Protein AF-A0A177HLF7-F1 (afdb_monomer_lite)

Foldseek 3Di:
DDDPPDDQDQLLVVCVVVLVVLLVCLVVVDDDFPQDLDPDCVPLNDCLLVVLVVLLLVQQLEELDDPPFQADDKAFQDAFFLLGGGSNYIYGAHALVRLQVLLQVLLPVLQVCALSSLLSLLVQLLVVLSSSLNNQLVLLCRQQLAFSSCSSRLRHRLLSSLLSNLSNVLSVVSVVDDQWDWDWAADPDDGIDIDIDGDGQGAQFAAEEEADRNRRRNQRSNRCNNRRSSRHQYEYEYDLSRQSSVSVSLRSSLVSCVSNVTHSSSYHYNHHDPVPPCSVVNLQDLRHAEYRDEDAPVVLVVSVVHSVSHDYHYHYAAAQEEQAAEDADPPVVLLVLLLLLLAQQQQDSARHAEYEAAQQAHQYNVGGAGLLNSLLSSLVSNCVQLVDLASSCSRHGAHNDVVLVVLLVVLVVPPFWNHHWDFGQHPVRRSNTGIGAIEGEEECPPQVVPSLDDSRGRHHYSYYANHSVRVVVSVVVSCVVGNGDDYHYDDHDDDDDDDDDDDDDDDDDDDDDDDDDDDDDDDDDDDDDDDDDYDDDDDDDDDDDDDDDDDDDDDDDDDDDDDDPDDPDQFWKFFFAWAKAFKAFQVGDCLQPAQLRQLLQGLLVQCVVQQHDLQQAQEEEFEAAQCPFSNPDFSRLSSCVNNVRDNPHYYGYAHQWLQRQLVQVQVVVVCVSVVNHFKYKTFYWFDLNRQDKDWADPPDPPDDTHDIDGRSDFDDPHDVVLVVVQVVDDDPDALVDFHFRAGPLLLLQRLCRVQVPDLLLLLVLLVQLLVLQVVCQVVCLCQVNHDWDDDPVGTDRHHPQRDPPRDSVVSVPFDADRDDVTRFGLSFFFGRIGMIMITMMGTPVSCVVSVTDGFWIWQHKFKDFDRLSNLLLQQQVRVVVQCVSNVHALVLFQAEEEARRGSSSVVSNCVNSVHDPCRYNSNHHRSRRHRRRRRRNNVSVNSQSSCCVVVVNFKYKYKYGGHSTMIMITIIGTD

Secondary structure (DSSP, 8-state):
-PPPPPPPP-HHHHHHHHHHHHHHHHHH-----SS-----HHHH-SSHHHHHHHHHHTTTTSB---TT-S--SEE----EETTTEE---BEEB--HHHHHHHHHHHHHHHHHTHHHHHHHHHHHHHHHHHHTHHHHHHHHHHHH---HHHHHHTTTHHHHHHHHHHHHHHHHHHHSS-SEEEEEE--SSS--EEEEEE------SEEEEE--SSSTTTTHHHHHHHHHHTT--EEEE--TTS-HHHHHHHHHHHHHHHHTTS-GGGEEE-B--TTT-THHHHHT-TTEEEEEEEE-HHHHHHHHHH-TTSEEEEEE----EEE-SB-S-HHHHHHHHHHHHHGGGG-STT---EEEEETT-EEETTEEE-HHHHHHHHHHHHHHHHSSHHHHHHHH-----HHHHHHHHHHHTTS-EEE---EE--TT-TT--EEPPEEEEEETTTTHHHHTS---SSEEEEEEESSHHHHHHHHHHHHHHH--S---BPPPPPPPPPPPPPPP------------------------------------------------------------PPPPPSPPEEEEEEEE---EETTSTTTTS-HHHHHHHHHHHHHHHHT--GGG--EEEEE-S--SSTTTTTHHHHHHHHTT--TTS-EEEE--GGGHHHHHHHHHHHHHHTTS-SEEEEEEEEESTTPPEEEPPPSSTTPPP--EEE-SSS--S--HHHHHHHTTSPTT--TTS--SS--HHHHHHHHHHHHT--HHHHHHHHHHHHHHHHHHHHTTTTTTTB-PEEETTEEE-S-S---TT--HHHHHTPPPSSSTT----TTSBPPPEEEEEEEEEEEHHHHHHHT----EEEEEEEEEE--GGGGGGTHHHHHHHHHHHHT--GGG-SEEEE--SBHHHHHHHHHHHT--TTTBTTT--HHHH---HHHHHHHHHHHHHHHHHHT---EEEEEEEETTTEEEEEEEEE-

Structure (mmCIF, N/CA/C/O backbone):
data_AF-A0A177HLF7-F1
#
_entry.id   AF-A0A177HLF7-F1
#
loop_
_atom_site.group_PDB
_atom_site.id
_atom_site.type_symbol
_atom_site.label_atom_id
_atom_site.label_alt_id
_atom_site.label_comp_id
_atom_site.label_asym_id
_atom_site.label_entity_id
_atom_site.label_seq_id
_atom_site.pdbx_PDB_ins_code
_atom_site.Cartn_x
_atom_site.Cartn_y
_atom_site.Cartn_z
_atom_site.occupancy
_atom_site.B_iso_or_equiv
_atom_site.auth_seq_id
_atom_site.auth_comp_id
_atom_site.auth_asym_id
_atom_site.auth_atom_id
_atom_site.pdbx_PDB_model_num
ATOM 1 N N . MET A 1 1 ? -29.132 41.145 41.437 1.00 33.78 1 MET A N 1
ATOM 2 C CA . MET A 1 1 ? -29.687 40.250 40.397 1.00 33.78 1 MET A CA 1
ATOM 3 C C . MET A 1 1 ? -28.675 39.138 40.173 1.00 33.78 1 MET A C 1
ATOM 5 O O . MET A 1 1 ? -27.491 39.462 40.224 1.00 33.78 1 MET A O 1
ATOM 9 N N . PRO A 1 2 ? -29.082 37.873 39.971 1.00 35.38 2 PRO A N 1
ATOM 10 C CA . PRO A 1 2 ? -28.165 36.875 39.429 1.00 35.38 2 PRO A CA 1
ATOM 11 C C . PRO A 1 2 ? -27.705 37.332 38.037 1.00 35.38 2 PRO A C 1
ATOM 13 O O . PRO A 1 2 ? -28.469 37.973 37.315 1.00 35.38 2 PRO A O 1
ATOM 16 N N . GLN A 1 3 ? -26.456 37.045 37.679 1.00 33.69 3 GLN A N 1
ATOM 17 C CA . GLN A 1 3 ? -25.995 37.228 36.302 1.00 33.69 3 GLN A CA 1
ATOM 18 C C . GLN A 1 3 ? -26.711 36.205 35.409 1.00 33.69 3 GLN A C 1
ATOM 20 O O . GLN A 1 3 ? -27.018 35.104 35.873 1.00 33.69 3 GLN A O 1
ATOM 25 N N . ASN A 1 4 ? -26.979 36.552 34.144 1.00 34.09 4 ASN A N 1
ATOM 26 C CA . ASN A 1 4 ? -27.454 35.558 33.179 1.00 34.09 4 ASN A CA 1
ATOM 27 C C . ASN A 1 4 ? -26.466 34.380 33.149 1.00 34.09 4 ASN A C 1
ATOM 29 O O . ASN A 1 4 ? -25.254 34.632 33.133 1.00 34.09 4 ASN A O 1
ATOM 33 N N . PRO A 1 5 ? -26.939 33.120 33.088 1.00 44.66 5 PRO A N 1
ATOM 34 C CA . PRO A 1 5 ? -26.063 32.035 32.681 1.00 44.66 5 PRO A CA 1
ATOM 35 C C . PRO A 1 5 ? -25.514 32.397 31.299 1.00 44.66 5 PRO A C 1
ATOM 37 O O . PRO A 1 5 ? -26.282 32.681 30.378 1.00 44.66 5 PRO A O 1
ATOM 40 N N . ARG A 1 6 ? -24.185 32.448 31.162 1.00 51.88 6 ARG A N 1
ATOM 41 C CA . ARG A 1 6 ? -23.570 32.514 29.836 1.00 51.88 6 ARG A CA 1
ATOM 42 C C . ARG A 1 6 ? -23.948 31.224 29.121 1.00 51.88 6 ARG A C 1
ATOM 44 O O . ARG A 1 6 ? -23.743 30.148 29.679 1.00 51.88 6 ARG A O 1
ATOM 51 N N . GLU A 1 7 ? -24.515 31.335 27.926 1.00 63.22 7 GLU A N 1
ATOM 52 C CA . GLU A 1 7 ? -24.725 30.167 27.076 1.00 63.22 7 GLU A CA 1
ATOM 53 C C . GLU A 1 7 ? -23.355 29.538 26.800 1.00 63.22 7 GLU A C 1
ATOM 55 O O . GLU A 1 7 ? -22.411 30.232 26.413 1.00 63.22 7 GLU A O 1
ATOM 60 N N . CYS A 1 8 ? -23.226 28.245 27.096 1.00 73.38 8 CYS A N 1
ATOM 61 C CA . CYS A 1 8 ? -21.976 27.523 26.905 1.00 73.38 8 CYS A CA 1
ATOM 62 C C . CYS A 1 8 ? -21.685 27.428 25.394 1.00 73.38 8 CYS A C 1
ATOM 64 O O . CYS A 1 8 ? -22.605 27.073 24.651 1.00 73.38 8 CYS A O 1
ATOM 66 N N . PRO A 1 9 ? -20.470 27.752 24.908 1.00 85.06 9 PRO A N 1
ATOM 67 C CA . PRO A 1 9 ? -20.198 27.758 23.475 1.00 85.06 9 PRO A CA 1
ATOM 68 C C . PRO A 1 9 ? -20.362 26.368 22.847 1.00 85.06 9 PRO A C 1
ATOM 70 O O . PRO A 1 9 ? -19.686 25.416 23.239 1.00 85.06 9 PRO A O 1
ATOM 73 N N . ASP A 1 10 ? -21.203 26.255 21.816 1.00 92.50 10 ASP A N 1
ATOM 74 C CA . ASP A 1 10 ? -21.287 25.034 21.010 1.00 92.50 10 ASP A CA 1
ATOM 75 C C . ASP A 1 10 ? -20.091 24.947 20.047 1.00 92.50 10 ASP A C 1
ATOM 77 O O . ASP A 1 10 ? -20.148 25.300 18.863 1.00 92.50 10 ASP A O 1
ATOM 81 N N . PHE A 1 11 ? -18.965 24.480 20.588 1.00 97.50 11 PHE A N 1
ATOM 82 C CA . PHE A 1 11 ? -17.757 24.221 19.814 1.00 97.50 11 PHE A CA 1
ATOM 83 C C . PHE A 1 11 ? -17.941 23.086 18.790 1.00 97.50 11 PHE A C 1
ATOM 85 O O . PHE A 1 11 ? -17.192 23.040 17.816 1.00 97.50 11 PHE A O 1
ATOM 92 N N . PHE A 1 12 ? -18.934 22.197 18.940 1.00 97.00 12 PHE A N 1
ATOM 93 C CA . PHE A 1 12 ? -19.202 21.177 17.924 1.00 97.00 12 PHE A CA 1
ATOM 94 C C . PHE A 1 12 ? -19.878 21.790 16.696 1.00 97.00 12 PHE A C 1
ATOM 96 O O . PHE A 1 12 ? -19.356 21.644 15.595 1.00 97.00 12 PHE A O 1
ATOM 103 N N . ALA A 1 13 ? -20.956 22.561 16.864 1.00 96.62 13 ALA A N 1
ATOM 104 C CA . ALA A 1 13 ? -21.598 23.267 15.753 1.00 96.62 13 ALA A CA 1
ATOM 105 C C . ALA A 1 13 ? -20.641 24.249 15.049 1.00 96.62 13 ALA A C 1
ATOM 107 O O . ALA A 1 13 ? -20.718 24.420 13.831 1.00 96.62 13 ALA A O 1
ATOM 108 N N . ARG A 1 14 ? -19.696 24.853 15.790 1.00 97.38 14 ARG A N 1
ATOM 109 C CA . ARG A 1 14 ? -18.627 25.695 15.225 1.00 97.38 14 ARG A CA 1
ATOM 110 C C . ARG A 1 14 ? -17.673 24.917 14.311 1.00 97.38 14 ARG A C 1
ATOM 112 O O . ARG A 1 14 ? -17.310 25.426 13.253 1.00 97.38 14 ARG A O 1
ATOM 119 N N . HIS A 1 15 ? -17.247 23.721 14.725 1.00 98.31 15 HIS A N 1
ATOM 120 C CA . HIS A 1 15 ? -16.162 22.971 14.074 1.00 98.31 15 HIS A CA 1
ATOM 121 C C . HIS A 1 15 ? -16.615 21.752 13.265 1.00 98.31 15 HIS A C 1
ATOM 123 O O . HIS A 1 15 ? -15.782 21.128 12.611 1.00 98.31 15 HIS A O 1
ATOM 129 N N . GLN A 1 16 ? -17.910 21.425 13.227 1.00 98.00 16 GLN A N 1
ATOM 130 C CA . GLN A 1 16 ? -18.426 20.289 12.458 1.00 98.00 16 GLN A CA 1
ATOM 131 C C . GLN A 1 16 ? -17.922 20.260 10.994 1.00 98.00 16 GLN A C 1
ATOM 133 O O . GLN A 1 16 ? -17.438 19.207 10.584 1.00 98.00 16 GLN A O 1
ATOM 138 N N . PRO A 1 17 ? -17.914 21.363 10.210 1.00 98.25 17 PRO A N 1
ATOM 139 C CA . PRO A 1 17 ? -17.413 21.324 8.830 1.00 98.25 17 PRO A CA 1
ATOM 140 C C . PRO A 1 17 ? -15.918 20.981 8.714 1.00 98.25 17 PRO A C 1
ATOM 142 O O . PRO A 1 17 ? -15.490 20.419 7.706 1.00 98.25 17 PRO A O 1
ATOM 145 N N . LEU A 1 18 ? -15.122 21.308 9.739 1.00 98.19 18 LEU A N 1
ATOM 146 C CA . LEU A 1 18 ? -13.706 20.945 9.835 1.00 98.19 18 LEU A CA 1
ATOM 147 C C . LEU A 1 18 ? -13.549 19.454 10.170 1.00 98.19 18 LEU A C 1
ATOM 149 O O . LEU A 1 18 ? -12.749 18.769 9.536 1.00 98.19 18 LEU A O 1
ATOM 153 N N . LEU A 1 19 ? -14.344 18.952 11.120 1.00 98.38 19 LEU A N 1
ATOM 154 C CA . LEU A 1 19 ? -14.365 17.545 11.531 1.00 98.38 19 LEU A CA 1
ATOM 155 C C . LEU A 1 19 ? -14.832 16.623 10.391 1.00 98.38 19 LEU A C 1
ATOM 157 O O . LEU A 1 19 ? -14.138 15.662 10.061 1.00 98.38 19 LEU A O 1
ATOM 161 N N . ASP A 1 20 ? -15.946 16.953 9.731 1.00 97.94 20 ASP A N 1
ATOM 162 C CA . ASP A 1 20 ? -16.470 16.220 8.570 1.00 97.94 20 ASP A CA 1
ATOM 163 C C . ASP A 1 20 ? -15.439 16.184 7.424 1.00 97.94 20 ASP A C 1
ATOM 165 O O . ASP A 1 20 ? -15.225 15.144 6.793 1.00 97.94 20 ASP A O 1
ATOM 169 N N . ARG A 1 21 ? -14.730 17.299 7.178 1.00 98.12 21 ARG A N 1
ATOM 170 C CA . ARG A 1 21 ? -13.663 17.350 6.166 1.00 98.12 21 ARG A CA 1
ATOM 171 C C . ARG A 1 21 ? -12.431 16.533 6.565 1.00 98.12 21 ARG A C 1
ATOM 173 O O . ARG A 1 21 ? -11.848 15.895 5.689 1.00 98.12 21 ARG A O 1
ATOM 180 N N . ALA A 1 22 ? -12.056 16.514 7.843 1.00 97.94 22 ALA A N 1
ATOM 181 C CA . ALA A 1 22 ? -10.940 15.711 8.336 1.00 97.94 22 ALA A CA 1
ATOM 182 C C . ALA A 1 22 ? -11.222 14.204 8.219 1.00 97.94 22 ALA A C 1
ATOM 184 O O . ALA A 1 22 ? -10.370 13.463 7.733 1.00 97.94 22 ALA A O 1
ATOM 185 N N . VAL A 1 23 ? -12.440 13.757 8.551 1.00 97.94 23 VAL A N 1
ATOM 186 C CA . VAL A 1 23 ? -12.875 12.359 8.354 1.00 97.94 23 VAL A CA 1
ATOM 187 C C . VAL A 1 23 ? -12.902 11.975 6.868 1.00 97.94 23 VAL A C 1
ATOM 189 O O . VAL A 1 23 ? -12.535 10.857 6.508 1.00 97.94 23 VAL A O 1
ATOM 192 N N . ALA A 1 24 ? -13.271 12.898 5.974 1.00 97.12 24 ALA A N 1
ATOM 193 C CA . ALA A 1 24 ? -13.163 12.660 4.534 1.00 97.12 24 ALA A CA 1
ATOM 194 C C . ALA A 1 24 ? -11.697 12.544 4.060 1.00 97.12 24 ALA A C 1
ATOM 196 O O . ALA A 1 24 ? -11.398 11.718 3.198 1.00 97.12 24 ALA A O 1
ATOM 197 N N . ALA A 1 25 ? -10.783 13.339 4.627 1.00 95.31 25 ALA A N 1
ATOM 198 C CA . ALA A 1 25 ? -9.366 13.334 4.266 1.00 95.31 25 ALA A CA 1
ATOM 199 C C . ALA A 1 25 ? -8.619 12.082 4.763 1.00 95.31 25 ALA A C 1
ATOM 201 O O . ALA A 1 25 ? -7.817 11.526 4.015 1.00 95.31 25 ALA A O 1
ATOM 202 N N . THR A 1 26 ? -8.909 11.575 5.969 1.00 94.00 26 THR A N 1
ATOM 203 C CA . THR A 1 26 ? -8.313 10.311 6.451 1.00 94.00 26 THR A CA 1
ATOM 204 C C . THR A 1 26 ? -8.730 9.109 5.598 1.00 94.00 26 THR A C 1
ATOM 206 O O . THR A 1 26 ? -7.936 8.180 5.414 1.00 94.00 26 THR A O 1
ATOM 209 N N . ALA A 1 27 ? -9.938 9.155 5.023 1.00 90.75 27 ALA A N 1
ATOM 210 C CA . ALA A 1 27 ? -10.453 8.150 4.098 1.00 90.75 27 ALA A CA 1
ATOM 211 C C . ALA A 1 27 ? -9.881 8.265 2.670 1.00 90.75 27 ALA A C 1
ATOM 213 O O . ALA A 1 27 ? -9.541 7.237 2.085 1.00 90.75 27 ALA A O 1
ATOM 214 N N . SER A 1 28 ? -9.768 9.471 2.091 1.00 93.38 28 SER A N 1
ATOM 215 C CA . SER A 1 28 ? -9.264 9.633 0.711 1.00 93.38 28 SER A CA 1
ATOM 216 C C . SER A 1 28 ? -7.737 9.633 0.605 1.00 93.38 28 SER A C 1
ATOM 218 O O . SER A 1 28 ? -7.195 9.203 -0.411 1.00 93.38 28 SER A O 1
ATOM 220 N N . ARG A 1 29 ? -7.044 10.071 1.667 1.00 92.56 29 ARG A N 1
ATOM 221 C CA . ARG A 1 29 ? -5.577 10.197 1.767 1.00 92.56 29 ARG A CA 1
ATOM 222 C C . ARG A 1 29 ? -4.947 11.172 0.760 1.00 92.56 29 ARG A C 1
ATOM 224 O O . ARG A 1 29 ? -3.738 11.133 0.540 1.00 92.56 29 ARG A O 1
ATOM 231 N N . ASP A 1 30 ? -5.752 12.069 0.187 1.00 85.31 30 ASP A N 1
ATOM 232 C CA . ASP A 1 30 ? -5.270 13.217 -0.586 1.00 85.31 30 ASP A CA 1
ATOM 233 C C . ASP A 1 30 ? -4.474 14.189 0.303 1.00 85.31 30 ASP A C 1
ATOM 235 O O . ASP A 1 30 ? -4.696 14.272 1.513 1.00 85.31 30 ASP A O 1
ATOM 239 N N . HIS A 1 31 ? -3.607 15.011 -0.298 1.00 92.69 31 HIS A N 1
ATOM 240 C CA . HIS A 1 31 ? -3.006 16.133 0.424 1.00 92.69 31 HIS A CA 1
ATOM 241 C C . HIS A 1 31 ? -4.084 17.153 0.833 1.00 92.69 31 HIS A C 1
ATOM 243 O O . HIS A 1 31 ? -4.713 17.797 -0.012 1.00 92.69 31 HIS A O 1
ATOM 249 N N . TRP A 1 32 ? -4.264 17.321 2.141 1.00 96.44 32 TRP A N 1
ATOM 250 C CA . TRP A 1 32 ? -5.113 18.339 2.744 1.00 96.44 32 TRP A CA 1
ATOM 251 C C . TRP A 1 32 ? -4.554 18.731 4.113 1.00 96.44 32 TRP A C 1
ATOM 253 O O . TRP A 1 32 ? -4.201 17.863 4.907 1.00 96.44 32 TRP A O 1
ATOM 263 N N . THR A 1 33 ? -4.525 20.032 4.390 1.00 96.31 33 THR A N 1
ATOM 264 C CA . THR A 1 33 ? -4.300 20.601 5.723 1.00 96.31 33 THR A CA 1
ATOM 265 C C . THR A 1 33 ? -5.232 21.808 5.909 1.00 96.31 33 THR A C 1
ATOM 267 O O . THR A 1 33 ? -5.409 22.592 4.968 1.00 96.31 33 THR A O 1
ATOM 270 N N . PRO A 1 34 ? -5.878 21.967 7.077 1.00 96.50 34 PRO A N 1
ATOM 271 C CA . PRO A 1 34 ? -6.572 23.190 7.470 1.00 96.50 34 PRO A CA 1
ATOM 272 C C . PRO A 1 34 ? -5.660 24.217 8.164 1.00 96.50 34 PRO A C 1
ATOM 274 O O . PRO A 1 34 ? -6.101 25.344 8.387 1.00 96.50 34 PRO A O 1
ATOM 277 N N . TYR A 1 35 ? -4.418 23.858 8.508 1.00 97.12 35 TYR A N 1
ATOM 278 C CA . TYR A 1 35 ? -3.475 24.689 9.258 1.00 97.12 35 TYR A CA 1
ATOM 279 C C . TYR A 1 35 ? -2.291 25.077 8.353 1.00 97.12 35 TYR A C 1
ATOM 281 O O . TYR A 1 35 ? -1.422 24.251 8.089 1.00 97.12 35 TYR A O 1
ATOM 289 N N . PRO A 1 36 ? -2.215 26.316 7.828 1.00 94.69 36 PRO A N 1
ATOM 290 C CA . PRO A 1 36 ? -1.223 26.621 6.800 1.00 94.69 36 PRO A CA 1
ATOM 291 C C . PRO A 1 36 ? 0.215 26.612 7.340 1.00 94.69 36 PRO A C 1
ATOM 293 O O . PRO A 1 36 ? 0.614 27.457 8.134 1.00 94.69 36 PRO A O 1
ATOM 296 N N . GLU A 1 37 ? 1.032 25.694 6.829 1.00 94.19 37 GLU A N 1
ATOM 297 C CA . GLU A 1 37 ? 2.423 25.457 7.250 1.00 94.19 37 GLU A CA 1
ATOM 298 C C . GLU A 1 37 ? 3.414 26.611 6.994 1.00 94.19 37 GLU A C 1
ATOM 300 O O . GLU A 1 37 ? 4.578 26.534 7.386 1.00 94.19 37 GLU A O 1
ATOM 305 N N . SER A 1 38 ? 3.001 27.678 6.308 1.00 93.69 38 SER A N 1
ATOM 306 C CA . SER A 1 38 ? 3.869 28.818 6.011 1.00 93.69 38 SER A CA 1
ATOM 307 C C . SER A 1 38 ? 3.709 29.906 7.080 1.00 93.69 38 SER A C 1
ATOM 309 O O . SER A 1 38 ? 2.598 30.427 7.212 1.00 93.69 38 SER A O 1
ATOM 311 N N . PRO A 1 39 ? 4.784 30.357 7.767 1.00 92.19 39 PRO A N 1
ATOM 312 C CA . PRO A 1 39 ? 4.754 31.484 8.715 1.00 92.19 39 PRO A CA 1
ATOM 313 C C . PRO A 1 39 ? 4.606 32.852 8.009 1.00 92.19 39 PRO A C 1
ATOM 315 O O . PRO A 1 39 ? 5.213 33.855 8.376 1.00 92.19 39 PRO A O 1
ATOM 318 N N . SER A 1 40 ? 3.822 32.894 6.933 1.00 89.25 40 SER A N 1
ATOM 319 C CA . SER A 1 40 ? 3.625 34.051 6.074 1.00 89.25 40 SER A CA 1
ATOM 320 C C . SER A 1 40 ? 2.649 35.043 6.697 1.00 89.25 40 SER A C 1
ATOM 322 O O . SER A 1 40 ? 1.522 34.690 7.056 1.00 89.25 40 SER A O 1
ATOM 324 N N . LYS A 1 41 ? 3.028 36.326 6.703 1.00 89.31 41 LYS A N 1
ATOM 325 C CA . LYS A 1 41 ? 2.142 37.426 7.113 1.00 89.31 41 LYS A CA 1
ATOM 326 C C . LYS A 1 41 ? 0.852 37.538 6.291 1.00 89.31 41 LYS A C 1
ATOM 328 O O . LYS A 1 41 ? -0.120 38.116 6.761 1.00 89.31 41 LYS A O 1
ATOM 333 N N . PHE A 1 42 ? 0.819 36.969 5.081 1.00 88.69 42 PHE A N 1
ATOM 334 C CA . PHE A 1 42 ? -0.395 36.899 4.258 1.00 88.69 42 PHE A CA 1
ATOM 335 C C . PHE A 1 42 ? -1.424 35.881 4.775 1.00 88.69 42 PHE A C 1
ATOM 337 O O . PHE A 1 42 ? -2.582 35.950 4.376 1.00 88.69 42 PHE A O 1
ATOM 344 N N . VAL A 1 43 ? -1.011 34.948 5.641 1.00 87.88 43 VAL A N 1
ATOM 345 C CA . VAL A 1 43 ? -1.897 33.993 6.320 1.00 87.88 43 VAL A CA 1
ATOM 346 C C . VAL A 1 43 ? -2.246 34.502 7.715 1.00 87.88 43 VAL A C 1
ATOM 348 O O . VAL A 1 43 ? -3.416 34.669 8.040 1.00 87.88 43 VAL A O 1
ATOM 351 N N . TYR A 1 44 ? -1.224 34.751 8.535 1.00 90.81 44 TYR A N 1
ATOM 352 C CA . TYR A 1 44 ? -1.392 34.975 9.972 1.00 90.81 44 TYR A CA 1
ATOM 353 C C . TYR A 1 44 ? -1.565 36.455 10.364 1.00 90.81 44 TYR A C 1
ATOM 355 O O . TYR A 1 44 ? -1.913 36.747 11.504 1.00 90.81 44 TYR A O 1
ATOM 363 N N . GLY A 1 45 ? -1.366 37.392 9.431 1.00 91.44 45 GLY A N 1
ATOM 364 C CA . GLY A 1 45 ? -1.362 38.838 9.684 1.00 91.44 45 GLY A CA 1
ATOM 365 C C . GLY A 1 45 ? 0.047 39.406 9.893 1.00 91.44 45 GLY A C 1
ATOM 366 O O . GLY A 1 45 ? 1.006 38.670 10.123 1.00 91.44 45 GLY A O 1
ATOM 367 N N . GLU A 1 46 ? 0.191 40.732 9.787 1.00 92.75 46 GLU A N 1
ATOM 368 C CA . GLU A 1 46 ? 1.512 41.386 9.769 1.00 92.75 46 GLU A CA 1
ATOM 369 C C . GLU A 1 46 ? 2.236 41.362 11.122 1.00 92.75 46 GLU A C 1
ATOM 371 O O . GLU A 1 46 ? 3.446 41.150 11.151 1.00 92.75 46 GLU A O 1
ATOM 376 N N . ASP A 1 47 ? 1.511 41.501 12.234 1.00 94.75 47 ASP A N 1
ATOM 377 C CA . ASP A 1 47 ? 2.093 41.508 13.584 1.00 94.75 47 ASP A CA 1
ATOM 378 C C . ASP A 1 47 ? 2.242 40.110 14.216 1.00 94.75 47 ASP A C 1
ATOM 380 O O . ASP A 1 47 ? 2.828 39.990 15.290 1.00 94.75 47 ASP A O 1
ATOM 384 N N . ALA A 1 48 ? 1.729 39.039 13.598 1.00 94.06 48 ALA A N 1
ATOM 385 C CA . ALA A 1 48 ? 1.603 37.729 14.254 1.00 94.06 48 ALA A CA 1
ATOM 386 C C . ALA A 1 48 ? 2.939 37.123 14.715 1.00 94.06 48 ALA A C 1
ATOM 388 O O . ALA A 1 48 ? 3.015 36.594 15.824 1.00 94.06 48 ALA A O 1
ATOM 389 N N . ALA A 1 49 ? 3.996 37.259 13.907 1.00 94.62 49 ALA A N 1
ATOM 390 C CA . ALA A 1 49 ? 5.334 36.795 14.270 1.00 94.62 49 ALA A CA 1
ATOM 391 C C . ALA A 1 49 ? 5.875 37.534 15.502 1.00 94.62 49 ALA A C 1
ATOM 393 O O . ALA A 1 49 ? 6.184 36.914 16.515 1.00 94.62 49 ALA A O 1
ATOM 394 N N . LYS A 1 50 ? 5.871 38.869 15.448 1.00 96.00 50 LYS A N 1
ATOM 395 C CA . LYS A 1 50 ? 6.298 39.759 16.536 1.00 96.00 50 LYS A CA 1
ATOM 396 C C . LYS A 1 50 ? 5.490 39.547 17.822 1.00 96.00 50 LYS A C 1
ATOM 398 O O . LYS A 1 50 ? 6.045 39.592 18.914 1.00 96.00 50 LYS A O 1
ATOM 403 N N . ASN A 1 51 ? 4.182 39.319 17.706 1.00 96.81 51 ASN A N 1
ATOM 404 C CA . ASN A 1 51 ? 3.311 39.091 18.858 1.00 96.81 51 ASN A CA 1
ATOM 405 C C . ASN A 1 51 ? 3.571 37.725 19.510 1.00 96.81 51 ASN A C 1
ATOM 407 O O . ASN A 1 51 ? 3.513 37.626 20.732 1.00 96.81 51 ASN A O 1
ATOM 411 N N . GLY A 1 52 ? 3.879 36.684 18.729 1.00 97.31 52 GLY A N 1
ATOM 412 C CA . GLY A 1 52 ? 4.262 35.378 19.271 1.00 97.31 52 GLY A CA 1
ATOM 413 C C . GLY A 1 52 ? 5.677 35.348 19.853 1.00 97.31 52 GLY A C 1
ATOM 414 O O . GLY A 1 52 ? 5.883 34.723 20.889 1.00 97.31 52 GLY A O 1
ATOM 415 N N . GLU A 1 53 ? 6.621 36.074 19.250 1.00 97.69 53 GLU A N 1
ATOM 416 C CA . GLU A 1 53 ? 7.953 36.320 19.816 1.00 97.69 53 GLU A CA 1
ATOM 417 C C . GLU A 1 53 ? 7.842 37.030 21.173 1.00 97.69 53 GLU A C 1
ATOM 419 O O . GLU A 1 53 ? 8.371 36.541 22.170 1.00 97.69 53 GLU A O 1
ATOM 424 N N . ALA A 1 54 ? 7.071 38.121 21.250 1.00 97.94 54 ALA A N 1
ATOM 425 C CA . ALA A 1 54 ? 6.799 38.820 22.506 1.00 97.94 54 ALA A CA 1
ATOM 426 C C . ALA A 1 54 ? 6.115 37.909 23.543 1.00 97.94 54 ALA A C 1
ATOM 428 O O . ALA A 1 54 ? 6.557 37.852 24.685 1.00 97.94 54 ALA A O 1
ATOM 429 N N . ALA A 1 55 ? 5.102 37.131 23.143 1.00 97.62 55 ALA A N 1
ATOM 430 C CA . ALA A 1 55 ? 4.411 36.198 24.036 1.00 97.62 55 ALA A CA 1
ATOM 431 C C . ALA A 1 55 ? 5.308 35.056 24.552 1.00 97.62 55 ALA A C 1
ATOM 433 O O . ALA A 1 55 ? 5.056 34.538 25.640 1.00 97.62 55 ALA A O 1
ATOM 434 N N . PHE A 1 56 ? 6.348 34.667 23.803 1.00 98.25 56 PHE A N 1
ATOM 435 C CA . PHE A 1 56 ? 7.401 33.763 24.271 1.00 98.25 56 PHE A CA 1
ATOM 436 C C . PHE A 1 56 ? 8.361 34.471 25.239 1.00 98.25 56 PHE A C 1
ATOM 438 O O . PHE A 1 56 ? 8.634 33.942 26.317 1.00 98.25 56 PHE A O 1
ATOM 445 N N . LEU A 1 57 ? 8.838 35.672 24.895 1.00 97.56 57 LEU A N 1
ATOM 446 C CA . LEU A 1 57 ? 9.753 36.455 25.735 1.00 97.56 57 LEU A CA 1
ATOM 447 C C . LEU A 1 57 ? 9.127 36.818 27.092 1.00 97.56 57 LEU A C 1
ATOM 449 O O . LEU A 1 57 ? 9.811 36.726 28.107 1.00 97.56 57 LEU A O 1
ATOM 453 N N . ASP A 1 58 ? 7.821 37.097 27.140 1.00 97.00 58 ASP A N 1
ATOM 454 C CA . ASP A 1 58 ? 7.046 37.315 28.373 1.00 97.00 58 ASP A CA 1
ATOM 455 C C . ASP A 1 58 ? 6.995 36.077 29.303 1.00 97.00 58 ASP A C 1
ATOM 457 O O . ASP A 1 58 ? 6.573 36.185 30.457 1.00 97.00 58 ASP A O 1
ATOM 461 N N . ARG A 1 59 ? 7.418 34.887 28.840 1.00 95.75 59 ARG A N 1
ATOM 462 C CA . ARG A 1 59 ? 7.597 33.693 29.692 1.00 95.75 59 ARG A CA 1
ATOM 463 C C . ARG A 1 59 ? 8.995 33.599 30.297 1.00 95.75 59 ARG A C 1
ATOM 465 O O . ARG A 1 59 ? 9.137 33.004 31.364 1.00 95.75 59 ARG A O 1
ATOM 472 N N . VAL A 1 60 ? 10.014 34.128 29.619 1.00 96.56 60 VAL A N 1
ATOM 473 C CA . VAL A 1 60 ? 11.432 33.943 29.967 1.00 96.56 60 VAL A CA 1
ATOM 474 C C . VAL A 1 60 ? 11.726 34.561 31.339 1.00 96.56 60 VAL A C 1
ATOM 476 O O . VAL A 1 60 ? 11.427 35.722 31.599 1.00 96.56 60 VAL A O 1
ATOM 479 N N . GLY A 1 61 ? 12.294 33.763 32.245 1.00 96.06 61 GLY A N 1
ATOM 480 C CA . GLY A 1 61 ? 12.529 34.135 33.647 1.00 96.06 61 GLY A CA 1
ATOM 481 C C . GLY A 1 61 ? 11.279 34.172 34.543 1.00 96.06 61 GLY A C 1
ATOM 482 O O . GLY A 1 61 ? 11.385 34.572 35.702 1.00 96.06 61 GLY A O 1
ATOM 483 N N . GLY A 1 62 ? 10.104 33.792 34.029 1.00 95.81 62 GLY A N 1
ATOM 484 C CA . GLY A 1 62 ? 8.822 33.883 34.730 1.00 95.81 62 GLY A CA 1
ATOM 485 C C . GLY A 1 62 ? 8.362 32.605 35.446 1.00 95.81 62 GLY A C 1
ATOM 486 O O . GLY A 1 62 ? 9.000 31.548 35.414 1.00 95.81 62 GLY A O 1
ATOM 487 N N . HIS A 1 63 ? 7.186 32.698 36.073 1.00 96.94 63 HIS A N 1
ATOM 488 C CA . HIS A 1 63 ? 6.402 31.532 36.485 1.00 96.94 63 HIS A CA 1
ATOM 489 C C . HIS A 1 63 ? 5.307 31.252 35.452 1.00 96.94 63 HIS A C 1
ATOM 491 O O . HIS A 1 63 ? 4.609 32.166 35.010 1.00 96.94 63 HIS A O 1
ATOM 497 N N . PHE A 1 64 ? 5.156 29.991 35.051 1.00 97.31 64 PHE A N 1
ATOM 498 C CA . PHE A 1 64 ? 4.140 29.583 34.092 1.00 97.31 64 PHE A CA 1
ATOM 499 C C . PHE A 1 64 ? 2.813 29.299 34.808 1.00 97.31 64 PHE A C 1
ATOM 501 O O . PHE A 1 64 ? 2.535 28.177 35.233 1.00 97.31 64 PHE A O 1
ATOM 508 N N . GLU A 1 65 ? 1.994 30.340 34.940 1.00 94.25 65 GLU A N 1
ATOM 509 C CA . GLU A 1 65 ? 0.681 30.279 35.587 1.00 94.25 65 GLU A CA 1
ATOM 510 C C . GLU A 1 65 ? -0.269 29.259 34.930 1.00 94.25 65 GLU A C 1
ATOM 512 O O . GLU A 1 65 ? -0.576 29.341 33.738 1.00 94.25 65 GLU A O 1
ATOM 517 N N . LEU A 1 66 ? -0.808 28.338 35.737 1.00 96.44 66 LEU A N 1
ATOM 518 C CA . LEU A 1 66 ? -1.923 27.457 35.372 1.00 96.44 66 LEU A CA 1
ATOM 519 C C . LEU A 1 66 ? -3.026 27.550 36.441 1.00 96.44 66 LEU A C 1
ATOM 521 O O . LEU A 1 66 ? -2.993 26.811 37.429 1.00 96.44 66 LEU A O 1
ATOM 525 N N . PRO A 1 67 ? -4.033 28.424 36.260 1.00 94.06 67 PRO A N 1
ATOM 526 C CA . PRO A 1 67 ? -5.132 28.568 37.208 1.00 94.06 67 PRO A CA 1
ATOM 527 C C . PRO A 1 67 ? -5.834 27.236 37.520 1.00 94.06 67 PRO A C 1
ATOM 529 O O . PRO A 1 67 ? -6.151 26.440 36.627 1.00 94.06 67 PRO A O 1
ATOM 532 N N . GLY A 1 68 ? -6.059 26.983 38.812 1.00 93.88 68 GLY A N 1
ATOM 533 C CA . GLY A 1 68 ? -6.710 25.766 39.308 1.00 93.88 68 GLY A CA 1
ATOM 534 C C . GLY A 1 68 ? -5.946 24.464 39.038 1.00 93.88 68 GLY A C 1
ATOM 535 O O . GLY A 1 68 ? -6.576 23.409 38.974 1.00 93.88 68 GLY A O 1
ATOM 536 N N . HIS A 1 69 ? -4.630 24.518 38.792 1.00 97.12 69 HIS A N 1
ATOM 537 C CA . HIS A 1 69 ? -3.778 23.323 38.729 1.00 97.12 69 HIS A CA 1
ATOM 538 C C . HIS A 1 69 ? -3.760 22.625 40.105 1.00 97.12 69 HIS A C 1
ATOM 540 O O . HIS A 1 69 ? -3.789 23.319 41.122 1.00 97.12 69 HIS A O 1
ATOM 546 N N . PRO A 1 70 ? -3.763 21.279 40.171 1.00 95.12 70 PRO A N 1
ATOM 547 C CA . PRO A 1 70 ? -3.925 20.552 41.433 1.00 95.12 70 PRO A CA 1
ATOM 548 C C . PRO A 1 70 ? -2.640 20.474 42.270 1.00 95.12 70 PRO A C 1
ATOM 550 O O . PRO A 1 70 ? -2.683 20.013 43.407 1.00 95.12 70 PRO A O 1
ATOM 553 N N . GLY A 1 71 ? -1.501 20.870 41.699 1.00 88.31 71 GLY A N 1
ATOM 554 C CA . GLY A 1 71 ? -0.190 20.785 42.323 1.00 88.31 71 GLY A CA 1
ATOM 555 C C . GLY A 1 71 ? 0.075 21.837 43.400 1.00 88.31 71 GLY A C 1
ATOM 556 O O . GLY A 1 71 ? -0.552 22.896 43.436 1.00 88.31 71 GLY A O 1
ATOM 557 N N . SER A 1 72 ? 1.060 21.563 44.258 1.00 83.00 72 SER A N 1
ATOM 558 C CA . SER A 1 72 ? 1.553 22.518 45.251 1.00 83.00 72 SER A CA 1
ATOM 559 C C . SER A 1 72 ? 3.069 22.719 45.150 1.00 83.00 72 SER A C 1
ATOM 561 O O . SER A 1 72 ? 3.858 21.782 45.015 1.00 83.00 72 SER A O 1
ATOM 563 N N . GLY A 1 73 ? 3.490 23.984 45.222 1.00 88.88 73 GLY A N 1
ATOM 564 C CA . GLY A 1 73 ? 4.884 24.375 45.027 1.00 88.88 73 GLY A CA 1
ATOM 565 C C . GLY A 1 73 ? 5.300 24.442 43.554 1.00 88.88 73 GLY A C 1
ATOM 566 O O . GLY A 1 73 ? 4.473 24.500 42.644 1.00 88.88 73 GLY A O 1
ATOM 567 N N . VAL A 1 74 ? 6.614 24.478 43.328 1.00 93.75 74 VAL A N 1
ATOM 568 C CA . VAL A 1 74 ? 7.216 24.882 42.049 1.00 93.75 74 VAL A CA 1
ATOM 569 C C . VAL A 1 74 ? 8.283 23.878 41.595 1.00 93.75 74 VAL A C 1
ATOM 571 O O . VAL A 1 74 ? 9.005 23.295 42.410 1.00 93.75 74 VAL A O 1
ATOM 574 N N . VAL A 1 75 ? 8.383 23.671 40.283 1.00 94.50 75 VAL A N 1
ATOM 575 C CA . VAL A 1 75 ? 9.501 23.006 39.606 1.00 94.50 75 VAL A CA 1
ATOM 576 C C . VAL A 1 75 ? 10.547 24.075 39.257 1.00 94.50 75 VAL A C 1
ATOM 578 O O . VAL A 1 75 ? 10.206 25.028 38.548 1.00 94.50 75 VAL A O 1
ATOM 581 N N . PRO A 1 76 ? 11.796 23.962 39.754 1.00 91.38 76 PRO A N 1
ATOM 582 C CA . PRO A 1 76 ? 12.883 24.877 39.409 1.00 91.38 76 PRO A CA 1
ATOM 583 C C . PRO A 1 76 ? 13.136 24.981 37.901 1.00 91.38 76 PRO A C 1
ATOM 585 O O . PRO A 1 76 ? 12.932 24.021 37.154 1.00 91.38 76 PRO A O 1
ATOM 588 N N . ALA A 1 77 ? 13.643 26.135 37.468 1.00 92.50 77 ALA A N 1
ATOM 589 C CA . ALA A 1 77 ? 13.980 26.375 36.072 1.00 92.50 77 ALA A CA 1
ATOM 590 C C . ALA A 1 77 ? 15.158 25.495 35.636 1.00 92.50 77 ALA A C 1
ATOM 592 O O . ALA A 1 77 ? 16.280 25.663 36.112 1.00 92.50 77 ALA A O 1
ATOM 593 N N . THR A 1 78 ? 14.881 24.547 34.741 1.00 90.00 78 THR A N 1
ATOM 594 C CA . THR A 1 78 ? 15.843 23.539 34.255 1.00 90.00 78 THR A CA 1
ATOM 595 C C . THR A 1 78 ? 15.983 23.520 32.730 1.00 90.00 78 THR A C 1
ATOM 597 O O . THR A 1 78 ? 16.886 22.870 32.206 1.00 90.00 78 THR A O 1
ATOM 600 N N . GLU A 1 79 ? 15.149 24.274 32.007 1.00 94.88 79 GLU A N 1
ATOM 601 C CA . GLU A 1 79 ? 15.242 24.421 30.554 1.00 94.88 79 GLU A CA 1
ATOM 602 C C . GLU A 1 79 ? 16.328 25.432 30.157 1.00 94.88 79 GLU A C 1
ATOM 604 O O . GLU A 1 79 ? 16.293 26.610 30.532 1.00 94.88 79 GLU A O 1
ATOM 609 N N . THR A 1 80 ? 17.264 24.970 29.329 1.00 94.50 80 THR A N 1
ATOM 610 C CA . THR A 1 80 ? 18.283 25.792 28.670 1.00 94.50 80 THR A CA 1
ATOM 611 C C . THR A 1 80 ? 18.073 25.706 27.167 1.00 94.50 80 THR A C 1
ATOM 613 O O . THR A 1 80 ? 18.008 24.613 26.610 1.00 94.50 80 THR A O 1
ATOM 616 N N . SER A 1 81 ? 18.005 26.860 26.511 1.00 96.62 81 SER A N 1
ATOM 617 C CA . SER A 1 81 ? 17.939 26.981 25.060 1.00 96.62 81 SER A CA 1
ATOM 618 C C . SER A 1 81 ? 19.204 26.405 24.422 1.00 96.62 81 SER A C 1
ATOM 620 O O . SER A 1 81 ? 20.299 26.881 24.737 1.00 96.62 81 SER A O 1
ATOM 622 N N . PRO A 1 82 ? 19.097 25.462 23.462 1.00 96.44 82 PRO A N 1
ATOM 623 C CA . PRO A 1 82 ? 20.235 24.997 22.659 1.00 96.44 82 PRO A CA 1
ATOM 624 C C . PRO A 1 82 ? 20.947 26.110 21.865 1.00 96.44 82 PRO A C 1
ATOM 626 O O . PRO A 1 82 ? 22.040 25.900 21.338 1.00 96.44 82 PRO A O 1
ATOM 629 N N . TYR A 1 83 ? 20.343 27.304 21.815 1.00 95.69 83 TYR A N 1
ATOM 630 C CA . TYR A 1 83 ? 20.914 28.534 21.273 1.00 95.69 83 TYR A CA 1
ATOM 631 C C . TYR A 1 83 ? 21.717 29.375 22.291 1.00 95.69 83 TYR A C 1
ATOM 633 O O . TYR A 1 83 ? 22.131 30.484 21.967 1.00 95.69 83 TYR A O 1
ATOM 641 N N . GLY A 1 84 ? 21.975 28.852 23.497 1.00 93.88 84 GLY A N 1
ATOM 642 C CA . GLY A 1 84 ? 22.969 29.403 24.427 1.00 93.88 84 GLY A CA 1
ATOM 643 C C . GLY A 1 84 ? 22.438 30.337 25.518 1.00 93.88 84 GLY A C 1
ATOM 644 O O . GLY A 1 84 ? 23.146 31.245 25.934 1.00 93.88 84 GLY A O 1
ATOM 645 N N . PHE A 1 85 ? 21.205 30.149 26.000 1.00 94.50 85 PHE A N 1
ATOM 646 C CA . PHE A 1 85 ? 20.691 30.908 27.152 1.00 94.50 85 PHE A CA 1
ATOM 647 C C . PHE A 1 85 ? 19.741 30.079 28.024 1.00 94.50 85 PHE A C 1
ATOM 649 O O . PHE A 1 85 ? 18.989 29.247 27.522 1.00 94.50 85 PHE A O 1
ATOM 656 N N . ALA A 1 86 ? 19.747 30.299 29.339 1.00 95.69 86 ALA A N 1
ATOM 657 C CA . ALA A 1 86 ? 18.770 29.680 30.237 1.00 95.69 86 ALA A CA 1
ATOM 658 C C . ALA A 1 86 ? 17.383 30.308 30.020 1.00 95.69 86 ALA A C 1
ATOM 660 O O . ALA A 1 86 ? 17.275 31.534 29.985 1.00 95.69 86 ALA A O 1
ATOM 661 N N . LEU A 1 87 ? 16.318 29.503 29.918 1.00 96.81 87 LEU A N 1
ATOM 662 C CA . LEU A 1 87 ? 14.964 30.056 29.773 1.00 96.81 87 LEU A CA 1
ATOM 663 C C . LEU A 1 87 ? 14.444 30.659 31.086 1.00 96.81 87 LEU A C 1
ATOM 665 O O . LEU A 1 87 ? 13.579 31.528 31.066 1.00 96.81 87 LEU A O 1
ATOM 669 N N . GLY A 1 88 ? 14.938 30.190 32.236 1.00 97.12 88 GLY A N 1
ATOM 670 C CA . GLY A 1 88 ? 14.561 30.708 33.559 1.00 97.12 88 GLY A CA 1
ATOM 671 C C . GLY A 1 88 ? 13.105 30.447 33.976 1.00 97.12 88 GLY A C 1
ATOM 672 O O . GLY A 1 88 ? 12.681 30.951 35.011 1.00 97.12 88 GLY A O 1
ATOM 673 N N . ILE A 1 89 ? 12.346 29.674 33.194 1.00 98.12 89 ILE A N 1
ATOM 674 C CA . ILE A 1 89 ? 10.911 29.435 33.396 1.00 98.12 89 ILE A CA 1
ATOM 675 C C . ILE A 1 89 ? 10.700 28.395 34.491 1.00 98.12 89 ILE A C 1
ATOM 677 O O . ILE A 1 89 ? 11.337 27.343 34.495 1.00 98.12 89 ILE A O 1
ATOM 681 N N . THR A 1 90 ? 9.778 28.676 35.406 1.00 98.06 90 THR A N 1
ATOM 682 C CA . THR A 1 90 ? 9.367 27.750 36.469 1.00 98.06 90 THR A CA 1
ATOM 683 C C . THR A 1 90 ? 7.918 27.305 36.286 1.00 98.06 90 THR A C 1
ATOM 685 O O . THR A 1 90 ? 7.092 28.070 35.793 1.00 98.06 90 THR A O 1
ATOM 688 N N . TYR A 1 91 ? 7.589 26.085 36.713 1.00 97.88 91 TYR A N 1
ATOM 689 C CA . TYR A 1 91 ? 6.273 25.462 36.489 1.00 97.88 91 TYR A CA 1
ATOM 690 C C . TYR A 1 91 ? 5.607 25.045 37.807 1.00 97.88 91 TYR A C 1
ATOM 692 O O . TYR A 1 91 ? 6.322 24.790 38.779 1.00 97.88 91 TYR A O 1
ATOM 700 N N . PRO A 1 92 ? 4.269 24.938 37.881 1.00 96.56 92 PRO A N 1
ATOM 701 C CA . PRO A 1 92 ? 3.598 24.362 39.042 1.00 96.56 92 PRO A CA 1
ATOM 702 C C . PRO A 1 92 ? 3.950 22.873 39.185 1.00 96.56 92 PRO A C 1
ATOM 704 O O . PRO A 1 92 ? 3.949 22.115 38.213 1.00 96.56 92 PRO A O 1
ATOM 707 N N . ARG A 1 93 ? 4.272 22.457 40.412 1.00 95.12 93 ARG A N 1
ATOM 708 C CA . ARG A 1 93 ? 4.712 21.097 40.761 1.00 95.12 93 ARG A CA 1
ATOM 709 C C . ARG A 1 93 ? 3.535 20.246 41.221 1.00 95.12 93 ARG A C 1
ATOM 711 O O . ARG A 1 93 ? 2.810 20.663 42.113 1.00 95.12 93 ARG A O 1
ATOM 718 N N . VAL A 1 94 ? 3.391 19.035 40.685 1.00 96.50 94 VAL A N 1
ATOM 719 C CA . VAL A 1 94 ? 2.377 18.058 41.121 1.00 96.50 94 VAL A CA 1
ATOM 720 C C . VAL A 1 94 ? 2.968 16.651 41.190 1.00 96.50 94 VAL A C 1
ATOM 722 O O . VAL A 1 94 ? 3.720 16.245 40.300 1.00 96.50 94 VAL A O 1
ATOM 725 N N . PHE A 1 95 ? 2.642 15.904 42.245 1.00 94.38 95 PHE A N 1
ATOM 726 C CA . PHE A 1 95 ? 3.102 14.525 42.416 1.00 94.38 95 PHE A CA 1
ATOM 727 C C . PHE A 1 95 ? 2.148 13.508 41.751 1.00 94.38 95 PHE A C 1
ATOM 729 O O . PHE A 1 95 ? 0.974 13.820 41.539 1.00 94.38 95 PHE A O 1
ATOM 736 N N . PRO A 1 96 ? 2.610 12.278 41.426 1.00 96.12 96 PRO A N 1
ATOM 737 C CA . PRO A 1 96 ? 1.827 11.331 40.626 1.00 96.12 96 PRO A CA 1
ATOM 738 C C . PRO A 1 96 ? 0.423 11.015 41.155 1.00 96.12 96 PRO A C 1
ATOM 740 O O . PRO A 1 96 ? -0.531 11.034 40.381 1.00 96.12 96 PRO A O 1
ATOM 743 N N . GLU A 1 97 ? 0.286 10.790 42.463 1.00 96.69 97 GLU A N 1
ATOM 744 C CA . GLU A 1 97 ? -1.006 10.538 43.118 1.00 96.69 97 GLU A CA 1
ATOM 745 C C . GLU A 1 97 ? -1.970 11.727 42.935 1.00 96.69 97 GLU A C 1
ATOM 747 O O . GLU A 1 97 ? -3.110 11.552 42.514 1.00 96.69 97 GLU A O 1
ATOM 752 N N . GLU A 1 98 ? -1.496 12.952 43.185 1.00 97.31 98 GLU A N 1
ATOM 753 C CA . GLU A 1 98 ? -2.288 14.189 43.119 1.00 97.31 98 GLU A CA 1
ATOM 754 C C . GLU A 1 98 ? -2.786 14.466 41.692 1.00 97.31 98 GLU A C 1
ATOM 756 O O . GLU A 1 98 ? -3.968 14.743 41.476 1.00 97.31 98 GLU A O 1
ATOM 761 N N . ALA A 1 99 ? -1.892 14.348 40.705 1.00 97.94 99 ALA A N 1
ATOM 762 C CA . ALA A 1 99 ? -2.204 14.579 39.298 1.00 97.94 99 ALA A CA 1
ATOM 763 C C . ALA A 1 99 ? -3.203 13.551 38.751 1.00 97.94 99 ALA A C 1
ATOM 765 O O . ALA A 1 99 ? -4.166 13.928 38.077 1.00 97.94 99 ALA A O 1
ATOM 766 N N . VAL A 1 100 ? -3.005 12.261 39.048 1.00 98.50 100 VAL A N 1
ATOM 767 C CA . VAL A 1 100 ? -3.897 11.202 38.559 1.00 98.50 100 VAL A CA 1
ATOM 768 C C . VAL A 1 100 ? -5.242 11.231 39.294 1.00 98.50 100 VAL A C 1
ATOM 770 O O . VAL A 1 100 ? -6.279 11.048 38.654 1.00 98.50 100 VAL A O 1
ATOM 773 N N . ALA A 1 101 ? -5.270 11.547 40.594 1.00 98.19 101 ALA A N 1
ATOM 774 C CA . ALA A 1 101 ? -6.511 11.737 41.344 1.00 98.19 101 ALA A CA 1
ATOM 775 C C . ALA A 1 101 ? -7.338 12.922 40.811 1.00 98.19 101 ALA A C 1
ATOM 777 O O . ALA A 1 101 ? -8.545 12.775 40.606 1.00 98.19 101 ALA A O 1
ATOM 778 N N . ALA A 1 102 ? -6.704 14.066 40.524 1.00 98.19 102 ALA A N 1
ATOM 779 C CA . ALA A 1 102 ? -7.374 15.233 39.945 1.00 98.19 102 ALA A CA 1
ATOM 780 C C . ALA A 1 102 ? -7.938 14.939 38.542 1.00 98.19 102 ALA A C 1
ATOM 782 O O . ALA A 1 102 ? -9.116 15.193 38.282 1.00 98.19 102 ALA A O 1
ATOM 783 N N . ALA A 1 103 ? -7.138 14.316 37.670 1.00 98.31 103 ALA A N 1
ATOM 784 C CA . ALA A 1 103 ? -7.570 13.879 36.342 1.00 98.31 103 ALA A CA 1
ATOM 785 C C . ALA A 1 103 ? -8.780 12.926 36.410 1.00 98.31 103 ALA A C 1
ATOM 787 O O . ALA A 1 103 ? -9.796 13.111 35.731 1.00 98.31 103 ALA A O 1
ATOM 788 N N . LYS A 1 104 ? -8.713 11.923 37.292 1.00 98.00 104 LYS A N 1
ATOM 789 C CA . LYS A 1 104 ? -9.793 10.958 37.524 1.00 98.00 104 LYS A CA 1
ATOM 790 C C . LYS A 1 104 ? -11.066 11.618 38.066 1.00 98.00 104 LYS A C 1
ATOM 792 O O . LYS A 1 104 ? -12.156 11.266 37.615 1.00 98.00 104 LYS A O 1
ATOM 797 N N . ALA A 1 105 ? -10.956 12.591 38.973 1.00 97.81 105 ALA A N 1
ATOM 798 C CA . ALA A 1 105 ? -12.104 13.337 39.495 1.00 97.81 105 ALA A CA 1
ATOM 799 C C . ALA A 1 105 ? -12.827 14.138 38.394 1.00 97.81 105 ALA A C 1
ATOM 801 O O . ALA A 1 105 ? -14.053 14.071 38.284 1.00 97.81 105 ALA A O 1
ATOM 802 N N . ALA A 1 106 ? -12.068 14.801 37.518 1.00 97.12 106 ALA A N 1
ATOM 803 C CA . ALA A 1 106 ? -12.584 15.605 36.409 1.00 97.12 106 ALA A CA 1
ATOM 804 C C . ALA A 1 106 ? -13.376 14.796 35.351 1.00 97.12 106 ALA A C 1
ATOM 806 O O . ALA A 1 106 ? -14.201 15.342 34.616 1.00 97.12 106 ALA A O 1
ATOM 807 N N . THR A 1 107 ? -13.170 13.473 35.283 1.00 95.25 107 THR A N 1
ATOM 808 C CA . THR A 1 107 ? -13.681 12.590 34.212 1.00 95.25 107 THR A CA 1
ATOM 809 C C . THR A 1 107 ? -15.214 12.539 34.106 1.00 95.25 107 THR A C 1
ATOM 811 O O . THR A 1 107 ? -15.743 12.279 33.024 1.00 95.25 107 THR A O 1
ATOM 814 N N . GLY A 1 108 ? -15.949 12.761 35.204 1.00 93.44 108 GLY A N 1
ATOM 815 C CA . GLY A 1 108 ? -17.387 12.467 35.298 1.00 93.44 108 GLY A CA 1
ATOM 816 C C . GLY A 1 108 ? -18.245 13.120 34.207 1.00 93.44 108 GLY A C 1
ATOM 817 O O . GLY A 1 108 ? -18.865 12.421 33.406 1.00 93.44 108 GLY A O 1
ATOM 818 N N . ALA A 1 109 ? -18.245 14.454 34.146 1.00 94.25 109 ALA A N 1
ATOM 819 C CA . ALA A 1 109 ? -19.014 15.204 33.150 1.00 94.25 109 ALA A CA 1
ATOM 820 C C . ALA A 1 109 ? -18.486 14.993 31.717 1.00 94.25 109 ALA A C 1
ATOM 822 O O . ALA A 1 109 ? -19.265 14.940 30.769 1.00 94.25 109 ALA A O 1
ATOM 823 N N . TRP A 1 110 ? -17.172 14.812 31.559 1.00 96.19 110 TRP A N 1
ATOM 824 C CA . TRP A 1 110 ? -16.516 14.634 30.259 1.00 96.19 110 TRP A CA 1
ATOM 825 C C . TRP A 1 110 ? -16.867 13.312 29.572 1.00 96.19 110 TRP A C 1
ATOM 827 O O . TRP A 1 110 ? -17.113 13.267 28.364 1.00 96.19 110 TRP A O 1
ATOM 837 N N . ARG A 1 111 ? -16.953 12.225 30.350 1.00 92.12 111 ARG A N 1
ATOM 838 C CA . ARG A 1 111 ? -17.465 10.928 29.890 1.00 92.12 111 ARG A CA 1
ATOM 839 C C . ARG A 1 111 ? -18.891 11.066 29.352 1.00 92.12 111 ARG A C 1
ATOM 841 O O . ARG A 1 111 ? -19.192 10.542 28.278 1.00 92.12 111 ARG A O 1
ATOM 848 N N . ASP A 1 112 ? -19.736 11.792 30.078 1.00 91.69 112 ASP A N 1
ATOM 849 C CA . ASP A 1 112 ? -21.173 11.894 29.805 1.00 91.69 112 ASP A CA 1
ATOM 850 C C . ASP A 1 112 ? -21.525 12.934 28.722 1.00 91.69 112 ASP A C 1
ATOM 852 O O . ASP A 1 112 ? -22.609 12.860 28.145 1.00 91.69 112 ASP A O 1
ATOM 856 N N . ALA A 1 113 ? -20.593 13.829 28.370 1.00 92.50 113 ALA A N 1
ATOM 857 C CA . ALA A 1 113 ? -20.733 14.837 27.311 1.00 92.50 113 ALA A CA 1
ATOM 858 C C . ALA A 1 113 ? -20.934 14.270 25.889 1.00 92.50 113 ALA A C 1
ATOM 860 O O . ALA A 1 113 ? -21.450 14.965 25.014 1.00 92.50 113 ALA A O 1
ATOM 861 N N . GLY A 1 114 ? -20.534 13.017 25.649 1.00 92.00 114 GLY A N 1
ATOM 862 C CA . GLY A 1 114 ? -20.658 12.333 24.356 1.00 92.00 114 GLY A CA 1
ATOM 863 C C . GLY A 1 114 ? -19.615 12.739 23.294 1.00 92.00 114 GLY A C 1
ATOM 864 O O . GLY A 1 114 ? -18.907 13.732 23.463 1.00 92.00 114 GLY A O 1
ATOM 865 N N . PRO A 1 115 ? -19.480 11.967 22.194 1.00 94.75 115 PRO A N 1
ATOM 866 C CA . PRO A 1 115 ? -18.364 12.121 21.252 1.00 94.75 115 PRO A CA 1
ATOM 867 C C . PRO A 1 115 ? -18.318 13.468 20.526 1.00 94.75 115 PRO A C 1
ATOM 869 O O . PRO A 1 115 ? -17.232 13.994 20.304 1.00 94.75 115 PRO A O 1
ATOM 872 N N . ASP A 1 116 ? -19.479 14.025 20.174 1.00 95.94 116 ASP A N 1
ATOM 873 C CA . ASP A 1 116 ? -19.589 15.268 19.398 1.00 95.94 116 ASP A CA 1
ATOM 874 C C . ASP A 1 116 ? -19.057 16.466 20.193 1.00 95.94 116 ASP A C 1
ATOM 876 O O . ASP A 1 116 ? -18.142 17.155 19.748 1.00 95.94 116 ASP A O 1
ATOM 880 N N . THR A 1 117 ? -19.531 16.638 21.430 1.00 96.25 117 THR A N 1
ATOM 881 C CA . THR A 1 117 ? -19.052 17.664 22.370 1.00 96.25 117 THR A CA 1
ATOM 882 C C . THR A 1 117 ? -17.541 17.570 22.593 1.00 96.25 117 THR A C 1
ATOM 884 O O . THR A 1 117 ? -16.844 18.586 22.584 1.00 96.25 117 THR A O 1
ATOM 887 N N . ARG A 1 118 ? -17.012 16.344 22.743 1.00 97.69 118 ARG A N 1
ATOM 888 C CA . ARG A 1 118 ? -15.573 16.113 22.939 1.00 97.69 118 ARG A CA 1
ATOM 889 C C . ARG A 1 118 ? -14.745 16.456 21.698 1.00 97.69 118 ARG A C 1
ATOM 891 O O . ARG A 1 118 ? -13.700 17.088 21.831 1.00 97.69 118 ARG A O 1
ATOM 898 N N . ALA A 1 119 ? -15.213 16.086 20.505 1.00 98.25 119 ALA A N 1
ATOM 899 C CA . ALA A 1 119 ? -14.554 16.417 19.241 1.00 98.25 119 ALA A CA 1
ATOM 900 C C . ALA A 1 119 ? -14.597 17.926 18.940 1.00 98.25 119 ALA A C 1
ATOM 902 O O . ALA A 1 119 ? -13.589 18.492 18.522 1.00 98.25 119 ALA A O 1
ATOM 903 N N . GLY A 1 120 ? -15.722 18.594 19.220 1.00 98.50 120 GLY A N 1
ATOM 904 C CA . GLY A 1 120 ? -15.866 20.045 19.082 1.00 98.50 120 GLY A CA 1
ATOM 905 C C . GLY A 1 120 ? -14.903 20.823 19.980 1.00 98.50 120 GLY A C 1
ATOM 906 O O . GLY A 1 120 ? -14.183 21.698 19.504 1.00 98.50 120 GLY A O 1
ATOM 907 N N . ALA A 1 121 ? -14.825 20.462 21.265 1.00 98.56 121 ALA A N 1
ATOM 908 C CA . ALA A 1 121 ? -13.868 21.065 22.192 1.00 98.56 121 ALA A CA 1
ATOM 909 C C . ALA A 1 121 ? -12.406 20.787 21.783 1.00 98.56 121 ALA A C 1
ATOM 911 O O . ALA A 1 121 ? -11.583 21.697 21.815 1.00 98.56 121 ALA A O 1
ATOM 912 N N . ALA A 1 122 ? -12.077 19.573 21.327 1.00 98.75 122 ALA A N 1
ATOM 913 C CA . ALA A 1 122 ? -10.739 19.261 20.817 1.00 98.75 122 ALA A CA 1
ATOM 914 C C . ALA A 1 122 ? -10.363 20.095 19.573 1.00 98.75 122 ALA A C 1
ATOM 916 O O . ALA A 1 122 ? -9.243 20.599 19.489 1.00 98.75 122 ALA A O 1
ATOM 917 N N . ALA A 1 123 ? -11.302 20.304 18.645 1.00 98.75 123 ALA A N 1
ATOM 918 C CA . ALA A 1 123 ? -11.106 21.166 17.480 1.00 98.75 123 ALA A CA 1
ATOM 919 C C . ALA A 1 123 ? -10.945 22.654 17.856 1.00 98.75 123 ALA A C 1
ATOM 921 O O . ALA A 1 123 ? -10.123 23.346 17.259 1.00 98.75 123 ALA A O 1
ATOM 922 N N . GLU A 1 124 ? -11.652 23.140 18.883 1.00 98.81 124 GLU A N 1
ATOM 923 C CA . GLU A 1 124 ? -11.451 24.490 19.431 1.00 98.81 124 GLU A CA 1
ATOM 924 C C . GLU A 1 124 ? -10.054 24.656 20.046 1.00 98.81 124 GLU A C 1
ATOM 926 O O . GLU A 1 124 ? -9.398 25.667 19.789 1.00 98.81 124 GLU A O 1
ATOM 931 N N . ILE A 1 125 ? -9.566 23.663 20.800 1.00 98.88 125 ILE A N 1
ATOM 932 C CA . ILE A 1 125 ? -8.192 23.664 21.326 1.00 98.88 125 ILE A CA 1
ATOM 933 C C . ILE A 1 125 ? -7.201 23.758 20.161 1.00 98.88 125 ILE A C 1
ATOM 935 O O . ILE A 1 125 ? -6.359 24.652 20.155 1.00 98.88 125 ILE A O 1
ATOM 939 N N . LEU A 1 126 ? -7.331 22.908 19.137 1.00 98.88 126 LEU A N 1
ATOM 940 C CA . LEU A 1 126 ? -6.459 22.928 17.956 1.00 98.88 126 LEU A CA 1
ATOM 941 C C . LEU A 1 126 ? -6.514 24.265 17.194 1.00 98.88 126 LEU A C 1
ATOM 943 O O . LEU A 1 126 ? -5.472 24.779 16.788 1.00 98.88 126 LEU A O 1
ATOM 947 N N . ALA A 1 127 ? -7.692 24.883 17.064 1.00 98.50 127 ALA A N 1
ATOM 948 C CA . ALA A 1 127 ? -7.840 26.206 16.456 1.00 98.50 127 ALA A CA 1
ATOM 949 C C . ALA A 1 127 ? -7.131 27.315 17.261 1.00 98.50 127 ALA A C 1
ATOM 951 O O . ALA A 1 127 ? -6.505 28.202 16.675 1.00 98.50 127 ALA A O 1
ATOM 952 N N . ARG A 1 128 ? -7.168 27.261 18.600 1.00 98.50 128 ARG A N 1
ATOM 953 C CA . ARG A 1 128 ? -6.436 28.208 19.462 1.00 98.50 128 ARG A CA 1
ATOM 954 C C . ARG A 1 128 ? -4.932 27.943 19.486 1.00 98.50 128 ARG A C 1
ATOM 956 O O . ARG A 1 128 ? -4.160 28.898 19.495 1.00 98.50 128 ARG A O 1
ATOM 963 N N . LEU A 1 129 ? -4.504 26.682 19.407 1.00 98.69 129 LEU A N 1
ATOM 964 C CA . LEU A 1 129 ? -3.096 26.327 19.202 1.00 98.69 129 LEU A CA 1
ATOM 965 C C . LEU A 1 129 ? -2.584 26.859 17.855 1.00 98.69 129 LEU A C 1
ATOM 967 O O . LEU A 1 129 ? -1.472 27.376 17.800 1.00 98.69 129 LEU A O 1
ATOM 971 N N . ASN A 1 130 ? -3.403 26.827 16.795 1.00 98.38 130 ASN A N 1
ATOM 972 C CA . ASN A 1 130 ? -3.042 27.432 15.512 1.00 98.38 130 ASN A CA 1
ATOM 973 C C . ASN A 1 130 ? -2.876 28.957 15.612 1.00 98.38 130 ASN A C 1
ATOM 975 O O . ASN A 1 130 ? -1.887 29.491 15.106 1.00 98.38 130 ASN A O 1
ATOM 979 N N . ALA A 1 131 ? -3.761 29.650 16.334 1.00 96.44 131 ALA A N 1
ATOM 980 C CA . ALA A 1 131 ? -3.600 31.077 16.623 1.00 96.44 131 ALA A CA 1
ATOM 981 C C . ALA A 1 131 ? -2.335 31.383 17.458 1.00 96.44 131 ALA A C 1
ATOM 983 O O . ALA A 1 131 ? -1.706 32.421 17.263 1.00 96.44 131 ALA A O 1
ATOM 984 N N . ALA A 1 132 ? -1.922 30.463 18.337 1.00 97.75 132 ALA A N 1
ATOM 985 C CA . ALA A 1 132 ? -0.708 30.559 19.150 1.00 97.75 132 ALA A CA 1
ATOM 986 C C . ALA A 1 132 ? 0.571 30.022 18.465 1.00 97.75 132 ALA A C 1
ATOM 988 O O . ALA A 1 132 ? 1.615 29.943 19.115 1.00 97.75 132 ALA A O 1
ATOM 989 N N . SER A 1 133 ? 0.533 29.674 17.168 1.00 98.38 133 SER A N 1
ATOM 990 C CA . SER A 1 133 ? 1.638 28.966 16.486 1.00 98.38 133 SER A CA 1
ATOM 991 C C . SER A 1 133 ? 2.999 29.661 16.588 1.00 98.38 133 SER A C 1
ATOM 993 O O . SER A 1 133 ? 4.020 28.986 16.596 1.00 98.38 133 SER A O 1
ATOM 995 N N . PHE A 1 134 ? 3.045 30.993 16.699 1.00 98.50 134 PHE A N 1
ATOM 996 C CA . PHE A 1 134 ? 4.300 31.730 16.882 1.00 98.50 134 PHE A CA 1
ATOM 997 C C . PHE A 1 134 ? 4.841 31.674 18.331 1.00 98.50 134 PHE A C 1
ATOM 999 O O . PHE A 1 134 ? 6.044 31.493 18.496 1.00 98.50 134 PHE A O 1
ATOM 1006 N N . GLU A 1 135 ? 3.989 31.729 19.371 1.00 98.50 135 GLU A N 1
ATOM 1007 C CA . GLU A 1 135 ? 4.404 31.497 20.780 1.00 98.50 135 GLU A CA 1
ATOM 1008 C C . GLU A 1 135 ? 4.981 30.074 20.919 1.00 98.50 135 GLU A C 1
ATOM 1010 O O . GLU A 1 135 ? 6.052 29.868 21.492 1.00 98.50 135 GLU A O 1
ATOM 1015 N N . ILE A 1 136 ? 4.301 29.093 20.311 1.00 98.69 136 ILE A N 1
ATOM 1016 C CA . ILE A 1 136 ? 4.722 27.687 20.302 1.00 98.69 136 ILE A CA 1
ATOM 1017 C C . ILE A 1 136 ? 5.994 27.486 19.458 1.00 98.69 136 ILE A C 1
ATOM 1019 O O . ILE A 1 136 ? 6.870 26.734 19.877 1.00 98.69 136 ILE A O 1
ATOM 1023 N N . ALA A 1 137 ? 6.150 28.165 18.315 1.00 98.56 137 ALA A N 1
ATOM 1024 C CA . ALA A 1 137 ? 7.348 28.058 17.476 1.00 98.56 137 ALA A CA 1
ATOM 1025 C C . ALA A 1 137 ? 8.622 28.481 18.217 1.00 98.56 137 ALA A C 1
ATOM 1027 O O . ALA A 1 137 ? 9.596 27.731 18.225 1.00 98.56 137 ALA A O 1
ATOM 1028 N N . HIS A 1 138 ? 8.615 29.636 18.892 1.00 98.56 138 HIS A N 1
ATOM 1029 C CA . HIS A 1 138 ? 9.767 30.066 19.689 1.00 98.56 138 HIS A CA 1
ATOM 1030 C C . HIS A 1 138 ? 9.992 29.155 20.904 1.00 98.56 138 HIS A C 1
ATOM 1032 O O . HIS A 1 138 ? 11.135 28.799 21.197 1.00 98.56 138 HIS A O 1
ATOM 1038 N N . ALA A 1 139 ? 8.921 28.682 21.554 1.00 98.56 139 ALA A N 1
ATOM 1039 C CA . ALA A 1 139 ? 9.033 27.693 22.622 1.00 98.56 139 ALA A CA 1
ATOM 1040 C C . ALA A 1 139 ? 9.683 26.380 22.149 1.00 98.56 139 ALA A C 1
ATOM 1042 O O . ALA A 1 139 ? 10.513 25.818 22.862 1.00 98.56 139 ALA A O 1
ATOM 1043 N N . VAL A 1 140 ? 9.350 25.892 20.949 1.00 98.62 140 VAL A N 1
ATOM 1044 C CA . VAL A 1 140 ? 9.958 24.693 20.350 1.00 98.62 140 VAL A CA 1
ATOM 1045 C C . VAL A 1 140 ? 11.400 24.974 19.927 1.00 98.62 140 VAL A C 1
ATOM 1047 O O . VAL A 1 140 ? 12.282 24.192 20.276 1.00 98.62 140 VAL A O 1
ATOM 1050 N N . GLN A 1 141 ? 11.686 26.096 19.260 1.00 98.00 141 GLN A N 1
ATOM 1051 C CA . GLN A 1 141 ? 13.045 26.499 18.871 1.00 98.00 141 GLN A CA 1
ATOM 1052 C C . GLN A 1 141 ? 13.987 26.523 20.083 1.00 98.00 141 GLN A C 1
ATOM 1054 O O . GLN A 1 141 ? 15.046 25.895 20.070 1.00 98.00 141 GLN A O 1
ATOM 1059 N N . HIS A 1 142 ? 13.580 27.198 21.158 1.00 97.94 142 HIS A N 1
ATOM 1060 C CA . HIS A 1 142 ? 14.409 27.432 22.340 1.00 97.94 142 HIS A CA 1
ATOM 1061 C C . HIS A 1 142 ? 14.280 26.353 23.431 1.00 97.94 142 HIS A C 1
ATOM 1063 O O . HIS A 1 142 ? 14.753 26.555 24.543 1.00 97.94 142 HIS A O 1
ATOM 1069 N N . THR A 1 143 ? 13.709 25.187 23.111 1.00 97.56 143 THR A N 1
ATOM 1070 C CA . THR A 1 143 ? 13.811 23.964 23.937 1.00 97.56 143 THR A CA 1
ATOM 1071 C C . THR A 1 143 ? 14.428 22.799 23.162 1.00 97.56 143 THR A C 1
ATOM 1073 O O . THR A 1 143 ? 15.331 22.127 23.650 1.00 97.56 143 THR A O 1
ATOM 1076 N N . THR A 1 144 ? 14.000 22.592 21.915 1.00 97.62 144 THR A N 1
ATOM 1077 C CA . THR A 1 144 ? 14.464 21.487 21.058 1.00 97.62 144 THR A CA 1
ATOM 1078 C C . THR A 1 144 ? 15.741 21.822 20.278 1.00 97.62 144 THR A C 1
ATOM 1080 O O . THR A 1 144 ? 16.513 20.929 19.937 1.00 97.62 144 THR A O 1
ATOM 1083 N N . GLY A 1 145 ? 15.979 23.096 19.951 1.00 97.44 145 GLY A N 1
ATOM 1084 C CA . GLY A 1 145 ? 17.035 23.504 19.020 1.00 97.44 145 GLY A CA 1
ATOM 1085 C C . GLY A 1 145 ? 16.650 23.412 17.538 1.00 97.44 145 GLY A C 1
ATOM 1086 O O . GLY A 1 145 ? 17.507 23.630 16.685 1.00 97.44 145 GLY A O 1
ATOM 1087 N N . GLN A 1 146 ? 15.397 23.101 17.189 1.00 97.94 146 GLN A N 1
ATOM 1088 C CA . GLN A 1 146 ? 14.925 23.219 15.804 1.00 97.94 146 GLN A CA 1
ATOM 1089 C C . GLN A 1 146 ? 15.077 24.663 15.297 1.00 97.94 146 GLN A C 1
ATOM 1091 O O . GLN A 1 146 ? 14.690 25.606 15.985 1.00 97.94 146 GLN A O 1
ATOM 1096 N N . ALA A 1 147 ? 15.570 24.846 14.067 1.00 96.31 147 ALA A N 1
ATOM 1097 C CA . ALA A 1 147 ? 15.572 26.160 13.421 1.00 96.31 147 ALA A CA 1
ATOM 1098 C C . ALA A 1 147 ? 14.134 26.681 13.241 1.00 96.31 147 ALA A C 1
ATOM 1100 O O . ALA A 1 147 ? 13.235 25.897 12.931 1.00 96.31 147 ALA A O 1
ATOM 1101 N N . PHE A 1 148 ? 13.922 27.995 13.397 1.00 96.19 148 PHE A N 1
ATOM 1102 C CA . PHE A 1 148 ? 12.591 28.608 13.546 1.00 96.19 148 PHE A CA 1
ATOM 1103 C C . PHE A 1 148 ? 11.531 28.130 12.535 1.00 96.19 148 PHE A C 1
ATOM 1105 O O . PHE A 1 148 ? 10.403 27.850 12.925 1.00 96.19 148 PHE A O 1
ATOM 1112 N N . VAL A 1 149 ? 11.870 27.985 11.247 1.00 95.62 149 VAL A N 1
ATOM 1113 C CA . VAL A 1 149 ? 10.903 27.537 10.223 1.00 95.62 149 VAL A CA 1
ATOM 1114 C C . VAL A 1 149 ? 10.411 26.110 10.490 1.00 95.62 149 VAL A C 1
ATOM 1116 O O . VAL A 1 149 ? 9.216 25.853 10.363 1.00 95.62 149 VAL A O 1
ATOM 1119 N N . MET A 1 150 ? 11.290 25.201 10.927 1.00 96.81 150 MET A N 1
ATOM 1120 C CA . MET A 1 150 ? 10.883 23.860 11.358 1.00 96.81 150 MET A CA 1
ATOM 1121 C C . MET A 1 150 ? 10.139 23.914 12.696 1.00 96.81 150 MET A C 1
ATOM 1123 O O . MET A 1 150 ? 9.095 23.283 12.822 1.00 96.81 150 MET A O 1
ATOM 1127 N N . ALA A 1 151 ? 10.623 24.706 13.657 1.00 98.06 151 ALA A N 1
ATOM 1128 C CA . ALA A 1 151 ? 9.970 24.868 14.956 1.00 98.06 151 ALA A CA 1
ATOM 1129 C C . ALA A 1 151 ? 8.534 25.407 14.823 1.00 98.06 151 ALA A C 1
ATOM 1131 O O . ALA A 1 151 ? 7.644 25.003 15.568 1.00 98.06 151 ALA A O 1
ATOM 1132 N N . PHE A 1 152 ? 8.284 26.256 13.824 1.00 98.38 152 PHE A N 1
ATOM 1133 C CA . PHE A 1 152 ? 6.947 26.647 13.400 1.00 98.38 152 PHE A CA 1
ATOM 1134 C C . PHE A 1 152 ? 6.202 25.469 12.769 1.00 98.38 152 PHE A C 1
ATOM 1136 O O . PHE A 1 152 ? 5.181 25.053 13.301 1.00 98.38 152 PHE A O 1
ATOM 1143 N N . GLN A 1 153 ? 6.711 24.895 11.677 1.00 97.69 153 GLN A N 1
ATOM 1144 C CA . GLN A 1 153 ? 6.036 23.833 10.921 1.00 97.69 153 GLN A CA 1
ATOM 1145 C C . GLN A 1 153 ? 5.736 22.583 11.758 1.00 97.69 153 GLN A C 1
ATOM 1147 O O . GLN A 1 153 ? 4.573 22.269 12.013 1.00 97.69 153 GLN A O 1
ATOM 1152 N N . ALA A 1 154 ? 6.781 21.901 12.222 1.00 96.81 154 ALA A N 1
ATOM 1153 C CA . ALA A 1 154 ? 6.682 20.676 13.001 1.00 96.81 154 ALA A CA 1
ATOM 1154 C C . ALA A 1 154 ? 6.136 20.932 14.409 1.00 96.81 154 ALA A C 1
ATOM 1156 O O . ALA A 1 154 ? 5.373 20.117 14.919 1.00 96.81 154 ALA A O 1
ATOM 1157 N N . GLY A 1 155 ? 6.495 22.058 15.033 1.00 97.44 155 GLY A N 1
ATOM 1158 C CA . GLY A 1 155 ? 6.021 22.399 16.373 1.00 97.44 155 GLY A CA 1
ATOM 1159 C C . GLY A 1 155 ? 4.556 22.843 16.427 1.00 97.44 155 GLY A C 1
ATOM 1160 O O . GLY A 1 155 ? 3.907 22.620 17.451 1.00 97.44 155 GLY A O 1
ATOM 1161 N N . SER A 1 156 ? 4.037 23.439 15.346 1.00 97.44 156 SER A N 1
ATOM 1162 C CA . SER A 1 156 ? 2.696 24.034 15.276 1.00 97.44 156 SER A CA 1
ATOM 1163 C C . SER A 1 156 ? 1.817 23.437 14.154 1.00 97.44 156 SER A C 1
ATOM 1165 O O . SER A 1 156 ? 1.230 22.397 14.458 1.00 97.44 156 SER A O 1
ATOM 1167 N N . PRO A 1 157 ? 1.656 23.969 12.914 1.00 98.19 157 PRO A N 1
ATOM 1168 C CA . PRO A 1 157 ? 0.699 23.411 11.945 1.00 98.19 157 PRO A CA 1
ATOM 1169 C C . PRO A 1 157 ? 0.746 21.896 11.719 1.00 98.19 157 PRO A C 1
ATOM 1171 O O . PRO A 1 157 ? -0.297 21.256 11.789 1.00 98.19 157 PRO A O 1
ATOM 1174 N N . HIS A 1 158 ? 1.920 21.280 11.543 1.00 98.44 158 HIS A N 1
ATOM 1175 C CA . HIS A 1 158 ? 2.000 19.829 11.316 1.00 98.44 158 HIS A CA 1
ATOM 1176 C C . HIS A 1 158 ? 1.678 19.014 12.576 1.00 98.44 158 HIS A C 1
ATOM 1178 O O . HIS A 1 158 ? 1.141 17.913 12.470 1.00 98.44 158 HIS A O 1
ATOM 1184 N N . ALA A 1 159 ? 1.963 19.538 13.774 1.00 98.56 159 ALA A N 1
ATOM 1185 C CA . ALA A 1 159 ? 1.495 18.930 15.022 1.00 98.56 159 ALA A CA 1
ATOM 1186 C C . ALA A 1 159 ? -0.031 19.051 15.152 1.00 98.56 159 ALA A C 1
ATOM 1188 O O . ALA A 1 159 ? -0.699 18.104 15.561 1.00 98.56 159 ALA A O 1
ATOM 1189 N N . GLN A 1 160 ? -0.592 20.202 14.773 1.00 98.75 160 GLN A N 1
ATOM 1190 C CA . GLN A 1 160 ? -2.030 20.477 14.797 1.00 98.75 160 GLN A CA 1
ATOM 1191 C C . GLN A 1 160 ? -2.782 19.603 13.777 1.00 98.75 160 GLN A C 1
ATOM 1193 O O . GLN A 1 160 ? -3.834 19.063 14.114 1.00 98.75 160 GLN A O 1
ATOM 1198 N N . ASP A 1 161 ? -2.210 19.367 12.591 1.00 98.62 161 ASP A N 1
ATOM 1199 C CA . ASP A 1 161 ? -2.704 18.405 11.596 1.00 98.62 161 ASP A CA 1
ATOM 1200 C C . ASP A 1 161 ? -2.766 16.986 12.178 1.00 98.62 161 ASP A C 1
ATOM 1202 O O . ASP A 1 161 ? -3.804 16.331 12.101 1.00 98.62 161 ASP A O 1
ATOM 1206 N N . ARG A 1 162 ? -1.685 16.523 12.824 1.00 98.44 162 ARG A N 1
ATOM 1207 C CA . ARG A 1 162 ? -1.632 15.204 13.484 1.00 98.44 162 ARG A CA 1
ATOM 1208 C C . ARG A 1 162 ? -2.588 15.092 14.675 1.00 98.44 162 ARG A C 1
ATOM 1210 O O . ARG A 1 162 ? -3.190 14.040 14.884 1.00 98.44 162 ARG A O 1
ATOM 1217 N N . GLY A 1 163 ? -2.779 16.179 15.420 1.00 98.62 163 GLY A N 1
ATOM 1218 C CA . GLY A 1 163 ? -3.810 16.278 16.450 1.00 98.62 163 GLY A CA 1
ATOM 1219 C C . GLY A 1 163 ? -5.218 16.145 15.864 1.00 98.62 163 GLY A C 1
ATOM 1220 O O . GLY A 1 163 ? -6.006 15.343 16.357 1.00 98.62 163 GLY A O 1
ATOM 1221 N N . LEU A 1 164 ? -5.529 16.863 14.780 1.00 98.81 164 LEU A N 1
ATOM 1222 C CA . LEU A 1 164 ? -6.838 16.801 14.122 1.00 98.81 164 LEU A CA 1
ATOM 1223 C C . LEU A 1 164 ? -7.093 15.451 13.439 1.00 98.81 164 LEU A C 1
ATOM 1225 O O . LEU A 1 164 ? -8.218 14.960 13.475 1.00 98.81 164 LEU A O 1
ATOM 1229 N N . GLU A 1 165 ? -6.069 14.823 12.863 1.00 98.69 165 GLU A N 1
ATOM 1230 C CA . GLU A 1 165 ? -6.133 13.453 12.346 1.00 98.69 165 GLU A CA 1
ATOM 1231 C C . GLU A 1 165 ? -6.548 12.472 13.457 1.00 98.69 165 GLU A C 1
ATOM 1233 O O . GLU A 1 165 ? -7.485 11.688 13.278 1.00 98.69 165 GLU A O 1
ATOM 1238 N N . ALA A 1 166 ? -5.930 12.575 14.639 1.00 98.62 166 ALA A N 1
ATOM 1239 C CA . ALA A 1 166 ? -6.301 11.784 15.810 1.00 98.62 166 ALA A CA 1
ATOM 1240 C C . ALA A 1 166 ? -7.734 12.079 16.300 1.00 98.62 166 ALA A C 1
ATOM 1242 O O . ALA A 1 166 ? -8.479 11.137 16.583 1.00 98.62 166 ALA A O 1
ATOM 1243 N N . VAL A 1 167 ? -8.162 13.352 16.330 1.00 98.75 167 VAL A N 1
ATOM 1244 C CA . VAL A 1 167 ? -9.567 13.733 16.599 1.00 98.75 167 VAL A CA 1
ATOM 1245 C C . VAL A 1 167 ? -10.512 13.073 15.590 1.00 98.75 167 VAL A C 1
ATOM 1247 O O . VAL A 1 167 ? -11.529 12.511 15.993 1.00 98.75 167 VAL A O 1
ATOM 1250 N N . ALA A 1 168 ? -10.185 13.107 14.296 1.00 98.38 168 ALA A N 1
ATOM 1251 C CA . ALA A 1 168 ? -11.036 12.604 13.222 1.00 98.38 168 ALA A CA 1
ATOM 1252 C C . ALA A 1 168 ? -11.235 11.084 13.297 1.00 98.38 168 ALA A C 1
ATOM 1254 O O . ALA A 1 168 ? -12.380 10.630 13.275 1.00 98.38 168 ALA A O 1
ATOM 1255 N N . TYR A 1 169 ? -10.164 10.293 13.457 1.00 98.44 169 TYR A N 1
ATOM 1256 C CA . TYR A 1 169 ? -10.295 8.843 13.663 1.00 98.44 169 TYR A CA 1
ATOM 1257 C C . TYR A 1 169 ? -11.064 8.525 14.959 1.00 98.44 169 TYR A C 1
ATOM 1259 O O . TYR A 1 169 ? -12.004 7.728 14.939 1.00 98.44 169 TYR A O 1
ATOM 1267 N N . ALA A 1 170 ? -10.719 9.174 16.079 1.00 97.25 170 ALA A N 1
ATOM 1268 C CA . ALA A 1 170 ? -11.348 8.929 17.380 1.00 97.25 170 ALA A CA 1
ATOM 1269 C C . ALA A 1 170 ? -12.839 9.308 17.421 1.00 97.25 170 ALA A C 1
ATOM 1271 O O . ALA A 1 170 ? -13.629 8.660 18.115 1.00 97.25 170 ALA A O 1
ATOM 1272 N N . TRP A 1 171 ? -13.239 10.355 16.697 1.00 96.94 171 TRP A N 1
ATOM 1273 C CA . TRP A 1 171 ? -14.633 10.764 16.559 1.00 96.94 171 TRP A CA 1
ATOM 1274 C C . TRP A 1 171 ? -15.394 9.830 15.613 1.00 96.94 171 TRP A C 1
ATOM 1276 O O . TRP A 1 171 ? -16.435 9.299 16.003 1.00 96.94 171 TRP A O 1
ATOM 1286 N N . ALA A 1 172 ? -14.852 9.547 14.422 1.00 96.62 172 ALA A N 1
ATOM 1287 C CA . ALA A 1 172 ? -15.483 8.662 13.444 1.00 96.62 172 ALA A CA 1
ATOM 1288 C C . ALA A 1 172 ? -15.761 7.262 14.017 1.00 96.62 172 ALA A C 1
ATOM 1290 O O . ALA A 1 172 ? -16.871 6.754 13.861 1.00 96.62 172 ALA A O 1
ATOM 1291 N N . GLU A 1 173 ? -14.806 6.665 14.741 1.00 95.38 173 GLU A N 1
ATOM 1292 C CA . GLU A 1 173 ? -14.989 5.344 15.356 1.00 95.38 173 GLU A CA 1
ATOM 1293 C C . GLU A 1 173 ? -16.118 5.352 16.398 1.00 95.38 173 GLU A C 1
ATOM 1295 O O . GLU A 1 173 ? -17.028 4.525 16.345 1.00 95.38 173 GLU A O 1
ATOM 1300 N N . GLN A 1 174 ? -16.141 6.347 17.294 1.00 93.44 174 GLN A N 1
ATOM 1301 C CA . GLN A 1 174 ? -17.218 6.497 18.284 1.00 93.44 174 GLN A CA 1
ATOM 1302 C C . GLN A 1 174 ? -18.601 6.719 17.644 1.00 93.44 174 GLN A C 1
ATOM 1304 O O . GLN A 1 174 ? -19.615 6.432 18.282 1.00 93.44 174 GLN A O 1
ATOM 1309 N N . LYS A 1 175 ? -18.658 7.215 16.401 1.00 90.69 175 LYS A N 1
ATOM 1310 C CA . LYS A 1 175 ? -19.894 7.481 15.647 1.00 90.69 175 LYS A CA 1
ATOM 1311 C C . LYS A 1 175 ? -20.363 6.299 14.786 1.00 90.69 175 LYS A C 1
ATOM 1313 O O . LYS A 1 175 ? -21.506 6.322 14.335 1.00 90.69 175 LYS A O 1
ATOM 1318 N N . ARG A 1 176 ? -19.556 5.240 14.614 1.00 91.31 176 ARG A N 1
ATOM 1319 C CA . ARG A 1 176 ? -19.975 3.982 13.950 1.00 91.31 176 ARG A CA 1
ATOM 1320 C C . ARG A 1 176 ? -21.029 3.201 14.739 1.00 91.31 176 ARG A C 1
ATOM 1322 O O . ARG A 1 176 ? -21.725 2.361 14.170 1.00 91.31 176 ARG A O 1
ATOM 1329 N N . HIS A 1 177 ? -21.157 3.448 16.042 1.00 85.44 177 HIS A N 1
ATOM 1330 C CA . HIS A 1 177 ? -22.131 2.776 16.900 1.00 85.44 177 HIS A CA 1
ATOM 1331 C C . HIS A 1 177 ? -23.320 3.694 17.234 1.00 85.44 177 HIS A C 1
ATOM 1333 O O . HIS A 1 177 ? -23.120 4.850 17.613 1.00 85.44 177 HIS A O 1
ATOM 1339 N N . PRO A 1 178 ? -24.574 3.209 17.138 1.00 86.44 178 PRO A N 1
ATOM 1340 C CA . PRO A 1 178 ? -25.745 4.027 17.430 1.00 86.44 178 PRO A CA 1
ATOM 1341 C C . PRO A 1 178 ? -25.878 4.277 18.937 1.00 86.44 178 PRO A C 1
ATOM 1343 O O . PRO A 1 178 ? -25.855 3.339 19.729 1.00 86.44 178 PRO A O 1
ATOM 1346 N N . VAL A 1 179 ? -26.109 5.531 19.341 1.00 86.56 179 VAL A N 1
ATOM 1347 C CA . VAL A 1 179 ? -26.298 5.920 20.759 1.00 86.56 179 VAL A CA 1
ATOM 1348 C C . VAL A 1 179 ? -27.472 5.171 21.413 1.00 86.56 179 VAL A C 1
ATOM 1350 O O . VAL A 1 179 ? -27.438 4.859 22.605 1.00 86.56 179 VAL A O 1
ATOM 1353 N N . ALA A 1 180 ? -28.505 4.837 20.636 1.00 91.25 180 ALA A N 1
ATOM 1354 C CA . ALA A 1 180 ? -29.587 3.958 21.061 1.00 91.25 180 ALA A CA 1
ATOM 1355 C C . ALA A 1 180 ? -30.110 3.102 19.897 1.00 91.25 180 ALA A C 1
ATOM 1357 O O . ALA A 1 180 ? -30.104 3.540 18.748 1.00 91.25 180 ALA A O 1
ATOM 1358 N N . ALA A 1 181 ? -30.599 1.896 20.197 1.00 94.06 181 ALA A N 1
ATOM 1359 C CA . ALA A 1 181 ? -31.229 1.011 19.219 1.00 94.06 181 ALA A CA 1
ATOM 1360 C C . ALA A 1 181 ? -32.381 0.205 19.839 1.00 94.06 181 ALA A C 1
ATOM 1362 O O . ALA A 1 181 ? -32.210 -0.472 20.856 1.00 94.06 181 ALA A O 1
ATOM 1363 N N . ARG A 1 182 ? -33.549 0.222 19.189 1.00 95.19 182 ARG A N 1
ATOM 1364 C CA . ARG A 1 182 ? -34.712 -0.592 19.566 1.00 95.19 182 ARG A CA 1
ATOM 1365 C C . ARG A 1 182 ? -34.580 -1.986 18.960 1.00 95.19 182 ARG A C 1
ATOM 1367 O O . ARG A 1 182 ? -34.779 -2.179 17.765 1.00 95.19 182 ARG A O 1
ATOM 1374 N N . TRP A 1 183 ? -34.230 -2.966 19.784 1.00 95.69 183 TRP A N 1
ATOM 1375 C CA . TRP A 1 183 ? -34.080 -4.359 19.371 1.00 95.69 183 TRP A CA 1
ATOM 1376 C C . TRP A 1 183 ? -35.395 -5.116 19.556 1.00 95.69 183 TRP A C 1
ATOM 1378 O O . TRP A 1 183 ? -35.998 -5.056 20.626 1.00 95.69 183 TRP A O 1
ATOM 1388 N N . SER A 1 184 ? -35.825 -5.845 18.526 1.00 95.25 184 SER A N 1
ATOM 1389 C CA . SER A 1 184 ? -37.049 -6.648 18.534 1.00 95.25 184 SER A CA 1
ATOM 1390 C C . SER A 1 184 ? -36.734 -8.085 18.124 1.00 95.25 184 SER A C 1
ATOM 1392 O O . SER A 1 184 ? -36.123 -8.306 17.079 1.00 95.25 184 SER A O 1
ATOM 1394 N N . LYS A 1 185 ? -37.154 -9.065 18.930 1.00 95.38 185 LYS A N 1
ATOM 1395 C CA . LYS A 1 185 ? -37.040 -10.498 18.623 1.00 95.38 185 LYS A CA 1
ATOM 1396 C C . LYS A 1 185 ? -38.426 -11.151 18.638 1.00 95.38 185 LYS A C 1
ATOM 1398 O O . LYS A 1 185 ? -39.008 -11.279 19.719 1.00 95.38 185 LYS A O 1
ATOM 1403 N N . PRO A 1 186 ? -38.955 -11.596 17.482 1.00 91.81 186 PRO A N 1
ATOM 1404 C CA . PRO A 1 186 ? -40.199 -12.360 17.418 1.00 91.81 186 PRO A CA 1
ATOM 1405 C C . PRO A 1 186 ? -40.161 -13.607 18.311 1.00 91.81 186 PRO A C 1
ATOM 1407 O O . PRO A 1 186 ? -39.125 -14.261 18.431 1.00 91.81 186 PRO A O 1
ATOM 1410 N N . GLN A 1 187 ? -41.302 -13.955 18.910 1.00 93.88 187 GLN A N 1
ATOM 1411 C CA . GLN A 1 187 ? -41.467 -15.171 19.710 1.00 93.88 187 GLN A CA 1
ATOM 1412 C C . GLN A 1 187 ? -42.610 -16.029 19.179 1.00 93.88 187 GLN A C 1
ATOM 1414 O O . GLN A 1 187 ? -43.607 -15.525 18.664 1.00 93.88 187 GLN A O 1
ATOM 1419 N N . ARG A 1 188 ? -42.482 -17.349 19.355 1.00 77.12 188 ARG A N 1
ATOM 1420 C CA . ARG A 1 188 ? -43.441 -18.345 18.842 1.00 77.12 188 ARG A CA 1
ATOM 1421 C C . ARG A 1 188 ? -44.820 -18.274 19.523 1.00 77.12 188 ARG A C 1
ATOM 1423 O O . ARG A 1 188 ? -45.792 -18.777 18.969 1.00 77.12 188 ARG A O 1
ATOM 1430 N N . LYS A 1 189 ? -44.895 -17.660 20.711 1.00 76.81 189 LYS A N 1
ATOM 1431 C CA . LYS A 1 189 ? -46.103 -17.224 21.438 1.00 76.81 189 LYS A CA 1
ATOM 1432 C C . LYS A 1 189 ? -45.741 -15.989 22.280 1.00 76.81 189 LYS A C 1
ATOM 1434 O O . LYS A 1 189 ? -44.593 -15.873 22.694 1.00 76.81 189 LYS A O 1
ATOM 1439 N N . GLY A 1 190 ? -46.709 -15.114 22.567 1.00 75.75 190 GLY A N 1
ATOM 1440 C CA . GLY A 1 190 ? -46.550 -14.002 23.526 1.00 75.75 190 GLY A CA 1
ATOM 1441 C C . GLY A 1 190 ? -46.154 -12.631 22.955 1.00 75.75 190 GLY A C 1
ATOM 1442 O O . GLY A 1 190 ? -46.012 -11.692 23.728 1.00 75.75 190 GLY A O 1
ATOM 1443 N N . GLY A 1 191 ? -46.019 -12.488 21.631 1.00 89.44 191 GLY A N 1
ATOM 1444 C CA . GLY A 1 191 ? -45.559 -11.243 20.995 1.00 89.44 191 GLY A CA 1
ATOM 1445 C C . GLY A 1 191 ? -44.026 -11.105 20.975 1.00 89.44 191 GLY A C 1
ATOM 1446 O O . GLY A 1 191 ? -43.324 -11.944 21.539 1.00 89.44 191 GLY A O 1
ATOM 1447 N N . PRO A 1 192 ? -43.467 -10.103 20.275 1.00 91.94 192 PRO A N 1
ATOM 1448 C CA . PRO A 1 192 ? -42.021 -9.915 20.209 1.00 91.94 192 PRO A CA 1
ATOM 1449 C C . PRO A 1 192 ? -41.451 -9.444 21.554 1.00 91.94 192 PRO A C 1
ATOM 1451 O O . PRO A 1 192 ? -42.032 -8.585 22.216 1.00 91.94 192 PRO A O 1
ATOM 1454 N N . LEU A 1 193 ? -40.264 -9.937 21.921 1.00 95.00 193 LEU A N 1
ATOM 1455 C CA . LEU A 1 193 ? -39.453 -9.282 22.948 1.00 95.00 193 LEU A CA 1
ATOM 1456 C C . LEU A 1 193 ? -38.919 -7.975 22.368 1.00 95.00 193 LEU A C 1
ATOM 1458 O O . LEU A 1 193 ? -38.241 -8.002 21.342 1.00 95.00 193 LEU A O 1
ATOM 1462 N N . VAL A 1 194 ? -39.191 -6.856 23.033 1.00 95.00 194 VAL A N 1
ATOM 1463 C CA . VAL A 1 194 ? -38.694 -5.533 22.642 1.00 95.00 194 VAL A CA 1
ATOM 1464 C C . VAL A 1 194 ? -37.793 -4.995 23.747 1.00 95.00 194 VAL A C 1
ATOM 1466 O O . VAL A 1 194 ? -38.164 -5.020 24.917 1.00 95.00 194 VAL A O 1
ATOM 1469 N N . MET A 1 195 ? -36.605 -4.526 23.373 1.00 96.69 195 MET A N 1
ATOM 1470 C CA . MET A 1 195 ? -35.626 -3.924 24.276 1.00 96.69 195 MET A CA 1
ATOM 1471 C C . MET A 1 195 ? -35.083 -2.640 23.658 1.00 96.69 195 MET A C 1
ATOM 1473 O O . MET A 1 195 ? -34.456 -2.680 22.598 1.00 96.69 195 MET A O 1
ATOM 1477 N N . ASP A 1 196 ? -35.264 -1.515 24.341 1.00 96.12 196 ASP A N 1
ATOM 1478 C CA . ASP A 1 196 ? -34.581 -0.270 24.002 1.00 96.12 196 ASP A CA 1
ATOM 1479 C C . ASP A 1 196 ? -33.172 -0.298 24.610 1.00 96.12 196 ASP A C 1
ATOM 1481 O O . ASP A 1 196 ? -33.001 -0.325 25.828 1.00 96.12 196 ASP A O 1
ATOM 1485 N N . LYS A 1 197 ? -32.152 -0.367 23.750 1.00 95.31 197 LYS A N 1
ATOM 1486 C CA . LYS A 1 197 ? -30.737 -0.418 24.140 1.00 95.31 197 LYS A CA 1
ATOM 1487 C C . LYS A 1 197 ? -30.138 0.982 24.051 1.00 95.31 197 LYS A C 1
ATOM 1489 O O . LYS A 1 197 ? -30.382 1.674 23.066 1.00 95.31 197 LYS A O 1
ATOM 1494 N N . LYS A 1 198 ? -29.313 1.363 25.029 1.00 90.62 198 LYS A N 1
ATOM 1495 C CA . LYS A 1 198 ? -28.453 2.556 24.984 1.00 90.62 198 LYS A CA 1
ATOM 1496 C C . LYS A 1 198 ? -26.991 2.115 24.958 1.00 90.62 198 LYS A C 1
ATOM 1498 O O . LYS A 1 198 ? -26.617 1.223 25.716 1.00 90.62 198 LYS A O 1
ATOM 1503 N N . PHE A 1 199 ? -26.185 2.760 24.125 1.00 89.81 199 PHE A N 1
ATOM 1504 C CA . PHE A 1 199 ? -24.744 2.557 24.036 1.00 89.81 199 PHE A CA 1
ATOM 1505 C C . PHE A 1 199 ? -24.051 3.881 24.370 1.00 89.81 199 PHE A C 1
ATOM 1507 O O . PHE A 1 199 ? -24.383 4.923 23.808 1.00 89.81 199 PHE A O 1
ATOM 1514 N N . THR A 1 200 ? -23.104 3.845 25.306 1.00 86.12 200 THR A N 1
ATOM 1515 C CA . THR A 1 200 ? -22.345 5.022 25.750 1.00 86.12 200 THR A CA 1
ATOM 1516 C C . THR A 1 200 ? -20.856 4.731 25.560 1.00 86.12 200 THR A C 1
ATOM 1518 O O . THR A 1 200 ? -20.364 3.797 26.193 1.00 86.12 200 THR A O 1
ATOM 1521 N N . PRO A 1 201 ? -20.122 5.496 24.734 1.00 88.56 201 PRO A N 1
ATOM 1522 C CA . PRO A 1 201 ? -18.663 5.428 24.690 1.00 88.56 201 PRO A CA 1
ATOM 1523 C C . PRO A 1 201 ? -18.062 5.921 26.013 1.00 88.56 201 PRO A C 1
ATOM 1525 O O . PRO A 1 201 ? -18.303 7.060 26.420 1.00 88.56 201 PRO A O 1
ATOM 1528 N N . VAL A 1 202 ? -17.295 5.061 26.685 1.00 91.56 202 VAL A N 1
ATOM 1529 C CA . VAL A 1 202 ? -16.674 5.320 27.994 1.00 91.56 202 VAL A CA 1
ATOM 1530 C C . VAL A 1 202 ? -15.155 5.196 27.863 1.00 91.56 202 VAL A C 1
ATOM 1532 O O . VAL A 1 202 ? -14.666 4.192 27.346 1.00 91.56 202 VAL A O 1
ATOM 1535 N N . GLY A 1 203 ? -14.423 6.207 28.342 1.00 93.38 203 GLY A N 1
ATOM 1536 C CA . GLY A 1 203 ? -12.958 6.199 28.392 1.00 93.38 203 GLY A CA 1
ATOM 1537 C C . GLY A 1 203 ? -12.406 5.062 29.262 1.00 93.38 203 GLY A C 1
ATOM 1538 O O . GLY A 1 203 ? -13.068 4.582 30.184 1.00 93.38 203 GLY A O 1
ATOM 1539 N N . ARG A 1 204 ? -11.179 4.622 28.976 1.00 96.12 204 ARG A N 1
ATOM 1540 C CA . ARG A 1 204 ? -10.512 3.515 29.683 1.00 96.12 204 ARG A CA 1
ATOM 1541 C C . ARG A 1 204 ? -10.076 3.887 31.101 1.00 96.12 204 ARG A C 1
ATOM 1543 O O . ARG A 1 204 ? -10.004 2.994 31.943 1.00 96.12 204 ARG A O 1
ATOM 1550 N N . GLY A 1 205 ? -9.775 5.162 31.352 1.00 95.62 205 GLY A N 1
ATOM 1551 C CA . GLY A 1 205 ? -9.317 5.711 32.633 1.00 95.62 205 GLY A CA 1
ATOM 1552 C C . GLY A 1 205 ? -8.472 6.960 32.404 1.00 95.62 205 GLY A C 1
ATOM 1553 O O . GLY A 1 205 ? -8.735 7.683 31.450 1.00 95.62 205 GLY A O 1
ATOM 1554 N N . VAL A 1 206 ? -7.460 7.214 33.237 1.00 98.75 206 VAL A N 1
ATOM 1555 C CA . VAL A 1 206 ? -6.529 8.330 33.002 1.00 98.75 206 VAL A CA 1
ATOM 1556 C C . VAL A 1 206 ? -5.518 7.944 31.921 1.00 98.75 206 VAL A C 1
ATOM 1558 O O . VAL A 1 206 ? -4.979 6.835 31.936 1.00 98.75 206 VAL A O 1
ATOM 1561 N N . ALA A 1 207 ? -5.268 8.849 30.979 1.00 98.81 207 ALA A N 1
ATOM 1562 C CA . ALA A 1 207 ? -4.200 8.728 29.996 1.00 98.81 207 ALA A CA 1
ATOM 1563 C C . ALA A 1 207 ? -2.941 9.468 30.467 1.00 98.81 207 ALA A C 1
ATOM 1565 O O . ALA A 1 207 ? -3.028 10.506 31.127 1.00 98.81 207 ALA A O 1
ATOM 1566 N N . LEU A 1 208 ? -1.773 8.944 30.109 1.00 98.88 208 LEU A N 1
ATOM 1567 C CA . LEU A 1 208 ? -0.470 9.519 30.419 1.00 98.88 208 LEU A CA 1
ATOM 1568 C C . LEU A 1 208 ? 0.313 9.736 29.122 1.00 98.88 208 LEU A C 1
ATOM 1570 O O . LEU A 1 208 ? 0.739 8.772 28.491 1.00 98.88 208 LEU A O 1
ATOM 1574 N N . LEU A 1 209 ? 0.544 10.994 28.758 1.00 98.75 209 LEU A N 1
ATOM 1575 C CA . LEU A 1 209 ? 1.441 11.355 27.662 1.00 98.75 209 LEU A CA 1
ATOM 1576 C C . LEU A 1 209 ? 2.853 11.579 28.218 1.00 98.75 209 LEU A C 1
ATOM 1578 O O . LEU A 1 209 ? 3.047 12.480 29.030 1.00 98.75 209 LEU A O 1
ATOM 1582 N N . ILE A 1 210 ? 3.833 10.803 27.756 1.00 98.50 210 ILE A N 1
ATOM 1583 C CA . ILE A 1 210 ? 5.260 10.933 28.078 1.00 98.50 210 ILE A CA 1
ATOM 1584 C C . ILE A 1 210 ? 6.001 11.406 26.817 1.00 98.50 210 ILE A C 1
ATOM 1586 O O . ILE A 1 210 ? 6.373 10.601 25.960 1.00 98.50 210 ILE A O 1
ATOM 1590 N N . ALA A 1 211 ? 6.200 12.718 26.689 1.00 96.75 211 ALA A N 1
ATOM 1591 C CA . ALA A 1 211 ? 6.733 13.330 25.468 1.00 96.75 211 ALA A CA 1
ATOM 1592 C C . ALA A 1 211 ? 8.275 13.401 25.419 1.00 96.75 211 ALA A C 1
ATOM 1594 O O . ALA A 1 211 ? 8.950 13.480 26.448 1.00 96.75 211 ALA A O 1
ATOM 1595 N N . CYS A 1 212 ? 8.822 13.433 24.199 1.00 94.00 212 CYS A N 1
ATOM 1596 C CA . CYS A 1 212 ? 10.252 13.589 23.923 1.00 94.00 212 CYS A CA 1
ATOM 1597 C C . CYS A 1 212 ? 10.723 15.058 23.996 1.00 94.00 212 CYS A C 1
ATOM 1599 O O . CYS A 1 212 ? 9.928 15.981 24.170 1.00 94.00 212 CYS A O 1
ATOM 1601 N N . ASN A 1 213 ? 12.033 15.285 23.845 1.00 93.44 213 ASN A N 1
ATOM 1602 C CA . ASN A 1 213 ? 12.659 16.616 23.872 1.00 93.44 213 ASN A CA 1
ATOM 1603 C C . ASN A 1 213 ? 12.925 17.242 22.497 1.00 93.44 213 ASN A C 1
ATOM 1605 O O . ASN A 1 213 ? 13.474 18.337 22.435 1.00 93.44 213 ASN A O 1
ATOM 1609 N N . THR A 1 214 ? 12.604 16.550 21.406 1.00 94.88 214 THR A N 1
ATOM 1610 C CA . THR A 1 214 ? 12.956 16.974 20.039 1.00 94.88 214 THR A CA 1
ATOM 1611 C C . THR A 1 214 ? 11.735 17.346 19.211 1.00 94.88 214 THR A C 1
ATOM 1613 O O . THR A 1 214 ? 11.827 18.243 18.383 1.00 94.88 214 THR A O 1
ATOM 1616 N N . PHE A 1 215 ? 10.586 16.714 19.469 1.00 97.69 215 PHE A N 1
ATOM 1617 C CA . PHE A 1 215 ? 9.303 16.942 18.790 1.00 97.69 215 PHE A CA 1
ATOM 1618 C C . PHE A 1 215 ? 8.120 16.887 19.792 1.00 97.69 215 PHE A C 1
ATOM 1620 O O . PHE A 1 215 ? 7.174 16.119 19.600 1.00 97.69 215 PHE A O 1
ATOM 1627 N N . PRO A 1 216 ? 8.153 17.679 20.889 1.00 97.81 216 PRO A N 1
ATOM 1628 C CA . PRO A 1 216 ? 7.258 17.517 22.043 1.00 97.81 216 PRO A CA 1
ATOM 1629 C C . PRO A 1 216 ? 5.766 17.656 21.698 1.00 97.81 216 PRO A C 1
ATOM 1631 O O . PRO A 1 216 ? 4.937 16.940 22.256 1.00 97.81 216 PRO A O 1
ATOM 1634 N N . THR A 1 217 ? 5.417 18.547 20.767 1.00 98.62 217 THR A N 1
ATOM 1635 C CA . THR A 1 217 ? 4.042 18.737 20.284 1.00 98.62 217 THR A CA 1
ATOM 1636 C C . THR A 1 217 ? 3.685 17.740 19.181 1.00 98.62 217 THR A C 1
ATOM 1638 O O . THR A 1 217 ? 2.680 17.050 19.307 1.00 98.62 217 THR A O 1
ATOM 1641 N N . TRP A 1 218 ? 4.516 17.591 18.141 1.00 98.25 218 TRP A N 1
ATOM 1642 C CA . TRP A 1 218 ? 4.235 16.714 16.990 1.00 98.25 218 TRP A CA 1
ATOM 1643 C C . TRP A 1 218 ? 3.985 15.255 17.384 1.00 98.25 218 TRP A C 1
ATOM 1645 O O . TRP A 1 218 ? 3.003 14.661 16.944 1.00 98.25 218 TRP A O 1
ATOM 1655 N N . ASN A 1 219 ? 4.830 14.692 18.254 1.00 97.12 219 ASN A N 1
ATOM 1656 C CA . ASN A 1 219 ? 4.640 13.338 18.769 1.00 97.12 219 ASN A CA 1
ATOM 1657 C C . ASN A 1 219 ? 3.585 13.262 19.886 1.00 97.12 219 ASN A C 1
ATOM 1659 O O . ASN A 1 219 ? 2.942 12.229 20.046 1.00 97.12 219 ASN A O 1
ATOM 1663 N N . GLY A 1 220 ? 3.396 14.333 20.666 1.00 97.81 220 GLY A N 1
ATOM 1664 C CA . GLY A 1 220 ? 2.482 14.323 21.812 1.00 97.81 220 GLY A CA 1
ATOM 1665 C C . GL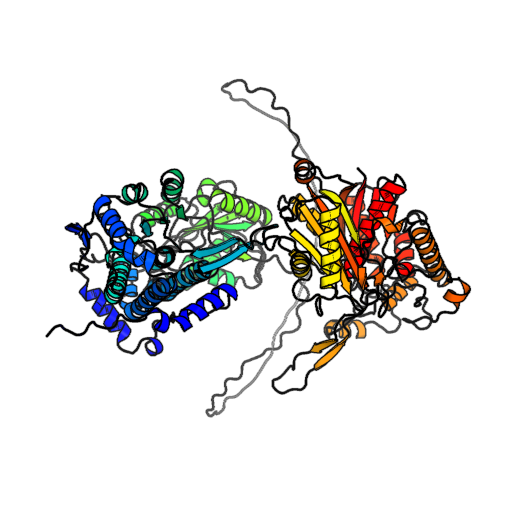Y A 1 220 ? 1.010 14.557 21.466 1.00 97.81 220 GLY A C 1
ATOM 1666 O O . GLY A 1 220 ? 0.124 14.015 22.129 1.00 97.81 220 GLY A O 1
ATOM 1667 N N . TYR A 1 221 ? 0.724 15.346 20.430 1.00 98.75 221 TYR A N 1
ATOM 1668 C CA . TYR A 1 221 ? -0.642 15.726 20.060 1.00 98.75 221 TYR A CA 1
ATOM 1669 C C . TYR A 1 221 ? -1.522 14.526 19.658 1.00 98.75 221 TYR A C 1
ATOM 1671 O O . TYR A 1 221 ? -2.660 14.493 20.128 1.00 98.75 221 TYR A O 1
ATOM 1679 N N . PRO A 1 222 ? -1.057 13.515 18.891 1.00 98.69 222 PRO A N 1
ATOM 1680 C CA . PRO A 1 222 ? -1.851 12.319 18.600 1.00 98.69 222 PRO A CA 1
ATOM 1681 C C . PRO A 1 222 ? -2.422 11.641 19.852 1.00 98.69 222 PRO A C 1
ATOM 1683 O O . PRO A 1 222 ? -3.638 11.489 19.958 1.00 98.69 222 PRO A O 1
ATOM 1686 N N . GLY A 1 223 ? -1.568 11.311 20.828 1.00 98.00 223 GLY A N 1
ATOM 1687 C CA . GLY A 1 223 ? -1.976 10.658 22.078 1.00 98.00 223 GLY A CA 1
ATOM 1688 C C . GLY A 1 223 ? -2.882 11.534 22.946 1.00 98.00 223 GLY A C 1
ATOM 1689 O O . GLY A 1 223 ? -3.941 11.092 23.397 1.00 98.00 223 GLY A O 1
ATOM 1690 N N . LEU A 1 224 ? -2.521 12.817 23.104 1.00 98.75 224 LEU A N 1
ATOM 1691 C CA . LEU A 1 224 ? -3.319 13.816 23.826 1.00 98.75 224 LEU A CA 1
ATOM 1692 C C . LEU A 1 224 ? -4.744 13.923 23.262 1.00 98.75 224 LEU A C 1
ATOM 1694 O O . LEU A 1 224 ? -5.715 13.790 24.009 1.00 98.75 224 LEU A O 1
ATOM 1698 N N . PHE A 1 225 ? -4.885 14.147 21.954 1.00 98.81 225 PHE A N 1
ATOM 1699 C CA . PHE A 1 225 ? -6.188 14.388 21.339 1.00 98.81 225 PHE A CA 1
ATOM 1700 C C . PHE A 1 225 ? -7.006 13.104 21.147 1.00 98.81 225 PHE A C 1
ATOM 1702 O O . PHE A 1 225 ? -8.215 13.135 21.391 1.00 98.81 225 PHE A O 1
ATOM 1709 N N . ALA A 1 226 ? -6.382 11.965 20.822 1.00 98.62 226 ALA A N 1
ATOM 1710 C CA . ALA A 1 226 ? -7.072 10.672 20.797 1.00 98.62 226 ALA A CA 1
ATOM 1711 C C . ALA A 1 226 ? -7.641 10.313 22.180 1.00 98.62 226 ALA A C 1
ATOM 1713 O O . ALA A 1 226 ? -8.824 9.970 22.299 1.00 98.62 226 ALA A O 1
ATOM 1714 N N . SER A 1 227 ? -6.834 10.448 23.238 1.00 98.56 227 SER A N 1
ATOM 1715 C CA . SER A 1 227 ? -7.253 10.185 24.618 1.00 98.56 227 SER A CA 1
ATOM 1716 C C . SER A 1 227 ? -8.389 11.112 25.055 1.00 98.56 227 SER A C 1
ATOM 1718 O O . SER A 1 227 ? -9.416 10.631 25.547 1.00 98.56 227 SER A O 1
ATOM 1720 N N . LEU A 1 228 ? -8.252 12.419 24.805 1.00 98.19 228 LEU A N 1
ATOM 1721 C CA . LEU A 1 228 ? -9.241 13.430 25.175 1.00 98.19 228 LEU A CA 1
ATOM 1722 C C . LEU A 1 228 ? -10.591 13.189 24.470 1.00 98.19 228 LEU A C 1
ATOM 1724 O O . LEU A 1 228 ? -11.626 13.114 25.137 1.00 98.19 228 LEU A O 1
ATOM 1728 N N . VAL A 1 229 ? -10.597 12.963 23.149 1.00 97.81 229 VAL A N 1
ATOM 1729 C CA . VAL A 1 229 ? -11.825 12.733 22.355 1.00 97.81 229 VAL A CA 1
ATOM 1730 C C . VAL A 1 229 ? -12.509 11.404 22.686 1.00 97.81 229 VAL A C 1
ATOM 1732 O O . VAL A 1 229 ? -13.743 11.329 22.688 1.00 97.81 229 VAL A O 1
ATOM 1735 N N . THR A 1 230 ? -11.749 10.365 23.043 1.00 97.56 230 THR A N 1
ATOM 1736 C CA . THR A 1 230 ? -12.305 9.084 23.529 1.00 97.56 230 THR A CA 1
ATOM 1737 C C . THR A 1 230 ? -12.788 9.127 24.988 1.00 97.56 230 THR A C 1
ATOM 1739 O O . THR A 1 230 ? -13.301 8.130 25.496 1.00 97.56 230 THR A O 1
ATOM 1742 N N . GLY A 1 231 ? -12.729 10.291 25.648 1.00 97.00 231 GLY A N 1
ATOM 1743 C CA . GLY A 1 231 ? -13.333 10.517 26.965 1.00 97.00 231 GLY A CA 1
ATOM 1744 C C . GLY A 1 231 ? -12.417 10.235 28.154 1.00 97.00 231 GLY A C 1
ATOM 1745 O O . GLY A 1 231 ? -12.921 10.032 29.258 1.00 97.00 231 GLY A O 1
ATOM 1746 N N . ASN A 1 232 ? -11.100 10.218 27.944 1.00 98.56 232 ASN A N 1
ATOM 1747 C CA . ASN A 1 232 ? -10.090 10.076 28.992 1.00 98.56 232 ASN A CA 1
ATOM 1748 C C . ASN A 1 232 ? -9.540 11.467 29.366 1.00 98.56 232 ASN A C 1
ATOM 1750 O O . ASN A 1 232 ? -9.282 12.264 28.461 1.00 98.56 232 ASN A O 1
ATOM 1754 N N . PRO A 1 233 ? -9.321 11.781 30.653 1.00 98.56 233 PRO A N 1
ATOM 1755 C CA . PRO A 1 233 ? -8.463 12.895 31.041 1.00 98.56 233 PRO A CA 1
ATOM 1756 C C . PRO A 1 233 ? -6.994 12.543 30.747 1.00 98.56 233 PRO A C 1
ATOM 1758 O O . PRO A 1 233 ? -6.628 11.364 30.730 1.00 98.56 233 PRO A O 1
ATOM 1761 N N . VAL A 1 234 ? -6.139 13.548 30.560 1.00 98.88 234 VAL A N 1
ATOM 1762 C CA . VAL A 1 234 ? -4.731 13.361 30.183 1.00 98.88 234 VAL A CA 1
ATOM 1763 C C . VAL A 1 234 ? -3.796 14.057 31.169 1.00 98.88 234 VAL A C 1
ATOM 1765 O O . VAL A 1 234 ? -3.828 15.277 31.338 1.00 98.88 234 VAL A O 1
ATOM 1768 N N . VAL A 1 235 ? -2.905 13.281 31.783 1.00 98.88 235 VAL A N 1
ATOM 1769 C CA . VAL A 1 235 ? -1.712 13.806 32.449 1.00 98.88 235 VAL A CA 1
ATOM 1770 C C . VAL A 1 235 ? -0.625 13.951 31.386 1.00 98.88 235 VAL A C 1
ATOM 1772 O O . VAL A 1 235 ? -0.141 12.967 30.828 1.00 98.88 235 VAL A O 1
ATOM 1775 N N . VAL A 1 236 ? -0.258 15.192 31.082 1.00 98.81 236 VAL A N 1
ATOM 1776 C CA . VAL A 1 236 ? 0.791 15.539 30.122 1.00 98.81 236 VAL A CA 1
ATOM 1777 C C . VAL A 1 236 ? 2.102 15.673 30.882 1.00 98.81 236 VAL A C 1
ATOM 1779 O O . VAL A 1 236 ? 2.275 16.615 31.653 1.00 98.81 236 VAL A O 1
ATOM 1782 N N . LYS A 1 237 ? 3.024 14.737 30.659 1.00 98.44 237 LYS A N 1
ATOM 1783 C CA . LYS A 1 237 ? 4.352 14.664 31.272 1.00 98.44 237 LYS A CA 1
ATOM 1784 C C . LYS A 1 237 ? 5.410 14.954 30.189 1.00 98.44 237 LYS A C 1
ATOM 1786 O O . LYS A 1 237 ? 5.767 14.056 29.422 1.00 98.44 237 LYS A O 1
ATOM 1791 N N . PRO A 1 238 ? 5.935 16.190 30.087 1.00 97.75 238 PRO A N 1
ATOM 1792 C CA . PRO A 1 238 ? 6.967 16.525 29.105 1.00 97.75 238 PRO A CA 1
ATOM 1793 C C . PRO A 1 238 ? 8.340 15.940 29.456 1.00 97.75 238 PRO A C 1
ATOM 1795 O O . PRO A 1 238 ? 8.595 15.512 30.590 1.00 97.75 238 PRO A O 1
ATOM 1798 N N . HIS A 1 239 ? 9.280 15.999 28.513 1.00 96.06 239 HIS A N 1
ATOM 1799 C CA . HIS A 1 239 ? 10.693 15.901 28.864 1.00 96.06 239 HIS A CA 1
ATOM 1800 C C . HIS A 1 239 ? 11.123 17.167 29.640 1.00 96.06 239 HIS A C 1
ATOM 1802 O O . HIS A 1 239 ? 10.752 18.260 29.216 1.00 96.06 239 HIS A O 1
ATOM 1808 N N . PRO A 1 240 ? 11.934 17.082 30.716 1.00 95.31 240 PRO A N 1
ATOM 1809 C CA . PRO A 1 240 ? 12.311 18.251 31.534 1.00 95.31 240 PRO A CA 1
ATOM 1810 C C . PRO A 1 240 ? 13.040 19.383 30.788 1.00 95.31 240 PRO A C 1
ATOM 1812 O O . PRO A 1 240 ? 13.066 20.512 31.254 1.00 95.31 240 PRO A O 1
ATOM 1815 N N . GLY A 1 241 ? 13.625 19.085 29.624 1.00 94.94 241 GLY A N 1
ATOM 1816 C CA . GLY A 1 241 ? 14.242 20.074 28.725 1.00 94.94 241 GLY A CA 1
ATOM 1817 C C . GLY A 1 241 ? 13.328 20.628 27.620 1.00 94.94 241 GLY A C 1
ATOM 1818 O O . GLY A 1 241 ? 13.822 21.345 26.760 1.00 94.94 241 GLY A O 1
ATOM 1819 N N . ALA A 1 242 ? 12.047 20.247 27.583 1.00 97.00 242 ALA A N 1
ATOM 1820 C CA . ALA A 1 242 ? 11.066 20.699 26.589 1.00 97.00 242 ALA A CA 1
ATOM 1821 C C . ALA A 1 242 ? 9.641 20.722 27.175 1.00 97.00 242 ALA A C 1
ATOM 1823 O O . ALA A 1 242 ? 8.702 20.117 26.650 1.00 97.00 242 ALA A O 1
ATOM 1824 N N . VAL A 1 243 ? 9.500 21.409 28.306 1.00 98.25 243 VAL A N 1
ATOM 1825 C CA . VAL A 1 243 ? 8.250 21.610 29.042 1.00 98.25 243 VAL A CA 1
ATOM 1826 C C . VAL A 1 243 ? 7.417 22.714 28.392 1.00 98.25 243 VAL A C 1
ATOM 1828 O O . VAL A 1 243 ? 6.214 22.518 28.208 1.00 98.25 243 VAL A O 1
ATOM 1831 N N . LEU A 1 244 ? 8.030 23.838 27.993 1.00 98.56 244 LEU A N 1
ATOM 1832 C CA . LEU A 1 244 ? 7.302 25.044 27.571 1.00 98.56 244 LEU A CA 1
ATOM 1833 C C . LEU A 1 244 ? 6.261 24.821 26.449 1.00 98.56 244 LEU A C 1
ATOM 1835 O O . LEU A 1 244 ? 5.127 25.281 26.619 1.00 98.56 244 LEU A O 1
ATOM 1839 N N . PRO A 1 245 ? 6.549 24.101 25.340 1.00 98.69 245 PRO A N 1
ATOM 1840 C CA . PRO A 1 245 ? 5.567 23.897 24.268 1.00 98.69 245 PRO A CA 1
ATOM 1841 C C . PRO A 1 245 ? 4.305 23.171 24.754 1.00 98.69 245 PRO A C 1
ATOM 1843 O O . PRO A 1 245 ? 3.179 23.520 24.389 1.00 98.69 245 PRO A O 1
ATOM 1846 N N . LEU A 1 246 ? 4.479 22.185 25.638 1.00 98.75 246 LEU A N 1
ATOM 1847 C CA . LEU A 1 246 ? 3.371 21.442 26.228 1.00 98.75 246 LEU A CA 1
ATOM 1848 C C . LEU A 1 246 ? 2.718 22.198 27.392 1.00 98.75 246 LEU A C 1
ATOM 1850 O O . LEU A 1 246 ? 1.518 22.053 27.583 1.00 98.75 246 LEU A O 1
ATOM 1854 N N . ALA A 1 247 ? 3.429 23.075 28.103 1.00 98.69 247 ALA A N 1
ATOM 1855 C CA . ALA A 1 247 ? 2.820 23.983 29.075 1.00 98.69 247 ALA A CA 1
ATOM 1856 C C . ALA A 1 247 ? 1.853 24.975 28.398 1.00 98.69 247 ALA A C 1
ATOM 1858 O O . ALA A 1 247 ? 0.719 25.132 28.855 1.00 98.69 247 ALA A O 1
ATOM 1859 N N . ILE A 1 248 ? 2.245 25.561 27.257 1.00 98.81 248 ILE A N 1
ATOM 1860 C CA . ILE A 1 248 ? 1.367 26.380 26.395 1.00 98.81 248 ILE A CA 1
ATOM 1861 C C . ILE A 1 248 ? 0.171 25.553 25.900 1.00 98.81 248 ILE A C 1
ATOM 1863 O O . ILE A 1 248 ? -0.970 26.016 25.958 1.00 98.81 248 ILE A O 1
ATOM 1867 N N . THR A 1 249 ? 0.411 24.302 25.494 1.00 98.88 249 THR A N 1
ATOM 1868 C CA . THR A 1 249 ? -0.652 23.377 25.067 1.00 98.88 249 THR A CA 1
ATOM 1869 C C . THR A 1 249 ? -1.670 23.122 26.183 1.00 98.88 249 THR A C 1
ATOM 1871 O O . THR A 1 249 ? -2.875 23.257 25.970 1.00 98.88 249 THR A O 1
ATOM 1874 N N . VAL A 1 250 ? -1.199 22.797 27.392 1.00 98.88 250 VAL A N 1
ATOM 1875 C CA . VAL A 1 250 ? -2.049 22.531 28.560 1.00 98.88 250 VAL A CA 1
ATOM 1876 C C . VAL A 1 250 ? -2.798 23.792 28.999 1.00 98.88 250 VAL A C 1
ATOM 1878 O O . VAL A 1 250 ? -3.975 23.690 29.336 1.00 98.88 250 VAL A O 1
ATOM 1881 N N . ARG A 1 251 ? -2.177 24.979 28.942 1.00 98.69 251 ARG A N 1
ATOM 1882 C CA . ARG A 1 251 ? -2.842 26.267 29.211 1.00 98.69 251 ARG A CA 1
ATOM 1883 C C . ARG A 1 251 ? -4.084 26.439 28.331 1.00 98.69 251 ARG A C 1
ATOM 1885 O O . ARG A 1 251 ? -5.191 26.557 28.849 1.00 98.69 251 ARG A O 1
ATOM 1892 N N . ILE A 1 252 ? -3.901 26.357 27.013 1.00 98.81 252 ILE A N 1
ATOM 1893 C CA . ILE A 1 252 ? -4.968 26.549 26.019 1.00 98.81 252 ILE A CA 1
ATOM 1894 C C . ILE A 1 252 ? -6.035 25.446 26.123 1.00 98.81 252 ILE A C 1
ATOM 1896 O O . ILE A 1 252 ? -7.229 25.729 26.024 1.00 98.81 252 ILE A O 1
ATOM 1900 N N . ALA A 1 253 ? -5.636 24.198 26.388 1.00 98.81 253 ALA A N 1
ATOM 1901 C CA . ALA A 1 253 ? -6.580 23.108 26.629 1.00 98.81 253 ALA A CA 1
ATOM 1902 C C . ALA A 1 253 ? -7.482 23.383 27.846 1.00 98.81 253 ALA A C 1
ATOM 1904 O O . ALA A 1 253 ? -8.702 23.247 27.761 1.00 98.81 253 ALA A O 1
ATOM 1905 N N . ARG A 1 254 ? -6.892 23.821 28.964 1.00 98.69 254 ARG A N 1
ATOM 1906 C CA . ARG A 1 254 ? -7.607 24.144 30.209 1.00 98.69 254 ARG A CA 1
ATOM 1907 C C . ARG A 1 254 ? -8.553 25.334 30.051 1.00 98.69 254 ARG A C 1
ATOM 1909 O O . ARG A 1 254 ? -9.659 25.282 30.579 1.00 98.69 254 ARG A O 1
ATOM 1916 N N . GLU A 1 255 ? -8.147 26.363 29.307 1.00 98.56 255 GLU A N 1
ATOM 1917 C CA . GLU A 1 255 ? -8.988 27.521 28.966 1.00 98.56 255 GLU A CA 1
ATOM 1918 C C . GLU A 1 255 ? -10.261 27.087 28.217 1.00 98.56 255 GLU A C 1
ATOM 1920 O O . GLU A 1 255 ? -11.369 27.378 28.668 1.00 98.56 255 GLU A O 1
ATOM 1925 N N . VAL A 1 256 ? -10.123 26.314 27.131 1.00 98.56 256 VAL A N 1
ATOM 1926 C CA . VAL A 1 256 ? -11.272 25.823 26.341 1.00 98.56 256 VAL A CA 1
ATOM 1927 C C . VAL A 1 256 ? -12.183 24.910 27.158 1.00 98.56 256 VAL A C 1
ATOM 1929 O O . VAL A 1 256 ? -13.404 25.022 27.067 1.00 98.56 256 VAL A O 1
ATOM 1932 N N . LEU A 1 257 ? -11.615 24.011 27.965 1.00 98.38 257 LEU A N 1
ATOM 1933 C CA . LEU A 1 257 ? -12.395 23.081 28.784 1.00 98.38 257 LEU A CA 1
ATOM 1934 C C . LEU A 1 257 ? -13.196 23.812 29.871 1.00 98.38 257 LEU A C 1
ATOM 1936 O O . LEU A 1 257 ? -14.368 23.494 30.067 1.00 98.38 257 LEU A O 1
ATOM 1940 N N . ALA A 1 258 ? -12.613 24.834 30.506 1.00 97.50 258 ALA A N 1
ATOM 1941 C CA . ALA A 1 258 ? -13.314 25.680 31.470 1.00 97.50 258 ALA A CA 1
ATOM 1942 C C . ALA A 1 258 ? -14.406 26.546 30.810 1.00 97.50 258 ALA A C 1
ATOM 1944 O O . ALA A 1 258 ? -15.494 26.688 31.370 1.00 97.50 258 ALA A O 1
ATOM 1945 N N . GLU A 1 259 ? -14.166 27.085 29.608 1.00 97.19 259 GLU A N 1
ATOM 1946 C CA . GLU A 1 259 ? -15.193 27.787 28.819 1.00 97.19 259 GLU A CA 1
ATOM 1947 C C . GLU A 1 259 ? -16.343 26.865 28.391 1.00 97.19 259 GLU A C 1
ATOM 1949 O O . GLU A 1 259 ? -17.497 27.290 28.400 1.00 97.19 259 GLU A O 1
ATOM 1954 N N . ALA A 1 260 ? -16.042 25.599 28.087 1.00 95.81 260 ALA A N 1
ATOM 1955 C CA . ALA A 1 260 ? -17.018 24.546 27.806 1.00 95.81 260 ALA A CA 1
ATOM 1956 C C . ALA A 1 260 ? -17.742 24.011 29.067 1.00 95.81 260 ALA A C 1
ATOM 1958 O O . ALA A 1 260 ? -18.568 23.102 28.969 1.00 95.81 260 ALA A O 1
ATOM 1959 N N . GLY A 1 261 ? -17.456 24.558 30.256 1.00 96.00 261 GLY A N 1
ATOM 1960 C CA . GLY A 1 261 ? -18.100 24.176 31.516 1.00 96.00 261 GLY A CA 1
ATOM 1961 C C . GLY A 1 261 ? -17.599 22.864 32.133 1.00 96.00 261 GLY A C 1
ATOM 1962 O O . GLY A 1 261 ? -18.255 22.329 33.029 1.00 96.00 261 GLY A O 1
ATOM 1963 N N . PHE A 1 262 ? -16.457 22.343 31.680 1.00 97.81 262 PHE A N 1
ATOM 1964 C CA . PHE A 1 262 ? -15.802 21.165 32.249 1.00 97.81 262 PHE A CA 1
ATOM 1965 C C . PHE A 1 262 ? -14.702 21.547 33.250 1.00 97.81 262 PHE A C 1
ATOM 1967 O O . PHE A 1 262 ? -14.198 22.669 33.264 1.00 97.81 262 PHE A O 1
ATOM 1974 N N . ASP A 1 263 ? -14.307 20.591 34.093 1.00 98.12 263 ASP A N 1
ATOM 1975 C CA . ASP A 1 263 ? -13.158 20.759 34.985 1.00 98.12 263 ASP A CA 1
ATOM 1976 C C . ASP A 1 263 ? -11.862 20.813 34.145 1.00 98.12 263 ASP A C 1
ATOM 1978 O O . ASP A 1 263 ? -11.571 19.856 33.417 1.00 98.12 263 ASP A O 1
ATOM 1982 N N . PRO A 1 264 ? -11.056 21.891 34.220 1.00 98.31 264 PRO A N 1
ATOM 1983 C CA . PRO A 1 264 ? -9.812 21.992 33.458 1.00 98.31 264 PRO A CA 1
ATOM 1984 C C . PRO A 1 264 ? -8.803 20.890 33.818 1.00 98.31 264 PRO A C 1
ATOM 1986 O O . PRO A 1 264 ? -7.916 20.593 33.023 1.00 98.31 264 PRO A O 1
ATOM 1989 N N . ASN A 1 265 ? -8.938 20.223 34.968 1.00 98.50 265 ASN A N 1
ATOM 1990 C CA . ASN A 1 265 ? -8.084 19.099 35.363 1.00 98.50 265 ASN A CA 1
ATOM 1991 C C . ASN A 1 265 ? -8.316 17.816 34.549 1.00 98.50 265 ASN A C 1
ATOM 1993 O O . ASN A 1 265 ? -7.596 16.842 34.738 1.00 98.50 265 ASN A O 1
ATOM 1997 N N . LEU A 1 266 ? -9.215 17.837 33.560 1.00 98.62 266 LEU A N 1
ATOM 1998 C CA . LEU A 1 266 ? -9.164 16.910 32.425 1.00 98.62 266 LEU A CA 1
ATOM 1999 C C . LEU A 1 266 ? -7.823 16.955 31.671 1.00 98.62 266 LEU A C 1
ATOM 2001 O O . LEU A 1 266 ? -7.482 15.972 31.019 1.00 98.62 266 LEU A O 1
ATOM 2005 N N . VAL A 1 267 ? -7.061 18.054 31.757 1.00 98.81 267 VAL A N 1
ATOM 2006 C CA . VAL A 1 267 ? -5.673 18.126 31.280 1.00 98.81 267 VAL A CA 1
ATOM 2007 C C . VAL A 1 267 ? -4.770 18.716 32.372 1.00 98.81 267 VAL A C 1
ATOM 2009 O O . VAL A 1 267 ? -4.945 19.859 32.811 1.00 98.81 267 VAL A O 1
ATOM 2012 N N . VAL A 1 268 ? -3.783 17.932 32.816 1.00 98.75 268 VAL A N 1
ATOM 2013 C CA . VAL A 1 268 ? -2.849 18.282 33.905 1.00 98.75 268 VAL A CA 1
ATOM 2014 C C . VAL A 1 268 ? -1.415 18.301 33.381 1.00 98.75 268 VAL A C 1
ATOM 2016 O O . VAL A 1 268 ? -0.983 17.344 32.747 1.00 98.75 268 VAL A O 1
ATOM 2019 N N . LEU A 1 269 ? -0.658 19.364 33.676 1.00 98.62 269 LEU A N 1
ATOM 2020 C CA . LEU A 1 269 ? 0.780 19.428 33.393 1.00 98.62 269 LEU A CA 1
ATOM 2021 C C . LEU A 1 269 ? 1.568 18.772 34.536 1.00 98.62 269 LEU A C 1
ATOM 2023 O O . LEU A 1 269 ? 1.566 19.290 35.651 1.00 98.62 269 LEU A O 1
ATOM 2027 N N . ALA A 1 270 ? 2.266 17.679 34.245 1.00 97.88 270 ALA A N 1
ATOM 2028 C CA . ALA A 1 270 ? 3.214 17.006 35.129 1.00 97.88 270 ALA A CA 1
ATOM 2029 C C . ALA A 1 270 ? 4.656 17.389 34.749 1.00 97.88 270 ALA A C 1
ATOM 2031 O O . ALA A 1 270 ? 5.392 16.613 34.136 1.00 97.88 270 ALA A O 1
ATOM 2032 N N . ALA A 1 271 ? 5.047 18.622 35.081 1.00 96.81 271 ALA A N 1
ATOM 2033 C CA . ALA A 1 271 ? 6.442 19.050 35.009 1.00 96.81 271 ALA A CA 1
ATOM 2034 C C . ALA A 1 271 ? 7.258 18.425 36.161 1.00 96.81 271 ALA A C 1
ATOM 2036 O O . ALA A 1 271 ? 6.739 18.233 37.260 1.00 96.81 271 ALA A O 1
ATOM 2037 N N . GLU A 1 272 ? 8.536 18.134 35.916 1.00 94.19 272 GLU A N 1
ATOM 2038 C CA . GLU A 1 272 ? 9.482 17.578 36.897 1.00 94.19 272 GLU A CA 1
ATOM 2039 C C . GLU A 1 272 ? 10.886 18.154 36.668 1.00 94.19 272 GLU A C 1
ATOM 2041 O O . GLU A 1 272 ? 11.187 18.641 35.575 1.00 94.19 272 GLU A O 1
ATOM 2046 N N . SER A 1 273 ? 11.766 18.036 37.661 1.00 91.62 273 SER A N 1
ATOM 2047 C CA . SER A 1 273 ? 13.210 18.238 37.480 1.00 91.62 273 SER A CA 1
ATOM 2048 C C . SER A 1 273 ? 13.900 16.949 36.972 1.00 91.62 273 SER A C 1
ATOM 2050 O O . SER A 1 273 ? 13.424 15.847 37.268 1.00 91.62 273 SER A O 1
ATOM 2052 N N . PRO A 1 274 ? 15.019 17.034 36.215 1.00 87.50 274 PRO A N 1
ATOM 2053 C CA . PRO A 1 274 ? 15.707 15.877 35.608 1.00 87.50 274 PRO A CA 1
ATOM 2054 C C . PRO A 1 274 ? 16.103 14.739 36.568 1.00 87.50 274 PRO A C 1
ATOM 2056 O O . PRO A 1 274 ? 16.288 13.588 36.154 1.00 87.50 274 PRO A O 1
ATOM 2059 N N . GLU A 1 275 ? 16.252 15.053 37.851 1.00 88.00 275 GLU A N 1
ATOM 2060 C CA . GLU A 1 275 ? 16.631 14.136 38.924 1.00 88.00 275 GLU A CA 1
ATOM 2061 C C . GLU A 1 275 ? 15.465 13.238 39.369 1.00 88.00 275 GLU A C 1
ATOM 2063 O O . GLU A 1 275 ? 15.697 12.146 39.886 1.00 88.00 275 GLU A O 1
ATOM 2068 N N . GLU A 1 276 ? 14.220 13.681 39.168 1.00 88.31 276 GLU A N 1
ATOM 2069 C CA . GLU A 1 276 ? 13.026 13.119 39.817 1.00 88.31 276 GLU A CA 1
ATOM 2070 C C . GLU A 1 276 ? 12.470 11.888 39.090 1.00 88.31 276 GLU A C 1
ATOM 2072 O O . GLU A 1 276 ? 11.995 10.952 39.734 1.00 88.31 276 GLU A O 1
ATOM 2077 N N . ARG A 1 277 ? 12.585 11.861 37.752 1.00 87.56 277 ARG A N 1
ATOM 2078 C CA . ARG A 1 277 ? 12.329 10.694 36.881 1.00 87.56 277 ARG A CA 1
ATOM 2079 C C . ARG A 1 277 ? 10.981 10.001 37.134 1.00 87.56 277 ARG A C 1
ATOM 2081 O O . ARG A 1 277 ? 10.858 8.781 37.025 1.00 87.56 277 ARG A O 1
ATOM 2088 N N . THR A 1 278 ? 9.951 10.785 37.434 1.00 93.94 278 THR A N 1
ATOM 2089 C CA . THR A 1 278 ? 8.623 10.339 37.881 1.00 93.94 278 THR A CA 1
ATOM 2090 C C . THR A 1 278 ? 7.836 9.567 36.821 1.00 93.94 278 THR A C 1
ATOM 2092 O O . THR A 1 278 ? 6.856 8.905 37.157 1.00 93.94 278 THR A O 1
ATOM 2095 N N . ALA A 1 279 ? 8.256 9.607 35.551 1.00 95.38 279 ALA A N 1
ATOM 2096 C CA . ALA A 1 279 ? 7.570 8.976 34.421 1.00 95.38 279 ALA A CA 1
ATOM 2097 C C . ALA A 1 279 ? 7.243 7.484 34.646 1.00 95.38 279 ALA A C 1
ATOM 2099 O O . ALA A 1 279 ? 6.164 7.031 34.274 1.00 95.38 279 ALA A O 1
ATOM 2100 N N . SER A 1 280 ? 8.133 6.728 35.299 1.00 96.25 280 SER A N 1
ATOM 2101 C CA . SER A 1 280 ? 7.899 5.319 35.655 1.00 96.25 280 SER A CA 1
ATOM 2102 C C . SER A 1 280 ? 6.888 5.139 36.796 1.00 96.25 280 SER A C 1
ATOM 2104 O O . SER A 1 280 ? 6.149 4.159 36.806 1.00 96.25 280 SER A O 1
ATOM 2106 N N . VAL A 1 281 ? 6.816 6.091 37.731 1.00 97.31 281 VAL A N 1
ATOM 2107 C CA . VAL A 1 281 ? 5.844 6.101 38.838 1.00 97.31 281 VAL A CA 1
ATOM 2108 C C . VAL A 1 281 ? 4.446 6.418 38.307 1.00 97.31 281 VAL A C 1
ATOM 2110 O O . VAL A 1 281 ? 3.496 5.707 38.624 1.00 97.31 281 VAL A O 1
ATOM 2113 N N . TYR A 1 282 ? 4.333 7.420 37.428 1.00 98.00 282 TYR A N 1
ATOM 2114 C CA . TYR A 1 282 ? 3.108 7.700 36.676 1.00 98.00 282 TYR A CA 1
ATOM 2115 C C . TYR A 1 282 ? 2.655 6.475 35.860 1.00 98.00 282 TYR A C 1
ATOM 2117 O O . TYR A 1 282 ? 1.498 6.072 35.947 1.00 98.00 282 TYR A O 1
ATOM 2125 N N . ALA A 1 283 ? 3.564 5.844 35.109 1.00 98.00 283 ALA A N 1
ATOM 2126 C CA . ALA A 1 283 ? 3.251 4.706 34.240 1.00 98.00 283 ALA A CA 1
ATOM 2127 C C . ALA A 1 283 ? 2.771 3.442 34.978 1.00 98.00 283 ALA A C 1
ATOM 2129 O O . ALA A 1 283 ? 2.069 2.622 34.388 1.00 98.00 283 ALA A O 1
ATOM 2130 N N . LEU A 1 284 ? 3.125 3.266 36.255 1.00 98.06 284 LEU A N 1
ATOM 2131 C CA . LEU A 1 284 ? 2.692 2.127 37.077 1.00 98.06 284 LEU A CA 1
ATOM 2132 C C . LEU A 1 284 ? 1.483 2.438 37.975 1.00 98.06 284 LEU A C 1
ATOM 2134 O O . LEU A 1 284 ? 1.026 1.562 38.712 1.00 98.06 284 LEU A O 1
ATOM 2138 N N . HIS A 1 285 ? 0.940 3.658 37.923 1.00 98.44 285 HIS A N 1
ATOM 2139 C CA . HIS A 1 285 ? -0.227 4.026 38.719 1.00 98.44 285 HIS A CA 1
ATOM 2140 C C . HIS A 1 285 ? -1.480 3.241 38.257 1.00 98.44 285 HIS A C 1
ATOM 2142 O O . HIS A 1 285 ? -1.763 3.191 37.055 1.00 98.44 285 HIS A O 1
ATOM 2148 N N . PRO A 1 286 ? -2.278 2.643 39.168 1.00 97.44 286 PRO A N 1
ATOM 2149 C CA . PRO A 1 286 ? -3.358 1.714 38.804 1.00 97.44 286 PRO A CA 1
ATOM 2150 C C . PRO A 1 286 ? -4.483 2.343 37.964 1.00 97.44 286 PRO A C 1
ATOM 2152 O O . PRO A 1 286 ? -5.104 1.653 37.152 1.00 97.44 286 PRO A O 1
ATOM 2155 N N . ASP A 1 287 ? -4.729 3.645 38.144 1.00 98.00 287 ASP A N 1
ATOM 2156 C CA . ASP A 1 287 ? -5.716 4.424 37.379 1.00 98.00 287 ASP A CA 1
ATOM 2157 C C . ASP A 1 287 ? -5.199 4.998 36.049 1.00 98.00 287 ASP A C 1
ATOM 2159 O O . ASP A 1 287 ? -5.992 5.571 35.299 1.00 98.00 287 ASP A O 1
ATOM 2163 N N . VAL A 1 288 ? -3.908 4.838 35.729 1.00 98.69 288 VAL A N 1
ATOM 2164 C CA . VAL A 1 288 ? -3.390 5.109 34.380 1.00 98.69 288 VAL A CA 1
ATOM 2165 C C . VAL A 1 288 ? -3.693 3.892 33.508 1.00 98.69 288 VAL A C 1
ATOM 2167 O O . VAL A 1 288 ? -3.332 2.767 33.843 1.00 98.69 288 VAL A O 1
ATOM 2170 N N . ARG A 1 289 ? -4.434 4.111 32.418 1.00 98.62 289 ARG A N 1
ATOM 2171 C CA . ARG A 1 289 ? -5.051 3.063 31.579 1.00 98.62 289 ARG A CA 1
ATOM 2172 C C . ARG A 1 289 ? -4.727 3.213 30.089 1.00 98.62 289 ARG A C 1
ATOM 2174 O O . ARG A 1 289 ? -5.008 2.302 29.308 1.00 98.62 289 ARG A O 1
ATOM 2181 N N . ILE A 1 290 ? -4.121 4.336 29.714 1.00 98.75 290 ILE A N 1
ATOM 2182 C CA . ILE A 1 290 ? -3.519 4.616 28.407 1.00 98.75 290 ILE A CA 1
ATOM 2183 C C . ILE A 1 290 ? -2.161 5.274 28.675 1.00 98.75 290 ILE A C 1
ATOM 2185 O O . ILE A 1 290 ? -2.069 6.129 29.556 1.00 98.75 290 ILE A O 1
ATOM 2189 N N . ILE A 1 291 ? -1.124 4.874 27.945 1.00 98.81 291 ILE A N 1
ATOM 2190 C CA . ILE A 1 291 ? 0.192 5.517 27.950 1.00 98.81 291 ILE A CA 1
ATOM 2191 C C . ILE A 1 291 ? 0.600 5.760 26.502 1.00 98.81 291 ILE A C 1
ATOM 2193 O O . ILE A 1 291 ? 0.737 4.805 25.742 1.00 98.81 291 ILE A O 1
ATOM 2197 N N . ASP A 1 292 ? 0.841 7.018 26.154 1.00 98.69 292 ASP A N 1
ATOM 2198 C CA . ASP A 1 292 ? 1.423 7.435 24.882 1.00 98.69 292 ASP A CA 1
ATOM 2199 C C . ASP A 1 292 ? 2.861 7.895 25.153 1.00 98.69 292 ASP A C 1
ATOM 2201 O O . ASP A 1 292 ? 3.078 8.841 25.913 1.00 98.69 292 ASP A O 1
ATOM 2205 N N . PHE A 1 293 ? 3.858 7.214 24.588 1.00 98.19 293 PHE A N 1
ATOM 2206 C CA . PHE A 1 293 ? 5.276 7.480 24.844 1.00 98.19 293 PHE A CA 1
ATOM 2207 C C . PHE A 1 293 ? 6.057 7.754 23.558 1.00 98.19 293 PHE A C 1
ATOM 2209 O O . PHE A 1 293 ? 5.878 7.080 22.545 1.00 98.19 293 PHE A O 1
ATOM 2216 N N . THR A 1 294 ? 7.000 8.694 23.625 1.00 95.50 294 THR A N 1
ATOM 2217 C CA . THR A 1 294 ? 8.030 8.877 22.595 1.00 95.50 294 THR A CA 1
ATOM 2218 C C . THR A 1 294 ? 9.408 9.026 23.223 1.00 95.50 294 THR A C 1
ATOM 2220 O O . THR A 1 294 ? 9.626 9.912 24.053 1.00 95.50 294 THR A O 1
ATOM 2223 N N . GLY A 1 295 ? 10.368 8.206 22.793 1.00 90.62 295 GLY A N 1
ATOM 2224 C CA . GLY A 1 295 ? 11.745 8.289 23.272 1.00 90.62 295 GLY A CA 1
ATOM 2225 C C . GLY A 1 295 ? 12.563 7.027 23.016 1.00 90.62 295 GLY A C 1
ATOM 2226 O O . GLY A 1 295 ? 12.405 6.350 22.004 1.00 90.62 295 GLY A O 1
ATOM 2227 N N . SER A 1 296 ? 13.478 6.716 23.936 1.00 87.25 296 SER A N 1
ATOM 2228 C CA . SER A 1 296 ? 14.402 5.593 23.775 1.00 87.25 296 SER A CA 1
ATOM 2229 C C . SER A 1 296 ? 13.697 4.235 23.832 1.00 87.25 296 SER A C 1
ATOM 2231 O O . SER A 1 296 ? 12.869 3.974 24.710 1.00 87.25 296 SER A O 1
ATOM 2233 N N . THR A 1 297 ? 14.108 3.331 22.939 1.00 85.50 297 THR A N 1
ATOM 2234 C CA . THR A 1 297 ? 13.593 1.956 22.829 1.00 85.50 297 THR A CA 1
ATOM 2235 C C . THR A 1 297 ? 13.604 1.242 24.181 1.00 85.50 297 THR A C 1
ATOM 2237 O O . THR A 1 297 ? 12.577 0.740 24.615 1.00 85.50 297 THR A O 1
ATOM 2240 N N . ALA A 1 298 ? 14.706 1.347 24.933 1.00 88.19 298 ALA A N 1
ATOM 2241 C CA . ALA A 1 298 ? 14.858 0.717 26.246 1.00 88.19 298 ALA A CA 1
ATOM 2242 C C . ALA A 1 298 ? 13.844 1.173 27.321 1.00 88.19 298 ALA A C 1
ATOM 2244 O O . ALA A 1 298 ? 13.588 0.414 28.254 1.00 88.19 298 ALA A O 1
ATOM 2245 N N . PHE A 1 299 ? 13.274 2.386 27.230 1.00 92.94 299 PHE A N 1
ATOM 2246 C CA . PHE A 1 299 ? 12.190 2.800 28.133 1.00 92.94 299 PHE A CA 1
ATOM 2247 C C . PHE A 1 299 ? 10.807 2.447 27.572 1.00 92.94 299 PHE A C 1
ATOM 2249 O O . PHE A 1 299 ? 9.933 2.071 28.346 1.00 92.94 299 PHE A O 1
ATOM 2256 N N . GLY A 1 300 ? 10.623 2.467 26.248 1.00 94.12 300 GLY A N 1
ATOM 2257 C CA . GLY A 1 300 ? 9.404 1.962 25.605 1.00 94.12 300 GLY A CA 1
ATOM 2258 C C . GLY A 1 300 ? 9.179 0.472 25.885 1.00 94.12 300 GLY A C 1
ATOM 2259 O O . GLY A 1 300 ? 8.143 0.100 26.429 1.00 94.12 300 GLY A O 1
ATOM 2260 N N . ASP A 1 301 ? 10.203 -0.357 25.666 1.00 93.31 301 ASP A N 1
ATOM 2261 C CA . ASP A 1 301 ? 10.195 -1.790 25.990 1.00 93.31 301 ASP A CA 1
ATOM 2262 C C . ASP A 1 301 ? 9.930 -2.032 27.490 1.00 93.31 301 ASP A C 1
ATOM 2264 O O . ASP A 1 301 ? 9.253 -2.987 27.876 1.00 93.31 301 ASP A O 1
ATOM 2268 N N . TRP A 1 302 ? 10.437 -1.150 28.364 1.00 97.38 302 TRP A N 1
ATOM 2269 C CA . TRP A 1 302 ? 10.159 -1.212 29.800 1.00 97.38 302 TRP A CA 1
ATOM 2270 C C . TRP A 1 302 ? 8.692 -0.887 30.114 1.00 97.38 302 TRP A C 1
ATOM 2272 O O . TRP A 1 302 ? 8.083 -1.603 30.912 1.00 97.38 302 TRP A O 1
ATOM 2282 N N . LEU A 1 303 ? 8.105 0.137 29.486 1.00 97.69 303 LEU A N 1
ATOM 2283 C CA . LEU A 1 303 ? 6.683 0.464 29.631 1.00 97.69 303 LEU A CA 1
ATOM 2284 C C . LEU A 1 303 ? 5.811 -0.708 29.160 1.00 97.69 303 LEU A C 1
ATOM 2286 O O . LEU A 1 303 ? 4.973 -1.182 29.924 1.00 97.69 303 LEU A O 1
ATOM 2290 N N . GLU A 1 304 ? 6.071 -1.238 27.964 1.00 96.00 304 GLU A N 1
ATOM 2291 C CA . GLU A 1 304 ? 5.385 -2.404 27.385 1.00 96.00 304 GLU A CA 1
ATOM 2292 C C . GLU A 1 304 ? 5.451 -3.638 28.305 1.00 96.00 304 GLU A C 1
ATOM 2294 O O . GLU A 1 304 ? 4.452 -4.329 28.514 1.00 96.00 304 GLU A O 1
ATOM 2299 N N . ALA A 1 305 ? 6.613 -3.903 28.912 1.00 96.88 305 ALA A N 1
ATOM 2300 C CA . ALA A 1 305 ? 6.808 -5.063 29.776 1.00 96.88 305 ALA A CA 1
ATOM 2301 C C . ALA A 1 305 ? 6.206 -4.919 31.189 1.00 96.88 305 ALA A C 1
ATOM 2303 O O . ALA A 1 305 ? 5.904 -5.946 31.816 1.00 96.88 305 ALA A O 1
ATOM 2304 N N . ASN A 1 306 ? 6.050 -3.692 31.711 1.00 97.81 306 ASN A N 1
ATOM 2305 C CA . ASN A 1 306 ? 5.724 -3.435 33.124 1.00 97.81 306 ASN A CA 1
ATOM 2306 C C . ASN A 1 306 ? 4.366 -2.746 33.354 1.00 97.81 306 ASN A C 1
ATOM 2308 O O . ASN A 1 306 ? 3.663 -3.136 34.286 1.00 97.81 306 ASN A O 1
ATOM 2312 N N . ALA A 1 307 ? 3.949 -1.793 32.514 1.00 97.44 307 ALA A N 1
ATOM 2313 C CA . ALA A 1 307 ? 2.709 -1.016 32.674 1.00 97.44 307 ALA A CA 1
ATOM 2314 C C . ALA A 1 307 ? 1.450 -1.772 32.190 1.00 97.44 307 ALA A C 1
ATOM 2316 O O . ALA A 1 307 ? 0.597 -1.246 31.475 1.00 97.44 307 ALA A O 1
ATOM 2317 N N . ARG A 1 308 ? 1.328 -3.044 32.590 1.00 97.00 308 ARG A N 1
ATOM 2318 C CA . ARG A 1 308 ? 0.339 -4.025 32.091 1.00 97.00 308 ARG A CA 1
ATOM 2319 C C . ARG A 1 308 ? -1.120 -3.698 32.426 1.00 97.00 308 ARG A C 1
ATOM 2321 O O . ARG A 1 308 ? -2.023 -4.396 31.972 1.00 97.00 308 ARG A O 1
ATOM 2328 N N . GLN A 1 309 ? -1.361 -2.686 33.256 1.00 97.81 309 GLN A N 1
ATOM 2329 C CA . GLN A 1 309 ? -2.690 -2.167 33.573 1.00 97.81 309 GLN A CA 1
ATOM 2330 C C . GLN A 1 309 ? -3.194 -1.137 32.544 1.00 97.81 309 GLN A C 1
ATOM 2332 O O . GLN A 1 309 ? -4.384 -0.812 32.552 1.00 97.81 309 GLN A O 1
ATOM 2337 N N . ALA A 1 310 ? -2.312 -0.651 31.665 1.00 98.06 310 ALA A N 1
ATOM 2338 C CA . ALA A 1 310 ? -2.602 0.304 30.605 1.00 98.06 310 ALA A CA 1
ATOM 2339 C C . ALA A 1 310 ? -2.458 -0.317 29.206 1.00 98.06 310 ALA A C 1
ATOM 2341 O O . ALA A 1 310 ? -1.779 -1.324 29.014 1.00 98.06 310 ALA A O 1
ATOM 2342 N N . ALA A 1 311 ? -3.080 0.315 28.210 1.00 98.19 311 ALA A N 1
ATOM 2343 C CA . ALA A 1 311 ? -2.652 0.161 26.823 1.00 98.19 311 ALA A CA 1
ATOM 2344 C C . ALA A 1 311 ? -1.483 1.117 26.564 1.00 98.19 311 ALA A C 1
ATOM 2346 O O . ALA A 1 311 ? -1.618 2.312 26.824 1.00 98.19 311 ALA A O 1
ATOM 2347 N N . VAL A 1 312 ? -0.358 0.588 26.087 1.00 98.19 312 VAL A N 1
ATOM 2348 C CA . VAL A 1 312 ? 0.876 1.348 25.860 1.00 98.19 312 VAL A CA 1
ATOM 2349 C C . VAL A 1 312 ? 1.099 1.497 24.356 1.00 98.19 312 VAL A C 1
ATOM 2351 O O . VAL A 1 312 ? 1.096 0.503 23.632 1.00 98.19 312 VAL A O 1
ATOM 2354 N N . TYR A 1 313 ? 1.299 2.732 23.909 1.00 97.81 313 TYR A N 1
ATOM 2355 C CA . TYR A 1 313 ? 1.643 3.114 22.544 1.00 97.81 313 TYR A CA 1
ATOM 2356 C C . TYR A 1 313 ? 3.037 3.749 22.572 1.00 97.81 313 TYR A C 1
ATOM 2358 O O . TYR A 1 313 ? 3.276 4.674 23.353 1.00 97.81 313 TYR A O 1
ATOM 2366 N N . THR A 1 314 ? 3.981 3.223 21.785 1.00 94.69 314 THR A N 1
ATOM 2367 C CA . THR A 1 314 ? 5.404 3.581 21.889 1.00 94.69 314 THR A CA 1
ATOM 2368 C C . THR A 1 314 ? 6.030 3.957 20.543 1.00 94.69 314 THR A C 1
ATOM 2370 O O . THR A 1 314 ? 6.248 3.125 19.667 1.00 94.69 314 THR A O 1
ATOM 2373 N N . GLU A 1 315 ? 6.412 5.226 20.415 1.00 91.00 315 GLU A N 1
ATOM 2374 C CA . GLU A 1 315 ? 7.297 5.719 19.359 1.00 91.00 315 GLU A CA 1
ATOM 2375 C C . GLU A 1 315 ? 8.752 5.574 19.835 1.00 91.00 315 GLU A C 1
ATOM 2377 O O . GLU A 1 315 ? 9.220 6.311 20.713 1.00 91.00 315 GLU A O 1
ATOM 2382 N N . LYS A 1 316 ? 9.449 4.566 19.299 1.00 87.19 316 LYS A N 1
ATOM 2383 C CA . LYS A 1 316 ? 10.794 4.130 19.718 1.00 87.19 316 LYS A CA 1
ATOM 2384 C C . LYS A 1 316 ? 11.842 4.453 18.645 1.00 87.19 316 LYS A C 1
ATOM 2386 O O . LYS A 1 316 ? 11.514 4.584 17.469 1.00 87.19 316 LYS A O 1
ATOM 2391 N N . SER A 1 317 ? 13.115 4.545 19.035 1.00 81.44 317 SER A N 1
ATOM 2392 C CA . SER A 1 317 ? 14.233 4.646 18.082 1.00 81.44 317 SER A CA 1
ATOM 2393 C C . SER A 1 317 ? 14.290 3.430 17.143 1.00 81.44 317 SER A C 1
ATOM 2395 O O . SER A 1 317 ? 14.123 2.300 17.604 1.00 81.44 317 SER A O 1
ATOM 2397 N N . GLY A 1 318 ? 14.597 3.663 15.860 1.00 82.81 318 GLY A N 1
ATOM 2398 C CA . GLY A 1 318 ? 14.727 2.634 14.819 1.00 82.81 318 GLY A CA 1
ATOM 2399 C C . GLY A 1 318 ? 15.762 2.994 13.742 1.00 82.81 318 GLY A C 1
ATOM 2400 O O . GLY A 1 318 ? 16.280 4.110 13.702 1.00 82.81 318 GLY A O 1
ATOM 2401 N N . LEU A 1 319 ? 16.082 2.041 12.865 1.00 89.38 319 LEU A N 1
ATOM 2402 C CA . LEU A 1 319 ? 17.201 2.096 11.917 1.00 89.38 319 LEU A CA 1
ATOM 2403 C C . LEU A 1 319 ? 16.761 2.475 10.496 1.00 89.38 319 LEU A C 1
ATOM 2405 O O . LEU A 1 319 ? 16.731 1.643 9.586 1.00 89.38 319 LEU A O 1
ATOM 2409 N N . ASN A 1 320 ? 16.462 3.757 10.284 1.00 93.50 320 ASN A N 1
ATOM 2410 C CA . ASN A 1 320 ? 16.143 4.285 8.953 1.00 93.50 320 ASN A CA 1
ATOM 2411 C C . ASN A 1 320 ? 17.297 4.022 7.973 1.00 93.50 320 ASN A C 1
ATOM 2413 O O . ASN A 1 320 ? 18.445 4.420 8.212 1.00 93.50 320 ASN A O 1
ATOM 2417 N N . THR A 1 321 ? 16.983 3.343 6.872 1.00 94.75 321 THR A N 1
ATOM 2418 C CA . THR A 1 321 ? 17.973 2.731 5.982 1.00 94.75 321 THR A CA 1
ATOM 2419 C C . THR A 1 321 ? 17.630 3.014 4.519 1.00 94.75 321 THR A C 1
ATOM 2421 O O . THR A 1 321 ? 16.473 2.915 4.121 1.00 94.75 321 THR A O 1
ATOM 2424 N N . VAL A 1 322 ? 18.641 3.353 3.716 1.00 96.12 322 VAL A N 1
ATOM 2425 C CA . VAL A 1 322 ? 18.540 3.600 2.268 1.00 96.12 322 VAL A CA 1
ATOM 2426 C C . VAL A 1 322 ? 19.267 2.485 1.525 1.00 96.12 322 VAL A C 1
ATOM 2428 O O . VAL A 1 322 ? 20.412 2.169 1.856 1.00 96.12 322 VAL A O 1
ATOM 2431 N N . VAL A 1 323 ? 18.636 1.925 0.491 1.00 96.25 323 VAL A N 1
ATOM 2432 C CA . VAL A 1 323 ? 19.248 0.911 -0.385 1.00 96.25 323 VAL A CA 1
ATOM 2433 C C . VAL A 1 323 ? 19.549 1.517 -1.757 1.00 96.25 323 VAL A C 1
ATOM 2435 O O . VAL A 1 323 ? 18.647 1.992 -2.458 1.00 96.25 323 VAL A O 1
ATOM 2438 N N . LEU A 1 324 ? 20.830 1.502 -2.136 1.00 95.50 324 LEU A N 1
ATOM 2439 C CA . LEU A 1 324 ? 21.358 2.135 -3.346 1.00 95.50 324 LEU A CA 1
ATOM 2440 C C . LEU A 1 324 ? 21.756 1.072 -4.387 1.00 95.50 324 LEU A C 1
ATOM 2442 O O . LEU A 1 324 ? 22.838 0.494 -4.314 1.00 95.50 324 LEU A O 1
ATOM 2446 N N . ASP A 1 325 ? 20.861 0.818 -5.349 1.00 94.12 325 ASP A N 1
ATOM 2447 C CA . ASP A 1 325 ? 21.048 -0.104 -6.485 1.00 94.12 325 ASP A CA 1
ATOM 2448 C C . ASP A 1 325 ? 21.363 0.643 -7.789 1.00 94.12 325 ASP A C 1
ATOM 2450 O O . ASP A 1 325 ? 22.318 0.318 -8.502 1.00 94.12 325 ASP A O 1
ATOM 2454 N N . SER A 1 326 ? 20.573 1.678 -8.104 1.00 94.19 326 SER A N 1
ATOM 2455 C CA . SER A 1 326 ? 20.794 2.500 -9.293 1.00 94.19 326 SER A CA 1
ATOM 2456 C C . SER A 1 326 ? 20.154 3.890 -9.205 1.00 94.19 326 SER A C 1
ATOM 2458 O O . SER A 1 326 ? 19.274 4.128 -8.384 1.00 94.19 326 SER A O 1
ATOM 2460 N N . THR A 1 327 ? 20.571 4.829 -10.056 1.00 94.25 327 THR A N 1
ATOM 2461 C CA . THR A 1 327 ? 19.890 6.124 -10.234 1.00 94.25 327 THR A CA 1
ATOM 2462 C C . THR A 1 327 ? 20.085 6.680 -11.648 1.00 94.25 327 THR A C 1
ATOM 2464 O O . THR A 1 327 ? 21.151 6.518 -12.241 1.00 94.25 327 THR A O 1
ATOM 2467 N N . ASP A 1 328 ? 19.065 7.354 -12.192 1.00 94.44 328 ASP A N 1
ATOM 2468 C CA . ASP A 1 328 ? 19.152 8.153 -13.424 1.00 94.44 328 ASP A CA 1
ATOM 2469 C C . ASP A 1 328 ? 19.372 9.667 -13.172 1.00 94.44 328 ASP A C 1
ATOM 2471 O O . ASP A 1 328 ? 19.523 10.425 -14.132 1.00 94.44 328 ASP A O 1
ATOM 2475 N N . ASP A 1 329 ? 19.492 10.094 -11.904 1.00 95.94 329 ASP A N 1
ATOM 2476 C CA . ASP A 1 329 ? 20.041 11.399 -11.491 1.00 95.94 329 ASP A CA 1
ATOM 2477 C C . ASP A 1 329 ? 20.854 11.279 -10.183 1.00 95.94 329 ASP A C 1
ATOM 2479 O O . ASP A 1 329 ? 20.352 11.432 -9.064 1.00 95.94 329 ASP A O 1
ATOM 2483 N N . TYR A 1 330 ? 22.152 11.009 -10.316 1.00 97.31 330 TYR A N 1
ATOM 2484 C CA . TYR A 1 330 ? 23.101 10.933 -9.204 1.00 97.31 330 TYR A CA 1
ATOM 2485 C C . TYR A 1 330 ? 23.269 12.269 -8.477 1.00 97.31 330 TYR A C 1
ATOM 2487 O O . TYR A 1 330 ? 23.463 12.306 -7.261 1.00 97.31 330 TYR A O 1
ATOM 2495 N N . ARG A 1 331 ? 23.153 13.393 -9.194 1.00 96.81 331 ARG A N 1
ATOM 2496 C CA . ARG A 1 331 ? 23.284 14.726 -8.596 1.00 96.81 331 ARG A CA 1
ATOM 2497 C C . ARG A 1 331 ? 22.058 15.077 -7.751 1.00 96.81 331 ARG A C 1
ATOM 2499 O O . ARG A 1 331 ? 22.221 15.661 -6.679 1.00 96.81 331 ARG A O 1
ATOM 2506 N N . GLY A 1 332 ? 20.865 14.714 -8.215 1.00 96.75 332 GLY A N 1
ATOM 2507 C CA . GLY A 1 332 ? 19.610 14.814 -7.475 1.00 96.75 332 GLY A CA 1
ATOM 2508 C C . GLY A 1 332 ? 19.617 13.938 -6.224 1.00 96.75 332 GLY A C 1
ATOM 2509 O O . GLY A 1 332 ? 19.328 14.441 -5.140 1.00 96.75 332 GLY A O 1
ATOM 2510 N N . LEU A 1 333 ? 20.049 12.676 -6.345 1.00 96.81 333 LEU A N 1
ATOM 2511 C CA . LEU A 1 333 ? 20.230 11.751 -5.218 1.00 96.81 333 LEU A CA 1
ATOM 2512 C C . LEU A 1 333 ? 21.153 12.333 -4.133 1.00 96.81 333 LEU A C 1
ATOM 2514 O O . LEU A 1 333 ? 20.768 12.406 -2.967 1.00 96.81 333 LEU A O 1
ATOM 2518 N N . LEU A 1 334 ? 22.350 12.791 -4.513 1.00 98.00 334 LEU A N 1
ATOM 2519 C CA . LEU A 1 334 ? 23.305 13.399 -3.581 1.00 98.00 334 LEU A CA 1
ATOM 2520 C C . LEU A 1 334 ? 22.759 14.680 -2.937 1.00 98.00 334 LEU A C 1
ATOM 2522 O O . LEU A 1 334 ? 22.993 14.914 -1.755 1.00 98.00 334 LEU A O 1
ATOM 2526 N N . GLY A 1 335 ? 22.029 15.508 -3.692 1.00 97.25 335 GLY A N 1
ATOM 2527 C CA . GLY A 1 335 ? 21.392 16.719 -3.170 1.00 97.25 335 GLY A CA 1
ATOM 2528 C C . GLY A 1 335 ? 20.267 16.422 -2.175 1.00 97.25 335 GLY A C 1
ATOM 2529 O O . GLY A 1 335 ? 20.184 17.075 -1.136 1.00 97.25 335 GLY A O 1
ATOM 2530 N N . ASN A 1 336 ? 19.438 15.416 -2.466 1.00 96.69 336 ASN A N 1
ATOM 2531 C CA . ASN A 1 336 ? 18.370 14.953 -1.585 1.00 96.69 336 ASN A CA 1
ATOM 2532 C C . ASN A 1 336 ? 18.936 14.389 -0.275 1.00 96.69 336 ASN A C 1
ATOM 2534 O O . ASN A 1 336 ? 18.570 14.873 0.792 1.00 96.69 336 ASN A O 1
ATOM 2538 N N . LEU A 1 337 ? 19.890 13.454 -0.348 1.00 97.00 337 LEU A N 1
ATOM 2539 C CA . LEU A 1 337 ? 20.510 12.870 0.843 1.00 97.00 337 LEU A CA 1
ATOM 2540 C C . LEU A 1 337 ? 21.284 13.914 1.658 1.00 97.00 337 LEU A C 1
ATOM 2542 O O . LEU A 1 337 ? 21.128 13.961 2.875 1.00 97.00 337 LEU A O 1
ATOM 2546 N N . ALA A 1 338 ? 22.049 14.808 1.021 1.00 97.56 338 ALA A N 1
ATOM 2547 C CA . ALA A 1 338 ? 22.726 15.890 1.738 1.00 97.56 338 ALA A CA 1
ATOM 2548 C C . ALA A 1 338 ? 21.735 16.781 2.511 1.00 97.56 338 ALA A C 1
ATOM 2550 O O . ALA A 1 338 ? 22.027 17.173 3.641 1.00 97.56 338 ALA A O 1
ATOM 2551 N N . PHE A 1 339 ? 20.552 17.060 1.950 1.00 97.06 339 PHE A N 1
ATOM 2552 C CA . PHE A 1 339 ? 19.493 17.782 2.656 1.00 97.06 339 PHE A CA 1
ATOM 2553 C C . PHE A 1 339 ? 18.893 16.952 3.801 1.00 97.06 339 PHE A C 1
ATOM 2555 O O . PHE A 1 339 ? 18.891 17.418 4.937 1.00 97.06 339 PHE A O 1
ATOM 2562 N N . SER A 1 340 ? 18.468 15.710 3.547 1.00 95.62 340 SER A N 1
ATOM 2563 C CA . SER A 1 340 ? 17.856 14.821 4.551 1.00 95.62 340 SER A CA 1
ATOM 2564 C C . SER A 1 340 ? 18.755 14.517 5.754 1.00 95.62 340 SER A C 1
ATOM 2566 O O . SER A 1 340 ? 18.243 14.350 6.858 1.00 95.62 340 SER A O 1
ATOM 2568 N N . LEU A 1 341 ? 20.077 14.464 5.563 1.00 96.62 341 LEU A N 1
ATOM 2569 C CA . LEU A 1 341 ? 21.049 14.282 6.649 1.00 96.62 341 LEU A CA 1
ATOM 2570 C C . LEU A 1 341 ? 21.379 15.590 7.389 1.00 96.62 341 LEU A C 1
ATOM 2572 O O . LEU A 1 341 ? 21.764 15.556 8.555 1.00 96.62 341 LEU A O 1
ATOM 2576 N N . SER A 1 342 ? 21.234 16.744 6.729 1.00 97.25 342 SER A N 1
ATOM 2577 C CA . SER A 1 342 ? 21.472 18.063 7.338 1.00 97.25 342 SER A CA 1
ATOM 2578 C C . SER A 1 342 ? 20.259 18.607 8.089 1.00 97.25 342 SER A C 1
ATOM 2580 O O . SER A 1 342 ? 20.416 19.429 8.988 1.00 97.25 342 SER A O 1
ATOM 2582 N N . LEU A 1 343 ? 19.052 18.186 7.721 1.00 96.44 343 LEU A N 1
ATOM 2583 C CA . LEU A 1 343 ? 17.807 18.710 8.267 1.00 96.44 343 LEU A CA 1
ATOM 2584 C C . LEU A 1 343 ? 17.747 18.478 9.791 1.00 96.44 343 LEU A C 1
ATOM 2586 O O . LEU A 1 343 ? 17.794 17.340 10.259 1.00 96.44 343 LEU A O 1
ATOM 2590 N N . TYR A 1 344 ? 17.729 19.572 10.564 1.00 97.38 344 TYR A N 1
ATOM 2591 C CA . TYR A 1 344 ? 17.827 19.578 12.035 1.00 97.38 344 TYR A CA 1
ATOM 2592 C C . TYR A 1 344 ? 19.025 18.768 12.586 1.00 97.38 344 TYR A C 1
ATOM 2594 O O . TYR A 1 344 ? 18.955 18.135 13.641 1.00 97.38 344 TYR A O 1
ATOM 2602 N N . SER A 1 345 ? 20.154 18.768 11.864 1.00 96.19 345 SER A N 1
ATOM 2603 C CA . SER A 1 345 ? 21.370 18.019 12.223 1.00 96.19 345 SER A CA 1
ATOM 2604 C C . SER A 1 345 ? 21.103 16.524 12.457 1.00 96.19 345 SER A C 1
ATOM 2606 O O . SER A 1 345 ? 21.680 15.922 13.359 1.00 96.19 345 SER A O 1
ATOM 2608 N N . GLY A 1 346 ? 20.175 15.925 11.707 1.00 93.00 346 GLY A N 1
ATOM 2609 C CA . GLY A 1 346 ? 19.817 14.513 11.847 1.00 93.00 346 GLY A CA 1
ATOM 2610 C C . GLY A 1 346 ? 19.122 14.142 13.164 1.00 93.00 346 GLY A C 1
ATOM 2611 O O . GLY A 1 346 ? 19.080 12.974 13.540 1.00 93.00 346 GLY A O 1
ATOM 2612 N N . GLN A 1 347 ? 18.581 15.121 13.894 1.00 95.56 347 GLN A N 1
ATOM 2613 C CA . GLN A 1 347 ? 17.873 14.914 15.166 1.00 95.56 347 GLN A CA 1
ATOM 2614 C C . GLN A 1 347 ? 16.378 14.583 14.963 1.00 95.56 347 GLN A C 1
ATOM 2616 O O . GLN A 1 347 ? 15.565 14.738 15.876 1.00 95.56 347 GLN A O 1
ATOM 2621 N N . MET A 1 348 ? 16.000 14.122 13.765 1.00 93.81 348 MET A N 1
ATOM 2622 C CA . MET A 1 348 ? 14.651 13.656 13.440 1.00 93.81 348 MET A CA 1
ATOM 2623 C C . MET A 1 348 ? 14.582 12.135 13.563 1.00 93.81 348 MET A C 1
ATOM 2625 O O . MET A 1 348 ? 15.475 11.430 13.097 1.00 93.81 348 MET A O 1
ATOM 2629 N N . CYS A 1 349 ? 13.483 11.607 14.107 1.00 88.50 349 CYS A N 1
ATOM 2630 C CA . CYS A 1 349 ? 13.252 10.159 14.184 1.00 88.50 349 CYS A CA 1
ATOM 2631 C C . CYS A 1 349 ? 13.200 9.471 12.804 1.00 88.50 349 CYS A C 1
ATOM 2633 O O . CYS A 1 349 ? 13.352 8.257 12.726 1.00 88.50 349 CYS A O 1
ATOM 2635 N N . THR A 1 350 ? 13.028 10.235 11.720 1.00 91.38 350 THR A N 1
ATOM 2636 C CA . THR A 1 350 ? 12.972 9.774 10.324 1.00 91.38 350 THR A CA 1
ATOM 2637 C C . THR A 1 350 ? 14.257 10.008 9.514 1.00 91.38 350 THR A C 1
ATOM 2639 O O . THR A 1 350 ? 14.294 9.635 8.338 1.00 91.38 350 THR A O 1
ATOM 2642 N N . THR A 1 351 ? 15.312 10.602 10.096 1.00 94.06 351 THR A N 1
ATOM 2643 C CA . THR A 1 351 ? 16.597 10.811 9.398 1.00 94.06 351 THR A CA 1
ATOM 2644 C C . THR A 1 351 ? 17.248 9.464 9.046 1.00 94.06 351 THR A C 1
ATOM 2646 O O . THR A 1 351 ? 17.367 8.612 9.929 1.00 94.06 351 THR A O 1
ATOM 2649 N N . PRO A 1 352 ? 17.716 9.255 7.797 1.00 94.06 352 PRO A N 1
ATOM 2650 C CA . PRO A 1 352 ? 18.490 8.072 7.423 1.00 94.06 352 PRO A CA 1
ATOM 2651 C C . PRO A 1 352 ? 19.818 7.949 8.181 1.00 94.06 352 PRO A C 1
ATOM 2653 O O . PRO A 1 352 ? 20.622 8.878 8.187 1.00 94.06 352 PRO A O 1
ATOM 2656 N N . GLN A 1 353 ? 20.090 6.774 8.749 1.00 94.69 353 GLN A N 1
ATOM 2657 C CA . GLN A 1 353 ? 21.383 6.459 9.366 1.00 94.69 353 GLN A CA 1
ATOM 2658 C C . GLN A 1 353 ? 22.245 5.594 8.439 1.00 94.69 353 GLN A C 1
ATOM 2660 O O . GLN A 1 353 ? 23.422 5.886 8.222 1.00 94.69 353 GLN A O 1
ATOM 2665 N N . ASN A 1 354 ? 21.661 4.528 7.890 1.00 96.56 354 ASN A N 1
ATOM 2666 C CA . ASN A 1 354 ? 22.387 3.475 7.182 1.00 96.56 354 ASN A CA 1
ATOM 2667 C C . ASN A 1 354 ? 22.187 3.612 5.664 1.00 96.56 354 ASN A C 1
ATOM 2669 O O . ASN A 1 354 ? 21.058 3.606 5.183 1.00 96.56 354 ASN A O 1
ATOM 2673 N N . LEU A 1 355 ? 23.273 3.712 4.897 1.00 97.44 355 LEU A N 1
ATOM 2674 C CA . LEU A 1 355 ? 23.264 3.823 3.435 1.00 97.44 355 LEU A CA 1
ATOM 2675 C C . LEU A 1 355 ? 23.964 2.582 2.853 1.00 97.44 355 LEU A C 1
ATOM 2677 O O . LEU A 1 355 ? 25.193 2.488 2.893 1.00 97.44 355 LEU A O 1
ATOM 2681 N N . LEU A 1 356 ? 23.190 1.603 2.376 1.00 97.31 356 LEU A N 1
ATOM 2682 C CA . LEU A 1 356 ? 23.691 0.289 1.951 1.00 97.31 356 LEU A CA 1
ATOM 2683 C C . LEU A 1 356 ? 24.050 0.287 0.458 1.00 97.31 356 LEU A C 1
ATOM 2685 O O . LEU A 1 356 ? 23.185 0.545 -0.383 1.00 97.31 356 LEU A O 1
ATOM 2689 N N . ILE A 1 357 ? 25.305 -0.043 0.133 1.00 96.56 357 ILE A N 1
ATOM 2690 C CA . ILE A 1 357 ? 25.862 0.017 -1.231 1.00 96.56 357 ILE A CA 1
ATOM 2691 C C . ILE A 1 357 ? 26.649 -1.265 -1.548 1.00 96.56 357 ILE A C 1
ATOM 2693 O O . ILE A 1 357 ? 27.490 -1.661 -0.736 1.00 96.56 357 ILE A O 1
ATOM 2697 N N . PRO A 1 358 ? 26.468 -1.888 -2.729 1.00 95.94 358 PRO A N 1
ATOM 2698 C CA . PRO A 1 358 ? 27.320 -2.988 -3.175 1.00 95.94 358 PRO A CA 1
ATOM 2699 C C . PRO A 1 358 ? 28.811 -2.607 -3.205 1.00 95.94 358 PRO A C 1
ATOM 2701 O O . PRO A 1 358 ? 29.175 -1.516 -3.647 1.00 95.94 358 PRO A O 1
ATOM 2704 N N . ARG A 1 359 ? 29.703 -3.522 -2.805 1.00 90.31 359 ARG A N 1
ATOM 2705 C CA . ARG A 1 359 ? 31.168 -3.335 -2.844 1.00 90.31 359 ARG A CA 1
ATOM 2706 C C . ARG A 1 359 ? 31.696 -3.166 -4.278 1.00 90.31 359 ARG A C 1
ATOM 2708 O O . ARG A 1 359 ? 32.660 -2.434 -4.474 1.00 90.31 359 ARG A O 1
ATOM 2715 N N . GLU A 1 360 ? 31.039 -3.766 -5.276 1.00 91.06 360 GLU A N 1
ATOM 2716 C CA . GLU A 1 360 ? 31.315 -3.538 -6.711 1.00 91.06 360 GLU A CA 1
ATOM 2717 C C . GLU A 1 360 ? 30.782 -2.184 -7.236 1.00 91.06 360 GLU A C 1
ATOM 2719 O O . GLU A 1 360 ? 31.076 -1.790 -8.365 1.00 91.06 360 GLU A O 1
ATOM 2724 N N . GLY A 1 361 ? 30.032 -1.452 -6.408 1.00 94.06 361 GLY A N 1
ATOM 2725 C CA . GLY A 1 361 ? 29.380 -0.191 -6.739 1.00 94.06 361 GLY A CA 1
ATOM 2726 C C . GLY A 1 361 ? 27.955 -0.332 -7.277 1.00 94.06 361 GLY A C 1
ATOM 2727 O O . GLY A 1 361 ? 27.454 -1.430 -7.509 1.00 94.06 361 GLY A O 1
ATOM 2728 N N . PHE A 1 362 ? 27.298 0.815 -7.451 1.00 95.69 362 PHE A N 1
ATOM 2729 C CA . PHE A 1 362 ? 25.917 0.930 -7.923 1.00 95.69 362 PHE A CA 1
ATOM 2730 C C . PHE A 1 362 ? 25.828 1.809 -9.183 1.00 95.69 362 PHE A C 1
ATOM 2732 O O . PHE A 1 362 ? 26.704 2.644 -9.437 1.00 95.69 362 PHE A O 1
ATOM 2739 N N . ALA A 1 363 ? 24.812 1.588 -10.023 1.00 95.12 363 ALA A N 1
ATOM 2740 C CA . ALA A 1 363 ? 24.786 2.127 -11.387 1.00 95.12 363 ALA A CA 1
ATOM 2741 C C . ALA A 1 363 ? 24.187 3.544 -11.461 1.00 95.12 363 ALA A C 1
ATOM 2743 O O . ALA A 1 363 ? 23.074 3.775 -10.996 1.00 95.12 363 ALA A O 1
ATOM 2744 N N . THR A 1 364 ? 24.884 4.492 -12.094 1.00 96.62 364 THR A N 1
ATOM 2745 C CA . THR A 1 364 ? 24.471 5.908 -12.153 1.00 96.62 364 THR A CA 1
ATOM 2746 C C . THR A 1 364 ? 24.540 6.497 -13.569 1.00 96.62 364 THR A C 1
ATOM 2748 O O . THR A 1 364 ? 25.208 5.946 -14.449 1.00 96.62 364 THR A O 1
ATOM 2751 N N . ASP A 1 365 ? 23.926 7.667 -13.789 1.00 95.19 365 ASP A N 1
ATOM 2752 C CA . ASP A 1 365 ? 24.076 8.469 -15.019 1.00 95.19 365 ASP A CA 1
ATOM 2753 C C . ASP A 1 365 ? 25.530 8.904 -15.299 1.00 95.19 365 ASP A C 1
ATOM 2755 O O . ASP A 1 365 ? 25.871 9.250 -16.431 1.00 95.19 365 ASP A O 1
ATOM 2759 N N . GLN A 1 366 ? 26.394 8.842 -14.281 1.00 95.88 366 GLN A N 1
ATOM 2760 C CA . GLN A 1 366 ? 27.815 9.198 -14.324 1.00 95.88 366 GLN A CA 1
ATOM 2761 C C . GLN A 1 366 ? 28.748 7.970 -14.307 1.00 95.88 366 GLN A C 1
ATOM 2763 O O . GLN A 1 366 ? 29.963 8.126 -14.184 1.00 95.88 366 GLN A O 1
ATOM 2768 N N . GLY A 1 367 ? 28.206 6.757 -14.479 1.00 94.50 367 GLY A N 1
ATOM 2769 C CA . GLY A 1 367 ? 28.948 5.491 -14.470 1.00 94.50 367 GLY A CA 1
ATOM 2770 C C . GLY A 1 367 ? 28.658 4.634 -13.234 1.00 94.50 367 GLY A C 1
ATOM 2771 O O . GLY A 1 367 ? 27.700 4.883 -12.505 1.00 94.50 367 GLY A O 1
ATOM 2772 N N . MET A 1 368 ? 29.469 3.603 -12.992 1.00 96.38 368 MET A N 1
ATOM 2773 C CA . MET A 1 368 ? 29.405 2.857 -11.730 1.00 96.38 368 MET A CA 1
ATOM 2774 C C . MET A 1 368 ? 30.013 3.705 -10.607 1.00 96.38 368 MET A C 1
ATOM 2776 O O . MET A 1 368 ? 31.023 4.369 -10.837 1.00 96.38 368 MET A O 1
ATOM 2780 N N . LYS A 1 369 ? 29.422 3.676 -9.410 1.00 97.25 369 LYS A N 1
ATOM 2781 C CA . LYS A 1 369 ? 29.930 4.380 -8.224 1.00 97.25 369 LYS A CA 1
ATOM 2782 C C . LYS A 1 369 ? 30.138 3.418 -7.066 1.00 97.25 369 LYS A C 1
ATOM 2784 O O . LYS A 1 369 ? 29.181 2.822 -6.577 1.00 97.25 369 LYS A O 1
ATOM 2789 N N . THR A 1 370 ? 31.384 3.263 -6.628 1.00 95.69 370 THR A N 1
ATOM 2790 C CA . THR A 1 370 ? 31.732 2.476 -5.436 1.00 95.69 370 THR A CA 1
ATOM 2791 C C . THR A 1 370 ? 31.269 3.164 -4.149 1.00 95.69 370 THR A C 1
ATOM 2793 O O . THR A 1 370 ? 31.008 4.369 -4.122 1.00 95.69 370 THR A O 1
ATOM 2796 N N . ALA A 1 371 ? 31.205 2.409 -3.048 1.00 94.81 371 ALA A N 1
ATOM 2797 C CA . ALA A 1 371 ? 30.853 2.949 -1.735 1.00 94.81 371 ALA A CA 1
ATOM 2798 C C . ALA A 1 371 ? 31.805 4.074 -1.267 1.00 94.81 371 ALA A C 1
ATOM 2800 O O . ALA A 1 371 ? 31.366 5.026 -0.622 1.00 94.81 371 ALA A O 1
ATOM 2801 N N . ASP A 1 372 ? 33.094 3.995 -1.612 1.00 94.75 372 ASP A N 1
ATOM 2802 C CA . ASP A 1 372 ? 34.100 5.001 -1.250 1.00 94.75 372 ASP A CA 1
ATOM 2803 C C . ASP A 1 372 ? 33.960 6.292 -2.073 1.00 94.75 372 ASP A C 1
ATOM 2805 O O . ASP A 1 372 ? 33.965 7.386 -1.506 1.00 94.75 372 ASP A O 1
ATOM 2809 N N . GLU A 1 373 ? 33.743 6.180 -3.389 1.00 96.81 373 GLU A N 1
ATOM 2810 C CA . GLU A 1 373 ? 33.435 7.334 -4.248 1.00 96.81 373 GLU A CA 1
ATOM 2811 C C . GLU A 1 373 ? 32.133 8.017 -3.826 1.00 96.81 373 GLU A C 1
ATOM 2813 O O . GLU A 1 373 ? 32.088 9.241 -3.724 1.00 96.81 373 GLU A O 1
ATOM 2818 N N . PHE A 1 374 ? 31.090 7.237 -3.525 1.00 97.62 374 PHE A N 1
ATOM 2819 C CA . PHE A 1 374 ? 29.816 7.772 -3.057 1.00 97.62 374 PHE A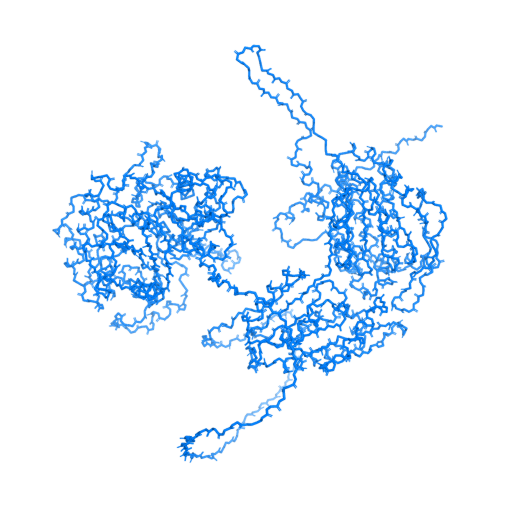 CA 1
ATOM 2820 C C . PHE A 1 374 ? 29.953 8.525 -1.731 1.00 97.62 374 PHE A C 1
ATOM 2822 O O . PHE A 1 374 ? 29.408 9.617 -1.589 1.00 97.62 374 PHE A O 1
ATOM 2829 N N . ALA A 1 375 ? 30.699 7.983 -0.762 1.00 97.31 375 ALA A N 1
ATOM 2830 C CA . ALA A 1 375 ? 30.916 8.658 0.515 1.00 97.31 375 ALA A CA 1
ATOM 2831 C C . ALA A 1 375 ? 31.671 9.991 0.345 1.00 97.31 375 ALA A C 1
ATOM 2833 O O . ALA A 1 375 ? 31.351 10.965 1.030 1.00 97.31 375 ALA A O 1
ATOM 2834 N N . ALA A 1 376 ? 32.629 10.059 -0.586 1.00 97.50 376 ALA A N 1
ATOM 2835 C CA . ALA A 1 376 ? 33.337 11.293 -0.922 1.00 97.50 376 ALA A CA 1
ATOM 2836 C C . ALA A 1 376 ? 32.434 12.306 -1.656 1.00 97.50 376 ALA A C 1
ATOM 2838 O O . ALA A 1 376 ? 32.398 13.482 -1.285 1.00 97.50 376 ALA A O 1
ATOM 2839 N N . ASP A 1 377 ? 31.657 11.856 -2.646 1.00 98.19 377 ASP A N 1
ATOM 2840 C CA . ASP A 1 377 ? 30.706 12.691 -3.390 1.00 98.19 377 ASP A CA 1
ATOM 2841 C C . ASP A 1 377 ? 29.591 13.247 -2.480 1.00 98.19 377 ASP A C 1
ATOM 2843 O O . ASP A 1 377 ? 29.222 14.420 -2.595 1.00 98.19 377 ASP A O 1
ATOM 2847 N N . LEU A 1 378 ? 29.085 12.438 -1.539 1.00 98.31 378 LEU A N 1
ATOM 2848 C CA . LEU A 1 378 ? 28.115 12.847 -0.517 1.00 98.31 378 LEU A CA 1
ATOM 2849 C C . LEU A 1 378 ? 28.734 13.837 0.475 1.00 98.31 378 LEU A C 1
ATOM 2851 O O . LEU A 1 378 ? 28.091 14.824 0.833 1.00 98.31 378 LEU A O 1
ATOM 2855 N N . GLY A 1 379 ? 29.999 13.634 0.858 1.00 97.81 379 GLY A N 1
ATOM 2856 C CA . GLY A 1 379 ? 30.756 14.597 1.654 1.00 97.81 379 GLY A CA 1
ATOM 2857 C C . GLY A 1 379 ? 30.829 15.970 0.977 1.00 97.81 379 GLY A C 1
ATOM 2858 O O . GLY A 1 379 ? 30.433 16.979 1.560 1.00 97.81 379 GLY A O 1
ATOM 2859 N N . ALA A 1 380 ? 31.213 15.994 -0.301 1.00 97.81 380 ALA A N 1
ATOM 2860 C CA . ALA A 1 380 ? 31.260 17.210 -1.111 1.00 97.81 380 ALA A CA 1
ATOM 2861 C C . ALA A 1 380 ? 29.869 17.819 -1.399 1.00 97.81 380 ALA A C 1
ATOM 2863 O O . ALA A 1 380 ? 29.758 19.023 -1.646 1.00 97.81 380 ALA A O 1
ATOM 2864 N N . ALA A 1 381 ? 28.795 17.022 -1.381 1.00 98.00 381 ALA A N 1
ATOM 2865 C CA . ALA A 1 381 ? 27.422 17.515 -1.482 1.00 98.00 381 ALA A CA 1
ATOM 2866 C C . ALA A 1 381 ? 26.966 18.214 -0.189 1.00 98.00 381 ALA A C 1
ATOM 2868 O O . ALA A 1 381 ? 26.395 19.303 -0.268 1.00 98.00 381 ALA A O 1
ATOM 2869 N N . LEU A 1 382 ? 27.286 17.643 0.979 1.00 97.81 382 LEU A N 1
ATOM 2870 C CA . LEU A 1 382 ? 27.071 18.260 2.293 1.00 97.81 382 LEU A CA 1
ATOM 2871 C C . LEU A 1 382 ? 27.849 19.576 2.426 1.00 97.81 382 LEU A C 1
ATOM 2873 O O . LEU A 1 382 ? 27.264 20.596 2.780 1.00 97.81 382 LEU A O 1
ATOM 2877 N N . ASP A 1 383 ? 29.133 19.593 2.062 1.00 96.38 383 ASP A N 1
ATOM 2878 C CA . ASP A 1 383 ? 29.962 20.807 2.123 1.00 96.38 383 ASP A CA 1
ATOM 2879 C C . ASP A 1 383 ? 29.464 21.908 1.172 1.00 96.38 383 ASP A C 1
ATOM 2881 O O . ASP A 1 383 ? 29.524 23.093 1.495 1.00 96.38 383 ASP A O 1
ATOM 2885 N N . ARG A 1 384 ? 28.901 21.536 0.014 1.00 96.56 384 ARG A N 1
ATOM 2886 C CA . ARG A 1 384 ? 28.274 22.487 -0.918 1.00 96.56 384 ARG A CA 1
ATOM 2887 C C . ARG A 1 384 ? 26.952 23.051 -0.388 1.00 96.56 384 ARG A C 1
ATOM 2889 O O . ARG A 1 384 ? 26.647 24.210 -0.660 1.00 96.56 384 ARG A O 1
ATOM 2896 N N . LEU A 1 385 ? 26.163 22.243 0.321 1.00 96.31 385 LEU A N 1
ATOM 2897 C CA . LEU A 1 385 ? 24.900 22.666 0.932 1.00 96.31 385 LEU A CA 1
ATOM 2898 C C . LEU A 1 385 ? 25.139 23.589 2.139 1.00 96.31 385 LEU A C 1
ATOM 2900 O O . LEU A 1 385 ? 24.438 24.584 2.299 1.00 96.31 385 LEU A O 1
ATOM 2904 N N . LEU A 1 386 ? 26.143 23.263 2.958 1.00 96.31 386 LEU A N 1
ATOM 2905 C CA . LEU A 1 386 ? 26.412 23.883 4.260 1.00 96.31 386 LEU A CA 1
ATOM 2906 C C . LEU A 1 386 ? 27.577 24.891 4.249 1.00 96.31 386 LEU A C 1
ATOM 2908 O O . LEU A 1 386 ? 27.926 25.433 5.293 1.00 96.31 386 LEU A O 1
ATOM 2912 N N . GLY A 1 387 ? 28.174 25.173 3.088 1.00 92.38 387 GLY A N 1
ATOM 2913 C CA . GLY A 1 387 ? 29.325 26.080 2.940 1.00 92.38 387 GLY A CA 1
ATOM 2914 C C . GLY A 1 387 ? 29.039 27.573 3.167 1.00 92.38 387 GLY A C 1
ATOM 2915 O O . GLY A 1 387 ? 29.927 28.398 2.976 1.00 92.38 387 GLY A O 1
ATOM 2916 N N . ASP A 1 388 ? 27.814 27.929 3.552 1.00 92.94 388 ASP A N 1
ATOM 2917 C CA . ASP A 1 388 ? 27.395 29.276 3.942 1.00 92.94 388 ASP A CA 1
ATOM 2918 C C . ASP A 1 388 ? 26.807 29.228 5.363 1.00 92.94 388 ASP A C 1
ATOM 2920 O O . ASP A 1 388 ? 25.729 28.650 5.531 1.00 92.94 388 ASP A O 1
ATOM 2924 N N . PRO A 1 389 ? 27.476 29.803 6.384 1.00 88.00 389 PRO A N 1
ATOM 2925 C CA . PRO A 1 389 ? 27.094 29.626 7.787 1.00 88.00 389 PRO A CA 1
ATOM 2926 C C . PRO A 1 389 ? 25.642 29.993 8.109 1.00 88.00 389 PRO A C 1
ATOM 2928 O O . PRO A 1 389 ? 24.998 29.281 8.873 1.00 88.00 389 PRO A O 1
ATOM 2931 N N . ALA A 1 390 ? 25.093 31.042 7.486 1.00 88.06 390 ALA A N 1
ATOM 2932 C CA . ALA A 1 390 ? 23.715 31.474 7.723 1.00 88.06 390 ALA A CA 1
ATOM 2933 C C . ALA A 1 390 ? 22.682 30.446 7.221 1.00 88.06 390 ALA A C 1
ATOM 2935 O O . ALA A 1 390 ? 21.802 30.027 7.975 1.00 88.06 390 ALA A O 1
ATOM 2936 N N . ARG A 1 391 ? 22.805 29.972 5.970 1.00 91.06 391 ARG A N 1
ATOM 2937 C CA . ARG A 1 391 ? 21.924 28.911 5.442 1.00 91.06 391 ARG A CA 1
ATOM 2938 C C . ARG A 1 391 ? 22.166 27.558 6.108 1.00 91.06 391 ARG A C 1
ATOM 2940 O O . ARG A 1 391 ? 21.212 26.801 6.291 1.00 91.06 391 ARG A O 1
ATOM 2947 N N . ALA A 1 392 ? 23.405 27.265 6.501 1.00 93.69 392 ALA A N 1
ATOM 2948 C CA . ALA A 1 392 ? 23.736 26.068 7.263 1.00 93.69 392 ALA A CA 1
ATOM 2949 C C . ALA A 1 392 ? 23.025 26.076 8.624 1.00 93.69 392 ALA A C 1
ATOM 2951 O O . ALA A 1 392 ? 22.283 25.145 8.914 1.00 93.69 392 ALA A O 1
ATOM 2952 N N . ALA A 1 393 ? 23.156 27.150 9.407 1.00 92.31 393 ALA A N 1
ATOM 2953 C CA . ALA A 1 393 ? 22.464 27.332 10.683 1.00 92.31 393 ALA A CA 1
ATOM 2954 C C . ALA A 1 393 ? 20.936 27.170 10.558 1.00 92.31 393 ALA A C 1
ATOM 2956 O O . ALA A 1 393 ? 20.333 26.397 11.304 1.00 92.31 393 ALA A O 1
ATOM 2957 N N . GLY A 1 394 ? 20.323 27.811 9.555 1.00 92.25 394 GLY A N 1
ATOM 2958 C CA . GLY A 1 394 ? 18.885 27.698 9.279 1.00 92.25 394 GLY A CA 1
ATOM 2959 C C . GLY A 1 394 ? 18.407 26.312 8.817 1.00 92.25 394 GLY A C 1
ATOM 2960 O O . GLY A 1 394 ? 17.211 26.039 8.877 1.00 92.25 394 GLY A O 1
ATOM 2961 N N . THR A 1 395 ? 19.314 25.429 8.381 1.00 94.38 395 THR A N 1
ATOM 2962 C CA . THR A 1 395 ? 19.006 24.038 7.982 1.00 94.38 395 THR A CA 1
ATOM 2963 C C . THR A 1 395 ? 19.281 23.044 9.117 1.00 94.38 395 THR A C 1
ATOM 2965 O O . THR A 1 395 ? 18.508 22.112 9.340 1.00 94.38 395 THR A O 1
ATOM 2968 N N . LEU A 1 396 ? 20.388 23.250 9.835 1.00 96.94 396 LEU A N 1
ATOM 2969 C CA . LEU A 1 396 ? 20.925 22.363 10.869 1.00 96.94 396 LEU A CA 1
ATOM 2970 C C . LEU A 1 396 ? 20.231 22.532 12.225 1.00 96.94 396 LEU A C 1
ATOM 2972 O O . LEU A 1 396 ? 20.157 21.568 12.987 1.00 96.94 396 LEU A O 1
ATOM 2976 N N . GLY A 1 397 ? 19.754 23.737 12.551 1.00 96.75 397 GLY A N 1
ATOM 2977 C CA . GLY A 1 397 ? 19.373 24.074 13.923 1.00 96.75 397 GLY A CA 1
ATOM 2978 C C . GLY A 1 397 ? 20.548 23.937 14.902 1.00 96.75 397 GLY A C 1
ATOM 2979 O O . GLY A 1 397 ? 21.712 23.880 14.505 1.00 96.75 397 GLY A O 1
ATOM 2980 N N . ALA A 1 398 ? 20.241 23.871 16.191 1.00 97.25 398 ALA A N 1
ATOM 2981 C CA . ALA A 1 398 ? 21.186 23.585 17.262 1.00 97.25 398 ALA A CA 1
ATOM 2982 C C . ALA A 1 398 ? 21.056 22.134 17.766 1.00 97.25 398 ALA A C 1
ATOM 2984 O O . ALA A 1 398 ? 20.029 21.469 17.602 1.00 97.25 398 ALA A O 1
ATOM 2985 N N . ILE A 1 399 ? 22.116 21.632 18.397 1.00 96.62 399 ILE A N 1
ATOM 2986 C CA . ILE A 1 399 ? 22.154 20.298 18.998 1.00 96.62 399 ILE A CA 1
ATOM 2987 C C . ILE A 1 399 ? 21.450 20.310 20.363 1.00 96.62 399 ILE A C 1
ATOM 2989 O O . ILE A 1 399 ? 21.872 21.028 21.266 1.00 96.62 399 ILE A O 1
ATOM 2993 N N . VAL A 1 400 ? 20.419 19.474 20.532 1.00 94.19 400 VAL A N 1
ATOM 2994 C CA . VAL A 1 400 ? 19.476 19.499 21.675 1.00 94.19 400 VAL A CA 1
ATOM 2995 C C . VAL A 1 400 ? 20.105 19.192 23.047 1.00 94.19 400 VAL A C 1
ATOM 2997 O O . VAL A 1 400 ? 19.498 19.448 24.082 1.00 94.19 400 VAL A O 1
ATOM 3000 N N . GLY A 1 401 ? 21.315 18.626 23.092 1.00 90.56 401 GLY A N 1
ATOM 3001 C CA . GLY A 1 401 ? 22.030 18.398 24.350 1.00 90.56 401 GLY A CA 1
ATOM 3002 C C . GLY A 1 401 ? 23.265 17.504 24.241 1.00 90.56 401 GLY A C 1
ATOM 3003 O O . GLY A 1 401 ? 23.548 16.899 23.202 1.00 90.56 401 GLY A O 1
ATOM 3004 N N . ASP A 1 402 ? 24.003 17.394 25.346 1.00 87.56 402 ASP A N 1
ATOM 3005 C CA . ASP A 1 402 ? 25.337 16.779 25.373 1.00 87.56 402 ASP A CA 1
ATOM 3006 C C . ASP A 1 402 ? 25.367 15.296 24.988 1.00 87.56 402 ASP A C 1
ATOM 3008 O O . ASP A 1 402 ? 26.307 14.866 24.325 1.00 87.56 402 ASP A O 1
ATOM 3012 N N . GLY A 1 403 ? 24.305 14.528 25.254 1.00 88.94 403 GLY A N 1
ATOM 3013 C CA . GLY A 1 403 ? 24.214 13.128 24.811 1.00 88.94 403 GLY A CA 1
ATOM 3014 C C . GLY A 1 403 ? 24.311 12.944 23.285 1.00 88.94 403 GLY A C 1
ATOM 3015 O O . GLY A 1 403 ? 24.751 11.893 22.814 1.00 88.94 403 GLY A O 1
ATOM 3016 N N . VAL A 1 404 ? 23.961 13.971 22.497 1.00 92.06 404 VAL A N 1
ATOM 3017 C CA . VAL A 1 404 ? 24.179 13.991 21.039 1.00 92.06 404 VAL A CA 1
ATOM 3018 C C . VAL A 1 404 ? 25.635 14.294 20.700 1.00 92.06 404 VAL A C 1
ATOM 3020 O O . VAL A 1 404 ? 26.220 13.620 19.852 1.00 92.06 404 VAL A O 1
ATOM 3023 N N . ARG A 1 405 ? 26.253 15.248 21.404 1.00 91.56 405 ARG A N 1
ATOM 3024 C CA . ARG A 1 405 ? 27.677 15.586 21.252 1.00 91.56 405 ARG A CA 1
ATOM 3025 C C . ARG A 1 405 ? 28.566 14.384 21.583 1.00 91.56 405 ARG A C 1
ATOM 3027 O O . ARG A 1 405 ? 29.457 14.060 20.806 1.00 91.56 405 ARG A O 1
ATOM 3034 N N . GLU A 1 406 ? 28.268 13.657 22.658 1.00 93.06 406 GLU A N 1
ATOM 3035 C CA . GLU A 1 406 ? 28.962 12.419 23.030 1.00 93.06 406 GLU A CA 1
ATOM 3036 C C . GLU A 1 406 ? 28.806 11.301 21.988 1.00 93.06 406 GLU A C 1
ATOM 3038 O O . GLU A 1 406 ? 29.760 10.571 21.713 1.00 93.06 406 GLU A O 1
ATOM 3043 N N . ARG A 1 407 ? 27.610 11.121 21.401 1.00 92.75 407 ARG A N 1
ATOM 3044 C CA . ARG A 1 407 ? 27.408 10.170 20.290 1.00 92.75 407 ARG A CA 1
ATOM 3045 C C . ARG A 1 407 ? 28.232 10.566 19.063 1.00 92.75 407 ARG A C 1
ATOM 3047 O O . ARG A 1 407 ? 28.905 9.705 18.502 1.00 92.75 407 ARG A O 1
ATOM 3054 N N . LEU A 1 408 ? 28.261 11.849 18.716 1.00 92.88 408 LEU A N 1
ATOM 3055 C CA . LEU A 1 408 ? 29.017 12.386 17.584 1.00 92.88 408 LEU A CA 1
ATOM 3056 C C . LEU A 1 408 ? 30.542 12.260 17.769 1.00 92.88 408 LEU A C 1
ATOM 3058 O O . LEU A 1 408 ? 31.244 11.809 16.864 1.00 92.88 408 LEU A O 1
ATOM 3062 N N . GLU A 1 409 ? 31.060 12.570 18.960 1.00 91.88 409 GLU A N 1
ATOM 3063 C CA . GLU A 1 409 ? 32.472 12.359 19.306 1.00 91.88 409 GLU A CA 1
ATOM 3064 C C . GLU A 1 409 ? 32.867 10.879 19.304 1.00 91.88 409 GLU A C 1
ATOM 3066 O O . GLU A 1 409 ? 33.969 10.530 18.883 1.00 91.88 409 GLU A O 1
ATOM 3071 N N . ARG A 1 410 ? 31.981 9.996 19.774 1.00 92.12 410 ARG A N 1
ATOM 3072 C CA . ARG A 1 410 ? 32.184 8.543 19.746 1.00 92.12 410 ARG A CA 1
ATOM 3073 C C . ARG A 1 410 ? 32.181 8.005 18.313 1.00 92.12 410 ARG A C 1
ATOM 3075 O O . ARG A 1 410 ? 33.024 7.169 18.003 1.00 92.12 410 ARG A O 1
ATOM 3082 N N . ALA A 1 411 ? 31.321 8.527 17.435 1.00 91.62 411 ALA A N 1
ATOM 3083 C CA . ALA A 1 411 ? 31.301 8.178 16.013 1.00 91.62 411 ALA A CA 1
ATOM 3084 C C . ALA A 1 411 ? 32.597 8.613 15.305 1.00 91.62 411 ALA A C 1
ATOM 3086 O O . ALA A 1 411 ? 33.200 7.832 14.573 1.00 91.62 411 ALA A O 1
ATOM 3087 N N . ALA A 1 412 ? 33.102 9.818 15.599 1.00 90.62 412 ALA A N 1
ATOM 3088 C CA . ALA A 1 412 ? 34.372 10.303 15.054 1.00 90.62 412 ALA A CA 1
ATOM 3089 C C . ALA A 1 412 ? 35.585 9.429 15.439 1.00 90.62 412 ALA A C 1
ATOM 3091 O O . ALA A 1 412 ? 36.557 9.359 14.685 1.00 90.62 412 ALA A O 1
ATOM 3092 N N . ARG A 1 413 ? 35.524 8.727 16.581 1.00 90.62 413 ARG A N 1
ATOM 3093 C CA . ARG A 1 413 ? 36.575 7.810 17.066 1.00 90.62 413 ARG A CA 1
ATOM 3094 C C . ARG A 1 413 ? 36.533 6.412 16.427 1.00 90.62 413 ARG A C 1
ATOM 3096 O O . ARG A 1 413 ? 37.431 5.622 16.696 1.00 90.62 413 ARG A O 1
ATOM 3103 N N . LEU A 1 414 ? 35.567 6.111 15.548 1.00 85.75 414 LEU A N 1
ATOM 3104 C CA . LEU A 1 414 ? 35.497 4.837 14.805 1.00 85.75 414 LEU A CA 1
ATOM 3105 C C . LEU A 1 414 ? 36.617 4.673 13.755 1.00 85.75 414 LEU A C 1
ATOM 3107 O O . LEU A 1 414 ? 36.788 3.592 13.199 1.00 85.75 414 LEU A O 1
ATOM 3111 N N . GLY A 1 415 ? 37.380 5.732 13.456 1.00 66.75 415 GLY A N 1
ATOM 3112 C CA . GLY A 1 415 ? 38.583 5.664 12.613 1.00 66.75 415 GLY A CA 1
ATOM 3113 C C . GLY A 1 415 ? 38.341 5.520 11.105 1.00 66.75 415 GLY A C 1
ATOM 3114 O O . GLY A 1 415 ? 39.305 5.463 10.349 1.00 66.75 415 GLY A O 1
ATOM 3115 N N . ARG A 1 416 ? 37.078 5.494 10.654 1.00 82.25 416 ARG A N 1
ATOM 3116 C CA . ARG A 1 416 ? 36.679 5.349 9.236 1.00 82.25 416 ARG A CA 1
ATOM 3117 C C . ARG A 1 416 ? 35.839 6.523 8.712 1.00 82.25 416 ARG A C 1
ATOM 3119 O O . ARG A 1 416 ? 35.005 6.376 7.821 1.00 82.25 416 ARG A O 1
ATOM 3126 N N . THR A 1 417 ? 36.022 7.691 9.315 1.00 91.88 417 THR A N 1
ATOM 3127 C CA . THR A 1 417 ? 35.320 8.934 8.977 1.00 91.88 417 THR A CA 1
ATOM 3128 C C . THR A 1 417 ? 35.757 9.442 7.600 1.00 91.88 417 THR A C 1
ATOM 3130 O O . THR A 1 417 ? 36.936 9.721 7.404 1.00 91.88 417 THR A O 1
ATOM 3133 N N . VAL A 1 418 ? 34.813 9.602 6.668 1.00 93.00 418 VAL A N 1
ATOM 3134 C CA . VAL A 1 418 ? 35.048 10.203 5.339 1.00 93.00 418 VAL A CA 1
ATOM 3135 C C . VAL A 1 418 ? 34.751 11.702 5.363 1.00 93.00 418 VAL A C 1
ATOM 3137 O O . VAL A 1 418 ? 35.546 12.491 4.861 1.00 93.00 418 VAL A O 1
ATOM 3140 N N . ARG A 1 419 ? 33.656 12.112 6.018 1.00 96.00 419 ARG A N 1
ATOM 3141 C CA . ARG A 1 419 ? 33.363 13.517 6.333 1.00 96.00 419 ARG A CA 1
ATOM 3142 C C . ARG A 1 419 ? 33.251 13.682 7.842 1.00 96.00 419 ARG A C 1
ATOM 3144 O O . ARG A 1 419 ? 32.376 13.083 8.462 1.00 96.00 419 ARG A O 1
ATOM 3151 N N . ALA A 1 420 ? 34.112 14.502 8.437 1.00 95.44 420 ALA A N 1
ATOM 3152 C CA . ALA A 1 420 ? 34.023 14.834 9.855 1.00 95.44 420 ALA A CA 1
ATOM 3153 C C . ALA A 1 420 ? 32.949 15.904 10.119 1.00 95.44 420 ALA A C 1
ATOM 3155 O O . ALA A 1 420 ? 32.752 16.815 9.317 1.00 95.44 420 ALA A O 1
ATOM 3156 N N . SER A 1 421 ? 32.300 15.835 11.285 1.00 96.19 421 SER A N 1
ATOM 3157 C CA . SER A 1 421 ? 31.448 16.922 11.780 1.00 96.19 421 SER A CA 1
ATOM 3158 C C . SER A 1 421 ? 32.295 18.161 12.099 1.00 96.19 421 SER A C 1
ATOM 3160 O O . SER A 1 421 ? 33.059 18.159 13.069 1.00 96.19 421 SER A O 1
ATOM 3162 N N . ALA A 1 422 ? 32.086 19.247 11.361 1.00 94.19 422 ALA A N 1
ATOM 3163 C CA . ALA A 1 422 ? 32.572 20.584 11.703 1.00 94.19 422 ALA A CA 1
ATOM 3164 C C . ALA A 1 422 ? 31.519 21.388 12.504 1.00 94.19 422 ALA A C 1
ATOM 3166 O O . ALA A 1 422 ? 30.318 21.177 12.285 1.00 94.19 422 ALA A O 1
ATOM 3167 N N . PRO A 1 423 ? 31.933 22.307 13.405 1.00 94.88 423 PRO A N 1
ATOM 3168 C CA . PRO A 1 423 ? 31.051 23.354 13.927 1.00 94.88 423 PRO A CA 1
ATOM 3169 C C . PRO A 1 423 ? 30.577 24.301 12.815 1.00 94.88 423 PRO A C 1
ATOM 3171 O O . PRO A 1 423 ? 31.266 24.468 11.810 1.00 94.88 423 PRO A O 1
ATOM 3174 N N . ILE A 1 424 ? 29.448 24.969 13.048 1.00 94.50 424 ILE A N 1
ATOM 3175 C CA . ILE A 1 424 ? 29.039 26.191 12.341 1.00 94.50 424 ILE A CA 1
ATOM 3176 C C . ILE A 1 424 ? 28.830 27.279 13.397 1.00 94.50 424 ILE A C 1
ATOM 3178 O O . ILE A 1 424 ? 28.306 27.000 14.472 1.00 94.50 424 ILE A O 1
ATOM 3182 N N . GLU A 1 425 ? 29.242 28.507 13.099 1.00 91.56 425 GLU A N 1
ATOM 3183 C CA . GLU A 1 425 ? 28.946 29.681 13.924 1.00 91.56 425 GLU A CA 1
ATOM 3184 C C . GLU A 1 425 ? 27.549 30.210 13.559 1.00 91.56 425 GLU A C 1
ATOM 3186 O O . GLU A 1 425 ? 27.273 30.479 12.387 1.00 91.56 425 GLU A O 1
ATOM 3191 N N . HIS A 1 426 ? 26.645 30.314 14.538 1.00 93.94 426 HIS A N 1
ATOM 3192 C CA . HIS A 1 426 ? 25.283 30.799 14.301 1.00 93.94 426 HIS A CA 1
ATOM 3193 C C . HIS A 1 426 ? 25.263 32.337 14.339 1.00 93.94 426 HIS A C 1
ATOM 3195 O O . HIS A 1 426 ? 25.572 32.907 15.388 1.00 93.94 426 HIS A O 1
ATOM 3201 N N . PRO A 1 427 ? 24.858 33.031 13.256 1.00 89.25 427 PRO A N 1
ATOM 3202 C CA . PRO A 1 427 ? 25.069 34.478 13.110 1.00 89.25 427 PRO A CA 1
ATOM 3203 C C . PRO A 1 427 ? 24.364 35.326 14.179 1.00 89.25 427 PRO A C 1
ATOM 3205 O O . PRO A 1 427 ? 24.844 36.398 14.530 1.00 89.25 427 PRO A O 1
ATOM 3208 N N . GLU A 1 428 ? 23.238 34.842 14.704 1.00 89.75 428 GLU A N 1
ATOM 3209 C CA . GLU A 1 428 ? 22.412 35.543 15.701 1.00 89.75 428 GLU A CA 1
ATOM 3210 C C . GLU A 1 428 ? 22.592 34.995 17.132 1.00 89.75 428 GLU A C 1
ATOM 3212 O O . GLU A 1 428 ? 22.103 35.587 18.091 1.00 89.75 428 GLU A O 1
ATOM 3217 N N . HIS A 1 429 ? 23.293 33.864 17.294 1.00 93.00 429 HIS A N 1
ATOM 3218 C CA . HIS A 1 429 ? 23.376 33.123 18.560 1.00 93.00 429 HIS A CA 1
ATOM 3219 C C . HIS A 1 429 ? 24.770 32.479 18.741 1.00 93.00 429 HIS A C 1
ATOM 3221 O O . HIS A 1 429 ? 24.897 31.263 18.598 1.00 93.00 429 HIS A O 1
ATOM 3227 N N . PRO A 1 430 ? 25.836 33.246 19.046 1.00 90.62 430 PRO A N 1
ATOM 3228 C CA . PRO A 1 430 ? 27.215 32.733 19.036 1.00 90.62 430 PRO A CA 1
ATOM 3229 C C . PRO A 1 430 ? 27.503 31.562 19.995 1.00 90.62 430 PRO A C 1
ATOM 3231 O O . PRO A 1 430 ? 28.455 30.816 19.781 1.00 90.62 430 PRO A O 1
ATOM 3234 N N . GLU A 1 431 ? 26.684 31.377 21.034 1.00 91.69 431 GLU A N 1
ATOM 3235 C CA . GLU A 1 431 ? 26.788 30.265 21.994 1.00 91.69 431 GLU A CA 1
ATOM 3236 C C . GLU A 1 431 ? 26.016 28.995 21.560 1.00 91.69 431 GLU A C 1
ATOM 3238 O O . GLU A 1 431 ? 26.087 27.962 22.228 1.00 91.69 431 GLU A O 1
ATOM 3243 N N . ALA A 1 432 ? 25.307 29.028 20.425 1.00 94.56 432 ALA A N 1
ATOM 3244 C CA . ALA A 1 432 ? 24.554 27.891 19.898 1.00 94.56 432 ALA A CA 1
ATOM 3245 C C . ALA A 1 432 ? 25.466 26.759 19.395 1.00 94.56 432 ALA A C 1
ATOM 3247 O O . ALA A 1 432 ? 26.341 26.960 18.549 1.00 94.56 432 ALA A O 1
ATOM 3248 N N . VAL A 1 433 ? 25.216 25.522 19.837 1.00 93.62 433 VAL A N 1
ATOM 3249 C CA . VAL A 1 433 ? 26.020 24.366 19.406 1.00 93.62 433 VAL A CA 1
ATOM 3250 C C . VAL A 1 433 ? 25.476 23.787 18.098 1.00 93.62 433 VAL A C 1
ATOM 3252 O O . VAL A 1 433 ? 24.715 22.824 18.109 1.00 93.62 433 VAL A O 1
ATOM 3255 N N . VAL A 1 434 ? 25.894 24.340 16.957 1.00 95.94 434 VAL A N 1
ATOM 3256 C CA . VAL A 1 434 ? 25.558 23.825 15.614 1.00 95.94 434 VAL A CA 1
ATOM 3257 C C . VAL A 1 434 ? 26.643 22.857 15.115 1.00 95.94 434 VAL A C 1
ATOM 3259 O O . VAL A 1 434 ? 27.840 23.131 15.252 1.00 95.94 434 VAL A O 1
ATOM 3262 N N . ARG A 1 435 ? 26.258 21.710 14.529 1.00 96.31 435 ARG A N 1
ATOM 3263 C CA . ARG A 1 435 ? 27.185 20.676 14.016 1.00 96.31 435 ARG A CA 1
ATOM 3264 C C . ARG A 1 435 ? 26.733 20.128 12.665 1.00 96.31 435 ARG A C 1
ATOM 3266 O O . ARG A 1 435 ? 25.575 19.781 12.494 1.00 96.31 435 ARG A O 1
ATOM 3273 N N . THR A 1 436 ? 27.663 20.006 11.721 1.00 96.75 436 THR A N 1
ATOM 3274 C CA . THR A 1 436 ? 27.394 19.433 10.386 1.00 96.75 436 THR A CA 1
ATOM 3275 C C . THR A 1 436 ? 27.451 17.889 10.384 1.00 96.75 436 THR A C 1
ATOM 3277 O O . THR A 1 436 ? 28.173 17.329 11.209 1.00 96.75 436 THR A O 1
ATOM 3280 N N . PRO A 1 437 ? 26.769 17.177 9.459 1.00 97.50 437 PRO A N 1
ATOM 3281 C CA . PRO A 1 437 ? 26.694 15.707 9.464 1.00 97.50 437 PRO A CA 1
ATOM 3282 C C . PRO A 1 437 ? 28.040 14.982 9.329 1.00 97.50 437 PRO A C 1
ATOM 3284 O O . PRO A 1 437 ? 28.832 15.274 8.429 1.00 97.50 437 PRO A O 1
ATOM 3287 N N . LEU A 1 438 ? 28.286 14.001 10.200 1.00 97.62 438 LEU A N 1
ATOM 3288 C CA . LEU A 1 438 ? 29.411 13.076 10.098 1.00 97.62 438 LEU A CA 1
ATOM 3289 C C . LEU A 1 438 ? 29.038 11.894 9.196 1.00 97.62 438 LEU A C 1
ATOM 3291 O O . LEU A 1 438 ? 28.028 11.234 9.424 1.00 97.62 438 LEU A O 1
ATOM 3295 N N . VAL A 1 439 ? 29.892 11.590 8.216 1.00 97.62 439 VAL A N 1
ATOM 3296 C CA . VAL A 1 439 ? 29.749 10.426 7.327 1.00 97.62 439 VAL A CA 1
ATOM 3297 C C . VAL A 1 439 ? 30.954 9.508 7.512 1.00 97.62 439 VAL A C 1
ATOM 3299 O O . VAL A 1 439 ? 32.095 9.938 7.324 1.00 97.62 439 VAL A O 1
ATOM 3302 N N . ALA A 1 440 ? 30.716 8.242 7.852 1.00 96.62 440 ALA A N 1
ATOM 3303 C CA . ALA A 1 440 ? 31.754 7.218 7.995 1.00 96.62 440 ALA A CA 1
ATOM 3304 C C . ALA A 1 440 ? 31.510 6.015 7.070 1.00 96.62 440 ALA A C 1
ATOM 3306 O O . ALA A 1 440 ? 30.372 5.702 6.723 1.00 96.62 440 ALA A O 1
ATOM 3307 N N . ARG A 1 441 ? 32.586 5.332 6.666 1.00 95.56 441 ARG A N 1
ATOM 3308 C CA . ARG A 1 441 ? 32.545 4.124 5.829 1.00 95.56 441 ARG A CA 1
ATOM 3309 C C . ARG A 1 441 ? 32.662 2.869 6.687 1.00 95.56 441 ARG A C 1
ATOM 3311 O O . ARG A 1 441 ? 33.656 2.685 7.382 1.00 95.56 441 ARG A O 1
ATOM 3318 N N . LEU A 1 442 ? 31.663 1.996 6.605 1.00 96.00 442 LEU A N 1
ATOM 3319 C CA . LEU A 1 442 ? 31.610 0.712 7.307 1.00 96.00 442 LEU A CA 1
ATOM 3320 C C . LEU A 1 442 ? 31.516 -0.455 6.312 1.00 96.00 442 LEU A C 1
ATOM 3322 O O . LEU A 1 442 ? 31.270 -0.267 5.118 1.00 96.00 442 LEU A O 1
ATOM 3326 N N . ASP A 1 443 ? 31.702 -1.668 6.810 1.00 94.12 443 ASP A N 1
ATOM 3327 C CA . ASP A 1 443 ? 31.496 -2.913 6.080 1.00 94.12 443 ASP A CA 1
ATOM 3328 C C . ASP A 1 443 ? 30.411 -3.764 6.760 1.00 94.12 443 ASP A C 1
ATOM 3330 O O . ASP A 1 443 ? 30.344 -3.838 7.989 1.00 94.12 443 ASP A O 1
ATOM 3334 N N . ALA A 1 444 ? 29.548 -4.389 5.955 1.00 94.69 444 ALA A N 1
ATOM 3335 C CA . ALA A 1 444 ? 28.400 -5.153 6.432 1.00 94.69 444 ALA A CA 1
ATOM 3336 C C . ALA A 1 444 ? 28.767 -6.291 7.396 1.00 94.69 444 ALA A C 1
ATOM 3338 O O . ALA A 1 444 ? 28.041 -6.509 8.369 1.00 94.69 444 ALA A O 1
ATOM 3339 N N . GLU A 1 445 ? 29.873 -6.996 7.143 1.00 91.38 445 GLU A N 1
ATOM 3340 C CA . GLU A 1 445 ? 30.297 -8.137 7.959 1.00 91.38 445 GLU A CA 1
ATOM 3341 C C . GLU A 1 445 ? 31.094 -7.680 9.182 1.00 91.38 445 GLU A C 1
ATOM 3343 O O . GLU A 1 445 ? 30.838 -8.124 10.301 1.00 91.38 445 GLU A O 1
ATOM 3348 N N . ALA A 1 446 ? 32.055 -6.773 8.979 1.00 92.31 446 ALA A N 1
ATOM 3349 C CA . ALA A 1 446 ? 32.996 -6.381 10.026 1.00 92.31 446 ALA A CA 1
ATOM 3350 C C . ALA A 1 446 ? 32.376 -5.476 11.105 1.00 92.31 446 ALA A C 1
ATOM 3352 O O . ALA A 1 446 ? 32.839 -5.489 12.245 1.00 92.31 446 ALA A O 1
ATOM 3353 N N . ASP A 1 447 ? 31.356 -4.683 10.757 1.00 94.31 447 ASP A N 1
ATOM 3354 C CA . ASP A 1 447 ? 30.857 -3.594 11.603 1.00 94.31 447 ASP A CA 1
ATOM 3355 C C . ASP A 1 447 ? 29.372 -3.728 11.990 1.00 94.31 447 ASP A C 1
ATOM 3357 O O . ASP A 1 447 ? 28.776 -2.725 12.392 1.00 94.31 447 ASP A O 1
ATOM 3361 N N . ARG A 1 448 ? 28.759 -4.927 11.907 1.00 93.88 448 ARG A N 1
ATOM 3362 C CA . ARG A 1 448 ? 27.320 -5.129 12.218 1.00 93.88 448 ARG A CA 1
ATOM 3363 C C . ARG A 1 448 ? 26.921 -4.506 13.552 1.00 93.88 448 ARG A C 1
ATOM 3365 O O . ARG A 1 448 ? 26.031 -3.665 13.583 1.00 93.88 448 ARG A O 1
ATOM 3372 N N . GLU A 1 449 ? 27.658 -4.804 14.623 1.00 91.69 449 GLU A N 1
ATOM 3373 C CA . GLU A 1 449 ? 27.432 -4.213 15.951 1.00 91.69 449 GLU A CA 1
ATOM 3374 C C . GLU A 1 449 ? 27.456 -2.674 15.995 1.00 91.69 449 GLU A C 1
ATOM 3376 O O . GLU A 1 449 ? 26.982 -2.100 16.972 1.00 91.69 449 GLU A O 1
ATOM 3381 N N . THR A 1 450 ? 28.025 -1.994 14.997 1.00 93.12 450 THR A N 1
ATOM 3382 C CA . THR A 1 450 ? 28.053 -0.527 14.916 1.00 93.12 450 THR A CA 1
ATOM 3383 C C . THR A 1 450 ? 26.791 0.014 14.253 1.00 93.12 450 THR A C 1
ATOM 3385 O O . THR A 1 450 ? 26.151 0.894 14.827 1.00 93.12 450 THR A O 1
ATOM 3388 N N . TYR A 1 451 ? 26.411 -0.503 13.076 1.00 92.69 451 TYR A N 1
ATOM 3389 C CA . TYR A 1 451 ? 25.280 0.033 12.303 1.00 92.69 451 TYR A CA 1
ATOM 3390 C C . TYR A 1 451 ? 23.909 -0.535 12.706 1.00 92.69 451 TYR A C 1
ATOM 3392 O O . TYR A 1 451 ? 22.887 0.036 12.321 1.00 92.69 451 TYR A O 1
ATOM 3400 N N . THR A 1 452 ? 23.860 -1.617 13.494 1.00 92.44 452 THR A N 1
ATOM 3401 C CA . THR A 1 452 ? 22.612 -2.110 14.110 1.00 92.44 452 THR A CA 1
ATOM 3402 C C . THR A 1 452 ? 22.253 -1.413 15.426 1.00 92.44 452 THR A C 1
ATOM 3404 O O . THR A 1 452 ? 21.242 -1.733 16.046 1.00 92.44 452 THR A O 1
ATOM 3407 N N . ARG A 1 453 ? 23.050 -0.431 15.860 1.00 89.94 453 ARG A N 1
ATOM 3408 C CA . ARG A 1 453 ? 22.698 0.487 16.952 1.00 89.94 453 ARG A CA 1
ATOM 3409 C C . ARG A 1 453 ? 22.189 1.799 16.368 1.00 89.94 453 ARG A C 1
ATOM 3411 O O . ARG A 1 453 ? 22.592 2.189 15.274 1.00 89.94 453 ARG A O 1
ATOM 3418 N N . GLU A 1 454 ? 21.334 2.484 17.117 1.00 88.31 454 GLU A N 1
ATOM 3419 C CA . GLU A 1 454 ? 20.933 3.855 16.804 1.00 88.31 454 GLU A CA 1
ATOM 3420 C C . GLU A 1 454 ? 22.014 4.858 17.258 1.00 88.31 454 GLU A C 1
ATOM 3422 O O . GLU A 1 454 ? 22.639 4.702 18.313 1.00 88.31 454 GLU A O 1
ATOM 3427 N N . TRP A 1 455 ? 22.244 5.871 16.423 1.00 91.69 455 TRP A N 1
ATOM 3428 C CA . TRP A 1 455 ? 23.200 6.960 16.608 1.00 91.69 455 TRP A CA 1
ATOM 3429 C C . TRP A 1 455 ? 22.520 8.319 16.405 1.00 91.69 455 TRP A C 1
ATOM 3431 O O . TRP A 1 455 ? 22.942 9.107 15.563 1.00 91.69 455 TRP A O 1
ATOM 3441 N N . PHE A 1 456 ? 21.473 8.602 17.185 1.00 90.38 456 PHE A N 1
ATOM 3442 C CA . PHE A 1 456 ? 20.643 9.806 17.064 1.00 90.38 456 PHE A CA 1
ATOM 3443 C C . PHE A 1 456 ? 21.456 11.099 16.856 1.00 90.38 456 PHE A C 1
ATOM 3445 O O . PHE A 1 456 ? 22.457 11.336 17.547 1.00 90.38 456 PHE A O 1
ATOM 3452 N N . GLY A 1 457 ? 20.995 11.967 15.952 1.00 91.50 457 GLY A N 1
ATOM 3453 C CA . GLY A 1 457 ? 21.697 13.188 15.560 1.00 91.50 457 GLY A CA 1
ATOM 3454 C C . GLY A 1 457 ? 22.588 13.010 14.317 1.00 91.50 457 GLY A C 1
ATOM 3455 O O . GLY A 1 457 ? 22.313 12.156 13.477 1.00 91.50 457 GLY A O 1
ATOM 3456 N N . PRO A 1 458 ? 23.646 13.828 14.156 1.00 95.38 458 PRO A N 1
ATOM 3457 C CA . PRO A 1 458 ? 24.304 14.032 12.860 1.00 95.38 458 PRO A CA 1
ATOM 3458 C C . PRO A 1 458 ? 25.348 12.948 12.525 1.00 95.38 458 PRO A C 1
ATOM 3460 O O . PRO A 1 458 ? 26.525 13.258 12.330 1.00 95.38 458 PRO A O 1
ATOM 3463 N N . VAL A 1 459 ? 24.940 11.676 12.471 1.00 95.94 459 VAL A N 1
ATOM 3464 C CA . VAL A 1 459 ? 25.803 10.516 12.177 1.00 95.94 459 VAL A CA 1
ATOM 3465 C C . VAL A 1 459 ? 25.175 9.630 11.097 1.00 95.94 459 VAL A C 1
ATOM 3467 O O . VAL A 1 459 ? 24.032 9.200 11.223 1.00 95.94 459 VAL A O 1
ATOM 3470 N N . SER A 1 460 ? 25.940 9.309 10.051 1.00 96.75 460 SER A N 1
ATOM 3471 C CA . SER A 1 460 ? 25.500 8.413 8.973 1.00 96.75 460 SER A CA 1
ATOM 3472 C C . SER A 1 460 ? 26.615 7.482 8.496 1.00 96.75 460 SER A C 1
ATOM 3474 O O . SER A 1 460 ? 27.797 7.846 8.474 1.00 96.75 460 SER A O 1
ATOM 3476 N N . PHE A 1 461 ? 26.236 6.279 8.066 1.00 97.25 461 PHE A N 1
ATOM 3477 C CA . PHE A 1 461 ? 27.155 5.218 7.661 1.00 97.25 461 PHE A CA 1
ATOM 3478 C C . PHE A 1 461 ? 26.935 4.801 6.209 1.00 97.25 461 PHE A C 1
ATOM 3480 O O . PHE A 1 461 ? 25.847 4.370 5.840 1.00 97.25 461 PHE A O 1
ATOM 3487 N N . VAL A 1 462 ? 27.993 4.855 5.399 1.00 97.62 462 VAL A N 1
ATOM 3488 C CA . VAL A 1 462 ? 28.029 4.251 4.062 1.00 97.62 462 VAL A CA 1
ATOM 3489 C C . VAL A 1 462 ? 28.601 2.839 4.190 1.00 97.62 462 VAL A C 1
ATOM 3491 O O . VAL A 1 462 ? 29.797 2.653 4.438 1.00 97.62 462 VAL A O 1
ATOM 3494 N N . ILE A 1 463 ? 27.733 1.839 4.068 1.00 97.38 463 ILE A N 1
ATOM 3495 C CA . ILE A 1 463 ? 28.008 0.441 4.416 1.00 97.38 463 ILE A CA 1
ATOM 3496 C C . ILE A 1 463 ? 28.185 -0.373 3.132 1.00 97.38 463 ILE A C 1
ATOM 3498 O O . ILE A 1 463 ? 27.284 -0.429 2.296 1.00 97.38 463 ILE A O 1
ATOM 3502 N N . GLY A 1 464 ? 29.352 -1.004 2.983 1.00 96.81 464 GLY A N 1
ATOM 3503 C CA . GLY A 1 464 ? 29.643 -1.904 1.865 1.00 96.81 464 GLY A CA 1
ATOM 3504 C C . GLY A 1 464 ? 29.015 -3.285 2.062 1.00 96.81 464 GLY A C 1
ATOM 3505 O O . GLY A 1 464 ? 29.266 -3.920 3.085 1.00 96.81 464 GLY A O 1
ATOM 3506 N N . THR A 1 465 ? 28.238 -3.755 1.085 1.00 97.25 465 THR A N 1
ATOM 3507 C CA . THR A 1 465 ? 27.560 -5.067 1.059 1.00 97.25 465 THR A CA 1
ATOM 3508 C C . THR A 1 465 ? 27.992 -5.882 -0.169 1.00 97.25 465 THR A C 1
ATOM 3510 O O . THR A 1 465 ? 28.515 -5.330 -1.131 1.00 97.25 465 THR A O 1
ATOM 3513 N N . ASP A 1 466 ? 27.779 -7.197 -0.207 1.00 95.94 466 ASP A N 1
ATOM 3514 C CA . ASP A 1 466 ? 28.172 -8.011 -1.380 1.00 95.94 466 ASP A CA 1
ATOM 3515 C C . ASP A 1 466 ? 27.368 -7.707 -2.648 1.00 95.94 466 ASP A C 1
ATOM 3517 O O . ASP A 1 466 ? 27.842 -7.915 -3.760 1.00 95.94 466 ASP A O 1
ATOM 3521 N N . SER A 1 467 ? 26.128 -7.251 -2.491 1.00 94.75 467 SER A N 1
ATOM 3522 C CA . SER A 1 467 ? 25.201 -6.953 -3.584 1.00 94.75 467 SER A CA 1
ATOM 3523 C C . SER A 1 467 ? 23.969 -6.236 -3.039 1.00 94.75 467 SER A C 1
ATOM 3525 O O . SER A 1 467 ? 23.698 -6.298 -1.840 1.00 94.75 467 SER A O 1
ATOM 3527 N N . THR A 1 468 ? 23.139 -5.664 -3.914 1.00 92.88 468 THR A N 1
ATOM 3528 C CA . THR A 1 468 ? 21.817 -5.135 -3.536 1.00 92.88 468 THR A CA 1
ATOM 3529 C C . THR A 1 468 ? 20.960 -6.189 -2.839 1.00 92.88 468 THR A C 1
ATOM 3531 O O . THR A 1 468 ? 20.202 -5.867 -1.930 1.00 92.88 468 THR A O 1
ATOM 3534 N N . ARG A 1 469 ? 21.110 -7.469 -3.206 1.00 92.69 469 ARG A N 1
ATOM 3535 C CA . ARG A 1 469 ? 20.440 -8.567 -2.506 1.00 92.69 469 ARG A CA 1
ATOM 3536 C C . ARG A 1 469 ? 20.901 -8.658 -1.046 1.00 92.69 469 ARG A C 1
ATOM 3538 O O . ARG A 1 469 ? 20.043 -8.687 -0.174 1.00 92.69 469 ARG A O 1
ATOM 3545 N N . HIS A 1 470 ? 22.210 -8.620 -0.785 1.00 95.94 470 HIS A N 1
ATOM 3546 C CA . HIS A 1 470 ? 22.730 -8.593 0.587 1.00 95.94 470 HIS A CA 1
ATOM 3547 C C . HIS A 1 470 ? 22.278 -7.308 1.317 1.00 95.94 470 HIS A C 1
ATOM 3549 O O . HIS A 1 470 ? 21.871 -7.381 2.470 1.00 95.94 470 HIS A O 1
ATOM 3555 N N . SER A 1 471 ? 22.221 -6.149 0.643 1.00 95.25 471 SER A N 1
ATOM 3556 C CA . SER A 1 471 ? 21.631 -4.924 1.214 1.00 95.25 471 SER A CA 1
ATOM 3557 C C . SER A 1 471 ? 20.169 -5.109 1.642 1.00 95.25 471 SER A C 1
ATOM 3559 O O . SER A 1 471 ? 19.799 -4.700 2.737 1.00 95.25 471 SER A O 1
ATOM 3561 N N . LEU A 1 472 ? 19.337 -5.740 0.807 1.00 94.38 472 LEU A N 1
ATOM 3562 C CA . LEU A 1 472 ? 17.927 -6.017 1.106 1.00 94.38 472 LEU A CA 1
ATOM 3563 C C . LEU A 1 472 ? 17.755 -7.084 2.199 1.00 94.38 472 LEU A C 1
ATOM 3565 O O . LEU A 1 472 ? 16.813 -7.005 2.983 1.00 94.38 472 LEU A O 1
ATOM 3569 N N . GLU A 1 473 ? 18.659 -8.061 2.275 1.00 94.00 473 GLU A N 1
ATOM 3570 C CA . GLU A 1 473 ? 18.676 -9.082 3.329 1.00 94.00 473 GLU A CA 1
ATOM 3571 C C . GLU A 1 473 ? 19.059 -8.460 4.686 1.00 94.00 473 GLU A C 1
ATOM 3573 O O . GLU A 1 473 ? 18.292 -8.608 5.637 1.00 94.00 473 GLU A O 1
ATOM 3578 N N . ILE A 1 474 ? 20.126 -7.648 4.752 1.00 93.75 474 ILE A N 1
ATOM 3579 C CA . ILE A 1 474 ? 20.486 -6.849 5.944 1.00 93.75 474 ILE A CA 1
ATOM 3580 C C . ILE A 1 474 ? 19.322 -5.947 6.356 1.00 93.75 474 ILE A C 1
ATOM 3582 O O . ILE A 1 474 ? 18.934 -5.954 7.517 1.00 93.75 474 ILE A O 1
ATOM 3586 N N . PHE A 1 475 ? 18.745 -5.192 5.418 1.00 91.88 475 PHE A N 1
ATOM 3587 C CA . PHE A 1 475 ? 17.617 -4.298 5.684 1.00 91.88 475 PHE A CA 1
ATOM 3588 C C . PHE A 1 475 ? 16.414 -5.045 6.285 1.00 91.88 475 PHE A C 1
ATOM 3590 O O . PHE A 1 475 ? 15.864 -4.625 7.303 1.00 91.88 475 PHE A O 1
ATOM 3597 N N . ARG A 1 476 ? 16.031 -6.188 5.700 1.00 92.12 476 ARG A N 1
ATOM 3598 C CA . ARG A 1 476 ? 14.915 -7.010 6.195 1.00 92.12 476 ARG A CA 1
ATOM 3599 C C . ARG A 1 476 ? 15.186 -7.560 7.595 1.00 92.12 476 ARG A C 1
ATOM 3601 O O . ARG A 1 476 ? 14.246 -7.676 8.377 1.00 92.12 476 ARG A O 1
ATOM 3608 N N . GLU A 1 477 ? 16.432 -7.905 7.913 1.00 92.06 477 GLU A N 1
ATOM 3609 C CA . GLU A 1 477 ? 16.836 -8.293 9.266 1.00 92.06 477 GLU A CA 1
ATOM 3610 C C . GLU A 1 477 ? 16.767 -7.106 10.231 1.00 92.06 477 GLU A C 1
ATOM 3612 O O . GLU A 1 477 ? 16.025 -7.165 11.207 1.00 92.06 477 GLU A O 1
ATOM 3617 N N . THR A 1 478 ? 17.456 -5.998 9.949 1.00 88.75 478 THR A N 1
ATOM 3618 C CA . THR A 1 478 ? 17.576 -4.878 10.894 1.00 88.75 478 THR A CA 1
ATOM 3619 C C . THR A 1 478 ? 16.246 -4.185 11.178 1.00 88.75 478 THR A C 1
ATOM 3621 O O . THR A 1 478 ? 16.005 -3.802 12.320 1.00 88.75 478 THR A O 1
ATOM 3624 N N . VAL A 1 479 ? 15.341 -4.084 10.199 1.00 86.75 479 VAL A N 1
ATOM 3625 C CA . VAL A 1 479 ? 13.979 -3.567 10.428 1.00 86.75 479 VAL A CA 1
ATOM 3626 C C . VAL A 1 479 ? 13.151 -4.519 11.298 1.00 86.75 479 VAL A C 1
ATOM 3628 O O . VAL A 1 479 ? 12.368 -4.056 12.124 1.00 86.75 479 VAL A O 1
ATOM 3631 N N . ARG A 1 480 ? 13.338 -5.840 11.178 1.00 86.38 480 ARG A N 1
ATOM 3632 C CA . ARG A 1 480 ? 12.660 -6.834 12.033 1.00 86.38 480 ARG A CA 1
ATOM 3633 C C . ARG A 1 480 ? 13.242 -6.901 13.447 1.00 86.38 480 ARG A C 1
ATOM 3635 O O . ARG A 1 480 ? 12.490 -7.122 14.389 1.00 86.38 480 ARG A O 1
ATOM 3642 N N . GLU A 1 481 ? 14.554 -6.735 13.592 1.00 87.12 481 GLU A N 1
ATOM 3643 C CA . GLU A 1 481 ? 15.264 -6.821 14.875 1.00 87.12 481 GLU A CA 1
ATOM 3644 C C . GLU A 1 481 ? 15.197 -5.509 15.680 1.00 87.12 481 GLU A C 1
ATOM 3646 O O . GLU A 1 481 ? 15.235 -5.546 16.912 1.00 87.12 481 GLU A O 1
ATOM 3651 N N . HIS A 1 482 ? 15.115 -4.351 15.009 1.00 84.94 482 HIS A N 1
ATOM 3652 C CA . HIS A 1 482 ? 15.302 -3.028 15.629 1.00 84.94 482 HIS A CA 1
ATOM 3653 C C . HIS A 1 482 ? 14.297 -1.945 15.184 1.00 84.94 482 HIS A C 1
ATOM 3655 O O . HIS A 1 482 ? 14.337 -0.837 15.716 1.00 84.94 482 HIS A O 1
ATOM 3661 N N . GLY A 1 483 ? 13.391 -2.237 14.243 1.00 84.56 483 GLY A N 1
ATOM 3662 C CA . GLY A 1 483 ? 12.419 -1.274 13.708 1.00 84.56 483 GLY A CA 1
ATOM 3663 C C . GLY A 1 483 ? 13.025 -0.216 12.774 1.00 84.56 483 GLY A C 1
ATOM 3664 O O . GLY A 1 483 ? 14.240 -0.047 12.694 1.00 84.56 483 GLY A O 1
ATOM 3665 N N . ALA A 1 484 ? 12.166 0.514 12.058 1.00 83.31 484 ALA A N 1
ATOM 3666 C CA . ALA A 1 484 ? 12.498 1.710 11.272 1.00 83.31 484 ALA A CA 1
ATOM 3667 C C . ALA A 1 484 ? 11.224 2.534 11.008 1.00 83.31 484 ALA A C 1
ATOM 3669 O O . ALA A 1 484 ? 10.124 1.985 11.057 1.00 83.31 484 ALA A O 1
ATOM 3670 N N . LEU A 1 485 ? 11.372 3.828 10.700 1.00 73.94 485 LEU A N 1
ATOM 3671 C CA . LEU A 1 485 ? 10.255 4.723 10.360 1.00 73.94 485 LEU A CA 1
ATOM 3672 C C . LEU A 1 485 ? 10.230 5.131 8.877 1.00 73.94 485 LEU A C 1
ATOM 3674 O O . LEU A 1 485 ? 9.185 5.555 8.384 1.00 73.94 485 LEU A O 1
ATOM 3678 N N . THR A 1 486 ? 11.347 5.010 8.150 1.00 73.12 486 THR A N 1
ATOM 3679 C CA . THR A 1 486 ? 11.428 5.330 6.713 1.00 73.12 486 THR A CA 1
ATOM 3680 C C . THR A 1 486 ? 12.252 4.314 5.912 1.00 73.12 486 THR A C 1
ATOM 3682 O O . THR A 1 486 ? 13.317 3.870 6.344 1.00 73.12 486 THR A O 1
ATOM 3685 N N . GLU A 1 487 ? 11.777 3.999 4.699 1.00 46.78 487 GLU A N 1
ATOM 3686 C CA . GLU A 1 487 ? 12.513 3.258 3.662 1.00 46.78 487 GLU A CA 1
ATOM 3687 C C . GLU A 1 487 ? 12.529 4.065 2.350 1.00 46.78 487 GLU A C 1
ATOM 3689 O O . GLU A 1 487 ? 11.539 4.088 1.615 1.00 46.78 487 GLU A O 1
ATOM 3694 N N . PRO A 1 488 ? 13.651 4.719 2.016 1.00 61.50 488 PRO A N 1
ATOM 3695 C CA . PRO A 1 488 ? 13.925 5.188 0.664 1.00 61.50 488 PRO A CA 1
ATOM 3696 C C . PRO A 1 488 ? 14.723 4.114 -0.096 1.00 61.50 488 PRO A C 1
ATOM 3698 O O . PRO A 1 488 ? 15.928 3.956 0.110 1.00 61.50 488 PRO A O 1
ATOM 3701 N N . SER A 1 489 ? 14.071 3.378 -0.996 1.00 42.81 489 SER A N 1
ATOM 3702 C CA . SER A 1 489 ? 14.729 2.426 -1.900 1.00 42.81 489 SER A CA 1
ATOM 3703 C C . SER A 1 489 ? 14.820 2.972 -3.329 1.00 42.81 489 SER A C 1
ATOM 3705 O O . SER A 1 489 ? 13.920 3.648 -3.833 1.00 42.81 489 SER A O 1
ATOM 3707 N N . THR A 1 490 ? 15.947 2.706 -3.994 1.00 45.69 490 THR A N 1
ATOM 3708 C CA . THR A 1 490 ? 16.139 3.064 -5.408 1.00 45.69 490 THR A CA 1
ATOM 3709 C C . THR A 1 490 ? 15.691 1.919 -6.326 1.00 45.69 490 THR A C 1
ATOM 3711 O O . THR A 1 490 ? 16.021 0.762 -6.060 1.00 45.69 490 THR A O 1
ATOM 3714 N N . PRO A 1 491 ? 14.929 2.188 -7.406 1.00 37.50 491 PRO A N 1
ATOM 3715 C CA . PRO A 1 491 ? 14.451 1.136 -8.297 1.00 37.50 491 PRO A CA 1
ATOM 3716 C C . PRO A 1 491 ? 15.597 0.568 -9.154 1.00 37.50 491 PRO A C 1
ATOM 3718 O O . PRO A 1 491 ? 16.509 1.311 -9.530 1.00 37.50 491 PRO A O 1
ATOM 3721 N N . PRO A 1 492 ? 15.545 -0.723 -9.529 1.00 37.88 492 PRO A N 1
ATOM 3722 C CA . PRO A 1 492 ? 16.624 -1.352 -10.274 1.00 37.88 492 PRO A CA 1
ATOM 3723 C C . PRO A 1 492 ? 16.744 -0.849 -11.714 1.00 37.88 492 PRO A C 1
ATOM 3725 O O . PRO A 1 492 ? 15.751 -0.521 -12.376 1.00 37.88 492 PRO A O 1
ATOM 3728 N N . ALA A 1 493 ? 17.982 -0.825 -12.211 1.00 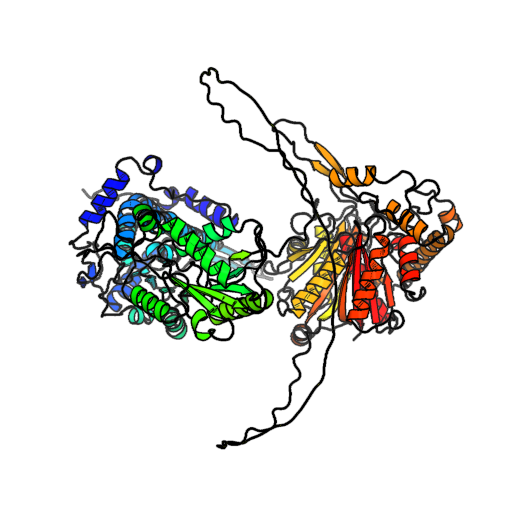38.50 493 ALA A N 1
ATOM 3729 C CA . ALA A 1 493 ? 18.345 -0.170 -13.465 1.00 38.50 493 ALA A CA 1
ATOM 3730 C C . ALA A 1 493 ? 17.500 -0.637 -14.671 1.00 38.50 493 ALA A C 1
ATOM 3732 O O . ALA A 1 493 ? 17.541 -1.797 -15.101 1.00 38.50 493 ALA A O 1
ATOM 3733 N N . LYS A 1 494 ? 16.764 0.303 -15.282 1.00 37.41 494 LYS A N 1
ATOM 3734 C CA . LYS A 1 494 ? 15.988 0.076 -16.512 1.00 37.41 494 LYS A CA 1
ATOM 3735 C C . LYS A 1 494 ? 16.938 -0.377 -17.629 1.00 37.41 494 LYS A C 1
ATOM 3737 O O . LYS A 1 494 ? 17.788 0.398 -18.060 1.00 37.41 494 LYS A O 1
ATOM 3742 N N . ARG A 1 495 ? 16.771 -1.602 -18.153 1.00 30.30 495 ARG A N 1
ATOM 3743 C CA . ARG A 1 495 ? 17.545 -2.089 -19.315 1.00 30.30 495 ARG A CA 1
ATOM 3744 C C . ARG A 1 495 ? 17.444 -1.094 -20.476 1.00 30.30 495 ARG A C 1
ATOM 3746 O O . ARG A 1 495 ? 16.354 -0.875 -21.006 1.00 30.30 495 ARG A O 1
ATOM 3753 N N . CYS A 1 496 ? 18.579 -0.518 -20.865 1.00 26.36 496 CYS A N 1
ATOM 3754 C CA . CYS A 1 496 ? 18.641 0.595 -21.806 1.00 26.36 496 CYS A CA 1
ATOM 3755 C C . CYS A 1 496 ? 18.023 0.256 -23.171 1.00 26.36 496 CYS A C 1
ATOM 3757 O O . CYS A 1 496 ? 18.540 -0.578 -23.912 1.00 26.36 496 CYS A O 1
ATOM 3759 N N . TRP A 1 497 ? 16.969 0.987 -23.535 1.00 24.61 497 TRP A N 1
ATOM 3760 C CA . TRP A 1 497 ? 16.588 1.215 -24.929 1.00 24.61 497 TRP A CA 1
ATOM 3761 C C . TRP A 1 497 ? 17.184 2.556 -25.389 1.00 24.61 497 TRP A C 1
ATOM 3763 O O . TRP A 1 497 ? 17.305 3.469 -24.569 1.00 24.61 497 TRP A O 1
ATOM 3773 N N . PRO A 1 498 ? 17.569 2.708 -26.670 1.00 27.14 498 PRO A N 1
ATOM 3774 C CA . PRO A 1 498 ? 18.237 3.917 -27.144 1.00 27.14 498 PRO A CA 1
ATOM 3775 C C . PRO A 1 498 ? 17.329 5.160 -27.044 1.00 27.14 498 PRO A C 1
ATOM 3777 O O . PRO A 1 498 ? 16.121 5.064 -27.295 1.00 27.14 498 PRO A O 1
ATOM 3780 N N . PRO A 1 499 ? 17.885 6.337 -26.696 1.00 28.00 499 PRO A N 1
ATOM 3781 C CA . PRO A 1 499 ? 17.100 7.543 -26.462 1.00 28.00 499 PRO A CA 1
ATOM 3782 C C . PRO A 1 499 ? 16.553 8.143 -27.771 1.00 28.00 499 PRO A C 1
ATOM 3784 O O . PRO A 1 499 ? 17.300 8.281 -28.744 1.00 28.00 499 PRO A O 1
ATOM 3787 N N . PRO A 1 500 ? 15.283 8.591 -27.806 1.00 28.38 500 PRO A N 1
ATOM 3788 C CA . PRO A 1 500 ? 14.806 9.513 -28.832 1.00 28.38 500 PRO A CA 1
ATOM 3789 C C . PRO A 1 500 ? 15.572 10.843 -28.772 1.00 28.38 500 PRO A C 1
ATOM 3791 O O . PRO A 1 500 ? 16.017 11.273 -27.705 1.00 28.38 500 PRO A O 1
ATOM 3794 N N . SER A 1 501 ? 15.706 11.526 -29.909 1.00 29.77 501 SER A N 1
ATOM 3795 C CA . SER A 1 501 ? 16.430 12.797 -29.984 1.00 29.77 501 SER A CA 1
ATOM 3796 C C . SER A 1 501 ? 15.764 13.898 -29.148 1.00 29.77 501 SER A C 1
ATOM 3798 O O . SER A 1 501 ? 14.558 14.139 -29.238 1.00 29.77 501 SER A O 1
ATOM 3800 N N . ARG A 1 502 ? 16.568 14.606 -28.341 1.00 29.88 502 ARG A N 1
ATOM 3801 C CA . ARG A 1 502 ? 16.102 15.750 -27.546 1.00 29.88 502 ARG A CA 1
ATOM 3802 C C . ARG A 1 502 ? 15.597 16.860 -28.476 1.00 29.88 502 ARG A C 1
ATOM 3804 O O . ARG A 1 502 ? 16.377 17.428 -29.237 1.00 29.88 502 ARG A O 1
ATOM 3811 N N . ARG A 1 503 ? 14.319 17.228 -28.358 1.00 27.61 503 ARG A N 1
ATOM 3812 C CA . ARG A 1 503 ? 13.830 18.563 -28.732 1.00 27.61 503 ARG A CA 1
ATOM 3813 C C . ARG A 1 503 ? 13.625 19.358 -27.450 1.00 27.61 503 ARG A C 1
ATOM 3815 O O . ARG A 1 503 ? 12.954 18.880 -26.541 1.00 27.61 503 ARG A O 1
ATOM 3822 N N . HIS A 1 504 ? 14.220 20.544 -27.374 1.00 27.75 504 HIS A N 1
ATOM 3823 C CA . HIS A 1 504 ? 14.016 21.439 -26.239 1.00 27.75 504 HIS A CA 1
ATOM 3824 C C . HIS A 1 504 ? 12.575 21.962 -26.229 1.00 27.75 504 HIS A C 1
ATOM 3826 O O . HIS A 1 504 ? 12.072 22.405 -27.259 1.00 27.75 504 HIS A O 1
ATOM 3832 N N . TRP A 1 505 ? 11.957 21.954 -25.050 1.00 22.31 505 TRP A N 1
ATOM 3833 C CA . TRP A 1 505 ? 10.798 22.778 -24.727 1.00 22.31 505 TRP A CA 1
ATOM 3834 C C . TRP A 1 505 ? 11.240 23.819 -23.702 1.00 22.31 505 TRP A C 1
ATOM 3836 O O . TRP A 1 505 ? 11.740 23.470 -22.635 1.00 22.31 505 TRP A O 1
ATOM 3846 N N . THR A 1 506 ? 11.070 25.093 -24.039 1.00 24.70 506 THR A N 1
ATOM 3847 C CA . THR A 1 506 ? 11.230 26.228 -23.124 1.00 24.70 506 THR A CA 1
ATOM 3848 C C . THR A 1 506 ? 9.846 26.764 -22.765 1.00 24.70 506 THR A C 1
ATOM 3850 O O . THR A 1 506 ? 9.051 26.970 -23.683 1.00 24.70 506 THR A O 1
ATOM 3853 N N . PRO A 1 507 ? 9.531 27.019 -21.484 1.00 27.28 507 PRO A N 1
ATOM 3854 C CA . PRO A 1 507 ? 8.276 27.663 -21.119 1.00 27.28 507 PRO A CA 1
ATOM 3855 C C . PRO A 1 507 ? 8.327 29.155 -21.478 1.00 27.28 507 PRO A C 1
ATOM 3857 O O . PRO A 1 507 ? 9.199 29.885 -21.004 1.00 27.28 507 PRO A O 1
ATOM 3860 N N . GLU A 1 508 ? 7.391 29.624 -22.304 1.00 24.12 508 GLU A N 1
ATOM 3861 C CA . GLU A 1 508 ? 7.223 31.056 -22.564 1.00 24.12 508 GLU A CA 1
ATOM 3862 C C . GLU A 1 508 ? 6.574 31.740 -21.354 1.00 24.12 508 GLU A C 1
ATOM 3864 O O . GLU A 1 508 ? 5.441 31.430 -20.985 1.00 24.12 508 GLU A O 1
ATOM 3869 N N . CYS A 1 509 ? 7.270 32.710 -20.755 1.00 23.59 509 CYS A N 1
ATOM 3870 C CA . CYS A 1 509 ? 6.701 33.605 -19.749 1.00 23.59 509 CYS A CA 1
ATOM 3871 C C . CYS A 1 509 ? 6.551 35.011 -20.350 1.00 23.59 509 CYS A C 1
ATOM 3873 O O . CYS A 1 509 ? 7.521 35.614 -20.814 1.00 23.59 509 CYS A O 1
ATOM 3875 N N . ASN A 1 510 ? 5.318 35.518 -20.403 1.00 24.41 510 ASN A N 1
ATOM 3876 C CA . ASN A 1 510 ? 4.942 36.647 -21.256 1.00 24.41 510 ASN A CA 1
ATOM 3877 C C . ASN A 1 510 ? 5.196 38.018 -20.594 1.00 24.41 510 ASN A C 1
ATOM 3879 O O . ASN A 1 510 ? 4.276 38.666 -20.095 1.00 24.41 510 ASN A O 1
ATOM 3883 N N . CYS A 1 511 ? 6.451 38.475 -20.626 1.00 23.41 511 CYS A N 1
ATOM 3884 C CA . CYS A 1 511 ? 6.876 39.774 -20.096 1.00 23.41 511 CYS A CA 1
ATOM 3885 C C . CYS A 1 511 ? 7.413 40.694 -21.208 1.00 23.41 511 CYS A C 1
ATOM 3887 O O . CYS A 1 511 ? 8.523 40.521 -21.706 1.00 23.41 511 CYS A O 1
ATOM 3889 N N . ARG A 1 512 ? 6.641 41.722 -21.588 1.00 23.92 512 ARG A N 1
ATOM 3890 C CA . ARG A 1 512 ? 7.054 42.728 -22.588 1.00 23.92 512 ARG A CA 1
ATOM 3891 C C . ARG A 1 512 ? 8.096 43.711 -22.029 1.00 23.92 512 ARG A C 1
ATOM 3893 O O . ARG A 1 512 ? 7.766 44.421 -21.080 1.00 23.92 512 ARG A O 1
ATOM 3900 N N . ARG A 1 513 ? 9.235 43.898 -22.721 1.00 24.28 513 ARG A N 1
ATOM 3901 C CA . ARG A 1 513 ? 9.896 45.216 -22.944 1.00 24.28 513 ARG A CA 1
ATOM 3902 C C . ARG A 1 513 ? 11.080 45.156 -23.936 1.00 24.28 513 ARG A C 1
ATOM 3904 O O . ARG A 1 513 ? 12.079 44.508 -23.672 1.00 24.28 513 ARG A O 1
ATOM 3911 N N . THR A 1 514 ? 10.930 45.885 -25.048 1.00 25.19 514 THR A N 1
ATOM 3912 C CA . THR A 1 514 ? 11.956 46.660 -25.796 1.00 25.19 514 THR A CA 1
ATOM 3913 C C . THR A 1 514 ? 13.409 46.150 -25.919 1.00 25.19 514 THR A C 1
ATOM 3915 O O . THR A 1 514 ? 14.193 46.262 -24.981 1.00 25.19 514 THR A O 1
ATOM 3918 N N . SER A 1 515 ? 13.801 45.780 -27.146 1.00 22.62 515 SER A N 1
ATOM 3919 C CA . SER A 1 515 ? 15.193 45.666 -27.648 1.00 22.62 515 SER A CA 1
ATOM 3920 C C . SER A 1 515 ? 15.865 47.056 -27.846 1.00 22.62 515 SER A C 1
ATOM 3922 O O . SER A 1 515 ? 15.135 48.051 -27.782 1.00 22.62 515 SER A O 1
ATOM 3924 N N . PRO A 1 516 ? 17.197 47.181 -28.120 1.00 33.97 516 PRO A N 1
ATOM 3925 C CA . PRO A 1 516 ? 17.748 46.847 -29.457 1.00 33.97 516 PRO A CA 1
ATOM 3926 C C . PRO A 1 516 ? 19.222 46.342 -29.568 1.00 33.97 516 PRO A C 1
ATOM 3928 O O . PRO A 1 516 ? 20.073 46.669 -28.753 1.00 33.97 516 PRO A O 1
ATOM 3931 N N . ALA A 1 517 ? 19.500 45.685 -30.711 1.00 24.45 517 ALA A N 1
ATOM 3932 C CA . ALA A 1 517 ? 20.778 45.570 -31.459 1.00 24.45 517 ALA A CA 1
ATOM 3933 C C . ALA A 1 517 ? 22.008 44.807 -30.880 1.00 24.45 517 ALA A C 1
ATOM 3935 O O . ALA A 1 517 ? 22.411 45.005 -29.742 1.00 24.45 517 ALA A O 1
ATOM 3936 N N . GLY A 1 518 ? 22.675 43.999 -31.732 1.00 24.86 518 GLY A N 1
ATOM 3937 C CA . GLY A 1 518 ? 23.972 43.354 -31.426 1.00 24.86 518 GLY A CA 1
ATOM 3938 C C . GLY A 1 518 ? 24.380 42.162 -32.324 1.00 24.86 518 GLY A C 1
ATOM 3939 O O . GLY A 1 518 ? 24.004 41.026 -32.069 1.00 24.86 518 GLY A O 1
ATOM 3940 N N . SER A 1 519 ? 25.177 42.441 -33.358 1.00 25.34 519 SER A N 1
ATOM 3941 C CA . SER A 1 519 ? 26.027 41.566 -34.212 1.00 25.34 519 SER A CA 1
ATOM 3942 C C . SER A 1 519 ? 26.990 40.601 -33.463 1.00 25.34 519 SER A C 1
ATOM 3944 O O . SER A 1 519 ? 27.292 40.875 -32.309 1.00 25.34 519 SER A O 1
ATOM 3946 N N . SER A 1 520 ? 27.648 39.564 -34.032 1.00 24.39 520 SER A N 1
ATOM 3947 C CA . SER A 1 520 ? 27.584 38.808 -35.319 1.00 24.39 520 SER A CA 1
ATOM 3948 C C . SER A 1 520 ? 28.688 37.710 -35.375 1.00 24.39 520 SER A C 1
ATOM 3950 O O . SER A 1 520 ? 29.714 37.906 -34.733 1.00 24.39 520 SER A O 1
ATOM 3952 N N . SER A 1 521 ? 28.590 36.699 -36.272 1.00 24.42 521 SER A N 1
ATOM 3953 C CA . SER A 1 521 ? 29.708 35.849 -36.817 1.00 24.42 521 SER A CA 1
ATOM 3954 C C . SER A 1 521 ? 30.510 34.945 -35.831 1.00 24.42 521 SER A C 1
ATOM 3956 O O . SER A 1 521 ? 30.434 35.167 -34.633 1.00 24.42 521 SER A O 1
ATOM 3958 N N . THR A 1 522 ? 31.316 33.919 -36.183 1.00 24.33 522 THR A N 1
ATOM 3959 C CA . THR A 1 522 ? 31.420 32.934 -37.307 1.00 24.33 522 THR A CA 1
ATOM 3960 C C . THR A 1 522 ? 32.278 31.729 -36.836 1.00 24.33 522 THR A C 1
ATOM 3962 O O . THR A 1 522 ? 33.046 31.856 -35.889 1.00 24.33 522 THR A O 1
ATOM 3965 N N . SER A 1 523 ? 32.187 30.573 -37.507 1.00 22.50 523 SER A N 1
ATOM 3966 C CA . SER A 1 523 ? 33.058 29.372 -37.341 1.00 22.50 523 SER A CA 1
ATOM 3967 C C . SER A 1 523 ? 34.267 29.413 -38.336 1.00 22.50 523 SER A C 1
ATOM 3969 O O . SER A 1 523 ? 34.374 30.444 -39.005 1.00 22.50 523 SER A O 1
ATOM 3971 N N . PRO A 1 524 ? 35.128 28.372 -38.571 1.00 37.41 524 PRO A N 1
ATOM 3972 C CA . PRO A 1 524 ? 35.171 26.986 -38.061 1.00 37.41 524 PRO A CA 1
ATOM 3973 C C . PRO A 1 524 ? 36.601 26.491 -37.594 1.00 37.41 524 PRO A C 1
ATOM 3975 O O . PRO A 1 524 ? 37.048 27.070 -36.609 1.00 37.41 524 PRO A O 1
ATOM 3978 N N . PRO A 1 525 ? 37.299 25.419 -38.090 1.00 43.16 525 PRO A N 1
ATOM 3979 C CA . PRO A 1 525 ? 37.916 24.416 -37.185 1.00 43.16 525 PRO A CA 1
ATOM 3980 C C . PRO A 1 525 ? 39.394 24.020 -37.492 1.00 43.16 525 PRO A C 1
ATOM 3982 O O . PRO A 1 525 ? 40.022 24.584 -38.383 1.00 43.16 525 PRO A O 1
ATOM 3985 N N . LEU A 1 526 ? 39.930 22.977 -36.828 1.00 26.88 526 LEU A N 1
ATOM 3986 C CA . LEU A 1 526 ? 41.113 22.204 -37.278 1.00 26.88 526 LEU A CA 1
ATOM 3987 C C . LEU A 1 526 ? 41.081 20.724 -36.813 1.00 26.88 526 LEU A C 1
ATOM 3989 O O . LEU A 1 526 ? 40.373 20.392 -35.863 1.00 26.88 526 LEU A O 1
ATOM 3993 N N . SER A 1 527 ? 41.834 19.837 -37.487 1.00 24.80 527 SER A N 1
ATOM 3994 C CA . SER A 1 527 ? 41.850 18.368 -37.284 1.00 24.80 527 SER A CA 1
ATOM 3995 C C . SER A 1 527 ? 43.162 17.700 -37.764 1.00 24.80 527 SER A C 1
ATOM 3997 O O . SER A 1 527 ? 43.730 18.154 -38.755 1.00 24.80 527 SER A O 1
ATOM 3999 N N . VAL A 1 528 ? 43.646 16.620 -37.108 1.00 28.00 528 VAL A N 1
ATOM 4000 C CA . VAL A 1 528 ? 44.854 15.832 -37.512 1.00 28.00 528 VAL A CA 1
ATOM 4001 C C . VAL A 1 528 ? 44.764 14.328 -37.102 1.00 28.00 528 VAL A C 1
ATOM 4003 O O . VAL A 1 528 ? 44.077 14.002 -36.137 1.00 28.00 528 VAL A O 1
ATOM 4006 N N . THR A 1 529 ? 45.441 13.423 -37.841 1.00 26.11 529 THR A N 1
ATOM 4007 C CA . THR A 1 529 ? 45.573 11.931 -37.702 1.00 26.11 529 THR A CA 1
ATOM 4008 C C . THR A 1 529 ? 46.898 11.501 -37.002 1.00 26.11 529 THR A C 1
ATOM 4010 O O . THR A 1 529 ? 47.703 12.375 -36.700 1.00 26.11 529 THR A O 1
ATOM 4013 N N . SER A 1 530 ? 47.284 10.242 -36.686 1.00 26.12 530 SER A N 1
ATOM 4014 C CA . SER A 1 530 ? 46.772 8.842 -36.842 1.00 26.12 530 SER A CA 1
ATOM 4015 C C . SER A 1 530 ? 47.099 8.032 -35.530 1.00 26.12 530 SER A C 1
ATOM 4017 O O . SER A 1 530 ? 47.109 8.679 -34.490 1.00 26.12 530 SER A O 1
ATOM 4019 N N . THR A 1 531 ? 47.369 6.716 -35.336 1.00 26.33 531 THR A N 1
ATOM 4020 C CA . THR A 1 531 ? 47.673 5.484 -36.137 1.00 26.33 531 THR A CA 1
ATOM 4021 C C . THR A 1 531 ? 47.293 4.195 -35.327 1.00 26.33 531 THR A C 1
ATOM 4023 O O . THR A 1 531 ? 46.634 4.311 -34.299 1.00 26.33 531 THR A O 1
ATOM 4026 N N . ALA A 1 532 ? 47.687 2.969 -35.740 1.00 27.53 532 ALA A N 1
ATOM 4027 C CA . ALA A 1 532 ? 47.269 1.656 -35.171 1.00 27.53 532 ALA A CA 1
ATOM 4028 C C . ALA A 1 532 ? 48.345 0.530 -35.351 1.00 27.53 532 ALA A C 1
ATOM 4030 O O . ALA A 1 532 ? 49.168 0.669 -36.251 1.00 27.53 532 ALA A O 1
ATOM 4031 N N . ALA A 1 533 ? 48.398 -0.622 -34.635 1.00 29.06 533 ALA A N 1
ATOM 4032 C CA . ALA A 1 533 ? 47.736 -1.029 -33.370 1.00 29.06 533 ALA A CA 1
ATOM 4033 C C . ALA A 1 533 ? 48.417 -2.181 -32.526 1.00 29.06 533 ALA A C 1
ATOM 4035 O O . ALA A 1 533 ? 48.872 -1.851 -31.434 1.00 29.06 533 ALA A O 1
ATOM 4036 N N . PRO A 1 534 ? 48.422 -3.500 -32.885 1.00 41.97 534 PRO A N 1
ATOM 4037 C CA . PRO A 1 534 ? 48.244 -4.583 -31.872 1.00 41.97 534 PRO A CA 1
ATOM 4038 C C . PRO A 1 534 ? 49.277 -5.772 -31.947 1.00 41.97 534 PRO A C 1
ATOM 4040 O O . PRO A 1 534 ? 50.320 -5.594 -32.571 1.00 41.97 534 PRO A O 1
ATOM 4043 N N . PRO A 1 535 ? 49.028 -7.012 -31.428 1.00 48.28 535 PRO A N 1
ATOM 4044 C CA . PRO A 1 535 ? 48.928 -7.447 -30.007 1.00 48.28 535 PRO A CA 1
ATOM 4045 C C . PRO A 1 535 ? 49.690 -8.778 -29.659 1.00 48.28 535 PRO A C 1
ATOM 4047 O O . PRO A 1 535 ? 50.064 -9.518 -30.563 1.00 48.28 535 PRO A O 1
ATOM 4050 N N . THR A 1 536 ? 49.785 -9.198 -28.376 1.00 27.36 536 THR A N 1
ATOM 4051 C CA . THR A 1 536 ? 50.064 -10.614 -27.955 1.00 27.36 536 THR A CA 1
ATOM 4052 C C . THR A 1 536 ? 49.541 -10.988 -26.541 1.00 27.36 536 THR A C 1
ATOM 4054 O O . THR A 1 536 ? 49.243 -10.117 -25.725 1.00 27.36 536 THR A O 1
ATOM 4057 N N . ARG A 1 537 ? 49.389 -12.303 -26.262 1.00 29.39 537 ARG A N 1
ATOM 4058 C CA . ARG A 1 537 ? 48.930 -12.973 -25.004 1.00 29.39 537 ARG A CA 1
ATOM 4059 C C . ARG A 1 537 ? 49.206 -14.504 -25.125 1.00 29.39 537 ARG A C 1
ATOM 4061 O O . ARG A 1 537 ? 49.352 -14.932 -26.269 1.00 29.39 537 ARG A O 1
ATOM 4068 N N . PRO A 1 538 ? 49.033 -15.373 -24.095 1.00 49.88 538 PRO A N 1
ATOM 4069 C CA . PRO A 1 538 ? 49.532 -15.437 -22.702 1.00 49.88 538 PRO A CA 1
ATOM 4070 C C . PRO A 1 538 ? 50.705 -16.469 -22.558 1.00 49.88 538 PRO A C 1
ATOM 4072 O O . PRO A 1 538 ? 51.275 -16.840 -23.584 1.00 49.88 538 PRO A O 1
ATOM 4075 N N . PRO A 1 539 ? 51.108 -16.938 -21.344 1.00 36.69 539 PRO A N 1
ATOM 4076 C CA . PRO A 1 539 ? 50.612 -18.246 -20.834 1.00 36.69 539 PRO A CA 1
ATOM 4077 C C . PRO A 1 539 ? 50.560 -18.403 -19.278 1.00 36.69 539 PRO A C 1
ATOM 4079 O O . PRO A 1 539 ? 50.853 -17.468 -18.540 1.00 36.69 539 PRO A O 1
ATOM 4082 N N . ALA A 1 540 ? 50.193 -19.602 -18.788 1.00 30.86 540 ALA A N 1
ATOM 4083 C CA . ALA A 1 540 ? 50.231 -20.097 -17.387 1.00 30.86 540 ALA A CA 1
ATOM 4084 C C . ALA A 1 540 ? 50.134 -21.656 -17.386 1.00 30.86 540 ALA A C 1
ATOM 4086 O O . ALA A 1 540 ? 49.888 -22.190 -18.473 1.00 30.86 540 ALA A O 1
ATOM 4087 N N . PRO A 1 541 ? 50.202 -22.419 -16.259 1.00 53.84 541 PRO A N 1
ATOM 4088 C CA . PRO A 1 541 ? 50.691 -22.167 -14.886 1.00 53.84 541 PRO A CA 1
ATOM 4089 C C . PRO A 1 541 ? 51.865 -23.127 -14.497 1.00 53.84 541 PRO A C 1
ATOM 4091 O O . PRO A 1 541 ? 52.441 -23.756 -15.385 1.00 53.84 541 PRO A O 1
ATOM 4094 N N . PRO A 1 542 ? 52.259 -23.256 -13.204 1.00 37.31 542 PRO A N 1
ATOM 4095 C CA . PRO A 1 542 ? 52.051 -24.546 -12.496 1.00 37.31 542 PRO A CA 1
ATOM 4096 C C . PRO A 1 542 ? 51.790 -24.431 -10.961 1.00 37.31 542 PRO A C 1
ATOM 4098 O O . PRO A 1 542 ? 51.514 -23.355 -10.437 1.00 37.31 542 PRO A O 1
ATOM 4101 N N . SER A 1 543 ? 51.828 -25.555 -10.224 1.00 32.09 543 SER A N 1
ATOM 4102 C CA . SER A 1 543 ? 51.610 -25.711 -8.756 1.00 32.09 543 SER A CA 1
ATOM 4103 C C . SER A 1 543 ? 52.344 -26.989 -8.251 1.00 32.09 543 SER A C 1
ATOM 4105 O O . SER A 1 543 ? 52.913 -27.662 -9.115 1.00 32.09 543 SER A O 1
ATOM 4107 N N . PRO A 1 544 ? 52.275 -27.470 -6.975 1.00 48.91 544 PRO A N 1
ATOM 4108 C CA . PRO A 1 544 ? 51.964 -26.872 -5.648 1.00 48.91 544 PRO A CA 1
ATOM 4109 C C . PRO A 1 544 ? 52.975 -27.310 -4.512 1.00 48.91 544 PRO A C 1
ATOM 4111 O O . PRO A 1 544 ? 54.022 -27.862 -4.829 1.00 48.91 544 PRO A O 1
ATOM 4114 N N . ILE A 1 545 ? 52.607 -27.188 -3.205 1.00 26.78 545 ILE A N 1
ATOM 4115 C CA . ILE A 1 545 ? 53.181 -27.888 -1.990 1.00 26.78 545 ILE A CA 1
ATOM 4116 C C . ILE A 1 545 ? 54.548 -27.324 -1.465 1.00 26.78 545 ILE A C 1
ATOM 4118 O O . ILE A 1 545 ? 55.278 -26.790 -2.294 1.00 26.78 545 ILE A O 1
ATOM 4122 N N . PRO A 1 546 ? 54.954 -27.387 -0.148 1.00 39.75 546 PRO A N 1
ATOM 4123 C CA . PRO A 1 546 ? 54.422 -28.076 1.063 1.00 39.75 546 PRO A CA 1
ATOM 4124 C C . PRO A 1 546 ? 54.097 -27.188 2.314 1.00 39.75 546 PRO A C 1
ATOM 4126 O O . PRO A 1 546 ? 54.013 -25.970 2.230 1.00 39.75 546 PRO A O 1
ATOM 4129 N N . ARG A 1 547 ? 53.874 -27.832 3.485 1.00 29.38 547 ARG A N 1
ATOM 4130 C CA . ARG A 1 547 ? 53.457 -27.274 4.803 1.00 29.38 547 ARG A CA 1
ATOM 4131 C C . ARG A 1 547 ? 54.564 -27.290 5.887 1.00 29.38 547 ARG A C 1
ATOM 4133 O O . ARG A 1 547 ? 55.268 -28.292 5.985 1.00 29.38 547 ARG A O 1
ATOM 4140 N N . SER A 1 548 ? 54.538 -26.330 6.824 1.00 27.94 548 SER A N 1
ATOM 4141 C CA . SER A 1 548 ? 55.026 -26.409 8.233 1.00 27.94 548 SER A CA 1
ATOM 4142 C C . SER A 1 548 ? 54.634 -25.115 9.000 1.00 27.94 548 SER A C 1
ATOM 4144 O O . SER A 1 548 ? 54.405 -24.103 8.351 1.00 27.94 548 SER A O 1
ATOM 4146 N N . SER A 1 549 ? 54.489 -25.025 10.336 1.00 28.77 549 SER A N 1
ATOM 4147 C CA . SER A 1 549 ? 54.340 -26.034 11.412 1.00 28.77 549 SER A CA 1
ATOM 4148 C C . SER A 1 549 ? 53.794 -25.423 12.732 1.00 28.77 549 SER A C 1
ATOM 4150 O O . SER A 1 549 ? 54.275 -24.387 13.164 1.00 28.77 549 SER A O 1
ATOM 4152 N N . GLN A 1 550 ? 52.864 -26.134 13.387 1.00 28.52 550 GLN A N 1
ATOM 4153 C CA . GLN A 1 550 ? 52.590 -26.243 14.846 1.00 28.52 550 GLN A CA 1
ATOM 4154 C C . GLN A 1 550 ? 52.753 -25.051 15.836 1.00 28.52 550 GLN A C 1
ATOM 4156 O O . GLN A 1 550 ? 53.860 -24.716 16.242 1.00 28.52 550 GLN A O 1
ATOM 4161 N N . ALA A 1 551 ? 51.627 -24.655 16.451 1.00 28.41 551 ALA A N 1
ATOM 4162 C CA . ALA A 1 551 ? 51.416 -24.498 17.910 1.00 28.41 551 ALA A CA 1
ATOM 4163 C C . ALA A 1 551 ? 49.886 -24.619 18.164 1.00 28.41 551 ALA A C 1
ATOM 4165 O O . ALA A 1 551 ? 49.111 -24.084 17.382 1.00 28.41 551 ALA A O 1
ATOM 4166 N N . ALA A 1 552 ? 49.329 -25.467 19.042 1.00 28.91 552 ALA A N 1
ATOM 4167 C CA . ALA A 1 552 ? 49.426 -25.528 20.510 1.00 28.91 552 ALA A CA 1
ATOM 4168 C C . ALA A 1 552 ? 48.922 -24.232 21.202 1.00 28.91 552 ALA A C 1
ATOM 4170 O O . ALA A 1 552 ? 49.492 -23.176 20.982 1.00 28.91 552 ALA A O 1
ATOM 4171 N N . SER A 1 553 ? 47.912 -24.229 22.088 1.00 26.86 553 SER A N 1
ATOM 4172 C CA . SER A 1 553 ? 47.077 -25.326 22.623 1.00 26.86 553 SER A CA 1
ATOM 4173 C C . SER A 1 553 ? 45.845 -24.800 23.394 1.00 26.86 553 SER A C 1
ATOM 4175 O O . SER A 1 553 ? 45.928 -23.716 23.966 1.00 26.86 553 SER A O 1
ATOM 4177 N N . ARG A 1 554 ? 44.765 -25.601 23.505 1.00 28.64 554 ARG A N 1
ATOM 4178 C CA . ARG A 1 554 ? 44.031 -25.971 24.754 1.00 28.64 554 ARG A CA 1
ATOM 4179 C C . ARG A 1 554 ? 42.717 -26.710 24.441 1.00 28.64 554 ARG A C 1
ATOM 4181 O O . ARG A 1 554 ? 42.236 -26.678 23.316 1.00 28.64 554 ARG A O 1
ATOM 4188 N N . ARG A 1 555 ? 42.178 -27.441 25.427 1.00 28.89 555 ARG A N 1
ATOM 4189 C CA . ARG A 1 555 ? 40.937 -28.236 25.320 1.00 28.89 555 ARG A CA 1
ATOM 4190 C C . ARG A 1 555 ? 39.773 -27.535 26.025 1.00 28.89 555 ARG A C 1
ATOM 4192 O O . ARG A 1 555 ? 39.963 -27.046 27.133 1.00 28.89 555 ARG A O 1
ATOM 4199 N N . CYS A 1 556 ? 38.569 -27.664 25.474 1.00 26.03 556 CYS A N 1
ATOM 4200 C CA . CYS A 1 556 ? 37.340 -27.834 26.257 1.00 26.03 556 CYS A CA 1
ATOM 4201 C C . CYS A 1 556 ? 36.469 -28.921 25.587 1.00 26.03 556 CYS A C 1
ATOM 4203 O O . CYS A 1 556 ? 36.845 -29.417 24.522 1.00 26.03 556 CYS A O 1
ATOM 4205 N N . SER A 1 557 ? 35.402 -29.398 26.234 1.00 27.98 557 SER A N 1
ATOM 4206 C CA . SER A 1 557 ? 34.866 -30.750 25.993 1.00 27.98 557 SER A CA 1
ATOM 4207 C C . SER A 1 557 ? 33.368 -30.839 25.668 1.00 27.98 557 SER A C 1
ATOM 4209 O O . SER A 1 557 ? 32.553 -30.123 26.228 1.00 27.98 557 SER A O 1
ATOM 4211 N N . ARG A 1 558 ? 33.036 -31.849 24.843 1.00 31.70 558 ARG A N 1
ATOM 4212 C CA . ARG A 1 558 ? 31.716 -32.497 24.674 1.00 31.70 558 ARG A CA 1
ATOM 4213 C C . ARG A 1 558 ? 30.507 -31.591 24.365 1.00 31.70 558 ARG A C 1
ATOM 4215 O O . ARG A 1 558 ? 29.806 -31.146 25.265 1.00 31.70 558 ARG A O 1
ATOM 4222 N N . ALA A 1 559 ? 30.129 -31.575 23.089 1.00 30.11 559 ALA A N 1
ATOM 4223 C CA . ALA A 1 559 ? 28.724 -31.601 22.670 1.00 30.11 559 ALA A CA 1
ATOM 4224 C C . ALA A 1 559 ? 28.467 -32.901 21.877 1.00 30.11 559 ALA A C 1
ATOM 4226 O O . ALA A 1 559 ? 29.415 -33.512 21.376 1.00 30.11 559 ALA A O 1
ATOM 4227 N N . GLY A 1 560 ? 27.215 -33.366 21.826 1.00 29.70 560 GLY A N 1
ATOM 4228 C CA . GLY A 1 560 ? 26.832 -34.584 21.098 1.00 29.70 560 GLY A CA 1
ATOM 4229 C C . GLY A 1 560 ? 26.710 -34.376 19.580 1.00 29.70 560 GLY A C 1
ATOM 4230 O O . GLY A 1 560 ? 26.789 -33.238 19.112 1.00 29.70 560 GLY A O 1
ATOM 4231 N N . PRO A 1 561 ? 26.495 -35.449 18.795 1.00 29.48 561 PRO A N 1
ATOM 4232 C CA . PRO A 1 561 ? 26.208 -35.320 17.372 1.00 29.48 561 PRO A CA 1
ATOM 4233 C C . PRO A 1 561 ? 24.857 -34.623 17.183 1.00 29.48 561 PRO A C 1
ATOM 4235 O O . PRO A 1 561 ? 23.806 -35.194 17.477 1.00 29.48 561 PRO A O 1
ATOM 4238 N N . PHE A 1 562 ? 24.880 -33.389 16.678 1.00 31.02 562 PHE A N 1
ATOM 4239 C CA . PHE A 1 562 ? 23.673 -32.754 16.162 1.00 31.02 562 PHE A CA 1
ATOM 4240 C C . PHE A 1 562 ? 23.180 -33.568 14.964 1.00 31.02 562 PHE A C 1
ATOM 4242 O O . PHE A 1 562 ? 23.853 -33.647 13.936 1.00 31.02 562 PHE A O 1
ATOM 4249 N N . LEU A 1 563 ? 22.000 -34.172 15.105 1.00 31.22 563 LEU A N 1
ATOM 4250 C CA . LEU A 1 563 ? 21.250 -34.684 13.967 1.00 31.22 563 LEU A CA 1
ATOM 4251 C C . LEU A 1 563 ? 20.989 -33.510 13.026 1.00 31.22 563 LEU A C 1
ATOM 4253 O O . LEU A 1 563 ? 20.370 -32.521 13.425 1.00 31.22 563 LEU A O 1
ATOM 4257 N N . SER A 1 564 ? 21.447 -33.618 11.781 1.00 27.98 564 SER A N 1
ATOM 4258 C CA . SER A 1 564 ? 21.089 -32.662 10.744 1.00 27.98 564 SER A CA 1
ATOM 4259 C C . SER A 1 564 ? 19.593 -32.784 10.472 1.00 27.98 564 SER A C 1
ATOM 4261 O O . SER A 1 564 ? 19.163 -33.640 9.696 1.00 27.98 564 SER A O 1
ATOM 4263 N N . ARG A 1 565 ? 18.791 -31.907 11.084 1.00 33.81 565 ARG A N 1
ATOM 4264 C CA . ARG A 1 565 ? 17.546 -31.495 10.441 1.00 33.81 565 ARG A CA 1
ATOM 4265 C C . ARG A 1 565 ? 17.945 -30.950 9.074 1.00 33.81 565 ARG A C 1
ATOM 4267 O O . ARG A 1 565 ? 18.726 -30.002 9.002 1.00 33.81 565 ARG A O 1
ATOM 4274 N N . SER A 1 566 ? 17.443 -31.572 8.013 1.00 26.84 566 SER A N 1
ATOM 4275 C CA . SER A 1 566 ? 17.410 -30.943 6.696 1.00 26.84 566 SER A CA 1
ATOM 4276 C C . SER A 1 566 ? 16.809 -29.538 6.833 1.00 26.84 566 SER A C 1
ATOM 4278 O O . SER A 1 566 ? 15.984 -29.333 7.735 1.00 26.84 566 SER A O 1
ATOM 4280 N N . PRO A 1 567 ? 17.164 -28.573 5.964 1.00 32.19 567 PRO A N 1
ATOM 4281 C CA . PRO A 1 567 ? 16.364 -27.358 5.864 1.00 32.19 567 PRO A CA 1
ATOM 4282 C C . PRO A 1 567 ? 14.889 -27.751 5.660 1.00 32.19 567 PRO A C 1
ATOM 4284 O O . PRO A 1 567 ? 14.636 -28.783 5.021 1.00 32.19 567 PRO A O 1
ATOM 4287 N N . PRO A 1 568 ? 13.922 -26.986 6.203 1.00 37.38 568 PRO A N 1
ATOM 4288 C CA . PRO A 1 568 ? 12.521 -27.213 5.875 1.00 37.38 568 PRO A CA 1
ATOM 4289 C C . PRO A 1 568 ? 12.378 -27.218 4.350 1.00 37.38 568 PRO A C 1
ATOM 4291 O O . PRO A 1 568 ? 13.011 -26.414 3.658 1.00 37.38 568 PRO A O 1
ATOM 4294 N N . MET A 1 569 ? 11.610 -28.172 3.820 1.00 39.28 569 MET A N 1
ATOM 4295 C CA . MET A 1 569 ? 11.294 -28.153 2.393 1.00 39.28 569 MET A CA 1
ATOM 4296 C C . MET A 1 569 ? 10.526 -26.860 2.086 1.00 39.28 569 MET A C 1
ATOM 4298 O O . MET A 1 569 ? 9.782 -26.409 2.955 1.00 39.28 569 MET A O 1
ATOM 4302 N N . PRO A 1 570 ? 10.697 -26.254 0.895 1.00 51.69 570 PRO A N 1
ATOM 4303 C CA . PRO A 1 570 ? 9.900 -25.092 0.514 1.00 51.69 570 PRO A CA 1
ATOM 4304 C C . PRO A 1 570 ? 8.419 -25.457 0.611 1.00 51.69 570 PRO A C 1
ATOM 4306 O O . PRO A 1 570 ? 8.027 -26.491 0.065 1.00 51.69 570 PRO A O 1
ATOM 4309 N N . ASP A 1 571 ? 7.644 -24.635 1.318 1.00 70.00 571 ASP A N 1
ATOM 4310 C CA . ASP A 1 571 ? 6.317 -25.002 1.810 1.00 70.00 571 ASP A CA 1
ATOM 4311 C C . ASP A 1 571 ? 5.429 -25.567 0.698 1.00 70.00 571 ASP A C 1
ATOM 4313 O O . ASP A 1 571 ? 5.259 -24.970 -0.375 1.00 70.00 571 ASP A O 1
ATOM 4317 N N . GLU A 1 572 ? 4.921 -26.782 0.923 1.00 90.75 572 GLU A N 1
ATOM 4318 C CA . GLU A 1 572 ? 4.185 -27.498 -0.109 1.00 90.75 572 GLU A CA 1
ATOM 4319 C C . GLU A 1 572 ? 2.819 -26.845 -0.326 1.00 90.75 572 GLU A C 1
ATOM 4321 O O . GLU A 1 572 ? 2.064 -26.592 0.614 1.00 90.75 572 GLU A O 1
ATOM 4326 N N . VAL A 1 573 ? 2.535 -26.553 -1.596 1.00 97.94 573 VAL A N 1
ATOM 4327 C CA . VAL A 1 573 ? 1.338 -25.836 -2.037 1.00 97.94 573 VAL A CA 1
ATOM 4328 C C . VAL A 1 573 ? 0.397 -26.819 -2.709 1.00 97.94 573 VAL A C 1
ATOM 4330 O O . VAL A 1 573 ? 0.780 -27.456 -3.696 1.00 97.94 573 VAL A O 1
ATOM 4333 N N . PHE A 1 574 ? -0.838 -26.892 -2.231 1.00 98.62 574 PHE A N 1
ATOM 4334 C CA . PHE A 1 574 ? -1.852 -27.815 -2.723 1.00 98.62 574 PHE A CA 1
ATOM 4335 C C . PHE A 1 574 ? -3.040 -27.077 -3.340 1.00 98.62 574 PHE A C 1
ATOM 4337 O O . PHE A 1 574 ? -3.472 -26.040 -2.843 1.00 98.62 574 PHE A O 1
ATOM 4344 N N . LEU A 1 575 ? -3.579 -27.641 -4.418 1.00 98.62 575 LEU A N 1
ATOM 4345 C CA . LEU A 1 575 ? -4.931 -27.385 -4.900 1.00 98.62 575 LEU A CA 1
ATOM 4346 C C . LEU A 1 575 ? -5.886 -28.243 -4.067 1.00 98.62 575 LEU A C 1
ATOM 4348 O O . LEU A 1 575 ? -5.699 -29.461 -3.990 1.00 98.62 575 LEU A O 1
ATOM 4352 N N . ILE A 1 576 ? -6.875 -27.606 -3.441 1.00 98.31 576 ILE A N 1
ATOM 4353 C CA . ILE A 1 576 ? -7.824 -28.258 -2.530 1.00 98.31 576 ILE A CA 1
ATOM 4354 C C . ILE A 1 576 ? -9.103 -28.623 -3.272 1.00 98.31 576 ILE A C 1
ATOM 4356 O O . ILE A 1 576 ? -9.381 -29.798 -3.460 1.00 98.31 576 ILE A O 1
ATOM 4360 N N . ASP A 1 577 ? -9.845 -27.632 -3.764 1.00 97.25 577 ASP A N 1
ATOM 4361 C CA . ASP A 1 577 ? -10.956 -27.850 -4.692 1.00 97.25 577 ASP A CA 1
ATOM 4362 C C . ASP A 1 577 ? -11.224 -26.584 -5.526 1.00 97.25 577 ASP A C 1
ATOM 4364 O O . ASP A 1 577 ? -10.513 -25.586 -5.389 1.00 97.25 577 ASP A O 1
ATOM 4368 N N . GLY A 1 578 ? -12.229 -26.600 -6.401 1.00 97.88 578 GLY A N 1
ATOM 4369 C CA . GLY A 1 578 ? -12.641 -25.429 -7.164 1.00 97.88 578 GLY A CA 1
ATOM 4370 C C . GLY A 1 578 ? -13.996 -25.555 -7.856 1.00 97.88 578 GLY A C 1
ATOM 4371 O O . GLY A 1 578 ? -14.656 -26.596 -7.851 1.00 97.88 578 GLY A O 1
ATOM 4372 N N . ALA A 1 579 ? -14.397 -24.453 -8.480 1.00 98.56 579 ALA A N 1
ATOM 4373 C CA . ALA A 1 579 ? -15.625 -24.337 -9.250 1.00 98.56 579 ALA A CA 1
ATOM 4374 C C . ALA A 1 579 ? -15.427 -23.419 -10.459 1.00 98.56 579 ALA A C 1
ATOM 4376 O O . ALA A 1 579 ? -14.658 -22.455 -10.420 1.00 98.56 579 ALA A O 1
ATOM 4377 N N . ARG A 1 580 ? -16.165 -23.686 -11.534 1.00 98.75 580 ARG A N 1
ATOM 4378 C CA . ARG A 1 580 ? -16.297 -22.795 -12.686 1.00 98.75 580 ARG A CA 1
ATOM 4379 C C . ARG A 1 580 ? -17.745 -22.639 -13.106 1.00 98.75 580 ARG A C 1
ATOM 4381 O O . ARG A 1 580 ? -18.558 -23.537 -12.922 1.00 98.75 580 ARG A O 1
ATOM 4388 N N . THR A 1 581 ? -18.061 -21.534 -13.758 1.00 98.81 581 THR A N 1
ATOM 4389 C CA . THR A 1 581 ? -19.321 -21.424 -14.492 1.00 98.81 581 THR A CA 1
ATOM 4390 C C . THR A 1 581 ? -19.290 -22.346 -15.721 1.00 98.81 581 THR A C 1
ATOM 4392 O O . THR A 1 581 ? -18.209 -22.747 -16.189 1.00 98.81 581 THR A O 1
ATOM 4395 N N . PRO A 1 582 ? -20.449 -22.635 -16.333 1.00 98.38 582 PRO A N 1
ATOM 4396 C CA . PRO A 1 582 ? -20.491 -22.970 -17.744 1.00 98.38 582 PRO A CA 1
ATOM 4397 C C . PRO A 1 582 ? -19.867 -21.843 -18.574 1.00 98.38 582 PRO A C 1
ATOM 4399 O O . PRO A 1 582 ? -19.732 -20.706 -18.117 1.00 98.38 582 PRO A O 1
ATOM 4402 N N . GLN A 1 583 ? -19.508 -22.157 -19.807 1.00 98.06 583 GLN A N 1
ATOM 4403 C CA . GLN A 1 583 ? -18.995 -21.207 -20.780 1.00 98.06 583 GLN A CA 1
ATOM 4404 C C . GLN A 1 583 ? -20.125 -20.743 -21.702 1.00 98.06 583 GLN A C 1
ATOM 4406 O O . GLN A 1 583 ? -20.695 -21.542 -22.453 1.00 98.06 583 GLN A O 1
ATOM 4411 N N . GLY A 1 584 ? -20.459 -19.455 -21.630 1.00 97.81 584 GLY A N 1
ATOM 4412 C CA . GLY A 1 584 ? -21.407 -18.809 -22.536 1.00 97.81 584 GLY A CA 1
ATOM 4413 C C . GLY A 1 584 ? -20.706 -18.299 -23.793 1.00 97.81 584 GLY A C 1
ATOM 4414 O O . GLY A 1 584 ? -19.568 -17.836 -23.729 1.00 97.81 584 GLY A O 1
ATOM 4415 N N . ARG A 1 585 ? -21.376 -18.349 -24.946 1.00 97.06 585 ARG A N 1
ATOM 4416 C CA . ARG A 1 585 ? -20.897 -17.677 -26.166 1.00 97.06 585 ARG A CA 1
ATOM 4417 C C . ARG A 1 585 ? -21.159 -16.173 -26.064 1.00 97.06 585 ARG A C 1
ATOM 4419 O O . ARG A 1 585 ? -22.067 -15.754 -25.353 1.00 97.06 585 ARG A O 1
ATOM 4426 N N . TYR A 1 586 ? -20.432 -15.365 -26.835 1.00 97.06 586 TYR A N 1
ATOM 4427 C CA . TYR A 1 586 ? -20.717 -13.931 -26.952 1.00 97.06 586 TYR A CA 1
ATOM 4428 C C . TYR A 1 586 ? -22.170 -13.666 -27.385 1.00 97.06 586 TYR A C 1
ATOM 4430 O O . TYR A 1 586 ? -22.617 -14.178 -28.415 1.00 97.06 586 TYR A O 1
ATOM 4438 N N . GLY A 1 587 ? -22.909 -12.875 -26.602 1.00 96.75 587 GLY A N 1
ATOM 4439 C CA . GLY A 1 587 ? -24.350 -12.647 -26.782 1.00 96.75 587 GLY A CA 1
ATOM 4440 C C . GLY A 1 587 ? -25.241 -13.860 -26.464 1.00 96.75 587 GLY A C 1
ATOM 4441 O O . GLY A 1 587 ? -26.420 -13.849 -26.815 1.00 96.75 587 GLY A O 1
ATOM 4442 N N . GLY A 1 588 ? -24.677 -14.907 -25.857 1.00 96.50 588 GLY A N 1
ATOM 4443 C CA . GLY A 1 588 ? -25.314 -16.187 -25.550 1.00 96.50 588 GLY A CA 1
ATOM 4444 C C . GLY A 1 588 ? -25.825 -16.293 -24.111 1.00 96.50 588 GLY A C 1
ATOM 4445 O O . GLY A 1 588 ? -26.270 -15.313 -23.514 1.00 96.50 588 GLY A O 1
ATOM 4446 N N . VAL A 1 589 ? -25.783 -17.501 -23.540 1.00 97.31 589 VAL A N 1
ATOM 4447 C CA . VAL A 1 589 ? -26.563 -17.849 -22.330 1.00 97.31 589 VAL A CA 1
ATOM 4448 C C . VAL A 1 589 ? -26.156 -17.115 -21.046 1.00 97.31 589 VAL A C 1
ATOM 4450 O O . VAL A 1 589 ? -26.959 -17.059 -20.121 1.00 97.31 589 VAL A O 1
ATOM 4453 N N . LEU A 1 590 ? -24.954 -16.529 -20.980 1.00 98.00 590 LEU A N 1
ATOM 4454 C CA . LEU A 1 590 ? -24.480 -15.753 -19.821 1.00 98.00 590 LEU A CA 1
ATOM 4455 C C . LEU A 1 590 ? -24.478 -14.228 -20.044 1.00 98.00 590 LEU A C 1
ATOM 4457 O O . LEU A 1 590 ? -24.164 -13.486 -19.119 1.00 98.00 590 LEU A O 1
ATOM 4461 N N . ALA A 1 591 ? -24.896 -13.738 -21.217 1.00 97.50 591 ALA A N 1
ATOM 4462 C CA . ALA A 1 591 ? -24.847 -12.318 -21.602 1.00 97.50 591 ALA A CA 1
ATOM 4463 C C . ALA A 1 591 ? -25.563 -11.346 -20.634 1.00 97.50 591 ALA A C 1
ATOM 4465 O O . ALA A 1 591 ? -25.272 -10.145 -20.592 1.00 97.50 591 ALA A O 1
ATOM 4466 N N . SER A 1 592 ? -26.533 -11.848 -19.865 1.00 96.69 592 SER A N 1
ATOM 4467 C CA . SER A 1 592 ? -27.291 -11.081 -18.874 1.00 96.69 592 SER A CA 1
ATOM 4468 C C . SER A 1 592 ? -26.608 -10.953 -17.508 1.00 96.69 592 SER A C 1
ATOM 4470 O O . SER A 1 592 ? -27.037 -10.110 -16.725 1.00 96.69 592 SER A O 1
ATOM 4472 N N . VAL A 1 593 ? -25.602 -11.780 -17.205 1.00 98.19 593 VAL A N 1
ATOM 4473 C CA . VAL A 1 593 ? -24.952 -11.865 -15.885 1.00 98.19 593 VAL A CA 1
ATOM 4474 C C . VAL A 1 593 ? -23.665 -11.047 -15.890 1.00 98.19 593 VAL A C 1
ATOM 4476 O O . VAL A 1 593 ? -22.899 -11.113 -16.850 1.00 98.19 593 VAL A O 1
ATOM 4479 N N . ARG A 1 594 ? -23.421 -10.260 -14.841 1.00 98.62 594 ARG A N 1
ATOM 4480 C CA . ARG A 1 594 ? -22.249 -9.380 -14.768 1.00 98.62 594 ARG A CA 1
ATOM 4481 C C . ARG A 1 594 ? -20.968 -10.171 -14.451 1.00 98.62 594 ARG A C 1
ATOM 4483 O O . ARG A 1 594 ? -21.043 -11.188 -13.764 1.00 98.62 594 ARG A O 1
ATOM 4490 N N . PRO A 1 595 ? -19.777 -9.728 -14.894 1.00 98.69 595 PRO A N 1
ATOM 4491 C CA . PRO A 1 595 ? -18.510 -10.379 -14.553 1.00 98.69 595 PRO A CA 1
ATOM 4492 C C . PRO A 1 595 ? -18.185 -10.367 -13.049 1.00 98.69 595 PRO A C 1
ATOM 4494 O O . PRO A 1 595 ? -17.578 -11.318 -12.570 1.00 98.69 595 PRO A O 1
ATOM 4497 N N . ASP A 1 596 ? -18.591 -9.349 -12.289 1.00 98.69 596 ASP A N 1
ATOM 4498 C CA . ASP A 1 596 ? -18.426 -9.329 -10.829 1.00 98.69 596 ASP A CA 1
ATOM 4499 C C . ASP A 1 596 ? -19.367 -10.327 -10.125 1.00 98.69 596 ASP A C 1
ATOM 4501 O O . ASP A 1 596 ? -18.914 -11.058 -9.245 1.00 98.69 596 ASP A O 1
ATOM 4505 N N . ASP A 1 597 ? -20.613 -10.475 -10.591 1.00 98.75 597 ASP A N 1
ATOM 4506 C CA . ASP A 1 597 ? -21.534 -11.533 -10.132 1.00 98.75 597 ASP A CA 1
ATOM 4507 C C . ASP A 1 597 ? -21.015 -12.950 -10.475 1.00 98.75 597 ASP A C 1
ATOM 4509 O O . ASP A 1 597 ? -21.022 -13.849 -9.631 1.00 98.75 597 ASP A O 1
ATOM 4513 N N . LEU A 1 598 ? -20.527 -13.162 -11.709 1.00 98.75 598 LEU A N 1
ATOM 4514 C CA . LEU A 1 598 ? -19.948 -14.442 -12.153 1.00 98.75 598 LEU A CA 1
ATOM 4515 C C . LEU A 1 598 ? -18.706 -14.816 -11.327 1.00 98.75 598 LEU A C 1
ATOM 4517 O O . LEU A 1 598 ? -18.512 -15.989 -11.004 1.00 98.75 598 LEU A O 1
ATOM 4521 N N . ALA A 1 599 ? -17.874 -13.830 -10.982 1.00 98.81 599 ALA A N 1
ATOM 4522 C CA . ALA A 1 599 ? -16.708 -14.013 -10.126 1.00 98.81 599 ALA A CA 1
ATOM 4523 C C . ALA A 1 599 ? -17.097 -14.354 -8.679 1.00 98.81 599 ALA A C 1
ATOM 4525 O O . ALA A 1 599 ? -16.545 -15.292 -8.105 1.00 98.81 599 ALA A O 1
ATOM 4526 N N . ALA A 1 600 ? -18.071 -13.637 -8.111 1.00 98.81 600 ALA A N 1
ATOM 4527 C CA . ALA A 1 600 ? -18.582 -13.883 -6.765 1.00 98.81 600 ALA A CA 1
ATOM 4528 C C . ALA A 1 600 ? -19.112 -15.315 -6.600 1.00 98.81 600 ALA A C 1
ATOM 4530 O O . ALA A 1 600 ? -18.769 -15.997 -5.633 1.00 98.81 600 ALA A O 1
ATOM 4531 N N . LEU A 1 601 ? -19.882 -15.796 -7.583 1.00 98.81 601 LEU A N 1
ATOM 4532 C CA . LEU A 1 601 ? -20.436 -17.150 -7.598 1.00 98.81 601 LEU A CA 1
ATOM 4533 C C . LEU A 1 601 ? -19.345 -18.226 -7.488 1.00 98.81 601 LEU A C 1
ATOM 4535 O O . LEU A 1 601 ? -19.445 -19.112 -6.642 1.00 98.81 601 LEU A O 1
ATOM 4539 N N . VAL A 1 602 ? -18.288 -18.151 -8.307 1.00 98.81 602 VAL A N 1
ATOM 4540 C CA . VAL A 1 602 ? -17.217 -19.166 -8.277 1.00 98.81 602 VAL A CA 1
ATOM 4541 C C . VAL A 1 602 ? -16.293 -19.028 -7.069 1.00 98.81 602 VAL A C 1
ATOM 4543 O O . VAL A 1 602 ? -15.790 -20.042 -6.598 1.00 98.81 602 VAL A O 1
ATOM 4546 N N . VAL A 1 603 ? -16.090 -17.816 -6.538 1.00 98.75 603 VAL A N 1
ATOM 4547 C CA . VAL A 1 603 ? -15.319 -17.596 -5.300 1.00 98.75 603 VAL A CA 1
ATOM 4548 C C . VAL A 1 603 ? -16.041 -18.218 -4.102 1.00 98.75 603 VAL A C 1
ATOM 4550 O O . VAL A 1 603 ? -15.434 -19.006 -3.378 1.00 98.75 603 VAL A O 1
ATOM 4553 N N . GLY A 1 604 ? -17.335 -17.930 -3.925 1.00 98.19 604 GLY A N 1
ATOM 4554 C CA . GLY A 1 604 ? -18.137 -18.499 -2.837 1.00 98.19 604 GLY A CA 1
ATOM 4555 C C . GLY A 1 604 ? -18.262 -20.023 -2.928 1.00 98.19 604 GLY A C 1
ATOM 4556 O O . GLY A 1 604 ? -18.035 -20.723 -1.942 1.00 98.19 604 GLY A O 1
ATOM 4557 N N . GLU A 1 605 ? -18.545 -20.548 -4.123 1.00 98.50 605 GLU A N 1
ATOM 4558 C CA . GLU A 1 605 ? -18.646 -21.992 -4.359 1.00 98.50 605 GLU A CA 1
ATOM 4559 C C . GLU A 1 605 ? -17.301 -22.711 -4.133 1.00 98.50 605 GLU A C 1
ATOM 4561 O O . GLU A 1 605 ? -17.277 -23.765 -3.501 1.00 98.50 605 GLU A O 1
ATOM 4566 N N . ALA A 1 606 ? -16.169 -22.157 -4.590 1.00 98.44 606 ALA A N 1
ATOM 4567 C CA . ALA A 1 606 ? -14.857 -22.781 -4.392 1.00 98.44 606 ALA A CA 1
ATOM 4568 C C . ALA A 1 606 ? -14.474 -22.874 -2.902 1.00 98.44 606 ALA A C 1
ATOM 4570 O O . ALA A 1 606 ? -13.989 -23.919 -2.468 1.00 98.44 606 ALA A O 1
ATOM 4571 N N . VAL A 1 607 ? -14.738 -21.825 -2.110 1.00 98.06 607 VAL A N 1
ATOM 4572 C CA . VAL A 1 607 ? -14.543 -21.844 -0.646 1.00 98.06 607 VAL A CA 1
ATOM 4573 C C . VAL A 1 607 ? -15.462 -22.879 0.012 1.00 98.06 607 VAL A C 1
ATOM 4575 O O . VAL A 1 607 ? -14.995 -23.698 0.805 1.00 98.06 607 VAL A O 1
ATOM 4578 N N . GLY A 1 608 ? -16.747 -22.890 -0.362 1.00 97.62 608 GLY A N 1
ATOM 4579 C CA . GLY A 1 608 ? -17.742 -23.818 0.179 1.00 97.62 608 GLY A CA 1
ATOM 4580 C C . GLY A 1 608 ? -17.427 -25.290 -0.105 1.00 97.62 608 GLY A C 1
ATOM 4581 O O . GLY A 1 608 ? -17.535 -26.120 0.797 1.00 97.62 608 GLY A O 1
ATOM 4582 N N . ARG A 1 609 ? -16.981 -25.614 -1.326 1.00 97.12 609 ARG A N 1
ATOM 4583 C CA . ARG A 1 609 ? -16.566 -26.971 -1.723 1.00 97.12 609 ARG A CA 1
ATOM 4584 C C . ARG A 1 609 ? -15.292 -27.432 -1.022 1.00 97.12 609 ARG A C 1
ATOM 4586 O O . ARG A 1 609 ? -15.237 -28.559 -0.541 1.00 97.12 609 ARG A O 1
ATOM 4593 N N . ALA A 1 610 ? -14.298 -26.551 -0.910 1.00 96.94 610 ALA A N 1
ATOM 4594 C CA . ALA A 1 610 ? -13.044 -26.850 -0.222 1.00 96.94 610 ALA A CA 1
ATOM 4595 C C . ALA A 1 610 ? -13.203 -27.023 1.303 1.00 96.94 610 ALA A C 1
ATOM 4597 O O . ALA A 1 610 ? -12.286 -27.527 1.949 1.00 96.94 610 ALA A O 1
ATOM 4598 N N . GLY A 1 611 ? -14.334 -26.604 1.887 1.00 95.12 611 GLY A N 1
ATOM 4599 C CA . GLY A 1 611 ? -14.612 -26.721 3.322 1.00 95.12 611 GLY A CA 1
ATOM 4600 C C . GLY A 1 611 ? -13.851 -25.722 4.203 1.00 95.12 611 GLY A C 1
ATOM 4601 O O . GLY A 1 611 ? -13.767 -25.917 5.415 1.00 95.12 611 GLY A O 1
ATOM 4602 N N . VAL A 1 612 ? -13.289 -24.663 3.615 1.00 92.88 612 VAL A N 1
ATOM 4603 C CA . VAL A 1 612 ? -12.504 -23.649 4.336 1.00 92.88 612 VAL A CA 1
ATOM 4604 C C . VAL A 1 612 ? -13.442 -22.643 5.029 1.00 92.88 612 VAL A C 1
ATOM 4606 O O . VAL A 1 612 ? -14.387 -22.173 4.393 1.00 92.88 612 VAL A O 1
ATOM 4609 N N . PRO A 1 613 ? -13.196 -22.253 6.297 1.00 91.69 613 PRO A N 1
ATOM 4610 C CA . PRO A 1 613 ? -13.892 -21.125 6.922 1.00 91.69 613 PRO A CA 1
ATOM 4611 C C . PRO A 1 613 ? -13.664 -19.832 6.125 1.00 91.69 613 PRO A C 1
ATOM 4613 O O . PRO A 1 613 ? -12.525 -19.495 5.811 1.00 91.69 613 PRO A O 1
ATOM 4616 N N . GLY A 1 614 ? -14.721 -19.087 5.793 1.00 86.81 614 GLY A N 1
ATOM 4617 C CA . GLY A 1 614 ? -14.610 -17.905 4.923 1.00 86.81 614 GLY A CA 1
ATOM 4618 C C . GLY A 1 614 ? -13.724 -16.787 5.491 1.00 86.81 614 GLY A C 1
ATOM 4619 O O . GLY A 1 614 ? -13.177 -15.991 4.737 1.00 86.81 614 GLY A O 1
ATOM 4620 N N . GLU A 1 615 ? -13.553 -16.750 6.811 1.00 90.38 615 GLU A N 1
ATOM 4621 C CA . GLU A 1 615 ? -12.657 -15.862 7.553 1.00 90.38 615 GLU A CA 1
ATOM 4622 C C . GLU A 1 615 ? -11.186 -16.322 7.593 1.00 90.38 615 GLU A C 1
ATOM 4624 O O . GLU A 1 615 ? -10.334 -15.576 8.069 1.00 90.38 615 GLU A O 1
ATOM 4629 N N . ALA A 1 616 ? -10.888 -17.536 7.117 1.00 93.00 616 ALA A N 1
ATOM 4630 C CA . ALA A 1 616 ? -9.546 -18.119 7.049 1.00 93.00 616 ALA A CA 1
ATOM 4631 C C . ALA A 1 616 ? -8.902 -18.008 5.653 1.00 93.00 616 ALA A C 1
ATOM 4633 O O . ALA A 1 616 ? -7.872 -18.628 5.403 1.00 93.00 616 ALA A O 1
ATOM 4634 N N . VAL A 1 617 ? -9.519 -17.254 4.738 1.00 98.25 617 VAL A N 1
ATOM 4635 C CA . VAL A 1 617 ? -8.939 -16.903 3.437 1.00 98.25 617 VAL A CA 1
ATOM 4636 C C . VAL A 1 617 ? -8.054 -15.670 3.622 1.00 98.25 617 VAL A C 1
ATOM 4638 O O . VAL A 1 617 ? -8.557 -14.595 3.942 1.00 98.25 617 VAL A O 1
ATOM 4641 N N . ASP A 1 618 ? -6.749 -15.816 3.404 1.00 98.25 618 ASP A N 1
ATOM 4642 C CA . ASP A 1 618 ? -5.782 -14.724 3.560 1.00 98.25 618 ASP A CA 1
ATOM 4643 C C . ASP A 1 618 ? -5.803 -13.744 2.379 1.00 98.25 618 ASP A C 1
ATOM 4645 O O . ASP A 1 618 ? -5.420 -12.591 2.543 1.00 98.25 618 ASP A O 1
ATOM 4649 N N . GLU A 1 619 ? -6.215 -14.196 1.187 1.00 98.50 619 GLU A N 1
ATOM 4650 C CA . GLU A 1 619 ? -6.206 -13.408 -0.054 1.00 98.50 619 GLU A CA 1
ATOM 4651 C C . GLU A 1 619 ? -7.143 -14.005 -1.125 1.00 98.50 619 GLU A C 1
ATOM 4653 O O . GLU A 1 619 ? -7.300 -15.229 -1.225 1.00 98.50 619 GLU A O 1
ATOM 4658 N N . VAL A 1 620 ? -7.718 -13.155 -1.985 1.00 98.88 620 VAL A N 1
ATOM 4659 C CA . VAL A 1 620 ? -8.454 -13.580 -3.192 1.00 98.88 620 VAL A CA 1
ATOM 4660 C C . VAL A 1 620 ? -7.843 -12.964 -4.448 1.00 98.88 620 VAL A C 1
ATOM 4662 O O . VAL A 1 620 ? -7.930 -11.763 -4.685 1.00 98.88 620 VAL A O 1
ATOM 4665 N N . ILE A 1 621 ? -7.257 -13.799 -5.306 1.00 98.88 621 ILE A N 1
ATOM 4666 C CA . ILE A 1 621 ? -6.552 -13.365 -6.516 1.00 98.88 621 ILE A CA 1
ATOM 4667 C C . ILE A 1 621 ? -7.346 -13.792 -7.751 1.00 98.88 621 ILE A C 1
ATOM 4669 O O . ILE A 1 621 ? -7.430 -14.983 -8.052 1.00 98.88 621 ILE A O 1
ATOM 4673 N N . LEU A 1 622 ? -7.888 -12.839 -8.516 1.00 98.88 622 LEU A N 1
ATOM 4674 C CA . LEU A 1 622 ? -8.575 -13.139 -9.781 1.00 98.88 622 LEU A CA 1
ATOM 4675 C C . LEU A 1 622 ? -7.832 -12.577 -10.992 1.00 98.88 622 LEU A C 1
ATOM 4677 O O . LEU A 1 622 ? -7.318 -11.465 -10.986 1.00 98.88 622 LEU A O 1
ATOM 4681 N N . GLY A 1 623 ? -7.802 -13.343 -12.076 1.00 98.81 623 GLY A N 1
ATOM 4682 C CA . GLY A 1 623 ? -7.367 -12.876 -13.382 1.00 98.81 623 GLY A CA 1
ATOM 4683 C C . GLY A 1 623 ? -8.510 -12.287 -14.208 1.00 98.81 623 GLY A C 1
ATOM 4684 O O . GLY A 1 623 ? -9.477 -12.995 -14.473 1.00 98.81 623 GLY A O 1
ATOM 4685 N N . ALA A 1 624 ? -8.358 -11.055 -14.694 1.00 98.62 624 ALA A N 1
ATOM 4686 C CA . ALA A 1 624 ? -9.271 -10.435 -15.664 1.00 98.62 624 ALA A CA 1
ATOM 4687 C C . ALA A 1 624 ? -8.470 -9.630 -16.699 1.00 98.62 624 ALA A C 1
ATOM 4689 O O . ALA A 1 624 ? -7.572 -8.866 -16.326 1.00 98.62 624 ALA A O 1
ATOM 4690 N N . ALA A 1 625 ? -8.753 -9.809 -17.992 1.00 98.06 625 ALA A N 1
ATOM 4691 C CA . ALA A 1 625 ? -7.989 -9.176 -19.066 1.00 98.06 625 ALA A CA 1
ATOM 4692 C C . ALA A 1 625 ? -8.460 -7.749 -19.385 1.00 98.06 625 ALA A C 1
ATOM 4694 O O . ALA A 1 625 ? -7.638 -6.944 -19.834 1.00 98.06 625 ALA A O 1
ATOM 4695 N N . ASN A 1 626 ? -9.743 -7.432 -19.174 1.00 97.94 626 ASN A N 1
ATOM 4696 C CA . ASN A 1 626 ? -10.335 -6.158 -19.579 1.00 97.94 626 ASN A CA 1
ATOM 4697 C C . ASN A 1 626 ? -10.280 -5.059 -18.496 1.00 97.94 626 ASN A C 1
ATOM 4699 O O . ASN A 1 626 ? -9.625 -4.037 -18.706 1.00 97.94 626 ASN A O 1
ATOM 4703 N N . GLN A 1 627 ? -10.937 -5.273 -17.351 1.00 98.25 627 GLN A N 1
ATOM 4704 C CA . GLN A 1 627 ? -11.008 -4.385 -16.172 1.00 98.25 627 GLN A CA 1
ATOM 4705 C C . GLN A 1 627 ? -11.568 -2.972 -16.435 1.00 98.25 627 GLN A C 1
ATOM 4707 O O . GLN A 1 627 ? -11.331 -2.036 -15.666 1.00 98.25 627 GLN A O 1
ATOM 4712 N N . ALA A 1 628 ? -12.305 -2.799 -17.532 1.00 97.88 628 ALA A N 1
ATOM 4713 C CA . ALA A 1 628 ? -12.854 -1.513 -17.961 1.00 97.88 628 ALA A CA 1
ATOM 4714 C C . ALA A 1 628 ? -14.359 -1.367 -17.682 1.00 97.88 628 ALA A C 1
ATOM 4716 O O . ALA A 1 628 ? -14.870 -0.247 -17.710 1.00 97.88 628 ALA A O 1
ATOM 4717 N N . GLY A 1 629 ? -15.072 -2.479 -17.484 1.00 97.50 629 GLY A N 1
ATOM 4718 C CA . GLY A 1 629 ? -16.530 -2.545 -17.451 1.00 97.50 629 GLY A CA 1
ATOM 4719 C C . GLY A 1 629 ? -17.080 -2.743 -16.053 1.00 97.50 629 GLY A C 1
ATOM 4720 O O . GLY A 1 629 ? -16.729 -2.046 -15.109 1.00 97.50 629 GLY A O 1
ATOM 4721 N N . GLU A 1 630 ? -17.966 -3.717 -15.908 1.00 98.62 630 GLU A N 1
ATOM 4722 C CA . GLU A 1 630 ? -18.476 -4.143 -14.602 1.00 98.62 630 GLU A CA 1
ATOM 4723 C C . GLU A 1 630 ? -17.402 -4.894 -13.783 1.00 98.62 630 GLU A C 1
ATOM 4725 O O . GLU A 1 630 ? -17.529 -5.017 -12.574 1.00 98.62 630 GLU A O 1
ATOM 4730 N N . ASP A 1 631 ? -16.294 -5.280 -14.426 1.00 98.00 631 ASP A N 1
ATOM 4731 C CA . ASP A 1 631 ? -15.057 -5.823 -13.851 1.00 98.00 631 ASP A CA 1
ATOM 4732 C C . ASP A 1 631 ? -14.022 -4.742 -13.444 1.00 98.00 631 ASP A C 1
ATOM 4734 O O . ASP A 1 631 ? -12.850 -5.043 -13.205 1.00 98.00 631 ASP A O 1
ATOM 4738 N N . ASN A 1 632 ? -14.427 -3.467 -13.401 1.00 97.69 632 ASN A N 1
ATOM 4739 C CA . ASN A 1 632 ? -13.556 -2.349 -13.023 1.00 97.69 632 ASN A CA 1
ATOM 4740 C C . ASN A 1 632 ? -13.169 -2.352 -11.535 1.00 97.69 632 ASN A C 1
ATOM 4742 O O . ASN A 1 632 ? -13.871 -2.897 -10.689 1.00 97.69 632 ASN A O 1
ATOM 4746 N N . ARG A 1 633 ? -12.094 -1.611 -11.220 1.00 97.06 633 ARG A N 1
ATOM 4747 C CA . ARG A 1 633 ? -11.665 -1.292 -9.843 1.00 97.06 633 ARG A CA 1
ATOM 4748 C C . ARG A 1 633 ? -11.556 -2.533 -8.950 1.00 97.06 633 ARG A C 1
ATOM 4750 O O . ARG A 1 633 ? -12.056 -2.529 -7.831 1.00 97.06 633 ARG A O 1
ATOM 4757 N N . ASP A 1 634 ? -10.824 -3.524 -9.455 1.00 98.44 634 ASP A N 1
ATOM 4758 C CA . ASP A 1 634 ? -10.461 -4.755 -8.753 1.00 98.44 634 ASP A CA 1
ATOM 4759 C C . ASP A 1 634 ? -11.631 -5.734 -8.525 1.00 98.44 634 ASP A C 1
ATOM 4761 O O . ASP A 1 634 ? -12.194 -5.854 -7.435 1.00 98.44 634 ASP A O 1
ATOM 4765 N N . VAL A 1 635 ? -11.973 -6.480 -9.583 1.00 98.75 635 VAL A N 1
ATOM 4766 C CA . VAL A 1 635 ? -13.046 -7.489 -9.571 1.00 98.75 635 VAL A CA 1
ATOM 4767 C C . VAL A 1 635 ? -12.820 -8.605 -8.543 1.00 98.75 635 VAL A C 1
ATOM 4769 O O . VAL A 1 635 ? -13.793 -9.167 -8.053 1.00 98.75 635 VAL A O 1
ATOM 4772 N N . ALA A 1 636 ? -11.575 -8.898 -8.152 1.00 98.81 636 ALA A N 1
ATOM 4773 C CA . ALA A 1 636 ? -11.277 -9.839 -7.071 1.00 98.81 636 ALA A CA 1
ATOM 4774 C C . ALA A 1 636 ? -11.843 -9.358 -5.727 1.00 98.81 636 ALA A C 1
ATOM 4776 O O . ALA A 1 636 ? -12.605 -10.077 -5.080 1.00 98.81 636 ALA A O 1
ATOM 4777 N N . ARG A 1 637 ? -11.560 -8.106 -5.347 1.00 98.69 637 ARG A N 1
ATOM 4778 C CA . ARG A 1 637 ? -12.113 -7.500 -4.130 1.00 98.69 637 ARG A CA 1
ATOM 4779 C C . ARG A 1 637 ? -13.629 -7.274 -4.221 1.00 98.69 637 ARG A C 1
ATOM 4781 O O . ARG A 1 637 ? -14.311 -7.403 -3.206 1.00 98.69 637 ARG A O 1
ATOM 4788 N N . MET A 1 638 ? -14.179 -6.999 -5.408 1.00 98.62 638 MET A N 1
ATOM 4789 C CA . MET A 1 638 ? -15.641 -6.968 -5.600 1.00 98.62 638 MET A CA 1
ATOM 4790 C C . MET A 1 638 ? -16.266 -8.354 -5.368 1.00 98.62 638 MET A C 1
ATOM 4792 O O . MET A 1 638 ? -17.263 -8.463 -4.657 1.00 98.62 638 MET A O 1
ATOM 4796 N N . ALA A 1 639 ? -15.650 -9.415 -5.899 1.00 98.56 639 ALA A N 1
ATOM 4797 C CA . ALA A 1 639 ? -16.119 -10.791 -5.756 1.00 98.56 639 ALA A CA 1
ATOM 4798 C C . ALA A 1 639 ? -16.121 -11.271 -4.296 1.00 98.56 639 ALA A C 1
ATOM 4800 O O . ALA A 1 639 ? -17.078 -11.924 -3.899 1.00 98.56 639 ALA A O 1
ATOM 4801 N N . VAL A 1 640 ? -15.122 -10.900 -3.479 1.00 98.38 640 VAL A N 1
ATOM 4802 C CA . VAL A 1 640 ? -15.114 -11.163 -2.020 1.00 98.38 640 VAL A CA 1
ATOM 4803 C C . VAL A 1 640 ? -16.397 -10.650 -1.358 1.00 98.38 640 VAL A C 1
ATOM 4805 O O . VAL A 1 640 ? -17.083 -11.393 -0.655 1.00 98.38 640 VAL A O 1
ATOM 4808 N N . LEU A 1 641 ? -16.731 -9.380 -1.607 1.00 98.31 641 LEU A N 1
ATOM 4809 C CA . LEU A 1 641 ? -17.862 -8.700 -0.973 1.00 98.31 641 LEU A CA 1
ATOM 4810 C C . LEU A 1 641 ? -19.211 -9.230 -1.483 1.00 98.31 641 LEU A C 1
ATOM 4812 O O . LEU A 1 641 ? -20.135 -9.421 -0.695 1.00 98.31 641 LEU A O 1
ATOM 4816 N N . LEU A 1 642 ? -19.318 -9.499 -2.787 1.00 98.50 642 LEU A N 1
ATOM 4817 C CA . LEU A 1 642 ? -20.523 -10.053 -3.413 1.00 98.50 642 LEU A CA 1
ATOM 4818 C C . LEU A 1 642 ? -20.756 -11.533 -3.052 1.00 98.50 642 LEU A C 1
ATOM 4820 O O . LEU A 1 642 ? -21.905 -11.953 -2.941 1.00 98.50 642 LEU A O 1
ATOM 4824 N N . ALA A 1 643 ? -19.694 -12.311 -2.815 1.00 97.62 643 ALA A N 1
ATOM 4825 C CA . ALA A 1 643 ? -19.778 -13.702 -2.357 1.00 97.62 643 ALA A CA 1
ATOM 4826 C C . ALA A 1 643 ? -20.180 -13.835 -0.875 1.00 97.62 643 ALA A C 1
ATOM 4828 O O . ALA A 1 643 ? -20.429 -14.944 -0.405 1.00 97.62 643 ALA A O 1
ATOM 4829 N N . GLY A 1 644 ? -20.231 -12.728 -0.124 1.00 95.88 644 GLY A N 1
ATOM 4830 C CA . GLY A 1 644 ? -20.543 -12.735 1.306 1.00 95.88 644 GLY A CA 1
ATOM 4831 C C . GLY A 1 644 ? -19.405 -13.244 2.199 1.00 95.88 644 GLY A C 1
ATOM 4832 O O . GLY A 1 644 ? -19.664 -13.629 3.340 1.00 95.88 644 GLY A O 1
ATOM 4833 N N . LEU A 1 645 ? -18.161 -13.244 1.705 1.00 96.56 645 LEU A N 1
ATOM 4834 C CA . LEU A 1 645 ? -16.978 -13.456 2.543 1.00 96.56 645 LEU A CA 1
ATOM 4835 C C . LEU A 1 645 ? -16.774 -12.259 3.490 1.00 96.56 645 LEU A C 1
ATOM 4837 O O . LEU A 1 645 ? -17.326 -11.174 3.285 1.00 96.56 645 LEU A O 1
ATOM 4841 N N . ALA A 1 646 ? -15.985 -12.448 4.550 1.00 93.75 646 ALA A N 1
ATOM 4842 C CA . ALA A 1 646 ? -15.750 -11.395 5.533 1.00 93.75 646 ALA A CA 1
ATOM 4843 C C . ALA A 1 646 ? -15.058 -10.177 4.893 1.00 93.75 646 ALA A C 1
ATOM 4845 O O . ALA A 1 646 ? -14.093 -10.318 4.146 1.00 93.75 646 ALA A O 1
ATOM 4846 N N . GLU A 1 647 ? -15.503 -8.962 5.230 1.00 95.00 647 GLU A N 1
ATOM 4847 C CA . GLU A 1 647 ? -14.966 -7.724 4.640 1.00 95.00 647 GLU A CA 1
ATOM 4848 C C . GLU A 1 647 ? -13.470 -7.491 4.926 1.00 95.00 647 GLU A C 1
ATOM 4850 O O . GLU A 1 647 ? -12.838 -6.680 4.246 1.00 95.00 647 GLU A O 1
ATOM 4855 N N . THR A 1 648 ? -12.897 -8.224 5.883 1.00 95.12 648 THR A N 1
ATOM 4856 C CA . THR A 1 648 ? -11.467 -8.258 6.218 1.00 95.12 648 THR A CA 1
ATOM 4857 C C . THR A 1 648 ? -10.611 -9.072 5.246 1.00 95.12 648 THR A C 1
ATOM 4859 O O . THR A 1 648 ? -9.408 -8.843 5.209 1.00 95.12 648 THR A O 1
ATOM 4862 N N . VAL A 1 649 ? -11.194 -9.993 4.468 1.00 97.88 649 VAL A N 1
ATOM 4863 C CA . VAL A 1 649 ? -10.475 -10.805 3.468 1.00 97.88 649 VAL A CA 1
ATOM 4864 C C . VAL A 1 649 ? -10.049 -9.899 2.306 1.00 97.88 649 VAL A C 1
ATOM 4866 O O . VAL A 1 649 ? -10.923 -9.325 1.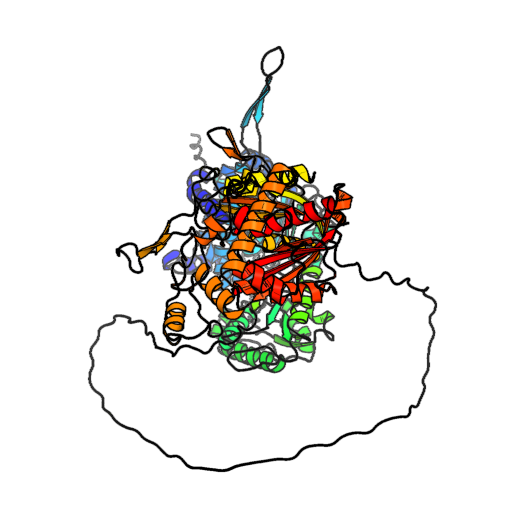648 1.00 97.88 649 VAL A O 1
ATOM 4869 N N . PRO A 1 650 ? -8.749 -9.700 2.033 1.00 97.69 650 PRO A N 1
ATOM 4870 C CA . PRO A 1 650 ? -8.323 -8.872 0.915 1.00 97.69 650 PRO A CA 1
ATOM 4871 C C . PRO A 1 650 ? -8.600 -9.563 -0.430 1.00 97.69 650 PRO A C 1
ATOM 4873 O O . PRO A 1 650 ? -9.028 -10.716 -0.510 1.00 97.69 650 PRO A O 1
ATOM 4876 N N . GLY A 1 651 ? -8.419 -8.804 -1.504 1.00 98.38 651 GLY A N 1
ATOM 4877 C CA . GLY A 1 651 ? -8.386 -9.344 -2.854 1.00 98.38 651 GLY A CA 1
ATOM 4878 C C . GLY A 1 651 ? -7.558 -8.441 -3.758 1.00 98.38 651 GLY A C 1
ATOM 4879 O O . GLY A 1 651 ? -7.469 -7.242 -3.486 1.00 98.38 651 GLY A O 1
ATOM 4880 N N . TYR A 1 652 ? -6.989 -8.996 -4.832 1.00 98.75 652 TYR A N 1
ATOM 4881 C CA . TYR A 1 652 ? -6.431 -8.204 -5.931 1.00 98.75 652 TYR A CA 1
ATOM 4882 C C . TYR A 1 652 ? -6.539 -8.878 -7.305 1.00 98.75 652 TYR A C 1
ATOM 4884 O O . TYR A 1 652 ? -6.410 -10.094 -7.470 1.00 98.75 652 TYR A O 1
ATOM 4892 N N . THR A 1 653 ? -6.742 -8.059 -8.336 1.00 98.88 653 THR A N 1
ATOM 4893 C CA . THR A 1 653 ? -6.909 -8.522 -9.718 1.00 98.88 653 THR A CA 1
ATOM 4894 C C . THR A 1 653 ? -5.597 -8.460 -10.500 1.00 98.88 653 THR A C 1
ATOM 4896 O O . THR A 1 653 ? -4.969 -7.407 -10.617 1.00 98.88 653 THR A O 1
ATOM 4899 N N . VAL A 1 654 ? -5.197 -9.575 -11.116 1.00 98.69 654 VAL A N 1
ATOM 4900 C CA . VAL A 1 654 ? -4.015 -9.661 -11.990 1.00 98.69 654 VAL A CA 1
ATOM 4901 C C . VAL A 1 654 ? -4.391 -9.602 -13.471 1.00 98.69 654 VAL A C 1
ATOM 4903 O O . VAL A 1 654 ? -5.422 -10.127 -13.890 1.00 98.69 654 VAL A O 1
ATOM 4906 N N . ASN A 1 655 ? -3.515 -9.019 -14.296 1.00 98.62 655 ASN A N 1
ATOM 4907 C CA . ASN A 1 655 ? -3.661 -9.019 -15.752 1.00 98.62 655 ASN A CA 1
ATOM 4908 C C . ASN A 1 655 ? -2.410 -9.586 -16.441 1.00 98.62 655 ASN A C 1
ATOM 4910 O O . ASN A 1 655 ? -1.315 -9.026 -16.368 1.00 98.62 655 ASN A O 1
ATOM 4914 N N . ARG A 1 656 ? -2.597 -10.699 -17.152 1.00 98.31 656 ARG A N 1
ATOM 4915 C CA . ARG A 1 656 ? -1.690 -11.218 -18.184 1.00 98.31 656 ARG A CA 1
ATOM 4916 C C . ARG A 1 656 ? -2.509 -11.711 -19.384 1.00 98.31 656 ARG A C 1
ATOM 4918 O O . ARG A 1 656 ? -2.287 -12.813 -19.889 1.00 98.31 656 ARG A O 1
ATOM 4925 N N . LEU A 1 657 ? -3.488 -10.905 -19.804 1.00 98.19 657 LEU A N 1
ATOM 4926 C CA . LEU A 1 657 ? -4.445 -11.189 -20.878 1.00 98.19 657 LEU A CA 1
ATOM 4927 C C . LEU A 1 657 ? -5.024 -12.618 -20.753 1.00 98.19 657 LEU A C 1
ATOM 4929 O O . LEU A 1 657 ? -5.543 -12.977 -19.697 1.00 98.19 657 LEU A O 1
ATOM 4933 N N . CYS A 1 658 ? -4.869 -13.453 -21.785 1.00 96.69 658 CYS A N 1
ATOM 4934 C CA . CYS A 1 658 ? -5.321 -14.849 -21.849 1.00 96.69 658 CYS A CA 1
ATOM 4935 C C . CYS A 1 658 ? -4.844 -15.746 -20.689 1.00 96.69 658 CYS A C 1
ATOM 4937 O O . CYS A 1 658 ? -5.461 -16.771 -20.425 1.00 96.69 658 CYS A O 1
ATOM 4939 N N . ALA A 1 659 ? -3.732 -15.407 -20.022 1.00 98.12 659 ALA A N 1
ATOM 4940 C CA . ALA A 1 659 ? -3.155 -16.196 -18.929 1.00 98.12 659 ALA A CA 1
ATOM 4941 C C . ALA A 1 659 ? -3.361 -15.571 -17.543 1.00 98.12 659 ALA A C 1
ATOM 4943 O O . ALA A 1 659 ? -2.647 -15.938 -16.606 1.00 98.12 659 ALA A O 1
ATOM 4944 N N . SER A 1 660 ? -4.299 -14.632 -17.386 1.00 98.62 660 SER A N 1
ATOM 4945 C CA . SER A 1 660 ? -4.508 -13.953 -16.101 1.00 98.62 660 SER A CA 1
ATOM 4946 C C . SER A 1 660 ? -4.886 -14.945 -14.992 1.00 98.62 660 SER A C 1
ATOM 4948 O O . SER A 1 660 ? -4.222 -14.951 -13.963 1.00 98.62 660 SER A O 1
ATOM 4950 N N . GLY A 1 661 ? -5.835 -15.861 -15.217 1.00 98.56 661 GLY A N 1
ATOM 4951 C CA . GLY A 1 661 ? -6.246 -16.837 -14.197 1.00 98.56 661 GLY A CA 1
ATOM 4952 C C . GLY A 1 661 ? -5.165 -17.850 -13.803 1.00 98.56 661 GLY A C 1
ATOM 4953 O O . GLY A 1 661 ? -5.003 -18.154 -12.626 1.00 98.56 661 GLY A O 1
ATOM 4954 N N . LEU A 1 662 ? -4.327 -18.304 -14.746 1.00 98.75 662 LEU A N 1
ATOM 4955 C CA . LEU A 1 662 ? -3.177 -19.158 -14.396 1.00 98.75 662 LEU A CA 1
ATOM 4956 C C . LEU A 1 662 ? -2.061 -18.346 -13.713 1.00 98.75 662 LEU A C 1
ATOM 4958 O O . LEU A 1 662 ? -1.306 -18.881 -12.905 1.00 98.75 662 LEU A O 1
ATOM 4962 N N . THR A 1 663 ? -1.969 -17.043 -14.007 1.00 98.75 663 THR A N 1
ATOM 4963 C CA . THR A 1 663 ? -1.086 -16.117 -13.284 1.00 98.75 663 THR A CA 1
ATOM 4964 C C . THR A 1 663 ? -1.580 -15.898 -11.851 1.00 98.75 663 THR A C 1
ATOM 4966 O O . THR A 1 663 ? -0.746 -15.854 -10.957 1.00 98.75 663 THR A O 1
ATOM 4969 N N . ALA A 1 664 ? -2.893 -15.847 -11.606 1.00 98.88 664 ALA A N 1
ATOM 4970 C CA . ALA A 1 664 ? -3.463 -15.734 -10.263 1.00 98.88 664 ALA A CA 1
ATOM 4971 C C . ALA A 1 664 ? -3.099 -16.940 -9.382 1.00 98.88 664 ALA A C 1
ATOM 4973 O O . ALA A 1 664 ? -2.543 -16.764 -8.299 1.00 98.88 664 ALA A O 1
ATOM 4974 N N . VAL A 1 665 ? -3.292 -18.167 -9.884 1.00 98.81 665 VAL A N 1
ATOM 4975 C CA . VAL A 1 665 ? -2.875 -19.392 -9.170 1.00 98.81 665 VAL A CA 1
ATOM 4976 C C . VAL A 1 665 ? -1.351 -19.446 -8.994 1.00 98.81 665 VAL A C 1
ATOM 4978 O O . VAL A 1 665 ? -0.856 -19.882 -7.956 1.00 98.81 665 VAL A O 1
ATOM 4981 N N . ALA A 1 666 ? -0.580 -18.943 -9.965 1.00 98.62 666 ALA A N 1
ATOM 4982 C CA . ALA A 1 666 ? 0.869 -18.823 -9.818 1.00 98.62 666 ALA A CA 1
ATOM 4983 C C . ALA A 1 666 ? 1.277 -17.794 -8.745 1.00 98.62 666 ALA A C 1
ATOM 4985 O O . ALA A 1 666 ? 2.298 -18.008 -8.094 1.00 98.62 666 ALA A O 1
ATOM 4986 N N . SER A 1 667 ? 0.523 -16.706 -8.549 1.00 98.62 667 SER A N 1
ATOM 4987 C CA . SER A 1 667 ? 0.738 -15.737 -7.463 1.00 98.62 667 SER A CA 1
ATOM 4988 C C . SER A 1 667 ? 0.361 -16.317 -6.099 1.00 98.62 667 SER A C 1
ATOM 4990 O O . SER A 1 667 ? 1.151 -16.203 -5.168 1.00 98.62 667 SER A O 1
ATOM 4992 N N . ALA A 1 668 ? -0.769 -17.024 -5.990 1.00 98.62 668 ALA A N 1
ATOM 4993 C CA . ALA A 1 668 ? -1.163 -17.741 -4.773 1.00 98.62 668 ALA A CA 1
ATOM 4994 C C . ALA A 1 668 ? -0.077 -18.733 -4.326 1.00 98.62 668 ALA A C 1
ATOM 4996 O O . ALA A 1 668 ? 0.384 -18.712 -3.187 1.00 98.62 668 ALA A O 1
ATOM 4997 N N . ALA A 1 669 ? 0.430 -19.532 -5.269 1.00 98.31 669 ALA A N 1
ATOM 4998 C CA . ALA A 1 669 ? 1.536 -20.452 -5.026 1.00 98.31 669 ALA A CA 1
ATOM 4999 C C . ALA A 1 669 ? 2.881 -19.762 -4.728 1.00 98.31 669 ALA A C 1
ATOM 5001 O O . ALA A 1 669 ? 3.804 -20.431 -4.273 1.00 98.31 669 ALA A O 1
ATOM 5002 N N . GLN A 1 670 ? 3.027 -18.460 -4.995 1.00 97.50 670 GLN A N 1
ATOM 5003 C CA . GLN A 1 670 ? 4.194 -17.675 -4.582 1.00 97.50 670 GLN A CA 1
ATOM 5004 C C . GLN A 1 670 ? 4.015 -17.128 -3.161 1.00 97.50 670 GLN A C 1
ATOM 5006 O O . GLN A 1 670 ? 4.919 -17.338 -2.362 1.00 97.50 670 GLN A O 1
ATOM 5011 N N . ALA A 1 671 ? 2.854 -16.548 -2.830 1.00 97.25 671 ALA A N 1
ATOM 5012 C CA . ALA A 1 671 ? 2.528 -16.033 -1.493 1.00 97.25 671 ALA A CA 1
ATOM 5013 C C . ALA A 1 671 ? 2.583 -17.119 -0.400 1.00 97.25 671 ALA A C 1
ATOM 5015 O O . ALA A 1 671 ? 3.097 -16.897 0.695 1.00 97.25 671 ALA A O 1
ATOM 5016 N N . ILE A 1 672 ? 2.130 -18.337 -0.715 1.00 97.69 672 ILE A N 1
ATOM 5017 C CA . ILE A 1 672 ? 2.236 -19.468 0.218 1.00 97.69 672 ILE A CA 1
ATOM 5018 C C . ILE A 1 672 ? 3.707 -19.886 0.411 1.00 97.69 672 ILE A C 1
ATOM 5020 O O . ILE A 1 672 ? 4.142 -20.145 1.528 1.00 97.69 672 ILE A O 1
ATOM 5024 N N . ARG A 1 673 ? 4.524 -19.874 -0.654 1.00 95.12 673 ARG A N 1
ATOM 5025 C CA . ARG A 1 673 ? 5.958 -20.240 -0.597 1.00 95.12 673 ARG A CA 1
ATOM 5026 C C . ARG A 1 673 ? 6.876 -19.153 -0.031 1.00 95.12 673 ARG A C 1
ATOM 5028 O O . ARG A 1 673 ? 8.047 -19.436 0.219 1.00 95.12 673 ARG A O 1
ATOM 5035 N N . SER A 1 674 ? 6.399 -17.920 0.121 1.00 92.62 674 SER A N 1
ATOM 5036 C CA . SER A 1 674 ? 7.092 -16.854 0.857 1.00 92.62 674 SER A CA 1
ATOM 5037 C C . SER A 1 674 ? 6.726 -16.827 2.346 1.00 92.62 674 SER A C 1
ATOM 5039 O O . SER A 1 674 ? 7.381 -16.107 3.104 1.00 92.62 674 SER A O 1
ATOM 5041 N N . GLY A 1 675 ? 5.734 -17.623 2.771 1.00 92.44 675 GLY A N 1
ATOM 5042 C CA . GLY A 1 675 ? 5.177 -17.595 4.125 1.00 92.44 675 GLY A CA 1
ATOM 5043 C C . GLY A 1 675 ? 4.304 -16.364 4.388 1.00 92.44 675 GLY A C 1
ATOM 5044 O O . GLY A 1 675 ? 4.252 -15.886 5.518 1.00 92.44 675 GLY A O 1
ATOM 5045 N N . GLU A 1 676 ? 3.681 -15.815 3.341 1.00 92.75 676 GLU A N 1
ATOM 5046 C CA . GLU A 1 676 ? 2.851 -14.602 3.387 1.00 92.75 676 GLU A CA 1
ATOM 5047 C C . GLU A 1 676 ? 1.341 -14.916 3.375 1.00 92.75 676 GLU A C 1
ATOM 5049 O O . GLU A 1 676 ? 0.549 -14.044 3.718 1.00 92.75 676 GLU A O 1
ATOM 5054 N N . ALA A 1 677 ? 0.948 -16.150 3.034 1.00 96.81 677 ALA A N 1
ATOM 5055 C CA . ALA A 1 677 ? -0.426 -16.657 3.115 1.00 96.81 677 ALA A CA 1
ATOM 5056 C C . ALA A 1 677 ? -0.457 -18.168 3.429 1.00 96.81 677 ALA A C 1
ATOM 5058 O O . ALA A 1 677 ? 0.463 -18.902 3.067 1.00 96.81 677 ALA A O 1
ATOM 5059 N N . ASP A 1 678 ? -1.535 -18.642 4.053 1.00 97.19 678 ASP A N 1
ATOM 5060 C CA . ASP A 1 678 ? -1.827 -20.052 4.337 1.00 97.19 678 ASP A CA 1
ATOM 5061 C C . ASP A 1 678 ? -2.928 -20.603 3.410 1.00 97.19 678 ASP A C 1
ATOM 5063 O O . ASP A 1 678 ? -2.818 -21.741 2.946 1.00 97.19 678 ASP A O 1
ATOM 5067 N N . VAL A 1 679 ? -3.966 -19.810 3.108 1.00 98.31 679 VAL A N 1
ATOM 5068 C CA . VAL A 1 679 ? -5.057 -20.152 2.176 1.00 98.31 679 VAL A CA 1
ATOM 5069 C C . VAL A 1 679 ? -5.396 -18.977 1.261 1.00 98.31 679 VAL A C 1
ATOM 5071 O O . VAL A 1 679 ? -5.705 -17.879 1.713 1.00 98.31 679 VAL A O 1
ATOM 5074 N N . VAL A 1 680 ? -5.415 -19.227 -0.047 1.00 98.75 680 VAL A N 1
ATOM 5075 C CA . VAL A 1 680 ? -5.704 -18.228 -1.083 1.00 98.75 680 VAL A CA 1
ATOM 5076 C C . VAL A 1 680 ? -6.744 -18.773 -2.058 1.00 98.75 680 VAL A C 1
ATOM 5078 O O . VAL A 1 680 ? -6.585 -19.875 -2.590 1.00 98.75 680 VAL A O 1
ATOM 5081 N N . VAL A 1 681 ? -7.786 -17.995 -2.360 1.00 98.88 681 VAL A N 1
ATOM 5082 C CA . VAL A 1 681 ? -8.695 -18.310 -3.476 1.00 98.88 681 VAL A CA 1
ATOM 5083 C C . VAL A 1 681 ? -8.104 -17.717 -4.749 1.00 98.88 681 VAL A C 1
ATOM 5085 O O . VAL A 1 681 ? -7.901 -16.509 -4.838 1.00 98.88 681 VAL A O 1
ATOM 5088 N N . ALA A 1 682 ? -7.816 -18.550 -5.744 1.00 98.81 682 ALA A N 1
ATOM 5089 C CA . ALA A 1 682 ? -7.142 -18.138 -6.967 1.00 98.81 682 ALA A CA 1
ATOM 5090 C C . ALA A 1 682 ? -7.933 -18.542 -8.214 1.00 98.81 682 ALA A C 1
ATOM 5092 O O . ALA A 1 682 ? -8.294 -19.704 -8.396 1.00 98.81 682 ALA A O 1
ATOM 5093 N N . GLY A 1 683 ? -8.200 -17.585 -9.099 1.00 98.69 683 GLY A N 1
ATOM 5094 C CA . GLY A 1 683 ? -9.131 -17.795 -10.203 1.00 98.69 683 GLY A CA 1
ATOM 5095 C C . GLY A 1 683 ? -9.057 -16.741 -11.296 1.00 98.69 683 GLY A C 1
ATOM 5096 O O . GLY A 1 683 ? -8.041 -16.079 -11.485 1.00 98.69 683 GLY A O 1
ATOM 5097 N N . GLY A 1 684 ? -10.151 -16.566 -12.026 1.00 98.69 684 GLY A N 1
ATOM 5098 C CA . GLY A 1 684 ? -10.326 -15.489 -12.988 1.00 98.69 684 GLY A CA 1
ATOM 5099 C C . GLY A 1 684 ? -11.725 -15.442 -13.588 1.00 98.69 684 GLY A C 1
ATOM 5100 O O . GLY A 1 684 ? -12.480 -16.412 -13.529 1.00 98.69 684 GLY A O 1
ATOM 5101 N N . VAL A 1 685 ? -12.047 -14.310 -14.204 1.00 98.81 685 VAL A N 1
ATOM 5102 C CA . VAL A 1 685 ? -13.318 -14.045 -14.879 1.00 98.81 685 VAL A CA 1
ATOM 5103 C C . VAL A 1 685 ? -13.072 -13.277 -16.171 1.00 98.81 685 VAL A C 1
ATOM 5105 O O . VAL A 1 685 ? -12.123 -12.506 -16.275 1.00 98.81 685 VAL A O 1
ATOM 5108 N N . GLU A 1 686 ? -13.931 -13.478 -17.162 1.00 98.69 686 GLU A N 1
ATOM 5109 C CA . GLU A 1 686 ? -14.133 -12.499 -18.226 1.00 98.69 686 GLU A CA 1
ATOM 5110 C C . GLU A 1 686 ? -15.616 -12.495 -18.606 1.00 98.69 686 GLU A C 1
ATOM 5112 O O . GLU A 1 686 ? -16.217 -13.563 -18.745 1.00 98.69 686 GLU A O 1
ATOM 5117 N N . SER A 1 687 ? -16.192 -11.313 -18.838 1.00 98.56 687 SER A N 1
ATOM 5118 C CA . SER A 1 687 ? -17.376 -11.205 -19.690 1.00 98.56 687 SER A CA 1
ATOM 5119 C C . SER A 1 687 ? -17.012 -10.405 -20.930 1.00 98.56 687 SER A C 1
ATOM 5121 O O . SER A 1 687 ? -16.878 -9.181 -20.890 1.00 98.56 687 SER A O 1
ATOM 5123 N N . MET A 1 688 ? -16.833 -11.116 -22.040 1.00 98.44 688 MET A N 1
ATOM 5124 C CA . MET A 1 688 ? -16.552 -10.502 -23.331 1.00 98.44 688 MET A CA 1
ATOM 5125 C C . MET A 1 688 ? -17.819 -9.880 -23.930 1.00 98.44 688 MET A C 1
ATOM 5127 O O . MET A 1 688 ? -17.704 -8.892 -24.641 1.00 98.44 688 MET A O 1
ATOM 5131 N N . THR A 1 689 ? -19.019 -10.381 -23.605 1.00 98.38 689 THR A N 1
ATOM 5132 C CA . THR A 1 689 ? -20.293 -9.779 -24.050 1.00 98.38 689 THR A CA 1
ATOM 5133 C C . THR A 1 689 ? -20.580 -8.435 -23.384 1.00 98.38 689 THR A C 1
ATOM 5135 O O . THR A 1 689 ? -21.221 -7.570 -23.979 1.00 98.38 689 THR A O 1
ATOM 5138 N N . ARG A 1 690 ? -20.138 -8.257 -22.134 1.00 98.19 690 ARG A N 1
ATOM 5139 C CA . ARG A 1 690 ? -20.404 -7.056 -21.319 1.00 98.19 690 ARG A CA 1
ATOM 5140 C C . ARG A 1 690 ? -19.196 -6.119 -21.236 1.00 98.19 690 ARG A C 1
ATOM 5142 O O . ARG A 1 690 ? -19.183 -5.169 -20.454 1.00 98.19 690 ARG A O 1
ATOM 5149 N N . ALA A 1 691 ? -18.197 -6.372 -22.077 1.00 98.31 691 ALA A N 1
ATOM 5150 C CA . ALA A 1 691 ? -17.067 -5.495 -22.308 1.00 98.31 691 ALA A CA 1
ATOM 5151 C C . ALA A 1 691 ? -17.563 -4.124 -22.828 1.00 98.31 691 ALA A C 1
ATOM 5153 O O . ALA A 1 691 ? -18.291 -4.066 -23.821 1.00 98.31 691 ALA A O 1
ATOM 5154 N N . PRO A 1 692 ? -17.234 -3.000 -22.166 1.00 98.00 692 PRO A N 1
ATOM 5155 C CA . PRO A 1 692 ? -17.764 -1.690 -22.531 1.00 98.00 692 PRO A CA 1
ATOM 5156 C C . PRO A 1 692 ? -17.080 -1.102 -23.769 1.00 98.00 692 PRO A C 1
ATOM 5158 O O . PRO A 1 692 ? -16.020 -1.548 -24.207 1.00 98.00 692 PRO A O 1
ATOM 5161 N N . TRP A 1 693 ? -17.630 0.007 -24.253 1.00 97.88 693 TRP A N 1
ATOM 5162 C CA . TRP A 1 693 ? -16.900 0.936 -25.111 1.00 97.88 693 TRP A CA 1
ATOM 5163 C C . TRP A 1 693 ? -16.075 1.894 -24.244 1.00 97.88 693 TRP A C 1
ATOM 5165 O O . TRP A 1 693 ? -16.584 2.444 -23.267 1.00 97.88 693 TRP A O 1
ATOM 5175 N N . VAL A 1 694 ? -14.815 2.124 -24.609 1.00 97.25 694 VAL A N 1
ATOM 5176 C CA . VAL A 1 694 ? -13.914 3.082 -23.944 1.00 97.25 694 VAL A CA 1
ATOM 5177 C C . VAL A 1 694 ? -13.634 4.272 -24.849 1.00 97.25 694 VAL A C 1
ATOM 5179 O O . VAL A 1 694 ? -13.496 4.118 -26.059 1.00 97.25 694 VAL A O 1
ATOM 5182 N N . MET A 1 695 ? -13.540 5.465 -24.262 1.00 96.25 695 MET A N 1
ATOM 5183 C CA . MET A 1 695 ? -13.445 6.735 -24.984 1.00 96.25 695 MET A CA 1
ATOM 5184 C C . MET A 1 695 ? -12.234 7.544 -24.520 1.00 96.25 695 MET A C 1
ATOM 5186 O O . MET A 1 695 ? -12.010 7.712 -23.319 1.00 96.25 695 MET A O 1
ATOM 5190 N N . GLU A 1 696 ? -11.465 8.069 -25.469 1.00 95.12 696 GLU A N 1
ATOM 5191 C CA . GLU A 1 696 ? -10.322 8.936 -25.194 1.00 95.12 696 GLU A CA 1
ATOM 5192 C C . GLU A 1 696 ? -10.772 10.292 -24.615 1.00 95.12 696 GLU A C 1
ATOM 5194 O O . GLU A 1 696 ? -11.725 10.925 -25.090 1.00 95.12 696 GLU A O 1
ATOM 5199 N N . LYS A 1 697 ? -10.065 10.766 -23.579 1.00 91.06 697 LYS A N 1
ATOM 5200 C CA . LYS A 1 697 ? -10.304 12.092 -22.990 1.00 91.06 697 LYS A CA 1
ATOM 5201 C C . LYS A 1 697 ? -9.906 13.199 -23.984 1.00 91.06 697 LYS A C 1
ATOM 5203 O O . LYS A 1 697 ? -8.858 13.073 -24.611 1.00 91.06 697 LYS A O 1
ATOM 5208 N N . PRO A 1 698 ? -10.660 14.312 -24.082 1.00 89.94 698 PRO A N 1
ATOM 5209 C CA . PRO A 1 698 ? -10.265 15.452 -24.908 1.00 89.94 698 PRO A CA 1
ATOM 5210 C C . PRO A 1 698 ? -8.855 15.954 -24.555 1.00 89.94 698 PRO A C 1
ATOM 5212 O O . PRO A 1 698 ? -8.595 16.325 -23.410 1.00 89.94 698 PRO A O 1
ATOM 5215 N N . GLY A 1 699 ? -7.950 15.984 -25.539 1.00 84.19 699 GLY A N 1
ATOM 5216 C CA . GLY A 1 699 ? -6.550 16.398 -25.345 1.00 84.19 699 GLY A CA 1
ATOM 5217 C C . GLY A 1 699 ? -6.353 17.895 -25.060 1.00 84.19 699 GLY A C 1
ATOM 5218 O O . GLY A 1 699 ? -5.276 18.309 -24.636 1.00 84.19 699 GLY A O 1
ATOM 5219 N N . THR A 1 700 ? -7.389 18.709 -25.269 1.00 83.38 700 THR A N 1
ATOM 5220 C CA . THR A 1 700 ? -7.462 20.122 -24.874 1.00 83.38 700 THR A CA 1
ATOM 5221 C C . THR A 1 700 ? -8.843 20.420 -24.279 1.00 83.38 700 THR A C 1
ATOM 5223 O O . THR A 1 700 ? -9.823 19.752 -24.629 1.00 83.38 700 THR A O 1
ATOM 5226 N N . PRO A 1 701 ? -8.970 21.405 -23.367 1.00 88.94 701 PRO A N 1
ATOM 5227 C CA . PRO A 1 701 ? -10.269 21.772 -22.813 1.00 88.94 701 PRO A CA 1
ATOM 5228 C C . PRO A 1 701 ? -11.227 22.254 -23.916 1.00 88.94 701 PRO A C 1
ATOM 5230 O O . PRO A 1 701 ? -10.812 22.860 -24.903 1.00 88.94 701 PRO A O 1
ATOM 5233 N N . TRP A 1 702 ? -12.517 21.951 -23.743 1.00 86.44 702 TRP A N 1
ATOM 5234 C CA . TRP A 1 702 ? -13.615 22.211 -24.694 1.00 86.44 702 TRP A CA 1
ATOM 5235 C C . TRP A 1 702 ? -13.510 21.531 -26.075 1.00 86.44 702 TRP A C 1
ATOM 5237 O O . TRP A 1 702 ? -14.388 21.739 -26.914 1.00 86.44 702 TRP A O 1
ATOM 5247 N N . ALA A 1 703 ? -12.504 20.686 -26.323 1.00 92.00 703 ALA A N 1
ATOM 5248 C CA . ALA A 1 703 ? -12.488 19.834 -27.509 1.00 92.00 703 ALA A CA 1
ATOM 5249 C C . ALA A 1 703 ? -13.562 18.731 -27.438 1.00 92.00 703 ALA A C 1
ATOM 5251 O O . ALA A 1 703 ? -14.076 18.385 -26.371 1.00 92.00 703 ALA A O 1
ATOM 5252 N N . LYS A 1 704 ? -13.896 18.161 -28.603 1.00 84.44 704 LYS A N 1
ATOM 5253 C CA . LYS A 1 704 ? -14.754 16.970 -28.689 1.00 84.44 704 LYS A CA 1
ATOM 5254 C C . LYS A 1 704 ? -14.075 15.773 -27.993 1.00 84.44 704 LYS A C 1
ATOM 5256 O O . LYS A 1 704 ? -12.843 15.746 -27.938 1.00 84.44 704 LYS A O 1
ATOM 5261 N N . PRO A 1 705 ? -14.841 14.778 -27.507 1.00 85.25 705 PRO A N 1
ATOM 5262 C CA . PRO A 1 705 ? -14.277 13.489 -27.113 1.00 85.25 705 PRO A CA 1
ATOM 5263 C C . PRO A 1 705 ? -13.467 12.860 -28.254 1.00 85.25 705 PRO A C 1
ATOM 5265 O O . PRO A 1 705 ? -13.779 13.099 -29.425 1.00 85.25 705 PRO A O 1
ATOM 5268 N N . GLY A 1 706 ? -12.419 12.111 -27.903 1.00 88.75 706 GLY A N 1
ATOM 5269 C CA . GLY A 1 706 ? -11.520 11.482 -28.872 1.00 88.75 706 GLY A CA 1
ATOM 5270 C C . GLY A 1 706 ? -12.050 10.144 -29.391 1.00 88.75 706 GLY A C 1
ATOM 5271 O O . GLY A 1 706 ? -13.261 9.937 -29.493 1.00 88.75 706 GLY A O 1
ATOM 5272 N N . GLU A 1 707 ? -11.145 9.230 -29.742 1.00 92.62 707 GLU A N 1
ATOM 5273 C CA . GLU A 1 707 ? -11.539 7.929 -30.295 1.00 92.62 707 GLU A CA 1
ATOM 5274 C C . GLU A 1 707 ? -12.354 7.078 -29.305 1.00 92.62 707 GLU A C 1
ATOM 5276 O O . GLU A 1 707 ? -12.105 7.085 -28.097 1.00 92.62 707 GLU A O 1
ATOM 5281 N N . VAL A 1 708 ? -13.303 6.301 -29.838 1.00 96.25 708 VAL A N 1
ATOM 5282 C CA . VAL A 1 708 ? -14.117 5.332 -29.090 1.00 96.25 708 VAL A CA 1
ATOM 5283 C C . VAL A 1 708 ? -13.802 3.929 -29.604 1.00 96.25 708 VAL A C 1
ATOM 5285 O O . VAL A 1 708 ? -13.912 3.675 -30.802 1.00 96.25 708 VAL A O 1
ATOM 5288 N N . HIS A 1 709 ? -13.418 3.025 -28.704 1.00 97.50 709 HIS A N 1
ATOM 5289 C CA . HIS A 1 709 ? -13.001 1.654 -29.016 1.00 97.50 709 HIS A CA 1
ATOM 5290 C C . HIS A 1 709 ? -13.856 0.635 -28.260 1.00 97.50 709 HIS A C 1
ATOM 5292 O O . HIS A 1 709 ? -14.164 0.830 -27.084 1.00 97.50 709 HIS A O 1
ATOM 5298 N N . ASP A 1 710 ? -14.199 -0.469 -28.920 1.00 97.62 710 ASP A N 1
ATOM 5299 C CA . ASP A 1 710 ? -14.741 -1.668 -28.271 1.00 97.62 710 ASP A CA 1
ATOM 5300 C C . ASP A 1 710 ? -13.647 -2.315 -27.400 1.00 97.62 710 ASP A C 1
ATOM 5302 O O . ASP A 1 710 ? -12.468 -2.333 -27.774 1.00 97.62 710 ASP A O 1
ATOM 5306 N N . THR A 1 711 ? -14.009 -2.833 -26.224 1.00 97.81 711 THR A N 1
ATOM 5307 C CA . THR A 1 711 ? -13.068 -3.557 -25.361 1.00 97.81 711 THR A CA 1
ATOM 5308 C C . THR A 1 711 ? -13.156 -5.081 -25.442 1.00 97.81 711 THR A C 1
ATOM 5310 O O . THR A 1 711 ? -12.274 -5.740 -24.885 1.00 97.81 711 THR A O 1
ATOM 5313 N N . SER A 1 712 ? -14.132 -5.633 -26.170 1.00 94.56 712 SER A N 1
ATOM 5314 C CA . SER A 1 712 ? -14.417 -7.074 -26.261 1.00 94.56 712 SER A CA 1
ATOM 5315 C C . SER A 1 712 ? -13.197 -7.912 -26.651 1.00 94.56 712 SER A C 1
ATOM 5317 O O . SER A 1 712 ? -12.923 -8.933 -26.023 1.00 94.56 712 SER A O 1
ATOM 5319 N N . LEU A 1 713 ? -12.425 -7.482 -27.659 1.00 93.94 713 LEU A N 1
ATOM 5320 C CA . LEU A 1 713 ? -11.125 -8.074 -27.993 1.00 93.94 713 LEU A CA 1
ATOM 5321 C C . LEU A 1 713 ? -10.251 -7.117 -28.821 1.00 93.94 713 LEU A C 1
ATOM 5323 O O . LEU A 1 713 ? -10.733 -6.462 -29.739 1.00 93.94 713 LEU A O 1
ATOM 5327 N N . GLY A 1 714 ? -8.934 -7.151 -28.594 1.00 93.44 714 GLY A N 1
ATOM 5328 C CA . GLY A 1 714 ? -7.939 -6.678 -29.564 1.00 93.44 714 GLY A CA 1
ATOM 5329 C C . GLY A 1 714 ? -7.226 -5.373 -29.209 1.00 93.44 714 GLY A C 1
ATOM 5330 O O . GLY A 1 714 ? -7.218 -4.925 -28.063 1.00 93.44 714 GLY A O 1
ATOM 5331 N N . TRP A 1 715 ? -6.555 -4.803 -30.213 1.00 96.06 715 TRP A N 1
ATOM 5332 C CA . TRP A 1 715 ? -5.770 -3.575 -30.085 1.00 96.06 715 TRP A CA 1
ATOM 5333 C C . TRP A 1 715 ? -6.671 -2.337 -30.087 1.00 96.06 715 TRP A C 1
ATOM 5335 O O . TRP A 1 715 ? -7.456 -2.140 -31.010 1.00 96.06 715 TRP A O 1
ATOM 5345 N N . ARG A 1 716 ? -6.501 -1.492 -29.068 1.00 96.75 716 ARG A N 1
ATOM 5346 C CA . ARG A 1 716 ? -7.228 -0.237 -28.828 1.00 96.75 716 ARG A CA 1
ATOM 5347 C C . ARG A 1 716 ? -6.272 0.800 -28.241 1.00 96.75 716 ARG A C 1
ATOM 5349 O O . ARG A 1 716 ? -5.322 0.415 -27.559 1.00 96.75 716 ARG A O 1
ATOM 5356 N N . PHE A 1 717 ? -6.488 2.087 -28.528 1.00 95.94 717 PHE A N 1
ATOM 5357 C CA . PHE A 1 717 ? -5.549 3.181 -28.197 1.00 95.94 717 PHE A CA 1
ATOM 5358 C C . PHE A 1 717 ? -4.084 2.863 -28.583 1.00 95.94 717 PHE A C 1
ATOM 5360 O O . PHE A 1 717 ? -3.135 3.093 -27.829 1.00 95.94 717 PHE A O 1
ATOM 5367 N N . THR A 1 718 ? -3.907 2.259 -29.761 1.00 95.81 718 THR A N 1
ATOM 5368 C CA . THR A 1 718 ? -2.646 1.660 -30.216 1.00 95.81 718 THR A CA 1
ATOM 5369 C C . THR A 1 718 ? -1.507 2.677 -30.265 1.00 95.81 718 THR A C 1
ATOM 5371 O O . THR A 1 718 ? -1.579 3.677 -30.977 1.00 95.81 718 THR A O 1
ATOM 5374 N N . ASN A 1 719 ? -0.410 2.394 -29.555 1.00 96.69 719 ASN A N 1
ATOM 5375 C CA . ASN A 1 719 ? 0.725 3.312 -29.465 1.00 96.69 719 ASN A CA 1
ATOM 5376 C C . ASN A 1 719 ? 1.293 3.642 -30.868 1.00 96.69 719 ASN A C 1
ATOM 5378 O O . ASN A 1 719 ? 1.729 2.721 -31.572 1.00 96.69 719 ASN A O 1
ATOM 5382 N N . PRO A 1 720 ? 1.387 4.929 -31.269 1.00 95.19 720 PRO A N 1
ATOM 5383 C CA . PRO A 1 720 ? 1.876 5.316 -32.593 1.00 95.19 720 PRO A CA 1
ATOM 5384 C C . PRO A 1 720 ? 3.276 4.793 -32.939 1.00 95.19 720 PRO A C 1
ATOM 5386 O O . PRO A 1 720 ? 3.579 4.618 -34.119 1.00 95.19 720 PRO A O 1
ATOM 5389 N N . ARG A 1 721 ? 4.123 4.497 -31.938 1.00 97.25 721 ARG A N 1
ATOM 5390 C CA . ARG A 1 721 ? 5.446 3.881 -32.140 1.00 97.25 721 ARG A CA 1
ATOM 5391 C C . ARG A 1 721 ? 5.350 2.444 -32.651 1.00 97.25 721 ARG A C 1
ATOM 5393 O O . ARG A 1 721 ? 6.178 2.058 -33.467 1.00 97.25 721 ARG A O 1
ATOM 5400 N N . PHE A 1 722 ? 4.360 1.669 -32.205 1.00 96.31 722 PHE A N 1
ATOM 5401 C CA . PHE A 1 722 ? 4.167 0.293 -32.671 1.00 96.31 722 PHE A CA 1
ATOM 5402 C C . PHE A 1 722 ? 3.616 0.287 -34.099 1.00 96.31 722 PHE A C 1
ATOM 5404 O O . PHE A 1 722 ? 4.201 -0.335 -34.978 1.00 96.31 722 PHE A O 1
ATOM 5411 N N . ALA A 1 723 ? 2.596 1.107 -34.369 1.00 93.19 723 ALA A N 1
ATOM 5412 C CA . ALA A 1 723 ? 2.070 1.283 -35.723 1.00 93.19 723 ALA A CA 1
ATOM 5413 C C . ALA A 1 723 ? 3.121 1.852 -36.706 1.00 93.19 723 ALA A C 1
ATOM 5415 O O . ALA A 1 723 ? 3.059 1.587 -37.904 1.00 93.19 723 ALA A O 1
ATOM 5416 N N . ALA A 1 724 ? 4.094 2.639 -36.228 1.00 95.00 724 ALA A N 1
ATOM 5417 C CA . ALA A 1 724 ? 5.227 3.092 -37.036 1.00 95.00 724 ALA A CA 1
ATOM 5418 C C . ALA A 1 724 ? 6.266 1.988 -37.295 1.00 95.00 724 ALA A C 1
ATOM 5420 O O . ALA A 1 724 ? 6.803 1.937 -38.398 1.00 95.00 724 ALA A O 1
ATOM 5421 N N . ALA A 1 725 ? 6.526 1.109 -36.321 1.00 94.19 725 ALA A N 1
ATOM 5422 C CA . ALA A 1 725 ? 7.398 -0.050 -36.506 1.00 94.19 725 ALA A CA 1
ATOM 5423 C C . ALA A 1 725 ? 6.807 -1.035 -37.528 1.00 94.19 725 ALA A C 1
ATOM 5425 O O . ALA A 1 725 ? 7.504 -1.442 -38.451 1.00 94.19 725 ALA A O 1
ATOM 5426 N N . ASP A 1 726 ? 5.507 -1.322 -37.443 1.00 94.94 726 ASP A N 1
ATOM 5427 C CA . ASP A 1 726 ? 4.840 -2.236 -38.376 1.00 94.94 726 ASP A CA 1
ATOM 5428 C C . ASP A 1 726 ? 4.766 -1.673 -39.803 1.00 94.94 726 ASP A C 1
ATOM 5430 O O . ASP A 1 726 ? 4.923 -2.415 -40.767 1.00 94.94 726 ASP A O 1
ATOM 5434 N N . ARG A 1 727 ? 4.641 -0.346 -39.963 1.00 94.56 727 ARG A N 1
ATOM 5435 C CA . ARG A 1 727 ? 4.792 0.323 -41.271 1.00 94.56 727 ARG A CA 1
ATOM 5436 C C . ARG A 1 727 ? 6.224 0.319 -41.822 1.00 94.56 727 ARG A C 1
ATOM 5438 O O . ARG A 1 727 ? 6.401 0.638 -42.994 1.00 94.56 727 ARG A O 1
ATOM 5445 N N . ALA A 1 728 ? 7.231 0.007 -41.006 1.00 94.94 728 ALA A N 1
ATOM 5446 C CA . ALA A 1 728 ? 8.621 -0.134 -41.444 1.00 94.94 728 ALA A CA 1
ATOM 5447 C C . ALA A 1 728 ? 8.985 -1.582 -41.828 1.00 94.94 728 ALA A C 1
ATOM 5449 O O . ALA A 1 728 ? 10.061 -1.810 -42.382 1.00 94.94 728 ALA A O 1
ATOM 5450 N N . VAL A 1 729 ? 8.101 -2.554 -41.569 1.00 94.06 729 VAL A N 1
ATOM 5451 C CA . VAL A 1 729 ? 8.258 -3.939 -42.030 1.00 94.06 729 VAL A CA 1
ATOM 5452 C C . VAL A 1 729 ? 8.043 -3.994 -43.553 1.00 94.06 729 VAL A C 1
ATOM 5454 O O . VAL A 1 729 ? 7.010 -3.519 -44.030 1.00 94.06 729 VAL A O 1
ATOM 5457 N N . PRO A 1 730 ? 8.972 -4.568 -44.344 1.00 90.94 730 PRO A N 1
ATOM 5458 C CA . PRO A 1 730 ? 8.804 -4.676 -45.791 1.00 90.94 730 PRO A CA 1
ATOM 5459 C C . PRO A 1 730 ? 7.550 -5.463 -46.192 1.00 90.94 730 PRO A C 1
ATOM 5461 O O . PRO A 1 730 ? 7.226 -6.497 -45.604 1.00 90.94 730 PRO A O 1
ATOM 5464 N N . ALA A 1 731 ? 6.866 -5.009 -47.245 1.00 84.06 731 ALA A N 1
ATOM 5465 C CA . ALA A 1 731 ? 5.744 -5.744 -47.820 1.00 84.06 731 ALA A CA 1
ATOM 5466 C C . ALA A 1 731 ? 6.208 -7.133 -48.302 1.00 84.06 731 ALA A C 1
ATOM 5468 O O . ALA A 1 731 ? 7.179 -7.242 -49.049 1.00 84.06 731 ALA A O 1
ATOM 5469 N N . GLY A 1 732 ? 5.519 -8.187 -47.859 1.00 80.94 732 GLY A N 1
ATOM 5470 C CA . GLY A 1 732 ? 5.898 -9.579 -48.131 1.00 80.94 732 GLY A CA 1
ATOM 5471 C C . GLY A 1 732 ? 6.915 -10.191 -47.156 1.00 80.94 732 GLY A C 1
ATOM 5472 O O . GLY A 1 732 ? 7.291 -11.343 -47.352 1.00 80.94 732 GLY A O 1
ATOM 5473 N N . ALA A 1 733 ? 7.347 -9.479 -46.106 1.00 88.94 733 ALA A N 1
ATOM 5474 C CA . ALA A 1 733 ? 8.199 -10.059 -45.064 1.00 88.94 733 ALA A CA 1
ATOM 5475 C C . ALA A 1 733 ? 7.488 -11.203 -44.311 1.00 88.94 733 ALA A C 1
ATOM 5477 O O . ALA A 1 733 ? 6.306 -11.092 -43.957 1.00 88.94 733 ALA A O 1
ATOM 5478 N N . GLY A 1 734 ? 8.216 -12.291 -44.057 1.00 89.81 734 GLY A N 1
ATOM 5479 C CA . GLY A 1 734 ? 7.681 -13.551 -43.548 1.00 89.81 734 GLY A CA 1
ATOM 5480 C C . GLY A 1 734 ? 7.365 -13.556 -42.045 1.00 89.81 734 GLY A C 1
ATOM 5481 O O . GLY A 1 734 ? 7.396 -12.511 -41.381 1.00 89.81 734 GLY A O 1
ATOM 5482 N N . PRO A 1 735 ? 6.990 -14.721 -41.488 1.00 92.31 735 PRO A N 1
ATOM 5483 C CA . PRO A 1 735 ? 6.629 -14.859 -40.077 1.00 92.31 735 PRO A CA 1
ATOM 5484 C C . PRO A 1 735 ? 7.818 -14.686 -39.116 1.00 92.31 735 PRO A C 1
ATOM 5486 O O . PRO A 1 735 ? 7.606 -14.384 -37.944 1.00 92.31 735 PRO A O 1
ATOM 5489 N N . GLU A 1 736 ? 9.056 -14.834 -39.594 1.00 91.81 736 GLU A N 1
ATOM 5490 C CA . GLU A 1 736 ? 10.295 -14.566 -38.846 1.00 91.81 736 GLU A CA 1
ATOM 5491 C C . GLU A 1 736 ? 10.536 -13.072 -38.564 1.00 91.81 736 GLU A C 1
ATOM 5493 O O . GLU A 1 736 ? 11.223 -12.722 -37.597 1.00 91.81 736 GLU A O 1
ATOM 5498 N N . THR A 1 737 ? 9.964 -12.194 -39.395 1.00 93.75 737 THR A N 1
ATOM 5499 C CA . THR A 1 737 ? 10.087 -10.742 -39.270 1.00 93.75 737 THR A CA 1
ATOM 5500 C C . THR A 1 737 ? 9.042 -10.202 -38.295 1.00 93.75 737 THR A C 1
ATOM 5502 O O . THR A 1 737 ? 7.836 -10.349 -38.505 1.00 93.75 737 THR A O 1
ATOM 5505 N N . THR A 1 738 ? 9.509 -9.545 -37.229 1.00 94.62 738 THR A N 1
ATOM 5506 C CA . THR A 1 738 ? 8.658 -9.131 -36.107 1.00 94.62 738 THR A CA 1
ATOM 5507 C C . THR A 1 738 ? 7.629 -8.072 -36.501 1.00 94.62 738 THR A C 1
ATOM 5509 O O . THR A 1 738 ? 7.988 -7.031 -37.046 1.00 94.62 738 THR A O 1
ATOM 5512 N N . LYS A 1 739 ? 6.362 -8.321 -36.154 1.00 95.12 739 LYS A N 1
ATOM 5513 C CA . LYS A 1 739 ? 5.224 -7.397 -36.304 1.00 95.12 739 LYS A CA 1
ATOM 5514 C C . LYS A 1 739 ? 4.501 -7.304 -34.955 1.00 95.12 739 LYS A C 1
ATOM 5516 O O . LYS A 1 739 ? 4.328 -8.320 -34.281 1.00 95.12 739 LYS A O 1
ATOM 5521 N N . LEU A 1 740 ? 4.121 -6.104 -34.528 1.00 96.12 740 LEU A N 1
ATOM 5522 C CA . LEU A 1 740 ? 3.694 -5.811 -33.158 1.00 96.12 740 LEU A CA 1
ATOM 5523 C C . LEU A 1 740 ? 2.173 -5.820 -32.991 1.00 96.12 740 LEU A C 1
ATOM 5525 O O . LEU A 1 740 ? 1.670 -6.493 -32.094 1.00 96.12 740 LEU A O 1
ATOM 5529 N N . THR A 1 741 ? 1.438 -5.098 -33.840 1.00 96.00 741 THR A N 1
ATOM 5530 C CA . THR A 1 741 ? 0.004 -4.807 -33.659 1.00 96.00 741 THR A CA 1
ATOM 5531 C C . THR A 1 741 ? -0.918 -5.717 -34.472 1.00 96.00 741 THR A C 1
ATOM 5533 O O . THR A 1 741 ? -2.044 -5.337 -34.794 1.00 96.00 741 THR A O 1
ATOM 5536 N N . LEU A 1 742 ? -0.460 -6.924 -34.821 1.00 95.31 742 LEU A N 1
ATOM 5537 C CA . LEU A 1 742 ? -1.306 -7.929 -35.466 1.00 95.31 742 LEU A CA 1
ATOM 5538 C C . LEU A 1 742 ? -2.477 -8.330 -34.555 1.00 95.31 742 LEU A C 1
ATOM 5540 O O . LEU A 1 742 ? -2.326 -8.476 -33.338 1.00 95.31 742 LEU A O 1
ATOM 5544 N N . SER A 1 743 ? -3.641 -8.564 -35.162 1.00 95.94 743 SER A N 1
ATOM 5545 C CA . SER A 1 743 ? -4.762 -9.226 -34.487 1.00 95.94 743 SER A CA 1
ATOM 5546 C C . SER A 1 743 ? -4.415 -10.682 -34.157 1.00 95.94 743 SER A C 1
ATOM 5548 O O . SER A 1 743 ? -3.583 -11.303 -34.820 1.00 95.94 743 SER A O 1
ATOM 5550 N N . MET A 1 744 ? -5.064 -11.263 -33.144 1.00 95.81 744 MET A N 1
ATOM 5551 C CA . MET A 1 744 ? -4.707 -12.604 -32.659 1.00 95.81 744 MET A CA 1
ATOM 5552 C C . MET A 1 744 ? -4.822 -13.674 -33.759 1.00 95.81 744 MET A C 1
ATOM 5554 O O . MET A 1 744 ? -3.916 -14.492 -33.909 1.00 95.81 744 MET A O 1
ATOM 5558 N N . GLY A 1 745 ? -5.847 -13.600 -34.614 1.00 96.00 745 GLY A N 1
ATOM 5559 C CA . GLY A 1 745 ? -5.971 -14.495 -35.767 1.00 96.00 745 GLY A CA 1
ATOM 5560 C C . GLY A 1 745 ? -4.885 -14.292 -36.830 1.00 96.00 745 GLY A C 1
ATOM 5561 O O . GLY A 1 745 ? -4.396 -15.270 -37.384 1.00 96.00 745 GLY A O 1
ATOM 5562 N N . GLN A 1 746 ? -4.408 -13.061 -37.054 1.00 96.56 746 GLN A N 1
ATOM 5563 C CA . GLN A 1 746 ? -3.245 -12.822 -37.921 1.00 96.56 746 GLN A CA 1
ATOM 5564 C C . GLN A 1 746 ? -1.959 -13.425 -37.336 1.00 96.56 746 GLN A C 1
ATOM 5566 O O . GLN A 1 746 ? -1.153 -13.948 -38.098 1.00 96.56 746 GLN A O 1
ATOM 5571 N N . THR A 1 747 ? -1.773 -13.428 -36.009 1.00 97.69 747 THR A N 1
ATOM 5572 C CA . THR A 1 747 ? -0.626 -14.130 -35.392 1.00 97.69 747 THR A CA 1
ATOM 5573 C C . THR A 1 747 ? -0.714 -15.650 -35.562 1.00 97.69 747 THR A C 1
ATOM 5575 O O . THR A 1 747 ? 0.305 -16.310 -35.748 1.00 97.69 747 THR A O 1
ATOM 5578 N N . ALA A 1 748 ? -1.926 -16.217 -35.579 1.00 97.81 748 ALA A N 1
ATOM 5579 C CA . ALA A 1 748 ? -2.125 -17.635 -35.870 1.00 97.81 748 ALA A CA 1
ATOM 5580 C C . ALA A 1 748 ? -1.810 -17.983 -37.338 1.00 97.81 748 ALA A C 1
ATOM 5582 O O . ALA A 1 748 ? -1.270 -19.055 -37.591 1.00 97.81 748 ALA A O 1
ATOM 5583 N N . GLU A 1 749 ? -2.061 -17.071 -38.284 1.00 97.50 749 GLU A N 1
ATOM 5584 C CA . GLU A 1 749 ? -1.632 -17.211 -39.687 1.00 97.50 749 GLU A CA 1
ATOM 5585 C C . GLU A 1 749 ? -0.097 -17.141 -39.846 1.00 97.50 749 GLU A C 1
ATOM 5587 O O . GLU A 1 749 ? 0.462 -17.852 -40.680 1.00 97.50 749 GLU A O 1
ATOM 5592 N N . GLU A 1 750 ? 0.614 -16.335 -39.042 1.00 97.25 750 GLU A N 1
ATOM 5593 C CA . GLU A 1 750 ? 2.091 -16.340 -39.038 1.00 97.25 750 GLU A CA 1
ATOM 5594 C C . GLU A 1 750 ? 2.657 -17.640 -38.449 1.00 97.25 750 GLU A C 1
ATOM 5596 O O . GLU A 1 750 ? 3.597 -18.206 -39.005 1.00 97.25 750 GLU A O 1
ATOM 5601 N N . VAL A 1 751 ? 2.071 -18.156 -37.362 1.00 98.00 751 VAL A N 1
ATOM 5602 C CA . VAL A 1 751 ? 2.466 -19.456 -36.787 1.00 98.00 751 VAL A CA 1
ATOM 5603 C C . VAL A 1 751 ? 2.157 -20.606 -37.754 1.00 98.00 751 VAL A C 1
ATOM 5605 O O . VAL A 1 751 ? 2.992 -21.491 -37.925 1.00 98.00 751 VAL A O 1
ATOM 5608 N N . ALA A 1 752 ? 1.014 -20.573 -38.448 1.00 97.62 752 ALA A N 1
ATOM 5609 C CA . ALA A 1 752 ? 0.678 -21.553 -39.480 1.00 97.62 752 ALA A CA 1
ATOM 5610 C C . ALA A 1 752 ? 1.707 -21.575 -40.621 1.00 97.62 752 ALA A C 1
ATOM 5612 O O . ALA A 1 752 ? 2.161 -22.650 -41.017 1.00 97.62 752 ALA A O 1
ATOM 5613 N N . ALA A 1 753 ? 2.104 -20.394 -41.108 1.00 95.88 753 ALA A N 1
ATOM 5614 C CA . ALA A 1 753 ? 3.107 -20.245 -42.159 1.00 95.88 753 ALA A CA 1
ATOM 5615 C C . ALA A 1 753 ? 4.518 -20.673 -41.711 1.00 95.88 753 ALA A C 1
ATOM 5617 O O . ALA A 1 753 ? 5.264 -21.231 -42.512 1.00 95.88 753 ALA A O 1
ATOM 5618 N N . LEU A 1 754 ? 4.881 -20.435 -40.445 1.00 96.69 754 LEU A N 1
ATOM 5619 C CA . LEU A 1 754 ? 6.190 -20.795 -39.887 1.00 96.69 754 LEU A CA 1
ATOM 5620 C C . LEU A 1 754 ? 6.353 -22.307 -39.661 1.00 96.69 754 LEU A C 1
ATOM 5622 O O . LEU A 1 754 ? 7.425 -22.852 -39.918 1.00 96.69 754 LEU A O 1
ATOM 5626 N N . ASP A 1 755 ? 5.301 -22.975 -39.181 1.00 96.56 755 ASP A N 1
ATOM 5627 C CA . ASP A 1 755 ? 5.332 -24.388 -38.772 1.00 96.56 755 ASP A CA 1
ATOM 5628 C C . ASP A 1 755 ? 4.734 -25.344 -39.823 1.00 96.56 755 ASP A C 1
ATOM 5630 O O . ASP A 1 755 ? 4.620 -26.549 -39.583 1.00 96.56 755 ASP A O 1
ATOM 5634 N N . GLY A 1 756 ? 4.344 -24.821 -40.992 1.00 96.25 756 GLY A N 1
ATOM 5635 C CA . GLY A 1 756 ? 3.767 -25.608 -42.085 1.00 96.25 756 GLY A CA 1
ATOM 5636 C C . GLY A 1 756 ? 2.450 -26.290 -41.706 1.00 96.25 756 GLY A C 1
ATOM 5637 O O . GLY A 1 756 ? 2.200 -27.422 -42.120 1.00 96.25 756 GLY A O 1
ATOM 5638 N N . ILE A 1 757 ? 1.625 -25.640 -40.879 1.00 97.94 757 ILE A N 1
ATOM 5639 C CA . ILE A 1 757 ? 0.316 -26.181 -40.495 1.00 97.94 757 ILE A CA 1
ATOM 5640 C C . ILE A 1 757 ? -0.625 -26.091 -41.698 1.00 97.94 757 ILE A C 1
ATOM 5642 O O . ILE A 1 757 ? -0.772 -25.019 -42.286 1.00 97.94 757 ILE A O 1
ATOM 5646 N N . THR A 1 758 ? -1.289 -27.189 -42.066 1.00 97.44 758 THR A N 1
ATOM 5647 C CA . THR A 1 758 ? -2.256 -27.157 -43.172 1.00 97.44 758 THR A CA 1
ATOM 5648 C C . THR A 1 758 ? -3.660 -26.770 -42.697 1.00 97.44 758 THR A C 1
ATOM 5650 O O . THR A 1 758 ? -4.033 -26.962 -41.537 1.00 97.44 758 THR A O 1
ATOM 5653 N N . ARG A 1 759 ? -4.493 -26.280 -43.624 1.00 96.06 759 ARG A N 1
ATOM 5654 C CA . ARG A 1 759 ? -5.930 -26.074 -43.382 1.00 96.06 759 ARG A CA 1
ATOM 5655 C C . ARG A 1 759 ? -6.636 -27.369 -42.955 1.00 96.06 759 ARG A C 1
ATOM 5657 O O . ARG A 1 759 ? -7.517 -27.315 -42.103 1.00 96.06 759 ARG A O 1
ATOM 5664 N N . ALA A 1 760 ? -6.235 -28.515 -43.509 1.00 96.69 760 ALA A N 1
ATOM 5665 C CA . ALA A 1 760 ? -6.803 -29.811 -43.148 1.00 96.69 760 ALA A CA 1
ATOM 5666 C C . ALA A 1 760 ? -6.431 -30.211 -41.711 1.00 96.69 760 ALA A C 1
ATOM 5668 O O . ALA A 1 760 ? -7.306 -30.661 -40.977 1.00 96.69 760 ALA A O 1
ATOM 5669 N N . ASP A 1 761 ? -5.184 -29.973 -41.286 1.00 97.19 761 ASP A N 1
ATOM 5670 C CA . ASP A 1 761 ? -4.734 -30.201 -39.904 1.00 97.19 761 ASP A CA 1
ATOM 5671 C C . ASP A 1 761 ? -5.564 -29.349 -38.927 1.00 97.19 761 ASP A C 1
ATOM 5673 O O . ASP A 1 761 ? -6.065 -29.840 -37.917 1.00 97.19 761 ASP A O 1
ATOM 5677 N N . SER A 1 762 ? -5.725 -28.063 -39.263 1.00 97.38 762 SER A N 1
ATOM 5678 C CA . SER A 1 762 ? -6.427 -27.055 -38.463 1.00 97.38 762 SER A CA 1
ATOM 5679 C C . SER A 1 762 ? -7.913 -27.387 -38.276 1.00 97.38 762 SER A C 1
ATOM 5681 O O . SER A 1 762 ? -8.418 -27.354 -37.152 1.00 97.38 762 SER A O 1
ATOM 5683 N N . ASP A 1 763 ? -8.607 -27.769 -39.353 1.00 98.06 763 ASP A N 1
ATOM 5684 C CA . ASP A 1 763 ? -10.014 -28.178 -39.289 1.00 98.06 763 ASP A CA 1
ATOM 5685 C C . ASP A 1 763 ? -10.175 -29.555 -38.609 1.00 98.06 763 ASP A C 1
ATOM 5687 O O . ASP A 1 763 ? -11.121 -29.755 -37.847 1.00 98.06 763 ASP A O 1
ATOM 5691 N N . ALA A 1 764 ? -9.238 -30.494 -38.796 1.00 98.00 764 ALA A N 1
ATOM 5692 C CA . ALA A 1 764 ? -9.277 -31.799 -38.128 1.00 98.00 764 ALA A CA 1
ATOM 5693 C C . ALA A 1 764 ? -9.088 -31.680 -36.608 1.00 98.00 764 ALA A C 1
ATOM 5695 O O . ALA A 1 764 ? -9.838 -32.289 -35.845 1.00 98.00 764 ALA A O 1
ATOM 5696 N N . PHE A 1 765 ? -8.141 -30.855 -36.153 1.00 98.25 765 PHE A N 1
ATOM 5697 C CA . PHE A 1 765 ? -7.947 -30.562 -34.731 1.00 98.25 765 PHE A CA 1
ATOM 5698 C C . PHE A 1 765 ? -9.202 -29.918 -34.116 1.00 98.25 765 PHE A C 1
ATOM 5700 O O . PHE A 1 765 ? -9.672 -30.346 -33.060 1.00 98.25 765 PHE A O 1
ATOM 5707 N N . ALA A 1 766 ? -9.801 -28.946 -34.812 1.00 98.06 766 ALA A N 1
ATOM 5708 C CA . ALA A 1 766 ? -11.038 -28.295 -34.387 1.00 98.06 766 ALA A CA 1
ATOM 5709 C C . ALA A 1 766 ? -12.234 -29.263 -34.291 1.00 98.06 766 ALA A C 1
ATOM 5711 O O . ALA A 1 766 ? -13.037 -29.170 -33.359 1.00 98.06 766 ALA A O 1
ATOM 5712 N N . LEU A 1 767 ? -12.339 -30.223 -35.219 1.00 98.38 767 LEU A N 1
ATOM 5713 C CA . LEU A 1 767 ? -13.348 -31.280 -35.157 1.00 98.38 767 LEU A CA 1
ATOM 5714 C C . LEU A 1 767 ? -13.159 -32.172 -33.921 1.00 98.38 767 LEU A C 1
ATOM 5716 O O . LEU A 1 767 ? -14.139 -32.420 -33.217 1.00 98.38 767 LEU A O 1
ATOM 5720 N N . ARG A 1 768 ? -11.924 -32.607 -33.623 1.00 97.88 768 ARG A N 1
ATOM 5721 C CA . ARG A 1 768 ? -11.633 -33.432 -32.433 1.00 97.88 768 ARG A CA 1
ATOM 5722 C C . ARG A 1 768 ? -11.982 -32.703 -31.138 1.00 97.88 768 ARG A C 1
ATOM 5724 O O . ARG A 1 768 ? -12.672 -33.282 -30.308 1.00 97.88 768 ARG A O 1
ATOM 5731 N N . SER A 1 769 ? -11.600 -31.429 -30.999 1.00 98.19 769 SER A N 1
ATOM 5732 C CA . SER A 1 769 ? -11.949 -30.613 -29.821 1.00 98.19 769 SER A CA 1
ATOM 5733 C C . SER A 1 769 ? -13.467 -30.572 -29.590 1.00 98.19 769 SER A C 1
ATOM 5735 O O . SER A 1 769 ? -13.936 -30.805 -28.475 1.00 98.19 769 SER A O 1
ATOM 5737 N N . HIS A 1 770 ? -14.266 -30.401 -30.653 1.00 98.44 770 HIS A N 1
ATOM 5738 C CA . HIS A 1 770 ? -15.728 -30.480 -30.552 1.00 98.44 770 HIS A CA 1
ATOM 5739 C C . HIS A 1 770 ? -16.258 -31.873 -30.207 1.00 98.44 770 HIS A C 1
ATOM 5741 O O . HIS A 1 770 ? -17.170 -31.974 -29.389 1.00 98.44 770 HIS A O 1
ATOM 5747 N N . GLN A 1 771 ? -15.715 -32.934 -30.803 1.00 98.06 771 GLN A N 1
ATOM 5748 C CA . GLN A 1 771 ? -16.128 -34.311 -30.518 1.00 98.06 771 GLN A CA 1
ATOM 5749 C C . GLN A 1 771 ? -15.824 -34.708 -29.066 1.00 98.06 771 GLN A C 1
ATOM 5751 O O . GLN A 1 771 ? -16.682 -35.278 -28.394 1.00 98.06 771 GLN A O 1
ATOM 5756 N N . TRP A 1 772 ? -14.637 -34.366 -28.562 1.00 98.12 772 TRP A N 1
ATOM 5757 C CA . TRP A 1 772 ? -14.213 -34.664 -27.194 1.00 98.12 772 TRP A CA 1
ATOM 5758 C C . TRP A 1 772 ? -14.969 -33.837 -26.149 1.00 98.12 772 TRP A C 1
ATOM 5760 O O . TRP A 1 772 ? -15.394 -34.412 -25.148 1.00 98.12 772 TRP A O 1
ATOM 5770 N N . ALA A 1 773 ? -15.237 -32.552 -26.413 1.00 98.12 773 ALA A N 1
ATOM 5771 C CA . ALA A 1 773 ? -16.072 -31.717 -25.543 1.00 98.12 773 ALA A CA 1
ATOM 5772 C C . ALA A 1 773 ? -17.512 -32.233 -25.447 1.00 98.12 773 ALA A C 1
ATOM 5774 O O . ALA A 1 773 ? -18.044 -32.369 -24.349 1.00 98.12 773 ALA A O 1
ATOM 5775 N N . VAL A 1 774 ? -18.131 -32.592 -26.579 1.00 98.38 774 VAL A N 1
ATOM 5776 C CA . VAL A 1 774 ? -19.477 -33.189 -26.586 1.00 98.38 774 VAL A CA 1
ATOM 5777 C C . VAL A 1 774 ? -19.483 -34.504 -25.805 1.00 98.38 774 VAL A C 1
ATOM 5779 O O . VAL A 1 774 ? -20.291 -34.657 -24.893 1.00 98.38 774 VAL A O 1
ATOM 5782 N N . ALA A 1 775 ? -18.528 -35.404 -26.060 1.00 97.88 775 ALA A N 1
ATOM 5783 C CA . ALA A 1 775 ? -18.419 -36.663 -25.323 1.00 97.88 775 ALA A CA 1
ATOM 5784 C C . ALA A 1 775 ? -18.170 -36.457 -23.814 1.00 97.88 775 ALA A C 1
ATOM 5786 O O . ALA A 1 775 ? -18.727 -37.184 -22.996 1.00 97.88 775 ALA A O 1
ATOM 5787 N N . ALA A 1 776 ? -17.377 -35.458 -23.411 1.00 97.44 776 ALA A N 1
ATOM 5788 C CA . ALA A 1 776 ? -17.168 -35.107 -22.003 1.00 97.44 776 ALA A CA 1
ATOM 5789 C C . ALA A 1 776 ? -18.438 -34.549 -21.336 1.00 97.44 776 ALA A C 1
ATOM 5791 O O . ALA A 1 776 ? -18.767 -34.922 -20.209 1.00 97.44 776 ALA A O 1
ATOM 5792 N N . GLN A 1 777 ? -19.181 -33.704 -22.049 1.00 96.62 777 GLN A N 1
ATOM 5793 C CA . GLN A 1 777 ? -20.408 -33.048 -21.593 1.00 96.62 777 GLN A CA 1
ATOM 5794 C C . GLN A 1 777 ? -21.651 -33.965 -21.643 1.00 96.62 777 GLN A C 1
ATOM 5796 O O . GLN A 1 777 ? -22.673 -33.657 -21.022 1.00 96.62 777 GLN A O 1
ATOM 5801 N N . GLU A 1 778 ? -21.589 -35.077 -22.378 1.00 96.88 778 GLU A N 1
ATOM 5802 C CA . GLU A 1 778 ? -22.587 -36.159 -22.389 1.00 96.88 778 GLU A CA 1
ATOM 5803 C C . GLU A 1 778 ? -22.260 -37.248 -21.356 1.00 96.88 778 GLU A C 1
ATOM 5805 O O . GLU A 1 778 ? -23.156 -37.698 -20.647 1.00 96.88 778 GLU A O 1
ATOM 5810 N N . ALA A 1 779 ? -20.982 -37.603 -21.179 1.00 96.06 779 ALA A N 1
ATOM 5811 C CA . ALA A 1 779 ? -20.524 -38.532 -20.140 1.00 96.06 779 ALA A CA 1
ATOM 5812 C C . ALA A 1 779 ? -20.430 -37.906 -18.729 1.00 96.06 779 ALA A C 1
ATOM 5814 O O . ALA A 1 779 ? -19.959 -38.554 -17.797 1.00 96.06 779 ALA A O 1
ATOM 5815 N N . GLY A 1 780 ? -20.825 -36.639 -18.559 1.00 95.75 780 GLY A N 1
ATOM 5816 C CA . GLY A 1 780 ? -20.806 -35.939 -17.268 1.00 95.75 780 GLY A CA 1
ATOM 5817 C C . GLY A 1 780 ? -19.412 -35.591 -16.727 1.00 95.75 780 GLY A C 1
ATOM 5818 O O . GLY A 1 780 ? -19.316 -35.084 -15.612 1.00 95.75 780 GLY A O 1
ATOM 5819 N N . ARG A 1 781 ? -18.337 -35.797 -17.505 1.00 95.44 781 ARG A N 1
ATOM 5820 C CA . ARG A 1 781 ? -16.931 -35.570 -17.101 1.00 95.44 781 ARG A CA 1
ATOM 5821 C C . ARG A 1 781 ? -16.642 -34.128 -16.658 1.00 95.44 781 ARG A C 1
ATOM 5823 O O . ARG A 1 781 ? -15.753 -33.921 -15.837 1.00 95.44 781 ARG A O 1
ATOM 5830 N N . LEU A 1 782 ? -17.416 -33.166 -17.171 1.00 95.62 782 LEU A N 1
ATOM 5831 C CA . LEU A 1 782 ? -17.352 -31.733 -16.840 1.00 95.62 782 LEU A CA 1
ATOM 5832 C C . LEU A 1 782 ? -18.366 -31.297 -15.762 1.00 95.62 782 LEU A C 1
ATOM 5834 O O . LEU A 1 782 ? -18.341 -30.155 -15.319 1.00 95.62 782 LEU A O 1
ATOM 5838 N N . ALA A 1 783 ? -19.294 -32.162 -15.341 1.00 95.00 783 ALA A N 1
ATOM 5839 C CA . ALA A 1 783 ? -20.403 -31.749 -14.474 1.00 95.00 783 ALA A CA 1
ATOM 5840 C C . ALA A 1 783 ? -19.963 -31.433 -13.033 1.00 95.00 783 ALA A C 1
ATOM 5842 O O . ALA A 1 783 ? -20.589 -30.611 -12.376 1.00 95.00 783 ALA A O 1
ATOM 5843 N N . GLN A 1 784 ? -18.886 -32.063 -12.551 1.00 91.69 784 GLN A N 1
ATOM 5844 C CA . GLN A 1 784 ? -18.365 -31.848 -11.195 1.00 91.69 784 GLN A CA 1
ATOM 5845 C C . GLN A 1 784 ? -17.670 -30.489 -11.033 1.00 91.69 784 GLN A C 1
ATOM 5847 O O . GLN A 1 784 ? -17.780 -29.868 -9.984 1.00 91.69 784 GLN A O 1
ATOM 5852 N N . GLU A 1 785 ? -16.978 -29.997 -12.063 1.00 96.56 785 GLU A N 1
ATOM 5853 C CA . GLU A 1 785 ? -16.301 -28.691 -12.021 1.00 96.56 785 GLU A CA 1
ATOM 5854 C C . GLU A 1 785 ? -17.262 -27.505 -12.222 1.00 96.56 785 GLU A C 1
ATOM 5856 O O . GLU A 1 785 ? -16.921 -26.380 -11.863 1.00 96.56 785 GLU A O 1
ATOM 5861 N N . ILE A 1 786 ? -18.463 -27.738 -12.764 1.00 98.56 786 ILE A N 1
ATOM 5862 C CA . ILE A 1 786 ? -19.459 -26.692 -13.025 1.00 98.56 786 ILE A CA 1
ATOM 5863 C C . ILE A 1 786 ? -20.247 -26.333 -11.751 1.00 98.56 786 ILE A C 1
ATOM 5865 O O . ILE A 1 786 ? -20.634 -27.200 -10.966 1.00 98.56 786 ILE A O 1
ATOM 5869 N N . VAL A 1 787 ? -20.536 -25.041 -11.577 1.00 98.44 787 VAL A N 1
ATOM 5870 C CA . VAL A 1 787 ? -21.605 -24.514 -10.715 1.00 98.44 787 VAL A CA 1
ATOM 5871 C C . VAL A 1 787 ? -22.728 -23.936 -11.590 1.00 98.44 787 VAL A C 1
ATOM 5873 O O . VAL A 1 787 ? -22.422 -23.213 -12.544 1.00 98.44 787 VAL A O 1
ATOM 5876 N N . PRO A 1 788 ? -24.015 -24.247 -11.334 1.00 98.06 788 PRO A N 1
ATOM 5877 C CA . PRO A 1 788 ? -25.134 -23.634 -12.047 1.00 98.06 788 PRO A CA 1
ATOM 5878 C C . PRO A 1 788 ? -25.111 -22.106 -11.943 1.00 98.06 788 PRO A C 1
ATOM 5880 O O . PRO A 1 788 ? -24.962 -21.561 -10.851 1.00 98.06 788 PRO A O 1
ATOM 5883 N N . VAL A 1 789 ? -25.292 -21.406 -13.065 1.00 98.56 789 VAL A N 1
ATOM 5884 C CA . VAL A 1 789 ? -25.431 -19.941 -13.065 1.00 98.56 789 VAL A CA 1
ATOM 5885 C C . VAL A 1 789 ? -26.914 -19.575 -13.135 1.00 98.56 789 VAL A C 1
ATOM 5887 O O . VAL A 1 789 ? -27.554 -19.902 -14.141 1.00 98.56 789 VAL A O 1
ATOM 5890 N N . PRO A 1 790 ? -27.477 -18.880 -12.129 1.00 95.44 790 PRO A N 1
ATOM 5891 C CA . PRO A 1 790 ? -28.840 -18.376 -12.205 1.00 95.44 790 PRO A CA 1
ATOM 5892 C C . PRO A 1 790 ? -28.937 -17.263 -13.254 1.00 95.44 790 PRO A C 1
ATOM 5894 O O . PRO A 1 790 ? -28.155 -16.313 -13.268 1.00 95.44 790 PRO A O 1
ATOM 5897 N N . VAL A 1 791 ? -29.926 -17.377 -14.136 1.00 95.38 791 VAL A N 1
ATOM 5898 C CA . VAL A 1 791 ? -30.258 -16.390 -15.170 1.00 95.38 791 VAL A CA 1
ATOM 5899 C C . VAL A 1 791 ? -31.745 -16.048 -15.096 1.00 95.38 791 VAL A C 1
ATOM 5901 O O . VAL A 1 791 ? -32.525 -16.716 -14.421 1.00 95.38 791 VAL A O 1
ATOM 5904 N N . ARG A 1 792 ? -32.172 -14.990 -15.793 1.00 87.38 792 ARG A N 1
ATOM 5905 C CA . ARG A 1 792 ? -33.547 -14.468 -15.686 1.00 87.38 792 ARG A CA 1
ATOM 5906 C C . ARG A 1 792 ? -34.634 -15.522 -15.926 1.00 87.38 792 ARG A C 1
ATOM 5908 O O . ARG A 1 792 ? -35.676 -15.483 -15.281 1.00 87.38 792 ARG A O 1
ATOM 5915 N N . ASP A 1 793 ? -34.383 -16.429 -16.866 1.00 87.00 793 ASP A N 1
ATOM 5916 C CA . ASP A 1 793 ? -35.360 -17.399 -17.353 1.00 87.00 793 ASP A CA 1
ATOM 5917 C C . ASP A 1 793 ? -34.972 -18.861 -16.986 1.00 87.00 793 ASP A C 1
ATOM 5919 O O . ASP A 1 793 ? -35.437 -19.801 -17.631 1.00 87.00 793 ASP A O 1
ATOM 5923 N N . GLY A 1 794 ? -34.127 -19.075 -15.958 1.00 93.44 794 GLY A N 1
ATOM 5924 C CA . GLY A 1 794 ? -33.756 -20.409 -15.448 1.00 93.44 794 GLY A CA 1
ATOM 5925 C C . GLY A 1 794 ? -32.348 -20.497 -14.840 1.00 93.44 794 GLY A C 1
ATOM 5926 O O . GLY A 1 794 ? -31.826 -19.524 -14.308 1.00 93.44 794 GLY A O 1
ATOM 5927 N N . GLU A 1 795 ? -31.708 -21.662 -14.950 1.00 95.81 795 GLU A N 1
ATOM 5928 C CA . GLU A 1 795 ? -30.294 -21.869 -14.596 1.00 95.81 795 GLU A CA 1
ATOM 5929 C C . GLU A 1 795 ? -29.520 -22.434 -15.792 1.00 95.81 795 GLU A C 1
ATOM 5931 O O . GLU A 1 795 ? -30.003 -23.319 -16.503 1.00 95.81 795 GLU A O 1
ATOM 5936 N N . VAL A 1 796 ? -28.295 -21.949 -16.001 1.00 97.69 796 VAL A N 1
ATOM 5937 C CA . VAL A 1 796 ? -27.366 -22.484 -17.002 1.00 97.69 796 VAL A CA 1
ATOM 5938 C C . VAL A 1 796 ? -26.445 -23.493 -16.321 1.00 97.69 796 VAL A C 1
ATOM 5940 O O . VAL A 1 796 ? -25.728 -23.153 -15.384 1.00 97.69 796 VAL A O 1
ATOM 5943 N N . THR A 1 797 ? -26.453 -24.736 -16.803 1.00 96.94 797 THR A N 1
ATOM 5944 C CA . THR A 1 797 ? -25.761 -25.886 -16.181 1.00 96.94 797 THR A CA 1
ATOM 5945 C C . THR A 1 797 ? -24.803 -26.618 -17.126 1.00 96.94 797 THR A C 1
ATOM 5947 O O . THR A 1 797 ? -24.222 -27.640 -16.765 1.00 96.94 797 THR A O 1
ATOM 5950 N N . ARG A 1 798 ? -24.658 -26.140 -18.367 1.00 96.31 798 ARG A N 1
ATOM 5951 C CA . ARG A 1 798 ? -23.929 -26.810 -19.453 1.00 96.31 798 ARG A CA 1
ATOM 5952 C C . ARG A 1 798 ? -23.238 -25.784 -20.347 1.00 96.31 798 ARG A C 1
ATOM 5954 O O . ARG A 1 798 ? -23.813 -24.733 -20.616 1.00 96.31 798 ARG A O 1
ATOM 5961 N N . ASP A 1 799 ? -22.038 -26.111 -20.820 1.00 98.19 799 ASP A N 1
ATOM 5962 C CA . ASP A 1 799 ? -21.279 -25.268 -21.750 1.00 98.19 799 ASP A CA 1
ATOM 5963 C C . ASP A 1 799 ? -22.031 -25.092 -23.083 1.00 98.19 799 ASP A C 1
ATOM 5965 O O . ASP A 1 799 ? -22.577 -26.052 -23.633 1.00 98.19 799 ASP A O 1
ATOM 5969 N N . GLU A 1 800 ? -22.078 -23.859 -23.596 1.00 97.50 800 GLU A N 1
ATOM 5970 C CA . GLU A 1 800 ? -22.865 -23.479 -24.783 1.00 97.50 800 GLU A CA 1
ATOM 5971 C C . GLU A 1 800 ? -22.072 -23.616 -26.100 1.00 97.50 800 GLU A C 1
ATOM 5973 O O . GLU A 1 800 ? -22.637 -23.638 -27.195 1.00 97.50 800 GLU A O 1
ATOM 5978 N N . GLY A 1 801 ? -20.743 -23.669 -26.002 1.00 96.38 801 GLY A N 1
ATOM 5979 C CA . GLY A 1 801 ? -19.830 -23.733 -27.142 1.00 96.38 801 GLY A CA 1
ATOM 5980 C C . GLY A 1 801 ? -19.825 -25.058 -27.931 1.00 96.38 801 GLY A C 1
ATOM 5981 O O . GLY A 1 801 ? -19.739 -24.992 -29.163 1.00 96.38 801 GLY A O 1
ATOM 5982 N N . PRO A 1 802 ? -19.901 -26.256 -27.307 1.00 97.75 802 PRO A N 1
ATOM 5983 C CA . PRO A 1 802 ? -19.730 -27.520 -28.027 1.00 97.75 802 PRO A CA 1
ATOM 5984 C C . PRO A 1 802 ? -20.840 -27.832 -29.049 1.00 97.75 802 PRO A C 1
ATOM 5986 O O . PRO A 1 802 ? -22.033 -27.721 -28.779 1.00 97.75 802 PRO A O 1
ATOM 5989 N N . ARG A 1 803 ? -20.438 -28.243 -30.262 1.00 95.94 803 ARG A N 1
ATOM 5990 C CA . ARG A 1 803 ? -21.302 -28.406 -31.443 1.00 95.94 803 ARG A CA 1
ATOM 5991 C C . ARG A 1 803 ? -21.279 -29.863 -31.945 1.00 95.94 803 ARG A C 1
ATOM 5993 O O . ARG A 1 803 ? -20.419 -30.180 -32.772 1.00 95.94 803 ARG A O 1
ATOM 6000 N N . PRO A 1 804 ? -22.235 -30.732 -31.553 1.00 93.44 804 PRO A N 1
ATOM 6001 C CA . PRO A 1 804 ? -22.292 -32.129 -32.014 1.00 93.44 804 PRO A CA 1
ATOM 6002 C C . PRO A 1 804 ? -22.386 -32.273 -33.538 1.00 93.44 804 PRO A C 1
ATOM 6004 O O . PRO A 1 804 ? -21.854 -33.208 -34.123 1.00 93.44 804 PRO A O 1
ATOM 6007 N N . ALA A 1 805 ? -23.025 -31.311 -34.209 1.00 94.62 805 ALA A N 1
ATOM 6008 C CA . ALA A 1 805 ? -23.233 -31.322 -35.656 1.00 94.62 805 ALA A CA 1
ATOM 6009 C C . ALA A 1 805 ? -22.020 -30.834 -36.485 1.00 94.62 805 ALA A C 1
ATOM 6011 O O . ALA A 1 805 ? -22.195 -30.503 -37.664 1.00 94.62 805 ALA A O 1
ATOM 6012 N N . THR A 1 806 ? -20.822 -30.739 -35.897 1.00 95.50 806 THR A N 1
ATOM 6013 C CA . THR A 1 806 ? -19.584 -30.326 -36.587 1.00 95.50 806 THR A CA 1
ATOM 6014 C C . THR A 1 806 ? -19.056 -31.459 -37.470 1.00 95.50 806 THR A C 1
ATOM 6016 O O . THR A 1 806 ? -19.030 -32.612 -37.052 1.00 95.50 806 THR A O 1
ATOM 6019 N N . THR A 1 807 ? -18.628 -31.149 -38.697 1.00 96.69 807 THR A N 1
ATOM 6020 C CA . THR A 1 807 ? -18.054 -32.120 -39.649 1.00 96.69 807 THR A CA 1
ATOM 6021 C C . THR A 1 807 ? -16.916 -31.481 -40.446 1.00 96.69 807 THR A C 1
ATOM 6023 O O . THR A 1 807 ? -16.898 -30.260 -40.611 1.00 96.69 807 THR A O 1
ATOM 6026 N N . MET A 1 808 ? -15.999 -32.292 -40.993 1.00 97.38 808 MET A N 1
ATOM 6027 C CA . MET A 1 808 ? -14.920 -31.798 -41.871 1.00 97.38 808 MET A CA 1
ATOM 6028 C C . MET A 1 808 ? -15.452 -31.031 -43.087 1.00 97.38 808 MET A C 1
ATOM 6030 O O . MET A 1 808 ? -14.861 -30.036 -43.484 1.00 97.38 808 MET A O 1
ATOM 6034 N N . GLU A 1 809 ? -16.586 -31.453 -43.650 1.00 95.69 809 GLU A N 1
ATOM 6035 C CA . GLU A 1 809 ? -17.262 -30.756 -44.752 1.00 95.69 809 GLU A CA 1
ATOM 6036 C C . GLU A 1 809 ? -17.692 -29.337 -44.346 1.00 95.69 809 GLU A C 1
ATOM 6038 O O . GLU A 1 809 ? -17.376 -28.365 -45.032 1.00 95.69 809 GLU A O 1
ATOM 6043 N N . LYS A 1 810 ? -18.365 -29.201 -43.194 1.00 96.19 810 LYS A N 1
ATOM 6044 C CA . LYS A 1 810 ? -18.828 -27.902 -42.684 1.00 96.19 810 LYS A CA 1
ATOM 6045 C C . LYS A 1 810 ? -17.675 -26.988 -42.300 1.00 96.19 810 LYS A C 1
ATOM 6047 O O . LYS A 1 810 ? -17.777 -25.791 -42.541 1.00 96.19 810 LYS A O 1
ATOM 6052 N N . LEU A 1 811 ? -16.607 -27.534 -41.712 1.00 96.00 811 LEU A N 1
ATOM 6053 C CA . LEU A 1 811 ? -15.401 -26.771 -41.388 1.00 96.00 811 LEU A CA 1
ATOM 6054 C C . LEU A 1 811 ? -14.681 -26.335 -42.666 1.00 96.00 811 LEU A C 1
ATOM 6056 O O . LEU A 1 811 ? -14.443 -25.143 -42.827 1.00 96.00 811 LEU A O 1
ATOM 6060 N N . GLY A 1 812 ? -14.458 -27.242 -43.622 1.00 94.06 812 GLY A N 1
ATOM 6061 C CA . GLY A 1 812 ? -13.824 -26.955 -44.913 1.00 94.06 812 GLY A CA 1
ATOM 6062 C C . GLY A 1 812 ? -14.551 -25.880 -45.729 1.00 94.06 812 GLY A C 1
ATOM 6063 O O . GLY A 1 812 ? -13.906 -25.042 -46.358 1.00 94.06 812 GLY A O 1
ATOM 6064 N N . ALA A 1 813 ? -15.884 -25.831 -45.650 1.00 95.25 813 ALA A N 1
ATOM 6065 C CA . ALA A 1 813 ? -16.706 -24.798 -46.283 1.00 95.25 813 ALA A CA 1
ATOM 6066 C C . ALA A 1 813 ? -16.554 -23.385 -45.669 1.00 95.25 813 ALA A C 1
ATOM 6068 O O . ALA A 1 813 ? -17.024 -22.407 -46.259 1.00 95.25 813 ALA A O 1
ATOM 6069 N N . LEU A 1 814 ? -15.911 -23.238 -44.502 1.00 95.62 814 LEU A N 1
ATOM 6070 C CA . LEU A 1 814 ? -15.682 -21.932 -43.882 1.00 95.62 814 LEU A CA 1
ATOM 6071 C C . LEU A 1 814 ? -14.581 -21.141 -44.601 1.00 95.62 814 LEU A C 1
ATOM 6073 O O . LEU A 1 814 ? -13.514 -21.659 -44.949 1.00 95.62 814 LEU A O 1
ATOM 6077 N N . ARG A 1 815 ? -14.844 -19.841 -44.764 1.00 93.75 815 ARG A N 1
ATOM 6078 C CA . ARG A 1 815 ? -13.889 -18.858 -45.287 1.00 93.75 815 ARG A CA 1
ATOM 6079 C C . ARG A 1 815 ? -12.834 -18.522 -44.232 1.00 93.75 815 ARG A C 1
ATOM 6081 O O . ARG A 1 815 ? -13.126 -18.528 -43.034 1.00 93.75 815 ARG A O 1
ATOM 6088 N N . THR A 1 816 ? -11.632 -18.183 -44.686 1.00 93.19 816 THR A N 1
ATOM 6089 C CA . THR A 1 816 ? -10.603 -17.579 -43.832 1.00 93.19 816 THR A CA 1
ATOM 6090 C C . THR A 1 816 ? -11.000 -16.149 -43.475 1.00 93.19 816 THR A C 1
ATOM 6092 O O . THR A 1 816 ? -11.738 -15.498 -44.217 1.00 93.19 816 THR A O 1
ATOM 6095 N N . ILE A 1 817 ? -10.557 -15.675 -42.309 1.00 88.69 817 ILE A N 1
ATOM 6096 C CA . ILE A 1 817 ? -11.014 -14.389 -41.745 1.00 88.69 817 ILE A CA 1
ATOM 6097 C C . ILE A 1 817 ? -9.876 -13.367 -41.640 1.00 88.69 817 ILE A C 1
ATOM 6099 O O . ILE A 1 817 ? -10.103 -12.169 -41.780 1.00 88.69 817 ILE A O 1
ATOM 6103 N N . PHE A 1 818 ? -8.644 -13.830 -41.416 1.00 88.12 818 PHE A N 1
ATOM 6104 C CA . PHE A 1 818 ? -7.529 -12.973 -40.999 1.00 88.12 818 PHE A CA 1
ATOM 6105 C C . PHE A 1 818 ? -6.484 -12.713 -42.095 1.00 88.12 818 PHE A C 1
ATOM 6107 O O . PHE A 1 818 ? -5.689 -11.777 -41.977 1.00 88.12 818 PHE A O 1
ATOM 6114 N N . ARG A 1 819 ? -6.482 -13.531 -43.155 1.00 88.75 819 ARG A N 1
ATOM 6115 C CA . ARG A 1 819 ? -5.544 -13.471 -44.282 1.00 88.75 819 ARG A CA 1
ATOM 6116 C C . ARG A 1 819 ? -6.192 -14.056 -45.543 1.00 88.75 819 ARG A C 1
ATOM 6118 O O . ARG A 1 819 ? -6.800 -15.129 -45.504 1.00 88.75 819 ARG A O 1
ATOM 6125 N N . GLU A 1 820 ? -6.049 -13.358 -46.666 1.00 84.62 820 GLU A N 1
ATOM 6126 C CA . GLU A 1 820 ? -6.361 -13.910 -47.989 1.00 84.62 820 GLU A CA 1
ATOM 6127 C C . GLU A 1 820 ? -5.341 -15.010 -48.318 1.00 84.62 820 GLU A C 1
ATOM 6129 O O . GLU A 1 820 ? -4.141 -14.812 -48.141 1.00 84.62 820 GLU A O 1
ATOM 6134 N N . GLY A 1 821 ? -5.813 -16.198 -48.708 1.00 84.06 821 GLY A N 1
ATOM 6135 C CA . GLY A 1 821 ? -4.949 -17.377 -48.869 1.00 84.06 821 GLY A CA 1
ATOM 6136 C C . GLY A 1 821 ? -4.388 -17.963 -47.562 1.00 84.06 821 GLY A C 1
ATOM 6137 O O . GLY A 1 821 ? -3.505 -18.812 -47.622 1.00 84.06 821 GLY A O 1
ATOM 6138 N N . GLY A 1 822 ? -4.874 -17.520 -46.395 1.00 93.06 822 GLY A N 1
ATOM 6139 C CA . GLY A 1 822 ? -4.536 -18.106 -45.093 1.00 93.06 822 GLY A CA 1
ATOM 6140 C C . GLY A 1 822 ? -5.222 -19.452 -44.823 1.00 93.06 822 GLY A C 1
ATOM 6141 O O . GLY A 1 822 ? -5.807 -20.064 -45.720 1.00 93.06 822 GLY A O 1
ATOM 6142 N N . ILE A 1 823 ? -5.195 -19.902 -43.567 1.00 96.06 823 ILE A N 1
ATOM 6143 C CA . ILE A 1 823 ? -5.875 -21.130 -43.119 1.00 96.06 823 ILE A CA 1
ATOM 6144 C C . ILE A 1 823 ? -6.858 -20.929 -41.957 1.00 96.06 823 ILE A C 1
ATOM 6146 O O . ILE A 1 823 ? -7.643 -21.835 -41.681 1.00 96.06 823 ILE A O 1
ATOM 6150 N N . VAL A 1 824 ? -6.848 -19.784 -41.267 1.00 96.94 824 VAL A N 1
ATOM 6151 C CA . VAL A 1 824 ? -7.571 -19.621 -39.996 1.00 96.94 824 VAL A CA 1
ATOM 6152 C C . VAL A 1 824 ? -9.022 -19.187 -40.228 1.00 96.94 824 VAL A C 1
ATOM 6154 O O . VAL A 1 824 ? -9.299 -18.132 -40.810 1.00 96.94 824 VAL A O 1
ATOM 6157 N N . THR A 1 825 ? -9.964 -19.988 -39.720 1.00 97.25 825 THR A N 1
ATOM 6158 C CA . THR A 1 825 ? -11.416 -19.747 -39.805 1.00 97.25 825 THR A CA 1
ATOM 6159 C C . THR A 1 825 ? -12.062 -19.665 -38.419 1.00 97.25 825 THR A C 1
ATOM 6161 O O . THR A 1 825 ? -11.491 -20.133 -37.438 1.00 97.25 825 THR A O 1
ATOM 6164 N N . ALA A 1 826 ? -13.305 -19.171 -38.346 1.00 94.25 826 ALA A N 1
ATOM 6165 C CA . ALA A 1 826 ? -14.130 -19.223 -37.128 1.00 94.25 826 ALA A CA 1
ATOM 6166 C C . ALA A 1 826 ? -14.531 -20.653 -36.689 1.00 94.25 826 ALA A C 1
ATOM 6168 O O . ALA A 1 826 ? -15.158 -20.832 -35.645 1.00 94.25 826 ALA A O 1
ATOM 6169 N N . GLY A 1 827 ? -14.217 -21.677 -37.489 1.00 94.94 827 GLY A N 1
ATOM 6170 C CA . GLY A 1 827 ? -14.322 -23.076 -37.078 1.00 94.94 827 GLY A CA 1
ATOM 6171 C C . GLY A 1 827 ? -13.094 -23.553 -36.308 1.00 94.94 827 GLY A C 1
ATOM 6172 O O . GLY A 1 827 ? -13.232 -24.404 -35.439 1.00 94.94 827 GLY A O 1
ATOM 6173 N N . SER A 1 828 ? -11.918 -22.981 -36.592 1.00 95.75 828 SER A N 1
ATOM 6174 C CA . SER A 1 828 ? -10.611 -23.410 -36.079 1.00 95.75 828 SER A CA 1
ATOM 6175 C C . SER A 1 828 ? -9.979 -22.413 -35.090 1.00 95.75 828 SER A C 1
ATOM 6177 O O . SER A 1 828 ? -8.753 -22.348 -34.952 1.00 95.75 828 SER A O 1
ATOM 6179 N N . SER A 1 829 ? -10.814 -21.613 -34.427 1.00 97.00 829 SER A N 1
ATOM 6180 C CA . SER A 1 829 ? -10.453 -20.592 -33.436 1.00 97.00 829 SER A CA 1
ATOM 6181 C C . SER A 1 829 ? -11.440 -20.609 -32.273 1.00 97.00 829 SER A C 1
ATOM 6183 O O . SER A 1 829 ? -12.635 -20.798 -32.510 1.00 97.00 829 SER A O 1
ATOM 6185 N N . SER A 1 830 ? -10.987 -20.325 -31.053 1.00 96.94 830 SER A N 1
ATOM 6186 C CA . SER A 1 830 ? -11.890 -20.148 -29.910 1.00 96.94 830 SER A CA 1
ATOM 6187 C C . SER A 1 830 ? -12.860 -18.972 -30.122 1.00 96.94 830 SER A C 1
ATOM 6189 O O . SER A 1 830 ? -12.412 -17.903 -30.553 1.00 96.94 830 SER A O 1
ATOM 6191 N N . PRO A 1 831 ? -14.159 -19.106 -29.797 1.00 95.69 831 PRO A N 1
ATOM 6192 C CA . PRO A 1 831 ? -15.100 -17.989 -29.829 1.00 95.69 831 PRO A CA 1
ATOM 6193 C C . PRO A 1 831 ? -14.850 -16.995 -28.683 1.00 95.69 831 PRO A C 1
ATOM 6195 O O . PRO A 1 831 ? -14.352 -17.362 -27.616 1.00 95.69 831 PRO A O 1
ATOM 6198 N N . LEU A 1 832 ? -15.288 -15.744 -28.866 1.00 96.75 832 LEU A N 1
ATOM 6199 C CA . LEU A 1 832 ? -15.460 -14.808 -27.748 1.00 96.75 832 LEU A CA 1
ATOM 6200 C C . LEU A 1 832 ? -16.509 -15.392 -26.783 1.00 96.75 832 LEU A C 1
ATOM 6202 O O . LEU A 1 832 ? -17.528 -15.918 -27.243 1.00 96.75 832 LEU A O 1
ATOM 6206 N N . SER A 1 833 ? -16.237 -15.365 -25.478 1.00 97.88 833 SER A N 1
ATOM 6207 C CA . SER A 1 833 ? -16.990 -16.142 -24.481 1.00 97.88 833 SER A CA 1
ATOM 6208 C C . SER A 1 833 ? -17.082 -15.432 -23.126 1.00 97.88 833 SER A C 1
ATOM 6210 O O . SER A 1 833 ? -16.210 -14.638 -22.780 1.00 97.88 833 SER A O 1
ATOM 6212 N N . ASP A 1 834 ? -18.106 -15.763 -22.343 1.00 98.69 834 ASP A N 1
ATOM 6213 C CA . ASP A 1 834 ? -18.302 -15.307 -20.963 1.00 98.69 834 ASP A CA 1
ATOM 6214 C C . ASP A 1 834 ? -18.123 -16.480 -19.985 1.00 98.69 834 ASP A C 1
ATOM 6216 O O . ASP A 1 834 ? -18.633 -17.576 -20.236 1.00 98.69 834 ASP A O 1
ATOM 6220 N N . GLY A 1 835 ? -17.450 -16.251 -18.853 1.00 98.62 835 GLY A N 1
ATOM 6221 C CA . GLY A 1 835 ? -17.354 -17.240 -17.776 1.00 98.62 835 GLY A CA 1
ATOM 6222 C C . GLY A 1 835 ? -16.318 -16.920 -16.694 1.00 98.62 835 GLY A C 1
ATOM 6223 O O . GLY A 1 835 ? -15.416 -16.102 -16.887 1.00 98.62 835 GLY A O 1
ATOM 6224 N N . ALA A 1 836 ? -16.423 -17.613 -15.557 1.00 98.88 836 ALA A N 1
ATOM 6225 C CA . ALA A 1 836 ? -15.529 -17.497 -14.402 1.00 98.88 836 ALA A CA 1
ATOM 6226 C C . ALA A 1 836 ? -15.070 -18.872 -13.885 1.00 98.88 836 ALA A C 1
ATOM 6228 O O . ALA A 1 836 ? -15.737 -19.881 -14.116 1.00 98.88 836 ALA A O 1
ATOM 6229 N N . ALA A 1 837 ? -13.931 -18.919 -13.192 1.00 98.88 837 ALA A N 1
ATOM 6230 C CA . ALA A 1 837 ? -13.417 -20.107 -12.507 1.00 98.88 837 ALA A CA 1
ATOM 6231 C C . ALA A 1 837 ? -12.540 -19.716 -11.309 1.00 98.88 837 ALA A C 1
ATOM 6233 O O . ALA A 1 837 ? -11.758 -18.773 -11.416 1.00 98.88 837 ALA A O 1
ATOM 6234 N N . ALA A 1 838 ? -12.621 -20.455 -10.204 1.00 98.75 838 ALA A N 1
ATOM 6235 C CA . ALA A 1 838 ? -11.776 -20.282 -9.023 1.00 98.75 838 ALA A CA 1
ATOM 6236 C C . ALA A 1 838 ? -11.408 -21.632 -8.389 1.00 98.75 838 ALA A C 1
ATOM 6238 O O . ALA A 1 838 ? -12.166 -22.598 -8.466 1.00 98.75 838 ALA A O 1
ATOM 6239 N N . LEU A 1 839 ? -10.231 -21.686 -7.768 1.00 98.69 839 LEU A N 1
ATOM 6240 C CA . LEU A 1 839 ? -9.714 -22.820 -7.009 1.00 98.69 839 LEU A CA 1
ATOM 6241 C C . LEU A 1 839 ? -9.204 -22.329 -5.651 1.00 98.69 839 LEU A C 1
ATOM 6243 O O . LEU A 1 839 ? -8.661 -21.229 -5.549 1.00 98.69 839 LEU A O 1
ATOM 6247 N N . VAL A 1 840 ? -9.324 -23.159 -4.622 1.00 98.75 840 VAL A N 1
ATOM 6248 C CA . VAL A 1 840 ? -8.678 -22.939 -3.326 1.00 98.75 840 VAL A CA 1
ATOM 6249 C C . VAL A 1 840 ? -7.271 -23.526 -3.361 1.00 98.75 840 VAL A C 1
ATOM 6251 O O . VAL A 1 840 ? -7.075 -24.701 -3.686 1.00 98.75 840 VAL A O 1
ATOM 6254 N N . VAL A 1 841 ? -6.294 -22.693 -3.014 1.00 98.75 841 VAL A N 1
ATOM 6255 C CA . VAL A 1 841 ? -4.875 -23.032 -2.914 1.00 98.75 841 VAL A CA 1
ATOM 6256 C C . VAL A 1 841 ? -4.465 -22.907 -1.449 1.00 98.75 841 VAL A C 1
ATOM 6258 O O . VAL A 1 841 ? -4.742 -21.879 -0.837 1.00 98.75 841 VAL A O 1
ATOM 6261 N N . ALA A 1 842 ? -3.817 -23.920 -0.878 1.00 98.38 842 ALA A N 1
ATOM 6262 C CA . ALA A 1 842 ? -3.468 -23.930 0.544 1.00 98.38 842 ALA A CA 1
ATOM 6263 C C . ALA A 1 842 ? -2.056 -24.468 0.821 1.00 98.38 842 ALA A C 1
ATOM 6265 O O . ALA A 1 842 ? -1.505 -25.253 0.042 1.00 98.38 842 ALA A O 1
ATOM 6266 N N . SER A 1 843 ? -1.482 -24.044 1.946 1.00 98.00 843 SER A N 1
ATOM 6267 C CA . SER A 1 843 ? -0.237 -24.573 2.507 1.00 98.00 843 SER A CA 1
ATOM 6268 C C . SER A 1 843 ? -0.446 -25.960 3.132 1.00 98.00 843 SER A C 1
ATOM 6270 O O . SER A 1 843 ? -1.559 -26.325 3.523 1.00 98.00 843 SER A O 1
ATOM 6272 N N . ALA A 1 844 ? 0.638 -26.719 3.315 1.00 96.00 844 ALA A N 1
ATOM 6273 C CA . ALA A 1 844 ? 0.625 -27.942 4.125 1.00 96.00 844 ALA A CA 1
ATOM 6274 C C . ALA A 1 844 ? 0.061 -27.709 5.545 1.00 96.00 844 ALA A C 1
ATOM 6276 O O . ALA A 1 844 ? -0.715 -28.520 6.050 1.00 96.00 844 ALA A O 1
ATOM 6277 N N . ALA A 1 845 ? 0.403 -26.578 6.172 1.00 94.56 845 ALA A N 1
ATOM 6278 C CA . ALA A 1 845 ? -0.052 -26.238 7.518 1.00 94.56 845 ALA A CA 1
ATOM 6279 C C . ALA A 1 845 ? -1.555 -25.916 7.564 1.00 94.56 845 ALA A C 1
ATOM 6281 O O . ALA A 1 845 ? -2.224 -26.270 8.532 1.00 94.56 845 ALA A O 1
ATOM 6282 N N . ALA A 1 846 ? -2.102 -25.283 6.525 1.00 96.19 846 ALA A N 1
ATOM 6283 C CA . ALA A 1 846 ? -3.532 -25.029 6.392 1.00 96.19 846 ALA A CA 1
ATOM 6284 C C . ALA A 1 846 ? -4.325 -26.316 6.104 1.00 96.19 846 ALA A C 1
ATOM 6286 O O . ALA A 1 846 ? -5.397 -26.513 6.679 1.00 96.19 846 ALA A O 1
ATOM 6287 N N . VAL A 1 847 ? -3.774 -27.220 5.282 1.00 97.12 847 VAL A N 1
ATOM 6288 C CA . VAL A 1 847 ? -4.338 -28.558 5.040 1.00 97.12 847 VAL A CA 1
ATOM 6289 C C . VAL A 1 847 ? -4.517 -29.321 6.355 1.00 97.12 847 VAL A C 1
ATOM 6291 O O . VAL A 1 847 ? -5.625 -29.777 6.640 1.00 97.12 847 VAL A O 1
ATOM 6294 N N . GLU A 1 848 ? -3.480 -29.389 7.196 1.00 94.75 848 GLU A N 1
ATOM 6295 C CA . GLU A 1 848 ? -3.576 -30.016 8.523 1.00 94.75 848 GLU A CA 1
ATOM 6296 C C . GLU A 1 848 ? -4.518 -29.253 9.474 1.00 94.75 848 GLU A C 1
ATOM 6298 O O . GLU A 1 848 ? -5.331 -29.871 10.162 1.00 94.75 848 GLU A O 1
ATOM 6303 N N . ARG A 1 849 ? -4.437 -27.913 9.513 1.00 95.38 849 ARG A N 1
ATOM 6304 C CA . ARG A 1 849 ? -5.191 -27.058 10.453 1.00 95.38 849 ARG A CA 1
ATOM 6305 C C . ARG A 1 849 ? -6.704 -27.121 10.250 1.00 95.38 849 ARG A C 1
ATOM 6307 O O . ARG A 1 849 ? -7.436 -27.107 11.238 1.00 95.38 849 ARG A O 1
ATOM 6314 N N . TYR A 1 850 ? -7.162 -27.156 9.000 1.00 95.75 850 TYR A N 1
ATOM 6315 C CA . TYR A 1 850 ? -8.588 -27.139 8.657 1.00 95.75 850 TYR A CA 1
ATOM 6316 C C . TYR A 1 850 ? -9.124 -28.509 8.204 1.00 95.75 850 TYR A C 1
ATOM 6318 O O . TYR A 1 850 ? -10.321 -28.639 7.963 1.00 95.75 850 TYR A O 1
ATOM 6326 N N . GLY A 1 851 ? -8.275 -29.542 8.124 1.00 96.00 851 GLY A N 1
ATOM 6327 C CA . GLY A 1 851 ? -8.677 -30.894 7.716 1.00 96.00 851 GLY A CA 1
ATOM 6328 C C . GLY A 1 851 ? -9.035 -31.001 6.230 1.00 96.00 851 GLY A C 1
ATOM 6329 O O . GLY A 1 851 ? -9.941 -31.749 5.863 1.00 96.00 851 GLY A O 1
ATOM 6330 N N . LEU A 1 852 ? -8.357 -30.222 5.384 1.00 96.81 852 LEU A N 1
ATOM 6331 C CA . LEU A 1 852 ? -8.646 -30.127 3.953 1.00 96.81 852 LEU A CA 1
ATOM 6332 C C . LEU A 1 852 ? -8.171 -31.383 3.209 1.00 96.81 852 LEU A C 1
ATOM 6334 O O . LEU A 1 852 ? -7.198 -32.020 3.604 1.00 96.81 852 LEU A O 1
ATOM 6338 N N . THR A 1 853 ? -8.814 -31.711 2.087 1.00 97.12 853 THR A N 1
ATOM 6339 C CA . THR A 1 853 ? -8.346 -32.783 1.191 1.00 97.12 853 THR A CA 1
ATOM 6340 C C . THR A 1 853 ? -7.519 -32.174 0.054 1.00 97.12 853 THR A C 1
ATOM 6342 O O . THR A 1 853 ? -8.097 -31.522 -0.813 1.00 97.12 853 THR A O 1
ATOM 6345 N N . PRO A 1 854 ? -6.184 -32.343 0.019 1.00 97.56 854 PRO A N 1
ATOM 6346 C CA . PRO A 1 854 ? -5.386 -31.900 -1.117 1.00 97.56 854 PRO A CA 1
ATOM 6347 C C . PRO A 1 854 ? -5.600 -32.846 -2.306 1.00 97.56 854 PRO A C 1
ATOM 6349 O O . PRO A 1 854 ? -5.469 -34.059 -2.166 1.00 97.56 854 PRO A O 1
ATOM 6352 N N . ARG A 1 855 ? -5.907 -32.293 -3.484 1.00 97.88 855 ARG A N 1
ATOM 6353 C CA . ARG A 1 855 ? -6.136 -33.056 -4.728 1.00 97.88 855 ARG A CA 1
ATOM 6354 C C . ARG A 1 855 ? -4.879 -33.139 -5.598 1.00 97.88 855 ARG A C 1
ATOM 6356 O O . ARG A 1 855 ? -4.566 -34.177 -6.174 1.00 97.88 855 ARG A O 1
ATOM 6363 N N . ALA A 1 856 ? -4.106 -32.054 -5.670 1.00 98.38 856 ALA A N 1
ATOM 6364 C CA . ALA A 1 856 ? -2.795 -32.054 -6.320 1.00 98.38 856 ALA A CA 1
ATOM 6365 C C . ALA A 1 856 ? -1.857 -31.008 -5.720 1.00 98.38 856 ALA A C 1
ATOM 6367 O O . ALA A 1 856 ? -2.276 -29.940 -5.286 1.00 98.38 856 ALA A O 1
ATOM 6368 N N . ARG A 1 857 ? -0.559 -31.287 -5.767 1.00 98.25 857 ARG A N 1
ATOM 6369 C CA . ARG A 1 857 ? 0.514 -30.385 -5.360 1.00 98.25 857 ARG A CA 1
ATOM 6370 C C . ARG A 1 857 ? 0.985 -29.554 -6.552 1.00 98.25 857 ARG A C 1
ATOM 6372 O O . ARG A 1 857 ? 1.332 -30.100 -7.603 1.00 98.25 857 ARG A O 1
ATOM 6379 N N . ILE A 1 858 ? 1.051 -28.233 -6.399 1.00 98.62 858 ILE A N 1
ATOM 6380 C CA . ILE A 1 858 ? 1.652 -27.347 -7.402 1.00 98.62 858 ILE A CA 1
ATOM 6381 C C . ILE A 1 858 ? 3.166 -27.547 -7.348 1.00 98.62 858 ILE A C 1
ATOM 6383 O O . ILE A 1 858 ? 3.803 -27.259 -6.337 1.00 98.62 858 ILE A O 1
ATOM 6387 N N . VAL A 1 859 ? 3.762 -28.022 -8.443 1.00 98.06 859 VAL A N 1
ATOM 6388 C CA . VAL A 1 859 ? 5.204 -28.294 -8.526 1.00 98.06 859 VAL A CA 1
ATOM 6389 C C . VAL A 1 859 ? 5.944 -27.006 -8.867 1.00 98.06 859 VAL A C 1
ATOM 6391 O O . VAL A 1 859 ? 6.758 -26.511 -8.083 1.00 98.06 859 VAL A O 1
ATOM 6394 N N . THR A 1 860 ? 5.634 -26.401 -10.012 1.00 97.69 860 THR A N 1
ATOM 6395 C CA . THR A 1 860 ? 6.247 -25.134 -10.430 1.00 97.69 860 THR A CA 1
ATOM 6396 C C . THR A 1 860 ? 5.420 -24.438 -11.503 1.00 97.69 860 THR A C 1
ATOM 6398 O O . THR A 1 860 ? 4.674 -25.077 -12.242 1.00 97.69 860 THR A O 1
ATOM 6401 N N . SER A 1 861 ? 5.600 -23.128 -11.634 1.00 97.69 861 SER A N 1
ATOM 6402 C CA . SER A 1 861 ? 5.074 -22.333 -12.741 1.00 97.69 861 SER A CA 1
ATOM 6403 C C . SER A 1 861 ? 6.199 -21.572 -13.435 1.00 97.69 861 SER A C 1
ATOM 6405 O O . SER A 1 861 ? 7.223 -21.225 -12.834 1.00 97.69 861 SER A O 1
ATOM 6407 N N . ALA A 1 862 ? 6.021 -21.285 -14.720 1.00 98.25 862 ALA A N 1
ATOM 6408 C CA . ALA A 1 862 ? 6.958 -20.499 -15.505 1.00 98.25 862 ALA A CA 1
ATOM 6409 C C . ALA A 1 862 ? 6.237 -19.660 -16.562 1.00 98.25 862 ALA A C 1
ATOM 6411 O O . ALA A 1 862 ? 5.257 -20.087 -17.165 1.00 98.25 862 ALA A O 1
ATOM 6412 N N . SER A 1 863 ? 6.772 -18.469 -16.815 1.00 98.19 863 SER A N 1
ATOM 6413 C CA . SER A 1 863 ? 6.379 -17.605 -17.926 1.00 98.19 863 SER A CA 1
ATOM 6414 C C . SER A 1 863 ? 7.575 -17.301 -18.825 1.00 98.19 863 SER A C 1
ATOM 6416 O O . SER A 1 863 ? 8.730 -17.292 -18.373 1.00 98.19 863 SER A O 1
ATOM 6418 N N . ALA A 1 864 ? 7.302 -17.059 -20.103 1.00 98.25 864 ALA A N 1
ATOM 6419 C CA . ALA A 1 864 ? 8.291 -16.713 -21.119 1.00 98.25 864 ALA A CA 1
ATOM 6420 C C . ALA A 1 864 ? 7.714 -15.701 -22.122 1.00 98.25 864 ALA A C 1
ATOM 6422 O O . ALA A 1 864 ? 6.498 -15.612 -22.283 1.00 98.25 864 ALA A O 1
ATOM 6423 N N . GLY A 1 865 ? 8.592 -14.941 -22.781 1.00 98.00 865 GLY A N 1
ATOM 6424 C CA . GLY A 1 865 ? 8.246 -14.031 -23.876 1.00 98.00 865 GLY A CA 1
ATOM 6425 C C . GLY A 1 865 ? 8.672 -14.594 -25.233 1.00 98.00 865 GLY A C 1
ATOM 6426 O O . GLY A 1 865 ? 9.652 -15.334 -25.313 1.00 98.00 865 GLY A O 1
ATOM 6427 N N . VAL A 1 866 ? 7.950 -14.224 -26.288 1.00 98.12 866 VAL A N 1
ATOM 6428 C CA . VAL A 1 866 ? 8.218 -14.549 -27.701 1.00 98.12 866 VAL A CA 1
ATOM 6429 C C . VAL A 1 866 ? 7.960 -13.307 -28.571 1.00 98.12 866 VAL A C 1
ATOM 6431 O O . VAL A 1 866 ? 7.522 -12.277 -28.062 1.00 98.12 866 VAL A O 1
ATOM 6434 N N . GLN A 1 867 ? 8.221 -13.364 -29.883 1.00 97.38 867 GLN A N 1
ATOM 6435 C CA . GLN A 1 867 ? 7.831 -12.264 -30.779 1.00 97.38 867 GLN A CA 1
ATOM 6436 C C . GLN A 1 867 ? 6.291 -12.080 -30.776 1.00 97.38 867 GLN A C 1
ATOM 6438 O O . GLN A 1 867 ? 5.584 -13.089 -30.845 1.00 97.38 867 GLN A O 1
ATOM 6443 N N . PRO A 1 868 ? 5.735 -10.849 -30.751 1.00 97.25 868 PRO A N 1
ATOM 6444 C CA . PRO A 1 868 ? 4.280 -10.629 -30.704 1.00 97.25 868 PRO A CA 1
ATOM 6445 C C . PRO A 1 868 ? 3.494 -11.242 -31.874 1.00 97.25 868 PRO A C 1
ATOM 6447 O O . PRO A 1 868 ? 2.429 -11.817 -31.662 1.00 97.25 868 PRO A O 1
ATOM 6450 N N . ASN A 1 869 ? 4.043 -11.214 -33.090 1.00 97.00 869 ASN A N 1
ATOM 6451 C CA . ASN A 1 869 ? 3.516 -11.901 -34.278 1.00 97.00 869 ASN A CA 1
ATOM 6452 C C . ASN A 1 869 ? 3.479 -13.431 -34.157 1.00 97.00 8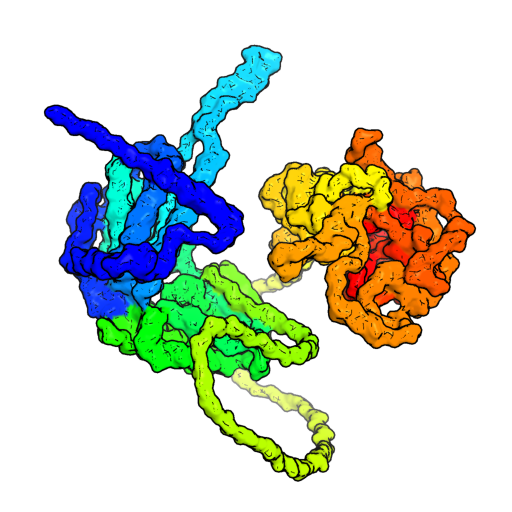69 ASN A C 1
ATOM 6454 O O . ASN A 1 869 ? 2.707 -14.066 -34.865 1.00 97.00 869 ASN A O 1
ATOM 6458 N N . LEU A 1 870 ? 4.273 -14.018 -33.258 1.00 98.00 870 LEU A N 1
ATOM 6459 C CA . LEU A 1 870 ? 4.352 -15.460 -33.005 1.00 98.00 870 LEU A CA 1
ATOM 6460 C C . LEU A 1 870 ? 3.840 -15.819 -31.601 1.00 98.00 870 LEU A C 1
ATOM 6462 O O . LEU A 1 870 ? 4.253 -16.827 -31.028 1.00 98.00 870 LEU A O 1
ATOM 6466 N N . MET A 1 871 ? 2.939 -15.005 -31.032 1.00 97.69 871 MET A N 1
ATOM 6467 C CA . MET A 1 871 ? 2.458 -15.154 -29.650 1.00 97.69 871 MET A CA 1
ATOM 6468 C C . MET A 1 871 ? 1.910 -16.551 -29.322 1.00 97.69 871 MET A C 1
ATOM 6470 O O . MET A 1 871 ? 2.067 -17.027 -28.197 1.00 97.69 871 MET A O 1
ATOM 6474 N N . GLY A 1 872 ? 1.355 -17.247 -30.321 1.00 97.38 872 GLY A N 1
ATOM 6475 C CA . GLY A 1 872 ? 0.872 -18.618 -30.186 1.00 97.38 872 GLY A CA 1
ATOM 6476 C C . GLY A 1 872 ? 1.945 -19.624 -29.753 1.00 97.38 872 GLY A C 1
ATOM 6477 O O . GLY A 1 872 ? 1.613 -20.608 -29.102 1.00 97.38 872 GLY A O 1
ATOM 6478 N N . LEU A 1 873 ? 3.227 -19.359 -30.032 1.00 98.62 873 LEU A N 1
ATOM 6479 C CA . LEU A 1 873 ? 4.351 -20.205 -29.614 1.00 98.62 873 LEU A CA 1
ATOM 6480 C C . LEU A 1 873 ? 4.799 -19.977 -28.162 1.00 98.62 873 LEU A C 1
ATOM 6482 O O . LEU A 1 873 ? 5.640 -20.726 -27.670 1.00 98.62 873 LEU A O 1
ATOM 6486 N N . GLY A 1 874 ? 4.232 -18.996 -27.450 1.00 98.50 874 GLY A N 1
ATOM 6487 C CA . GLY A 1 874 ? 4.539 -18.706 -26.043 1.00 98.50 874 GLY A CA 1
ATOM 6488 C C . GLY A 1 874 ? 4.559 -19.916 -25.085 1.00 98.50 874 GLY A C 1
ATOM 6489 O O . GLY A 1 874 ? 5.443 -19.957 -24.223 1.00 98.50 874 GLY A O 1
ATOM 6490 N N . PRO A 1 875 ? 3.660 -20.917 -25.212 1.00 98.75 875 PRO A N 1
ATOM 6491 C CA . PRO A 1 875 ? 3.682 -22.135 -24.401 1.00 98.75 875 PRO A CA 1
ATOM 6492 C C . PRO A 1 875 ? 4.974 -22.943 -24.494 1.00 98.75 875 PRO A C 1
ATOM 6494 O O . PRO A 1 875 ? 5.300 -23.628 -23.530 1.00 98.75 875 PRO A O 1
ATOM 6497 N N . VAL A 1 876 ? 5.716 -22.875 -25.607 1.00 98.81 876 VAL A N 1
ATOM 6498 C CA . VAL A 1 876 ? 6.925 -23.688 -25.823 1.00 98.81 876 VAL A CA 1
ATOM 6499 C C . VAL A 1 876 ? 8.023 -23.321 -24.807 1.00 98.81 876 VAL A C 1
ATOM 6501 O O . VAL A 1 876 ? 8.260 -24.125 -23.903 1.00 98.81 876 VAL A O 1
ATOM 6504 N N . PRO A 1 877 ? 8.604 -22.100 -24.811 1.00 98.69 877 PRO A N 1
ATOM 6505 C CA . PRO A 1 877 ? 9.623 -21.725 -23.830 1.00 98.69 877 PRO A CA 1
ATOM 6506 C C . PRO A 1 877 ? 9.078 -21.601 -22.399 1.00 98.69 877 PRO A C 1
ATOM 6508 O O . PRO A 1 877 ? 9.851 -21.666 -21.444 1.00 98.69 877 PRO A O 1
ATOM 6511 N N . ALA A 1 878 ? 7.763 -21.428 -22.209 1.00 98.75 878 ALA A N 1
ATOM 6512 C CA . ALA A 1 878 ? 7.156 -21.480 -20.880 1.00 98.75 878 ALA A CA 1
ATOM 6513 C C . ALA A 1 878 ? 7.165 -22.913 -20.315 1.00 98.75 878 ALA A C 1
ATOM 6515 O O . ALA A 1 878 ? 7.584 -23.121 -19.176 1.00 98.75 878 ALA A O 1
ATOM 6516 N N . THR A 1 879 ? 6.773 -23.901 -21.123 1.00 98.81 879 THR A N 1
ATOM 6517 C CA . THR A 1 879 ? 6.734 -25.322 -20.745 1.00 98.81 879 THR A CA 1
ATOM 6518 C C . THR A 1 879 ? 8.135 -25.899 -20.590 1.00 98.81 879 THR A C 1
ATOM 6520 O O . THR A 1 879 ? 8.407 -26.533 -19.576 1.00 98.81 879 THR A O 1
ATOM 6523 N N . GLU A 1 880 ? 9.058 -25.619 -21.515 1.00 98.69 880 GLU A N 1
ATOM 6524 C CA . GLU A 1 880 ? 10.472 -26.018 -21.400 1.00 98.69 880 GLU A CA 1
ATOM 6525 C C . GLU A 1 880 ? 11.087 -25.520 -20.082 1.00 98.69 880 GLU A C 1
ATOM 6527 O O . GLU A 1 880 ? 11.724 -26.278 -19.351 1.00 98.69 880 GLU A O 1
ATOM 6532 N N . LYS A 1 881 ? 10.824 -24.255 -19.727 1.00 98.56 881 LYS A N 1
ATOM 6533 C CA . LYS A 1 881 ? 11.283 -23.628 -18.482 1.00 98.56 881 LYS A CA 1
ATOM 6534 C C . LYS A 1 881 ? 10.610 -24.206 -17.232 1.00 98.56 881 LYS A C 1
ATOM 6536 O O . LYS A 1 881 ? 11.259 -24.266 -16.190 1.00 98.56 881 LYS A O 1
ATOM 6541 N N . ALA A 1 882 ? 9.346 -24.628 -17.305 1.00 98.44 882 ALA A N 1
ATOM 6542 C CA . ALA A 1 882 ? 8.667 -25.315 -16.203 1.00 98.44 882 ALA A CA 1
ATOM 6543 C C . ALA A 1 882 ? 9.217 -26.739 -16.004 1.00 98.44 882 ALA A C 1
ATOM 6545 O O . ALA A 1 882 ? 9.600 -27.101 -14.894 1.00 98.44 882 ALA A O 1
ATOM 6546 N N . LEU A 1 883 ? 9.339 -27.516 -17.082 1.00 98.50 883 LEU A N 1
ATOM 6547 C CA . LEU A 1 883 ? 9.874 -28.880 -17.073 1.00 98.50 883 LEU A CA 1
ATOM 6548 C C . LEU A 1 883 ? 11.319 -28.917 -16.560 1.00 98.50 883 LEU A C 1
ATOM 6550 O O . LEU A 1 883 ? 11.623 -29.677 -15.641 1.00 98.50 883 LEU A O 1
ATOM 6554 N N . ALA A 1 884 ? 12.180 -28.018 -17.050 1.00 98.06 884 ALA A N 1
ATOM 6555 C CA . ALA A 1 884 ? 13.555 -27.880 -16.570 1.00 98.06 884 ALA A CA 1
ATOM 6556 C C . ALA A 1 884 ? 13.638 -27.513 -15.074 1.00 98.06 884 ALA A C 1
ATOM 6558 O O . ALA A 1 884 ? 14.535 -27.986 -14.381 1.00 98.06 884 ALA A O 1
ATOM 6559 N N . ARG A 1 885 ? 12.693 -26.713 -14.554 1.00 97.25 885 ARG A N 1
ATOM 6560 C CA . ARG A 1 885 ? 12.583 -26.393 -13.116 1.00 97.25 885 ARG A CA 1
ATOM 6561 C C . ARG A 1 885 ? 12.109 -27.576 -12.269 1.00 97.25 885 ARG A C 1
ATOM 6563 O O . ARG A 1 885 ? 12.509 -27.672 -11.116 1.00 97.25 885 ARG A O 1
ATOM 6570 N N . ALA A 1 886 ? 11.260 -28.445 -12.816 1.00 97.06 886 ALA A N 1
ATOM 6571 C CA . ALA A 1 886 ? 10.754 -29.639 -12.137 1.00 97.06 886 ALA A CA 1
ATOM 6572 C C . ALA A 1 886 ? 11.685 -30.864 -12.262 1.00 97.06 886 ALA A C 1
ATOM 6574 O O . ALA A 1 886 ? 11.481 -31.861 -11.572 1.00 97.06 886 ALA A O 1
ATOM 6575 N N . GLY A 1 887 ? 12.685 -30.816 -13.152 1.00 97.06 887 GLY A N 1
ATOM 6576 C CA . GLY A 1 887 ? 13.488 -31.986 -13.525 1.00 97.06 887 GLY A CA 1
ATOM 6577 C C . GLY A 1 887 ? 12.704 -33.022 -14.343 1.00 97.06 887 GLY A C 1
ATOM 6578 O O . GLY A 1 887 ? 13.047 -34.201 -14.328 1.00 97.06 887 GLY A O 1
ATOM 6579 N N . TRP A 1 888 ? 11.628 -32.599 -15.012 1.00 98.12 888 TRP A N 1
ATOM 6580 C CA . TRP A 1 888 ? 10.733 -33.449 -15.806 1.00 98.12 888 TRP A CA 1
ATOM 6581 C C . TRP A 1 888 ? 11.004 -33.278 -17.309 1.00 98.12 888 TRP A C 1
ATOM 6583 O O . TRP A 1 888 ? 11.592 -32.289 -17.747 1.00 98.12 888 TRP A O 1
ATOM 6593 N N . ARG A 1 889 ? 10.537 -34.227 -18.120 1.00 96.69 889 ARG A N 1
ATOM 6594 C CA . ARG A 1 889 ? 10.519 -34.181 -19.592 1.00 96.69 889 ARG A CA 1
ATOM 6595 C C . ARG A 1 889 ? 9.076 -34.258 -20.089 1.00 96.69 889 ARG A C 1
ATOM 6597 O O . ARG A 1 889 ? 8.187 -34.662 -19.349 1.00 96.69 889 ARG A O 1
ATOM 6604 N N . THR A 1 890 ? 8.832 -33.924 -21.356 1.00 95.50 890 THR A N 1
ATOM 6605 C CA . THR A 1 890 ? 7.477 -33.968 -21.942 1.00 95.50 890 THR A CA 1
ATOM 6606 C C . THR A 1 890 ? 6.864 -35.370 -21.945 1.00 95.50 890 THR A C 1
ATOM 6608 O O . THR A 1 890 ? 5.666 -35.502 -21.729 1.00 95.50 890 THR A O 1
ATOM 6611 N N . GLY A 1 891 ? 7.683 -36.417 -22.091 1.00 94.81 891 GLY A N 1
ATOM 6612 C CA . GLY A 1 891 ? 7.255 -37.815 -21.939 1.00 94.81 891 GLY A CA 1
ATOM 6613 C C . GLY A 1 891 ? 7.027 -38.280 -20.492 1.00 94.81 891 GLY A C 1
ATOM 6614 O O . GLY A 1 891 ? 6.526 -39.381 -20.303 1.00 94.81 891 GLY A O 1
ATOM 6615 N N . ASP A 1 892 ? 7.369 -37.465 -19.484 1.00 96.69 892 ASP A N 1
ATOM 6616 C CA . ASP A 1 892 ? 7.054 -37.728 -18.070 1.00 96.69 892 ASP A CA 1
ATOM 6617 C C . ASP A 1 892 ? 5.702 -37.077 -17.656 1.00 96.69 892 ASP A C 1
ATOM 6619 O O . ASP A 1 892 ? 5.439 -36.932 -16.461 1.00 96.69 892 ASP A O 1
ATOM 6623 N N . LEU A 1 893 ? 4.881 -36.627 -18.621 1.00 98.19 893 LEU A N 1
ATOM 6624 C CA . LEU A 1 893 ? 3.545 -36.042 -18.420 1.00 98.19 893 LEU A CA 1
ATOM 6625 C C . LEU A 1 893 ? 2.441 -37.053 -18.754 1.00 98.19 893 LEU A C 1
ATOM 6627 O O . LEU A 1 893 ? 2.517 -37.757 -19.766 1.00 98.19 893 LEU A O 1
ATOM 6631 N N . ASP A 1 894 ? 1.383 -37.067 -17.945 1.00 98.00 894 ASP A N 1
ATOM 6632 C CA . ASP A 1 894 ? 0.265 -38.010 -18.058 1.00 98.00 894 ASP A CA 1
ATOM 6633 C C . ASP A 1 894 ? -1.001 -37.357 -18.619 1.00 98.00 894 ASP A C 1
ATOM 6635 O O . ASP A 1 894 ? -1.643 -37.935 -19.491 1.00 98.00 894 ASP A O 1
ATOM 6639 N N . ALA A 1 895 ? -1.313 -36.134 -18.183 1.00 98.25 895 ALA A N 1
ATOM 6640 C CA . ALA A 1 895 ? -2.423 -35.333 -18.695 1.00 98.25 895 ALA A CA 1
ATOM 6641 C C . ALA A 1 895 ? -1.954 -33.910 -19.028 1.00 98.25 895 ALA A C 1
ATOM 6643 O O . ALA A 1 895 ? -1.134 -33.320 -18.317 1.00 98.25 895 ALA A O 1
ATOM 6644 N N . ILE A 1 896 ? -2.459 -33.348 -20.127 1.00 98.75 896 ILE A N 1
ATOM 6645 C CA . ILE A 1 896 ? -2.083 -32.009 -20.592 1.00 98.75 896 ILE A CA 1
ATOM 6646 C C . ILE A 1 896 ? -3.345 -31.222 -20.950 1.00 98.75 896 ILE A C 1
ATOM 6648 O O . ILE A 1 896 ? -4.176 -31.707 -21.715 1.00 98.75 896 ILE A O 1
ATOM 6652 N N . GLU A 1 897 ? -3.444 -29.992 -20.449 1.00 98.75 897 GLU A N 1
ATOM 6653 C CA . GLU A 1 897 ? -4.420 -28.989 -20.880 1.00 98.75 897 GLU A CA 1
ATOM 6654 C C . GLU A 1 897 ? -3.678 -27.807 -21.533 1.00 98.75 897 GLU A C 1
ATOM 6656 O O . GLU A 1 897 ? -3.031 -26.987 -20.871 1.00 98.75 897 GLU A O 1
ATOM 6661 N N . LEU A 1 898 ? -3.758 -27.737 -22.863 1.00 98.69 898 LEU A N 1
ATOM 6662 C CA . LEU A 1 898 ? -3.182 -26.697 -23.714 1.00 98.69 898 LEU A CA 1
ATOM 6663 C C . LEU A 1 898 ? -4.313 -25.823 -24.265 1.00 98.69 898 LEU A C 1
ATOM 6665 O O . LEU A 1 898 ? -5.132 -26.292 -25.054 1.00 98.69 898 LEU A O 1
ATOM 6669 N N . ASN A 1 899 ? -4.354 -24.541 -23.900 1.00 98.50 899 ASN A N 1
ATOM 6670 C CA . ASN A 1 899 ? -5.423 -23.659 -24.372 1.00 98.50 899 ASN A CA 1
ATOM 6671 C C . ASN A 1 899 ? -5.395 -23.481 -25.902 1.00 98.50 899 ASN A C 1
ATOM 6673 O O . ASN A 1 899 ? -4.374 -23.111 -26.490 1.00 98.50 899 ASN A O 1
ATOM 6677 N N . GLU A 1 900 ? -6.552 -23.692 -26.524 1.00 98.00 900 GLU A N 1
ATOM 6678 C CA . GLU A 1 900 ? -6.754 -23.701 -27.974 1.00 98.00 900 GLU A CA 1
ATOM 6679 C C . GLU A 1 900 ? -7.280 -22.345 -28.468 1.00 98.00 900 GLU A C 1
ATOM 6681 O O . GLU A 1 900 ? -8.419 -22.236 -28.919 1.00 98.00 900 GLU A O 1
ATOM 6686 N N . ALA A 1 901 ? -6.474 -21.285 -28.383 1.00 96.94 901 ALA A N 1
ATOM 6687 C CA . ALA A 1 901 ? -6.880 -20.003 -28.965 1.00 96.94 901 ALA A CA 1
ATOM 6688 C C . ALA A 1 901 ? -7.097 -20.151 -30.486 1.00 96.94 901 ALA A C 1
ATOM 6690 O O . ALA A 1 901 ? -8.083 -19.664 -31.043 1.00 96.94 901 ALA A O 1
ATOM 6691 N N . PHE A 1 902 ? -6.202 -20.895 -31.150 1.00 98.44 902 PHE A N 1
ATOM 6692 C CA . PHE A 1 902 ? -6.325 -21.291 -32.555 1.00 98.44 902 PHE A CA 1
ATOM 6693 C C . PHE A 1 902 ? -5.755 -22.695 -32.765 1.00 98.44 902 PHE A C 1
ATOM 6695 O O . PHE A 1 902 ? -4.701 -23.022 -32.217 1.00 98.44 902 PHE A O 1
ATOM 6702 N N . ALA A 1 903 ? -6.380 -23.503 -33.625 1.00 98.25 903 ALA A N 1
ATOM 6703 C CA . ALA A 1 903 ? -5.902 -24.857 -33.927 1.00 98.25 903 ALA A CA 1
ATOM 6704 C C . ALA A 1 903 ? -4.451 -24.856 -34.443 1.00 98.25 903 ALA A C 1
ATOM 6706 O O . ALA A 1 903 ? -3.631 -25.655 -33.998 1.00 98.25 903 ALA A O 1
ATOM 6707 N N . ALA A 1 904 ? -4.097 -23.893 -35.303 1.00 97.75 904 ALA A N 1
ATOM 6708 C CA . ALA A 1 904 ? -2.729 -23.718 -35.793 1.00 97.75 904 ALA A CA 1
ATOM 6709 C C . ALA A 1 904 ? -1.706 -23.424 -34.679 1.00 97.75 904 ALA A C 1
ATOM 6711 O O . ALA A 1 904 ? -0.585 -23.926 -34.721 1.00 97.75 904 ALA A O 1
ATOM 6712 N N . GLN A 1 905 ? -2.100 -22.662 -33.653 1.00 98.12 905 GLN A N 1
ATOM 6713 C CA . GLN A 1 905 ? -1.271 -22.396 -32.476 1.00 98.12 905 GLN A CA 1
ATOM 6714 C C . GLN A 1 905 ? -1.108 -23.656 -31.615 1.00 98.12 905 GLN A C 1
ATOM 6716 O O . GLN A 1 905 ? 0.012 -23.970 -31.214 1.00 98.12 905 GLN A O 1
ATOM 6721 N N . ALA A 1 906 ? -2.193 -24.390 -31.355 1.00 98.50 906 ALA A N 1
ATOM 6722 C CA . ALA A 1 906 ? -2.140 -25.615 -30.561 1.00 98.50 906 ALA A CA 1
ATOM 6723 C C . ALA A 1 906 ? -1.262 -26.685 -31.236 1.00 98.50 906 ALA A C 1
ATOM 6725 O O . ALA A 1 906 ? -0.337 -27.208 -30.613 1.00 98.50 906 ALA A O 1
ATOM 6726 N N . LEU A 1 907 ? -1.472 -26.935 -32.533 1.00 98.69 907 LEU A N 1
ATOM 6727 C CA . LEU A 1 907 ? -0.692 -27.888 -33.330 1.00 98.69 907 LEU A CA 1
ATOM 6728 C C . LEU A 1 907 ? 0.804 -27.538 -33.380 1.00 98.69 907 LEU A C 1
ATOM 6730 O O . LEU A 1 907 ? 1.639 -28.425 -33.219 1.00 98.69 907 LEU A O 1
ATOM 6734 N N . ALA A 1 908 ? 1.160 -26.262 -33.556 1.00 98.56 908 ALA A N 1
ATOM 6735 C CA . ALA A 1 908 ? 2.557 -25.822 -33.551 1.00 98.56 908 ALA A CA 1
ATOM 6736 C C . ALA A 1 908 ? 3.240 -26.062 -32.189 1.00 98.56 908 ALA A C 1
ATOM 6738 O O . ALA A 1 908 ? 4.360 -26.575 -32.125 1.00 98.56 908 ALA A O 1
ATOM 6739 N N . VAL A 1 909 ? 2.547 -25.767 -31.082 1.00 98.75 909 VAL A N 1
ATOM 6740 C CA . VAL A 1 909 ? 3.037 -26.044 -29.720 1.00 98.75 909 VAL A CA 1
ATOM 6741 C C . VAL A 1 909 ? 3.233 -27.547 -29.493 1.00 98.75 909 VAL A C 1
ATOM 6743 O O . VAL A 1 909 ? 4.303 -27.953 -29.037 1.00 98.75 909 VAL A O 1
ATOM 6746 N N . ILE A 1 910 ? 2.242 -28.371 -29.857 1.00 98.62 910 ILE A N 1
ATOM 6747 C CA . ILE A 1 910 ? 2.288 -29.840 -29.754 1.00 98.62 910 ILE A CA 1
ATOM 6748 C C . ILE A 1 910 ? 3.483 -30.401 -30.532 1.00 98.62 910 ILE A C 1
ATOM 6750 O O . ILE A 1 910 ? 4.296 -31.130 -29.960 1.00 98.62 910 ILE A O 1
ATOM 6754 N N . ARG A 1 911 ? 3.641 -30.012 -31.807 1.00 98.31 911 ARG A N 1
ATOM 6755 C CA . ARG A 1 911 ? 4.731 -30.469 -32.688 1.00 98.31 911 ARG A CA 1
ATOM 6756 C C . ARG A 1 911 ? 6.114 -30.086 -32.152 1.00 98.31 911 ARG A C 1
ATOM 6758 O O . ARG A 1 911 ? 7.023 -30.915 -32.173 1.00 98.31 911 ARG A O 1
ATOM 6765 N N . ARG A 1 912 ? 6.281 -28.857 -31.645 1.00 98.19 912 ARG A N 1
ATOM 6766 C CA . ARG A 1 912 ? 7.567 -28.353 -31.124 1.00 98.19 912 ARG A CA 1
ATOM 6767 C C . ARG A 1 912 ? 7.977 -29.011 -29.808 1.00 98.19 912 ARG A C 1
ATOM 6769 O O . ARG A 1 912 ? 9.119 -29.447 -29.685 1.00 98.19 912 ARG A O 1
ATOM 6776 N N . LEU A 1 913 ? 7.052 -29.121 -28.854 1.00 98.19 913 LEU A N 1
ATOM 6777 C CA . LEU A 1 913 ? 7.294 -29.778 -27.562 1.00 98.19 913 LEU A CA 1
ATOM 6778 C C . LEU A 1 913 ? 7.287 -31.316 -27.655 1.00 98.19 913 LEU A C 1
ATOM 6780 O O . LEU A 1 913 ? 7.741 -31.985 -26.726 1.00 98.19 913 LEU A O 1
ATOM 6784 N N . LYS A 1 914 ? 6.801 -31.880 -28.771 1.00 97.75 914 LYS A N 1
ATOM 6785 C CA . LYS A 1 914 ? 6.577 -33.322 -28.972 1.00 97.75 914 LYS A CA 1
ATOM 6786 C C . LYS A 1 914 ? 5.642 -33.887 -27.900 1.00 97.75 914 LYS A C 1
ATOM 6788 O O . LYS A 1 914 ? 5.971 -34.858 -27.221 1.00 97.75 914 LYS A O 1
ATOM 6793 N N . LEU A 1 915 ? 4.510 -33.210 -27.715 1.00 97.44 915 LEU A N 1
ATOM 6794 C CA . LEU A 1 915 ? 3.447 -33.669 -26.824 1.00 97.44 915 LEU A CA 1
ATOM 6795 C C . LEU A 1 915 ? 2.680 -34.819 -27.478 1.00 97.44 915 LEU A C 1
ATOM 6797 O O . LEU A 1 915 ? 2.555 -34.882 -28.699 1.00 97.44 915 LEU A O 1
ATOM 6801 N N . ASP A 1 916 ? 2.151 -35.699 -26.640 1.00 95.44 916 ASP A N 1
ATOM 6802 C CA . ASP A 1 916 ? 1.258 -36.779 -27.038 1.00 95.44 916 ASP A CA 1
ATOM 6803 C C . ASP A 1 916 ? -0.142 -36.208 -27.341 1.00 95.44 916 ASP A C 1
ATOM 6805 O O . ASP A 1 916 ? -0.786 -35.643 -26.453 1.00 95.44 916 ASP A O 1
ATOM 6809 N N . GLU A 1 917 ? -0.601 -36.315 -28.594 1.00 93.88 917 GLU A N 1
ATOM 6810 C CA . GLU A 1 917 ? -1.905 -35.784 -29.024 1.00 93.88 917 GLU A CA 1
ATOM 6811 C C . GLU A 1 917 ? -3.097 -36.468 -28.334 1.00 93.88 917 GLU A C 1
ATOM 6813 O O . GLU A 1 917 ? -4.165 -35.864 -28.291 1.00 93.88 917 GLU A O 1
ATOM 6818 N N . GLU A 1 918 ? -2.937 -37.668 -27.762 1.00 93.12 918 GLU A N 1
ATOM 6819 C CA . GLU A 1 918 ? -4.010 -38.355 -27.024 1.00 93.12 918 GLU A CA 1
ATOM 6820 C C . GLU A 1 918 ? -4.122 -37.870 -25.565 1.00 93.12 918 GLU A C 1
ATOM 6822 O O . GLU A 1 918 ? -5.192 -37.945 -24.961 1.00 93.12 918 GLU A O 1
ATOM 6827 N N . LYS A 1 919 ? -3.043 -37.306 -24.999 1.00 96.44 919 LYS A N 1
ATOM 6828 C CA . LYS A 1 919 ? -3.018 -36.754 -23.627 1.00 96.44 919 LYS A CA 1
ATOM 6829 C C . LYS A 1 919 ? -3.473 -35.295 -23.544 1.00 96.44 919 LYS A C 1
ATOM 6831 O O . LYS A 1 919 ? -3.886 -34.841 -22.467 1.00 96.44 919 LYS A O 1
ATOM 6836 N N . VAL A 1 920 ? -3.372 -34.557 -24.651 1.00 98.25 920 VAL A N 1
ATOM 6837 C CA . VAL A 1 920 ? -3.741 -33.138 -24.760 1.00 98.25 920 VAL A CA 1
ATOM 6838 C C . VAL A 1 920 ? -5.255 -32.988 -24.916 1.00 98.25 920 VAL A C 1
ATOM 6840 O O . VAL A 1 920 ? -5.824 -33.442 -25.901 1.00 98.25 920 VAL A O 1
ATOM 6843 N N . ASN A 1 921 ? -5.894 -32.287 -23.976 1.00 98.06 921 ASN A N 1
ATOM 6844 C CA . ASN A 1 921 ? -7.298 -31.865 -24.042 1.00 98.06 921 ASN A CA 1
ATOM 6845 C C . ASN A 1 921 ? -8.307 -33.016 -24.266 1.00 98.06 921 ASN A C 1
ATOM 6847 O O . ASN A 1 921 ? -9.237 -32.877 -25.057 1.00 98.06 921 ASN A O 1
ATOM 6851 N N . ALA A 1 922 ? -8.171 -34.154 -23.572 1.00 96.38 922 ALA A N 1
ATOM 6852 C CA . ALA A 1 922 ? -9.040 -35.334 -23.756 1.00 96.38 922 ALA A CA 1
ATOM 6853 C C . ALA A 1 922 ? -10.519 -35.139 -23.317 1.00 96.38 922 ALA A C 1
ATOM 6855 O O . ALA A 1 922 ? -11.363 -36.027 -23.500 1.00 96.38 922 ALA A O 1
ATOM 6856 N N . ASP A 1 923 ? -10.844 -33.974 -22.749 1.00 96.88 923 ASP A N 1
ATOM 6857 C CA . ASP A 1 923 ? -12.203 -33.474 -22.486 1.00 96.88 923 ASP A CA 1
ATOM 6858 C C . ASP A 1 923 ? -12.655 -32.390 -23.495 1.00 96.88 923 ASP A C 1
ATOM 6860 O O . ASP A 1 923 ? -13.697 -31.764 -23.316 1.00 96.88 923 ASP A O 1
ATOM 6864 N N . GLY A 1 924 ? -11.890 -32.164 -24.568 1.00 97.06 924 GLY A N 1
ATOM 6865 C CA . GLY A 1 924 ? -12.023 -31.020 -25.472 1.00 97.06 924 GLY A CA 1
ATOM 6866 C C . GLY A 1 924 ? -11.372 -29.746 -24.919 1.00 97.06 924 GLY A C 1
ATOM 6867 O O . GLY A 1 924 ? -10.992 -29.672 -23.752 1.00 97.06 924 GLY A O 1
ATOM 6868 N N . GLY A 1 925 ? -11.219 -28.726 -25.766 1.00 97.50 925 GLY A N 1
ATOM 6869 C CA . GLY A 1 925 ? -10.547 -27.477 -25.398 1.00 97.50 925 GLY A CA 1
ATOM 6870 C C . GLY A 1 925 ? -11.262 -26.223 -25.897 1.00 97.50 925 GLY A C 1
ATOM 6871 O O . GLY A 1 925 ? -12.444 -26.245 -26.234 1.00 97.50 925 GLY A O 1
ATOM 6872 N N . ALA A 1 926 ? -10.557 -25.091 -25.900 1.00 98.12 926 ALA A N 1
ATOM 6873 C CA . ALA A 1 926 ? -11.150 -23.761 -26.066 1.00 98.12 926 ALA A CA 1
ATOM 6874 C C . ALA A 1 926 ? -11.792 -23.478 -27.445 1.00 98.12 926 ALA A C 1
ATOM 6876 O O . ALA A 1 926 ? -12.616 -22.567 -27.538 1.00 98.12 926 ALA A O 1
ATOM 6877 N N . ILE A 1 927 ? -11.503 -24.263 -28.494 1.00 98.38 927 ILE A N 1
ATOM 6878 C CA . ILE A 1 927 ? -12.244 -24.187 -29.773 1.00 98.38 927 ILE A CA 1
ATOM 6879 C C . ILE A 1 927 ? -13.695 -24.650 -29.586 1.00 98.38 927 ILE A C 1
ATOM 6881 O O . ILE A 1 927 ? -14.606 -24.114 -30.221 1.00 98.38 927 ILE A O 1
ATOM 6885 N N . ALA A 1 928 ? -13.909 -25.618 -28.693 1.00 98.00 928 ALA A N 1
ATOM 6886 C CA . ALA A 1 928 ? -15.220 -26.157 -28.383 1.00 98.00 928 ALA A CA 1
ATOM 6887 C C . ALA A 1 928 ? -15.858 -25.533 -27.144 1.00 98.00 928 ALA A C 1
ATOM 6889 O O . ALA A 1 928 ? -17.023 -25.160 -27.198 1.00 98.00 928 ALA A O 1
ATOM 6890 N N . LEU A 1 929 ? -15.115 -25.417 -26.046 1.00 97.62 929 LEU A N 1
ATOM 6891 C CA . LEU A 1 929 ? -15.623 -24.936 -24.763 1.00 97.62 929 LEU A CA 1
ATOM 6892 C C . LEU A 1 929 ? -15.736 -23.406 -24.704 1.00 97.62 929 LEU A C 1
ATOM 6894 O O . LEU A 1 929 ? -16.594 -22.912 -23.990 1.00 97.62 929 LEU A O 1
ATOM 6898 N N . GLY A 1 930 ? -14.929 -22.654 -25.460 1.00 97.50 930 GLY A N 1
ATOM 6899 C CA . GLY A 1 930 ? -14.852 -21.190 -25.369 1.00 97.50 930 GLY A CA 1
ATOM 6900 C C . GLY A 1 930 ? -13.602 -20.680 -24.641 1.00 97.50 930 GLY A C 1
ATOM 6901 O O . GLY A 1 930 ? -12.836 -21.457 -24.069 1.00 97.50 930 GLY A O 1
ATOM 6902 N N . HIS A 1 931 ? -13.372 -19.364 -24.702 1.00 97.88 931 HIS A N 1
ATOM 6903 C CA . HIS A 1 931 ? -12.159 -18.713 -24.184 1.00 97.88 931 HIS A CA 1
ATOM 6904 C C . HIS A 1 931 ? -12.432 -17.343 -23.518 1.00 97.88 931 HIS A C 1
ATOM 6906 O O . HIS A 1 931 ? -12.014 -16.312 -24.050 1.00 97.88 931 HIS A O 1
ATOM 6912 N N . PRO A 1 932 ? -13.096 -17.280 -22.343 1.00 97.56 932 PRO A N 1
ATOM 6913 C CA . PRO A 1 932 ? -13.094 -16.062 -21.527 1.00 97.56 932 PRO A CA 1
ATOM 6914 C C . PRO A 1 932 ? -11.662 -15.795 -21.043 1.00 97.56 932 PRO A C 1
ATOM 6916 O O . PRO A 1 932 ? -11.072 -16.625 -20.344 1.00 97.56 932 PRO A O 1
ATOM 6919 N N . LEU A 1 933 ? -11.063 -14.676 -21.449 1.00 96.00 933 LEU A N 1
ATOM 6920 C CA . LEU A 1 933 ? -9.606 -14.491 -21.388 1.00 96.00 933 LEU A CA 1
ATOM 6921 C C . LEU A 1 933 ? -9.031 -14.639 -19.967 1.00 96.00 933 LEU A C 1
ATOM 6923 O O . LEU A 1 933 ? -8.098 -15.416 -19.767 1.00 96.00 933 LEU A O 1
ATOM 6927 N N . GLY A 1 934 ? -9.599 -13.947 -18.981 1.00 95.88 934 GLY A N 1
ATOM 6928 C CA . GLY A 1 934 ? -9.166 -13.984 -17.588 1.00 95.88 934 GLY A CA 1
ATOM 6929 C C . GLY A 1 934 ? -9.396 -15.335 -16.915 1.00 95.88 934 GLY A C 1
ATOM 6930 O O . GLY A 1 934 ? -8.481 -15.882 -16.299 1.00 95.88 934 GLY A O 1
ATOM 6931 N N . CYS A 1 935 ? -10.583 -15.915 -17.104 1.00 97.44 935 CYS A N 1
ATOM 6932 C CA . CYS A 1 935 ? -10.991 -17.207 -16.542 1.00 97.44 935 CYS A CA 1
ATOM 6933 C C . CYS A 1 935 ? -10.206 -18.407 -17.097 1.00 97.44 935 CYS A C 1
ATOM 6935 O O . CYS A 1 935 ? -9.858 -19.319 -16.345 1.00 97.44 935 CYS A O 1
ATOM 6937 N N . SER A 1 936 ? -9.891 -18.420 -18.397 1.00 98.38 936 SER A N 1
ATOM 6938 C CA . SER A 1 936 ? -9.447 -19.638 -19.098 1.00 98.38 936 SER A CA 1
ATOM 6939 C C . SER A 1 936 ? -8.218 -20.309 -18.486 1.00 98.38 936 SER A C 1
ATOM 6941 O O . SER A 1 936 ? -8.143 -21.535 -18.469 1.00 98.38 936 SER A O 1
ATOM 6943 N N . GLY A 1 937 ? -7.280 -19.527 -17.942 1.00 98.38 937 GLY A N 1
ATOM 6944 C CA . GLY A 1 937 ? -6.098 -20.053 -17.257 1.00 98.38 937 GLY A CA 1
ATOM 6945 C C . GLY A 1 937 ? -6.402 -20.816 -15.958 1.00 98.38 937 GLY A C 1
ATOM 6946 O O . GLY A 1 937 ? -5.689 -21.762 -15.640 1.00 98.38 937 GLY A O 1
ATOM 6947 N N . ALA A 1 938 ? -7.464 -20.447 -15.238 1.00 98.62 938 ALA A N 1
ATOM 6948 C CA . ALA A 1 938 ? -7.956 -21.199 -14.083 1.00 98.62 938 ALA A CA 1
ATOM 6949 C C . ALA A 1 938 ? -8.841 -22.381 -14.525 1.00 98.62 938 ALA A C 1
ATOM 6951 O O . ALA A 1 938 ? -8.691 -23.483 -13.998 1.00 98.62 938 ALA A O 1
ATOM 6952 N N . ARG A 1 939 ? -9.678 -22.200 -15.564 1.00 98.56 939 ARG A N 1
ATOM 6953 C CA . ARG A 1 939 ? -10.496 -23.277 -16.161 1.00 98.56 939 ARG A CA 1
ATOM 6954 C C . ARG A 1 939 ? -9.651 -24.486 -16.571 1.00 98.56 939 ARG A C 1
ATOM 6956 O O . ARG A 1 939 ? -9.973 -25.598 -16.171 1.00 98.56 939 ARG A O 1
ATOM 6963 N N . ILE A 1 940 ? -8.568 -24.277 -17.332 1.00 98.69 940 ILE A N 1
ATOM 6964 C CA . ILE A 1 940 ? -7.696 -25.383 -17.774 1.00 98.69 940 ILE A CA 1
ATOM 6965 C C . ILE A 1 940 ? -7.081 -26.143 -16.591 1.00 98.69 940 ILE A C 1
ATOM 6967 O O . ILE A 1 940 ? -6.862 -27.344 -16.688 1.00 98.69 940 ILE A O 1
ATOM 6971 N N . LEU A 1 941 ? -6.821 -25.472 -15.465 1.00 98.81 941 LEU A N 1
ATOM 6972 C CA . LEU A 1 941 ? -6.211 -26.099 -14.296 1.00 98.81 941 LEU A CA 1
ATOM 6973 C C . LEU A 1 941 ? -7.222 -26.923 -13.485 1.00 98.81 941 LEU A C 1
ATOM 6975 O O . LEU A 1 941 ? -6.880 -28.010 -13.028 1.00 98.81 941 LEU A O 1
ATOM 6979 N N . LEU A 1 942 ? -8.462 -26.441 -13.348 1.00 98.50 942 LEU A N 1
ATOM 6980 C CA . LEU A 1 942 ? -9.541 -27.180 -12.683 1.00 98.50 942 LEU A CA 1
ATOM 6981 C C . LEU A 1 942 ? -9.922 -28.447 -13.467 1.00 98.50 942 LEU A C 1
ATOM 6983 O O . LEU A 1 942 ? -10.039 -29.522 -12.878 1.00 98.50 942 LEU A O 1
ATOM 6987 N N . THR A 1 943 ? -10.006 -28.353 -14.797 1.00 98.56 943 THR A N 1
ATOM 6988 C CA . THR A 1 943 ? -10.254 -29.524 -15.650 1.00 98.56 943 THR A CA 1
ATOM 6989 C C . THR A 1 943 ? -9.080 -30.500 -15.608 1.00 98.56 943 THR A C 1
ATOM 6991 O O . THR A 1 943 ? -9.301 -31.698 -15.452 1.00 98.56 943 THR A O 1
ATOM 6994 N N . LEU A 1 944 ? -7.830 -30.017 -15.639 1.00 98.62 944 LEU A N 1
ATOM 6995 C CA . LEU A 1 944 ? -6.647 -30.866 -15.449 1.00 98.62 944 LEU A CA 1
ATOM 6996 C C . LEU A 1 944 ? -6.680 -31.620 -14.109 1.00 98.62 944 LEU A C 1
ATOM 6998 O O . LEU A 1 944 ? -6.328 -32.795 -14.073 1.00 98.62 944 LEU A O 1
ATOM 7002 N N . LEU A 1 945 ? -7.122 -30.973 -13.027 1.00 97.94 945 LEU A N 1
ATOM 7003 C CA . LEU A 1 945 ? -7.235 -31.588 -11.702 1.00 97.94 945 LEU A CA 1
ATOM 7004 C C . LEU A 1 945 ? -8.224 -32.765 -11.710 1.00 97.94 945 LEU A C 1
ATOM 7006 O O . LEU A 1 945 ? -7.863 -33.873 -11.318 1.00 97.94 945 LEU A O 1
ATOM 7010 N N . GLY A 1 946 ? -9.431 -32.556 -12.248 1.00 96.81 946 GLY A N 1
ATOM 7011 C CA . GLY A 1 946 ? -10.427 -33.622 -12.405 1.00 96.81 946 GLY A CA 1
ATOM 7012 C C . GLY A 1 946 ? -9.998 -34.724 -13.385 1.00 96.81 946 GLY A C 1
ATOM 7013 O O . GLY A 1 946 ? -10.318 -35.894 -13.176 1.00 96.81 946 GLY A O 1
ATOM 7014 N N . ARG A 1 947 ? -9.234 -34.382 -14.431 1.00 97.06 947 ARG A N 1
ATOM 7015 C CA . ARG A 1 947 ? -8.634 -35.359 -15.352 1.00 97.06 947 ARG A CA 1
ATOM 7016 C C . ARG A 1 947 ? -7.625 -36.265 -14.653 1.00 97.06 947 ARG A C 1
ATOM 7018 O O . ARG A 1 947 ? -7.736 -37.478 -14.790 1.00 97.06 947 ARG A O 1
ATOM 7025 N N . LEU A 1 948 ? -6.696 -35.708 -13.870 1.00 98.06 948 LEU A N 1
ATOM 7026 C CA . LEU A 1 948 ? -5.668 -36.484 -13.159 1.00 98.06 948 LEU A CA 1
ATOM 7027 C C . LEU A 1 948 ? -6.263 -37.557 -12.234 1.00 98.06 948 LEU A C 1
ATOM 7029 O O . LEU A 1 948 ? -5.734 -38.659 -12.148 1.00 98.06 948 LEU A O 1
ATOM 7033 N N . GLU A 1 949 ? -7.378 -37.264 -11.571 1.00 96.50 949 GLU A N 1
ATOM 7034 C CA . GLU A 1 949 ? -8.070 -38.226 -10.705 1.00 96.50 949 GLU A CA 1
ATOM 7035 C C . GLU A 1 949 ? -8.829 -39.292 -11.504 1.00 96.50 949 GLU A C 1
ATOM 7037 O O . GLU A 1 949 ? -8.677 -40.486 -11.256 1.00 96.50 949 GLU A O 1
ATOM 7042 N N . ARG A 1 950 ? -9.628 -38.873 -12.493 1.00 96.12 950 ARG A N 1
ATOM 7043 C CA . ARG A 1 950 ? -10.454 -39.769 -13.321 1.00 96.12 950 ARG A CA 1
ATOM 7044 C C . ARG A 1 950 ? -9.636 -40.708 -14.211 1.00 96.12 950 ARG A C 1
ATOM 7046 O O . ARG A 1 950 ? -10.107 -41.793 -14.537 1.00 96.12 950 ARG A O 1
ATOM 7053 N N . GLU A 1 951 ? -8.463 -40.263 -14.652 1.00 95.25 951 GLU A N 1
ATOM 7054 C CA . GLU A 1 951 ? -7.553 -40.999 -15.539 1.00 95.25 951 GLU A CA 1
ATOM 7055 C C . GLU A 1 951 ? -6.469 -41.767 -14.737 1.00 95.25 951 GLU A C 1
ATOM 7057 O O . GLU A 1 951 ? -5.587 -42.369 -15.341 1.00 95.25 951 GLU A O 1
ATOM 7062 N N . ASP A 1 952 ? -6.509 -41.726 -13.389 1.00 94.75 952 ASP A N 1
ATOM 7063 C CA . ASP A 1 952 ? -5.461 -42.172 -12.433 1.00 94.75 952 ASP A CA 1
ATOM 7064 C C . ASP A 1 952 ? -4.051 -41.604 -12.737 1.00 94.75 952 ASP A C 1
ATOM 7066 O O . ASP A 1 952 ? -3.030 -42.005 -12.175 1.00 94.75 952 ASP A O 1
ATOM 7070 N N . ALA A 1 953 ? -3.988 -40.592 -13.598 1.00 97.00 953 ALA A N 1
ATOM 7071 C CA . ALA A 1 953 ? -2.788 -39.912 -14.044 1.00 97.00 953 ALA A CA 1
ATOM 7072 C C . ALA A 1 953 ? -2.112 -39.139 -12.896 1.00 97.00 953 ALA A C 1
ATOM 7074 O O . ALA A 1 953 ? -2.763 -38.625 -11.984 1.00 97.00 953 ALA A O 1
ATOM 7075 N N . ARG A 1 954 ? -0.776 -39.048 -12.921 1.00 97.25 954 ARG A N 1
ATOM 7076 C CA . ARG A 1 954 ? 0.006 -38.469 -11.820 1.00 97.25 954 ARG A CA 1
ATOM 7077 C C . ARG A 1 954 ? 0.502 -37.060 -12.130 1.00 97.25 954 ARG A C 1
ATOM 7079 O O . ARG A 1 954 ? 0.470 -36.209 -11.245 1.00 97.25 954 ARG A O 1
ATOM 7086 N N . ARG A 1 955 ? 0.991 -36.804 -13.345 1.00 98.44 955 ARG A N 1
ATOM 7087 C CA . ARG A 1 955 ? 1.688 -35.554 -13.705 1.00 98.44 955 ARG A CA 1
ATOM 7088 C C . ARG A 1 955 ? 0.934 -34.742 -14.746 1.00 98.44 955 ARG A C 1
ATOM 7090 O O . ARG A 1 955 ? 0.729 -35.194 -15.871 1.00 98.44 955 ARG A O 1
ATOM 7097 N N . GLY A 1 956 ? 0.563 -33.522 -14.362 1.00 98.62 956 GLY A N 1
ATOM 7098 C CA . GLY A 1 956 ? -0.221 -32.602 -15.178 1.00 98.62 956 GLY A CA 1
ATOM 7099 C C . GLY A 1 956 ? 0.568 -31.390 -15.674 1.00 98.62 956 GLY A C 1
ATOM 7100 O O . GLY A 1 956 ? 1.396 -30.837 -14.946 1.00 98.62 956 GLY A O 1
ATOM 7101 N N . LEU A 1 957 ? 0.249 -30.935 -16.888 1.00 98.81 957 LEU A N 1
ATOM 7102 C CA . LEU A 1 957 ? 0.674 -29.648 -17.449 1.00 98.81 957 LEU A CA 1
ATOM 7103 C C . LEU A 1 957 ? -0.545 -28.810 -17.854 1.00 98.81 957 LEU A C 1
ATOM 7105 O O . LEU A 1 957 ? -1.306 -29.221 -18.725 1.00 98.81 957 LEU A O 1
ATOM 7109 N N . ALA A 1 958 ? -0.672 -27.605 -17.297 1.00 98.81 958 ALA A N 1
ATOM 7110 C CA . ALA A 1 958 ? -1.587 -26.569 -17.779 1.00 98.81 958 ALA A CA 1
ATOM 7111 C C . ALA A 1 958 ? -0.775 -25.457 -18.463 1.00 98.81 958 ALA A C 1
ATOM 7113 O O . ALA A 1 958 ? 0.129 -24.890 -17.843 1.00 98.81 958 ALA A O 1
ATOM 7114 N N . THR A 1 959 ? -1.051 -25.126 -19.729 1.00 98.81 959 THR A N 1
ATOM 7115 C CA . THR A 1 959 ? -0.305 -24.068 -20.440 1.00 98.81 959 THR A CA 1
ATOM 7116 C C . THR A 1 959 ? -1.114 -23.340 -21.517 1.00 98.81 959 THR A C 1
ATOM 7118 O O . THR A 1 959 ? -2.029 -23.892 -22.128 1.00 98.81 959 THR A O 1
ATOM 7121 N N . LEU A 1 960 ? -0.788 -22.062 -21.744 1.00 98.44 960 LEU A N 1
ATOM 7122 C CA . LEU A 1 960 ? -1.480 -21.205 -22.705 1.00 98.44 960 LEU A CA 1
ATOM 7123 C C . LEU A 1 960 ? -0.632 -20.050 -23.249 1.00 98.44 960 LEU A C 1
ATOM 7125 O O . LEU A 1 960 ? 0.264 -19.522 -22.582 1.00 98.44 960 LEU A O 1
ATOM 7129 N N . CYS A 1 961 ? -0.927 -19.685 -24.499 1.00 98.25 961 CYS A N 1
ATOM 7130 C CA . CYS A 1 961 ? -0.385 -18.517 -25.183 1.00 98.25 961 CYS A CA 1
ATOM 7131 C C . CYS A 1 961 ? -1.041 -17.227 -24.680 1.00 98.25 961 CYS A C 1
ATOM 7133 O O . CYS A 1 961 ? -2.146 -17.242 -24.138 1.00 98.25 961 CYS A O 1
ATOM 7135 N N . VAL A 1 962 ? -0.364 -16.101 -24.887 1.00 98.31 962 VAL A N 1
ATOM 7136 C CA . VAL A 1 962 ? -0.791 -14.782 -24.419 1.00 98.31 962 VAL A CA 1
ATOM 7137 C C . VAL A 1 962 ? -0.520 -13.751 -25.502 1.00 98.31 962 VAL A C 1
ATOM 7139 O O . VAL A 1 962 ? 0.606 -13.653 -25.999 1.00 98.31 962 VAL A O 1
ATOM 7142 N N . GLY A 1 963 ? -1.534 -12.940 -25.815 1.00 96.31 963 GLY A N 1
ATOM 7143 C CA . GLY A 1 963 ? -1.416 -11.824 -26.752 1.00 96.31 963 GLY A CA 1
ATOM 7144 C C . GLY A 1 963 ? -0.228 -10.900 -26.454 1.00 96.31 963 GLY A C 1
ATOM 7145 O O . GLY A 1 963 ? 0.242 -10.786 -25.324 1.00 96.31 963 GLY A O 1
ATOM 7146 N N . VAL A 1 964 ? 0.281 -10.240 -27.496 1.00 97.31 964 VAL A N 1
ATOM 7147 C CA . VAL A 1 964 ? 1.505 -9.412 -27.440 1.00 97.31 964 VAL A CA 1
ATOM 7148 C C . VAL A 1 964 ? 2.786 -10.209 -27.095 1.00 97.31 964 VAL A C 1
ATOM 7150 O O . VAL A 1 964 ? 3.827 -9.625 -26.812 1.00 97.31 964 VAL A O 1
ATOM 7153 N N . GLY A 1 965 ? 2.760 -11.545 -27.190 1.00 97.25 965 GLY A N 1
ATOM 7154 C CA . GLY A 1 965 ? 3.974 -12.371 -27.236 1.00 97.25 965 GLY A CA 1
ATOM 7155 C C . GLY A 1 965 ? 4.449 -12.914 -25.889 1.00 97.25 965 GLY A C 1
ATOM 7156 O O . GL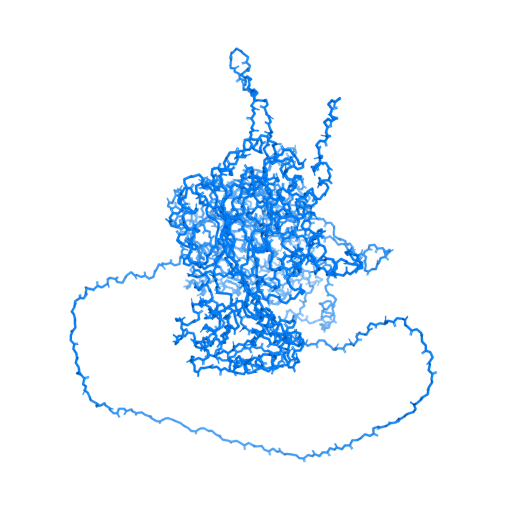Y A 1 965 ? 5.615 -12.742 -25.537 1.00 97.25 965 GLY A O 1
ATOM 7157 N N . GLN A 1 966 ? 3.587 -13.601 -25.133 1.00 98.56 966 GLN A N 1
ATOM 7158 C CA . GLN A 1 966 ? 4.015 -14.362 -23.947 1.00 98.56 966 GLN A CA 1
ATOM 7159 C C . GLN A 1 966 ? 3.386 -15.764 -23.909 1.00 98.56 966 GLN A C 1
ATOM 7161 O O . GLN A 1 966 ? 2.485 -16.092 -24.679 1.00 98.56 966 GLN A O 1
ATOM 7166 N N . GLY A 1 967 ? 3.841 -16.590 -22.972 1.00 98.56 967 GLY A N 1
ATOM 7167 C CA . GLY A 1 967 ? 3.157 -17.811 -22.557 1.00 98.56 967 GLY A CA 1
ATOM 7168 C C . GLY A 1 967 ? 3.370 -18.103 -21.078 1.00 98.56 967 GLY A C 1
ATOM 7169 O O . GLY A 1 967 ? 4.323 -17.605 -20.467 1.00 98.56 967 GLY A O 1
ATOM 7170 N N . VAL A 1 968 ? 2.476 -18.911 -20.509 1.00 98.75 968 VAL A N 1
ATOM 7171 C CA . VAL A 1 968 ? 2.549 -19.397 -19.122 1.00 98.75 968 VAL A CA 1
ATOM 7172 C C . VAL A 1 968 ? 2.339 -20.907 -19.105 1.00 98.75 968 VAL A C 1
ATOM 7174 O O . VAL A 1 968 ? 1.517 -21.430 -19.858 1.00 98.75 968 VAL A O 1
ATOM 7177 N N . ALA A 1 969 ? 3.079 -21.603 -18.249 1.00 98.81 969 ALA A N 1
ATOM 7178 C CA . ALA A 1 969 ? 2.929 -23.022 -17.962 1.00 98.81 969 ALA A CA 1
ATOM 7179 C C . ALA A 1 969 ? 2.944 -23.261 -16.445 1.00 98.81 969 ALA A C 1
ATOM 7181 O O . ALA A 1 969 ? 3.679 -22.590 -15.713 1.00 98.81 969 ALA A O 1
ATOM 7182 N N . MET A 1 970 ? 2.166 -24.236 -15.985 1.00 98.81 970 MET A N 1
ATOM 7183 C CA . MET A 1 970 ? 2.153 -24.735 -14.614 1.00 98.81 970 MET A CA 1
ATOM 7184 C C . MET A 1 970 ? 2.189 -26.263 -14.628 1.00 98.81 970 MET A C 1
ATOM 7186 O O . MET A 1 970 ? 1.471 -26.897 -15.399 1.00 98.81 970 MET A O 1
ATOM 7190 N N . LEU A 1 971 ? 3.034 -26.834 -13.773 1.00 98.88 971 LEU A N 1
ATOM 7191 C CA . LEU A 1 971 ? 3.140 -28.269 -13.541 1.00 98.88 971 LEU A CA 1
ATOM 7192 C C . LEU A 1 971 ? 2.552 -28.614 -12.176 1.00 98.88 971 LEU A C 1
ATOM 7194 O O . LEU A 1 971 ? 2.871 -27.962 -11.176 1.00 98.88 971 LEU A O 1
ATOM 7198 N N . VAL A 1 972 ? 1.734 -29.660 -12.150 1.00 98.69 972 VAL A N 1
ATOM 7199 C CA . VAL A 1 972 ? 1.084 -30.201 -10.951 1.00 98.69 972 VAL A CA 1
ATOM 7200 C C . VAL A 1 972 ? 1.332 -31.705 -10.850 1.00 98.69 972 VAL A C 1
ATOM 7202 O O . VAL A 1 972 ? 1.507 -32.386 -11.862 1.00 98.69 972 VAL A O 1
ATOM 7205 N N . GLU A 1 973 ? 1.357 -32.227 -9.629 1.00 98.44 973 GLU A N 1
ATOM 7206 C CA . GLU A 1 973 ? 1.438 -33.663 -9.354 1.00 98.44 973 GLU A CA 1
ATOM 7207 C C . GLU A 1 973 ? 0.278 -34.054 -8.433 1.00 98.44 973 GLU A C 1
ATOM 7209 O O . GLU A 1 973 ? 0.124 -33.452 -7.370 1.00 98.44 973 GLU A O 1
ATOM 7214 N N . ARG A 1 974 ? -0.550 -35.022 -8.841 1.00 98.00 974 ARG A N 1
ATOM 7215 C CA . ARG A 1 974 ? -1.611 -35.582 -7.989 1.00 98.00 974 ARG A CA 1
ATOM 7216 C C . ARG A 1 974 ? -0.991 -36.235 -6.748 1.00 98.00 974 ARG A C 1
ATOM 7218 O O . ARG A 1 974 ? 0.110 -36.790 -6.838 1.00 98.00 974 ARG A O 1
ATOM 7225 N N . VAL A 1 975 ? -1.686 -36.132 -5.617 1.00 95.06 975 VAL A N 1
ATOM 7226 C CA . VAL A 1 975 ? -1.268 -36.673 -4.309 1.00 95.06 975 VAL A CA 1
ATOM 7227 C C . VAL A 1 975 ? -2.158 -37.820 -3.835 1.00 95.06 975 VAL A C 1
ATOM 7229 O O . VAL A 1 975 ? -3.178 -38.084 -4.512 1.00 95.06 975 VAL A O 1
#

Sequence (975 aa):
MPQNPRECPDFFARHQPLLDRAVAATASRDHWTPYPESPSKFVYGEDAAKNGEAAFLDRVGGHFELPGHPGSGVVPATETSPYGFALGITYPRVFPEEAVAAAKAATGAWRDAGPDTRAGAAAEILARLNAASFEIAHAVQHTTGQAFVMAFQAGSPHAQDRGLEAVAYAWAEQKRHPVAARWSKPQRKGGPLVMDKKFTPVGRGVALLIACNTFPTWNGYPGLFASLVTGNPVVVKPHPGAVLPLAITVRIAREVLAEAGFDPNLVVLAAESPEERTASVYALHPDVRIIDFTGSTAFGDWLEANARQAAVYTEKSGLNTVVLDSTDDYRGLLGNLAFSLSLYSGQMCTTPQNLLIPREGFATDQGMKTADEFAADLGAALDRLLGDPARAAGTLGAIVGDGVRERLERAARLGRTVRASAPIEHPEHPEAVVRTPLVARLDAEADRETYTREWFGPVSFVIGTDSTRHSLEIFRETVREHGALTEPSTPPAKRCWPPPSRRHWTPECNCRRTSPAGSSSTSPPLSVTSTAAPPTRPPAPPSPIPRSSQAASRRCSRAGPFLSRSPPMPDEVFLIDGARTPQGRYGGVLASVRPDDLAALVVGEAVGRAGVPGEAVDEVILGAANQAGEDNRDVARMAVLLAGLAETVPGYTVNRLCASGLTAVASAAQAIRSGEADVVVAGGVESMTRAPWVMEKPGTPWAKPGEVHDTSLGWRFTNPRFAAADRAVPAGAGPETTKLTLSMGQTAEEVAALDGITRADSDAFALRSHQWAVAAQEAGRLAQEIVPVPVRDGEVTRDEGPRPATTMEKLGALRTIFREGGIVTAGSSSPLSDGAAALVVASAAAVERYGLTPRARIVTSASAGVQPNLMGLGPVPATEKALARAGWRTGDLDAIELNEAFAAQALAVIRRLKLDEEKVNADGGAIALGHPLGCSGARILLTLLGRLEREDARRGLATLCVGVGQGVAMLVERV

InterPro domains:
  IPR002155 Thiolase [TIGR01930] (576-973)
  IPR002155 Thiolase [cd00751] (574-974)
  IPR011975 Phenylacetic acid degradation protein PaaN2 [TIGR02288] (10-486)
  IPR015590 Aldehyde dehydrogenase domain [PF00171] (97-474)
  IPR016039 Thiolase-like [G3DSA:3.40.47.10] (569-975)
  IPR016039 Thiolase-like [SSF53901] (573-852)
  IPR016039 Thiolase-like [SSF53901] (853-974)
  IPR016161 Aldehyde/histidinol dehydrogenase [SSF53720] (97-483)
  IPR016162 Aldehyde dehydrogenase, N-terminal [G3DSA:3.40.605.10] (96-320)
  IPR016163 Aldehyde dehydrogenase, C-terminal [G3DSA:3.40.309.10] (321-486)
  IPR020610 Thiolase, active site [PS00099] (956-969)
  IPR020613 Thiolase, conserved site [PS00737] (921-937)
  IPR020615 Thiolase, acyl-enzyme intermediate active site [PS00098] (654-672)
  IPR020616 Thiolase, N-terminal [PF00108] (573-844)
  IPR020617 Thiolase, C-terminal [PF02803] (853-974)

Radius of gyration: 36.25 Å; chains: 1; bounding box: 102×89×94 Å

pLDDT: mean 89.73, std 19.01, range [22.31, 98.88]

Organism: NCBI:txid1716141